Protein 8FTU (pdb70)

InterPro domains:
  IPR013244 Sec39 domain [PF08314] (6-218)
  IPR013244 Sec39 domain [PF08314] (367-641)

Foldseek 3Di:
DPLLLLQLLLVCQLVLVLVLNLVLLLQDDDLVSNLLSLLSNLQRHDLPDQLVSPLSVVDDRDNPVDHSVNSSVVSCVVDVVSCVRRVDDPVSSVVVSVVSSVVSVVLQVVLVQDQDSVCNLVSSLVSSLQNSCVPPLQLCRNVVSLVSDPDPVSVLCCQQQSQQSNVLCVQVVNSQGSSNLVPDDLLVNVLSLPPDPDQAQVSLVVSVVRHVVSNCVSVVHCVSCLVRPLALVQQLVQDPRSVVNLLVQLQDPPDPDPSSLLRNLNNQLVRVVSPVCDPDLLVSVLVSLVSVPFDCVSPVNATSVLVNLLSVQCVQLVHRGPNVSVVLVVDDPVSVLVSLLSSLLSLVPDDDDVVSVVSVVVNHVPLSSVQSNLLSCLVRLVLVVSVVCCVPVVDAHPVVSLVVSLCVLQVVFPALACVTPSLVSSVSSLVSDPDCVVVVLSVLLSVLRNVLRVADAALDVVHRDGSVCLLVCLVPVVVRLLRRVVRPVVCLLVLVVSVVSSVSSCSNSVNDAPDPVNQVVSLVSLLSSLVSCLVVVNLVSSLVSLVVNLPRPCSQVSLVSLLCSLQRFDCPADVSDDQLVSLCSSLVRLVSSCVRYDPVCNVVSVVSNVVSVVSNVVAPPVDGPRD/DVVLVVLVVVLVVQVVPDLLVSLLVSLVVSLVVLVVQCVVLVVVCVVPVPDCSNVVSCVRCVVVNVVSVVSNVVSVVSNVVVVVVVVVVVD/DVLVVVLVVVVVVLVVVLVVLDLQQLPAWDCDVVDIATNSLVVVLCSVVVVCVSCVVPHDVSPPPCCCVSLLVSLVVSLVPSCVSNPLVLSVLRSQVVNCVVPVPSVNSVVCSVVSVVVVLVVLVVVQLVLQVVQLVQCVPCLPDGDNVSCPPPNLCCLQVNSVVSVVSNPDVVVLLVSLCCCQPVGNVVVVLPDPACELSNLVVVLVVVVSVLVRSDDPVCVPPDVSVVSSLVSVLVNVLSNDDLPVLLVCLVVCVCVVPDLVRSLSSLVRYDDDDCSSVVSSCVSVVVVVVD

Nearest PDB structures (foldseek):
  8ftu-assembly1_A  TM=1.002E+00  e=2.961E-74  Kluyveromyces lactis NRRL Y-1140
  3k8p-assembly1_D  TM=6.427E-01  e=2.096E-24  Saccharomyces cerevisiae
  8eki-assembly1_D  TM=5.862E-01  e=1.592E-25  Saccharomyces cerevisiae S288C
  3sf4-assembly3_C  TM=2.540E-01  e=8.717E-01  Homo sapiens
  4a1s-assembly1_B  TM=2.444E-01  e=1.220E+00  Drosophila melanogaster

Organism: Kluyveromyces lactis (strain ATCC 8585 / CBS 2359 / DSM 70799 / NBRC 1267 / NRRL Y-1140 / WM37) (NCBI:txid284590)

Sequence (1012 aa):
MNPQLYLCASVFITRGDVKSVSEIYQGLQSDAERLQYLKLLCVMWPELDAPTNISFVLKDIELNGMDESSVLVSLIQEDSSLTAISEMDVNTISKRVNALASYVEETLIGFNIHIRETHMLEDFIRARTLVVNSLSKDALCSLELLANSTSKSLVSWLDGILKPLDHLNRRLDTKLSIFQFENLSAQDAVSEMWKLPVKEVSVVRSMMKYEVEPYLKFQGSYTPFYEVIFNPDNFPLDSINNFQIYKYLSSQPTPLDTKFNETKWNILYSNGKNLASLPNLVFELESLIKSFGDDSQIFSGISLNEWLVNLKFMNAMDIKDLKSLKKLQNEDSVVQTSYFSIITQNMFQGHIDIKTVQNVVEFITNELQTSILLESLLKLGKFDILEQFVSTSGVKIQDKVIIQHFWRFFNIASNGSLSDPDMKNANRTLNLLSNKETHSNLYDILTIVDRLSHYSLSFKRGMPFKPAHISEFKANPMEIVEKLLDLNPKLRKNIEVTFDILKELYTALQVTPSDKDFTKEYSKLLSEHINNLLANGDFKFAFDQAINLIERPDAAEHWVTIFQVGKYIDPNWLDAEIPTEIIYLQLGIVSKLLHICPEKEYEVITSQWSGLELELSTRNLISDKYSDTLSDQLRKNYYRDLSLFDPFYHYLISTKLATNLNTVRKLAIKDNLDDPSSDAIDRYQKNFSRLEESVSSISFSKASKLQQKYDAYQESQKIYTTLKFESMMQQRVIQIRSIPEEEYHELVSVQPIQVSVFVQSAAKVFTEFEQGCDTIGRSKVESIYLYKFNLLQTAFFAMVSEKVNDWTQLYKDVRYLYTENPKLLQLMELNSRRLDLNLNLIKKTIYKLVNDQLQELKDNERTPDWDITISSLLPYLKKTALPTLYKLEDNTILVALIRYIVHDLVIDNILHWRVISEKSSENLSEFIMLLLSGLEIPRLNLIETYRHSREKLGILSKILTAHLKDILEMFYEGEFFLFETDEIVQWIILLFADTPTRRDCIDEIRRVREEA

Secondary structure (DSSP, 8-state):
--HHHHHHHHHHHHTT-HHHHHHHHHT--SHHHHHHHHHHHHHHS-TTS-GGGGGGGGSPP------HHHHHHHHHHH-GGGHHHHSS-HHHHHHHHHHHHHHHHHHHHHTT----GGGHHHHHHHHHHHHHHHHH--TTTTHHHHHT---HHHHHHIIIIIHHHHHHHHHHT----HHHHHTS-HHHHHHHHH--SS--HHHHHHHIIIIIHHHHHHHT--HHIIIIISSTTT----SHHHHHHHHHHTT------HHHHHHHHHHHHHHGGGGG----HHHHHHHHHHTT-S-GGGGTT--HHHHHHHHTTHHHHT--SHHHHHHHTTS-HHHHHHHHHHHHHHHTSSS--HHHHHHHHHH--HHHHHHHHHHHHHHTT-HHHHHHHHHHH-PPPPHHHHHHHHHHHHHH-SSS-TTSHHHHHHHHHHHT-S-SGGGHHHHHHHHHHHHHHTS--EEETTEEPPGGGGGGGGG-THHHHHHHHHH-GGGTT-HHHHHHHHHHHHHHHTPPPSSTT-HHHHHHHHHHHHHHHHHTT-HHHHHHHHHHHHTSTTGGGGHHHHHHHHT---TTSGGGPPPHHHHHHHHHHHHHHTTTS-GGGHHHHHHHHHHHHHHHHHS-TTS-TT-/-HHHHHHHHHHHHHHH---THHHHHHHHHHHHHHHHHHHHHHHHHHH-TT--HHHHHHHHHHHHHHHHHHHHHHHHHHHHHHHHHHHHHH-/-HHHHHHHHHHHHHHHHHHTS-GGGTTSEEE----EEETHHHHHHHHHHHHHHHHTTTTTTSSTTTHHHHHHHHHHHHHHHHHHHS--HHHHHHHHHHHHHH-TT-HHHHHHHHHHHHHHHHHHHHHHHHHHHHHHHHHHH-TTS--THIIIIIIHHIIIIIIHHHHHHT--HHHHHHHHHIIIIIIIIHHHHHSS---HHHHHHHHHHHHHHHHHS--GGGTTSHHHHHHHHHHHHHHHHHT--HHHHHHHHHTTTTTTS-HHHHHHHHHHHS---HHHHHHHHHHHHHHHH-

Structure (mmCIF, N/CA/C/O backbone):
data_8FTU
#
_entry.id   8FTU
#
_cell.length_a   240.790
_cell.length_b   87.846
_cell.length_c   161.431
_cell.angle_alpha   90.00
_cell.angle_beta   107.61
_cell.angle_gamma   90.00
#
_symmetry.space_group_name_H-M   'C 1 2 1'
#
loop_
_entity.id
_entity.type
_entity.pdbx_description
1 polymer 'Protein transport protein SEC39'
2 polymer 'Vesicle transport protein USE1'
3 polymer 'Protein transport protein DSL1'
#
loop_
_atom_site.group_PDB
_atom_site.id
_atom_site.type_symbol
_atom_site.label_atom_id
_atom_site.label_alt_id
_atom_site.label_comp_id
_atom_site.label_asym_id
_atom_site.label_entity_id
_atom_site.label_seq_id
_atom_site.pdbx_PDB_ins_code
_atom_site.Cartn_x
_atom_site.Cartn_y
_atom_site.Cartn_z
_atom_site.occupancy
_atom_site.B_iso_or_equiv
_atom_site.auth_seq_id
_atom_site.auth_comp_id
_atom_site.auth_asym_id
_atom_site.auth_atom_id
_atom_site.pdbx_PDB_model_num
ATOM 1 N N . MET A 1 28 ? 32.257 86.895 60.660 1.00 303.38 1 MET A N 1
ATOM 2 C CA . MET A 1 28 ? 31.472 86.410 61.786 1.00 301.10 1 MET A CA 1
ATOM 3 C C . MET A 1 28 ? 32.322 86.253 63.048 1.00 297.69 1 MET A C 1
ATOM 4 O O . MET A 1 28 ? 33.525 85.970 62.985 1.00 295.51 1 MET A O 1
ATOM 9 N N . ASN A 1 29 ? 31.682 86.363 64.215 1.00 293.15 2 ASN A N 1
ATOM 10 C CA . ASN A 1 29 ? 32.302 85.943 65.472 1.00 289.19 2 ASN A CA 1
ATOM 11 C C . ASN A 1 29 ? 32.893 84.515 65.336 1.00 284.40 2 ASN A C 1
ATOM 12 O O . ASN A 1 29 ? 32.140 83.592 65.023 1.00 283.11 2 ASN A O 1
ATOM 17 N N . PRO A 1 30 ? 34.195 84.295 65.628 1.00 335.13 3 PRO A N 1
ATOM 18 C CA . PRO A 1 30 ? 34.838 82.982 65.552 1.00 330.73 3 PRO A CA 1
ATOM 19 C C . PRO A 1 30 ? 34.085 81.877 66.289 1.00 327.34 3 PRO A C 1
ATOM 20 O O . PRO A 1 30 ? 33.937 80.776 65.771 1.00 325.28 3 PRO A O 1
ATOM 24 N N . GLN A 1 31 ? 33.569 82.168 67.483 1.00 309.68 4 GLN A N 1
ATOM 25 C CA . GLN A 1 31 ? 32.819 81.197 68.277 1.00 306.75 4 GLN A CA 1
ATOM 26 C C . GLN A 1 31 ? 31.479 80.861 67.612 1.00 308.58 4 GLN A C 1
ATOM 27 O O . GLN A 1 31 ? 31.119 79.687 67.537 1.00 306.02 4 GLN A O 1
ATOM 33 N N . LEU A 1 32 ? 30.789 81.865 67.058 1.00 216.93 5 LEU A N 1
ATOM 34 C CA . LEU A 1 32 ? 29.543 81.671 66.315 1.00 219.19 5 LEU A CA 1
ATOM 35 C C . LEU A 1 32 ? 29.774 80.884 65.022 1.00 218.53 5 LEU A C 1
ATOM 36 O O . LEU A 1 32 ? 28.993 79.987 64.730 1.00 217.59 5 LEU A O 1
ATOM 41 N N . TYR A 1 33 ? 30.858 81.151 64.287 1.00 233.77 6 TYR A N 1
ATOM 42 C CA . TYR A 1 33 ? 31.224 80.410 63.076 1.00 233.03 6 TYR A CA 1
ATOM 43 C C . TYR A 1 33 ? 31.454 78.915 63.364 1.00 228.31 6 TYR A C 1
ATOM 44 O O . TYR A 1 33 ? 30.954 78.049 62.641 1.00 227.70 6 TYR A O 1
ATOM 53 N N . LEU A 1 34 ? 32.145 78.595 64.464 1.00 276.59 7 LEU A N 1
ATOM 54 C CA . LEU A 1 34 ? 32.353 77.208 64.889 1.00 272.14 7 LEU A CA 1
ATOM 55 C C . LEU A 1 34 ? 31.042 76.543 65.323 1.00 271.50 7 LEU A C 1
ATOM 56 O O . LEU A 1 34 ? 30.750 75.440 64.863 1.00 269.81 7 LEU A O 1
ATOM 61 N N . CYS A 1 35 ? 30.222 77.205 66.144 1.00 259.75 8 CYS A N 1
ATOM 62 C CA . CYS A 1 35 ? 28.907 76.686 66.531 1.00 259.76 8 CYS A CA 1
ATOM 63 C C . CYS A 1 35 ? 28.002 76.460 65.309 1.00 262.17 8 CYS A C 1
ATOM 64 O O . CYS A 1 35 ? 27.420 75.386 65.166 1.00 260.57 8 CYS A O 1
ATOM 67 N N . ALA A 1 36 ? 27.947 77.423 64.386 1.00 182.99 9 ALA A N 1
ATOM 68 C CA . ALA A 1 36 ? 27.198 77.323 63.138 1.00 185.50 9 ALA A CA 1
ATOM 69 C C . ALA A 1 36 ? 27.601 76.097 62.315 1.00 182.91 9 ALA A C 1
ATOM 70 O O . ALA A 1 36 ? 26.735 75.368 61.838 1.00 182.97 9 ALA A O 1
ATOM 72 N N . SER A 1 37 ? 28.901 75.817 62.187 1.00 216.61 10 SER A N 1
ATOM 73 C CA . SER A 1 37 ? 29.381 74.651 61.432 1.00 214.15 10 SER A CA 1
ATOM 74 C C . SER A 1 37 ? 28.874 73.315 61.994 1.00 210.87 10 SER A C 1
ATOM 75 O O . SER A 1 37 ? 28.604 72.380 61.236 1.00 210.07 10 SER A O 1
ATOM 78 N N . VAL A 1 38 ? 28.661 73.228 63.311 1.00 207.99 11 VAL A N 1
ATOM 79 C CA . VAL A 1 38 ? 28.091 72.042 63.965 1.00 205.20 11 VAL A CA 1
ATOM 80 C C . VAL A 1 38 ? 26.613 71.889 63.604 1.00 207.47 11 VAL A C 1
ATOM 81 O O . VAL A 1 38 ? 26.196 70.807 63.201 1.00 206.19 11 VAL A O 1
ATOM 85 N N . PHE A 1 39 ? 25.822 72.961 63.675 1.00 214.76 12 PHE A N 1
ATOM 86 C CA . PHE A 1 39 ? 24.409 72.918 63.278 1.00 217.37 12 PHE A CA 1
ATOM 87 C C . PHE A 1 39 ? 24.230 72.627 61.784 1.00 218.82 12 PHE A C 1
ATOM 88 O O . PHE A 1 39 ? 23.385 71.813 61.412 1.00 218.75 12 PHE A O 1
ATOM 96 N N . ILE A 1 40 ? 25.083 73.212 60.936 1.00 201.68 13 ILE A N 1
ATOM 97 C CA . ILE A 1 40 ? 25.108 72.967 59.490 1.00 202.87 13 ILE A CA 1
ATOM 98 C C . ILE A 1 40 ? 25.375 71.489 59.191 1.00 199.44 13 ILE A C 1
ATOM 99 O O . ILE A 1 40 ? 24.616 70.874 58.449 1.00 200.08 13 ILE A O 1
ATOM 104 N N . THR A 1 41 ? 26.405 70.888 59.793 1.00 225.40 14 THR A N 1
ATOM 105 C CA . THR A 1 41 ? 26.731 69.465 59.560 1.00 222.13 14 THR A CA 1
ATOM 106 C C . THR A 1 41 ? 25.694 68.500 60.132 1.00 220.83 14 THR A C 1
ATOM 107 O O . THR A 1 41 ? 25.548 67.386 59.626 1.00 219.36 14 THR A O 1
ATOM 111 N N . ARG A 1 42 ? 24.935 68.919 61.150 1.00 211.59 15 ARG A N 1
ATOM 112 C CA . ARG A 1 42 ? 23.789 68.173 61.701 1.00 211.14 15 ARG A CA 1
ATOM 113 C C . ARG A 1 42 ? 22.507 68.315 60.871 1.00 214.47 15 ARG A C 1
ATOM 114 O O . ARG A 1 42 ? 21.545 67.607 61.155 1.00 214.28 15 ARG A O 1
ATOM 122 N N . GLY A 1 43 ? 22.487 69.190 59.860 1.00 202.01 16 GLY A N 1
ATOM 123 C CA . GLY A 1 43 ? 21.281 69.491 59.084 1.00 205.53 16 GLY A CA 1
ATOM 124 C C . GLY A 1 43 ? 20.182 70.137 59.934 1.00 207.85 16 GLY A C 1
ATOM 125 O O . GLY A 1 43 ? 18.997 69.905 59.701 1.00 209.69 16 GLY A O 1
ATOM 126 N N . ASP A 1 44 ? 20.557 70.899 60.966 1.00 236.51 17 ASP A N 1
ATOM 127 C CA . ASP A 1 44 ? 19.598 71.558 61.852 1.00 238.71 17 ASP A CA 1
ATOM 128 C C . ASP A 1 44 ? 19.027 72.814 61.182 1.00 243.39 17 ASP A C 1
ATOM 129 O O . ASP A 1 44 ? 19.558 73.919 61.303 1.00 244.91 17 ASP A O 1
ATOM 134 N N . VAL A 1 45 ? 17.921 72.631 60.457 1.00 229.27 18 VAL A N 1
ATOM 135 C CA . VAL A 1 45 ? 17.241 73.696 59.706 1.00 233.88 18 VAL A CA 1
ATOM 136 C C . VAL A 1 45 ? 16.864 74.880 60.593 1.00 236.55 18 VAL A C 1
ATOM 137 O O . VAL A 1 45 ? 17.004 76.023 60.158 1.00 239.61 18 VAL A O 1
ATOM 141 N N . LYS A 1 46 ? 16.412 74.635 61.830 1.00 259.42 19 LYS A N 1
ATOM 142 C CA . LYS A 1 46 ? 15.952 75.701 62.729 1.00 262.04 19 LYS A CA 1
ATOM 143 C C . LYS A 1 46 ? 17.133 76.577 63.134 1.00 261.43 19 LYS A C 1
ATOM 144 O O . LYS A 1 46 ? 17.137 77.769 62.836 1.00 264.83 19 LYS A O 1
ATOM 150 N N . SER A 1 47 ? 18.152 75.969 63.735 1.00 269.97 20 SER A N 1
ATOM 151 C CA . SER A 1 47 ? 19.318 76.696 64.242 1.00 268.98 20 SER A CA 1
ATOM 152 C C . SER A 1 47 ? 20.070 77.402 63.110 1.00 270.69 20 SER A C 1
ATOM 153 O O . SER A 1 47 ? 20.472 78.555 63.249 1.00 272.81 20 SER A O 1
ATOM 156 N N . VAL A 1 48 ? 20.213 76.759 61.946 1.00 275.12 21 VAL A N 1
ATOM 157 C CA . VAL A 1 48 ? 20.918 77.355 60.798 1.00 276.75 21 VAL A CA 1
ATOM 158 C C . VAL A 1 48 ? 20.129 78.507 60.172 1.00 281.91 21 VAL A C 1
ATOM 159 O O . VAL A 1 48 ? 20.742 79.506 59.783 1.00 283.99 21 VAL A O 1
ATOM 163 N N . SER A 1 49 ? 18.796 78.414 60.100 1.00 239.58 22 SER A N 1
ATOM 164 C CA . SER A 1 49 ? 17.948 79.515 59.625 1.00 244.66 22 SER A CA 1
ATOM 165 C C . SER A 1 49 ? 17.953 80.693 60.602 1.00 246.81 22 SER A C 1
ATOM 166 O O . SER A 1 49 ? 18.020 81.838 60.159 1.00 250.42 22 SER A O 1
ATOM 169 N N . GLU A 1 50 ? 17.901 80.440 61.912 1.00 275.43 23 GLU A N 1
ATOM 170 C CA . GLU A 1 50 ? 17.946 81.488 62.943 1.00 277.10 23 GLU A CA 1
ATOM 171 C C . GLU A 1 50 ? 19.285 82.236 62.931 1.00 276.67 23 GLU A C 1
ATOM 172 O O . GLU A 1 50 ? 19.295 83.468 62.944 1.00 280.20 23 GLU A O 1
ATOM 178 N N . ILE A 1 51 ? 20.408 81.515 62.810 1.00 298.73 24 ILE A N 1
ATOM 179 C CA . ILE A 1 51 ? 21.730 82.143 62.678 1.00 298.31 24 ILE A CA 1
ATOM 180 C C . ILE A 1 51 ? 21.786 83.005 61.415 1.00 302.26 24 ILE A C 1
ATOM 181 O O . ILE A 1 51 ? 22.235 84.144 61.495 1.00 304.74 24 ILE A O 1
ATOM 186 N N . TYR A 1 52 ? 21.301 82.504 60.271 1.00 262.77 25 TYR A N 1
ATOM 187 C CA . TYR A 1 52 ? 21.329 83.246 59.004 1.00 266.45 25 TYR A CA 1
ATOM 188 C C . TYR A 1 52 ? 20.531 84.558 59.062 1.00 271.65 25 TYR A C 1
ATOM 189 O O . TYR A 1 52 ? 21.025 85.592 58.616 1.00 274.51 25 TYR A O 1
ATOM 198 N N . GLN A 1 53 ? 19.331 84.534 59.657 1.00 275.73 26 GLN A N 1
ATOM 199 C CA . GLN A 1 53 ? 18.486 85.725 59.833 1.00 280.70 26 GLN A CA 1
ATOM 200 C C . GLN A 1 53 ? 19.093 86.742 60.821 1.00 281.55 26 GLN A C 1
ATOM 201 O O . GLN A 1 53 ? 18.810 87.935 60.739 1.00 285.95 26 GLN A O 1
ATOM 207 N N . GLY A 1 54 ? 19.962 86.289 61.733 1.00 304.02 27 GLY A N 1
ATOM 208 C CA . GLY A 1 54 ? 20.694 87.144 62.668 1.00 304.19 27 GLY A CA 1
ATOM 209 C C . GLY A 1 54 ? 21.930 87.851 62.089 1.00 304.96 27 GLY A C 1
ATOM 210 O O . GLY A 1 54 ? 22.465 88.740 62.751 1.00 306.02 27 GLY A O 1
ATOM 211 N N . LEU A 1 55 ? 22.400 87.495 60.884 1.00 307.17 28 LEU A N 1
ATOM 212 C CA . LEU A 1 55 ? 23.610 88.089 60.291 1.00 307.85 28 LEU A CA 1
ATOM 213 C C . LEU A 1 55 ? 23.348 89.508 59.775 1.00 313.55 28 LEU A C 1
ATOM 214 O O . LEU A 1 55 ? 22.453 89.741 58.950 1.00 316.87 28 LEU A O 1
ATOM 219 N N . GLN A 1 56 ? 24.166 90.456 60.239 1.00 324.64 29 GLN A N 1
ATOM 220 C CA . GLN A 1 56 ? 23.927 91.888 60.048 1.00 330.10 29 GLN A CA 1
ATOM 221 C C . GLN A 1 56 ? 24.641 92.457 58.817 1.00 332.64 29 GLN A C 1
ATOM 222 O O . GLN A 1 56 ? 24.165 93.443 58.255 1.00 337.58 29 GLN A O 1
ATOM 228 N N . SER A 1 57 ? 25.753 91.857 58.386 1.00 309.47 30 SER A N 1
ATOM 229 C CA . SER A 1 57 ? 26.527 92.323 57.226 1.00 311.62 30 SER A CA 1
ATOM 230 C C . SER A 1 57 ? 26.572 91.313 56.079 1.00 309.73 30 SER A C 1
ATOM 231 O O . SER A 1 57 ? 26.533 90.099 56.283 1.00 305.40 30 SER A O 1
ATOM 234 N N . ASP A 1 58 ? 26.709 91.816 54.850 1.00 292.29 31 ASP A N 1
ATOM 235 C CA . ASP A 1 58 ? 26.830 90.968 53.658 1.00 290.93 31 ASP A CA 1
ATOM 236 C C . ASP A 1 58 ? 28.131 90.148 53.660 1.00 286.54 31 ASP A C 1
ATOM 237 O O . ASP A 1 58 ? 28.144 89.009 53.202 1.00 283.40 31 ASP A O 1
ATOM 242 N N . ALA A 1 59 ? 29.197 90.659 54.281 1.00 308.78 32 ALA A N 1
ATOM 243 C CA . ALA A 1 59 ? 30.436 89.910 54.488 1.00 304.55 32 ALA A CA 1
ATOM 244 C C . ALA A 1 59 ? 30.242 88.695 55.421 1.00 299.37 32 ALA A C 1
ATOM 245 O O . ALA A 1 59 ? 30.722 87.598 55.116 1.00 295.75 32 ALA A O 1
ATOM 247 N N . GLU A 1 60 ? 29.478 88.849 56.512 1.00 309.85 33 GLU A N 1
ATOM 248 C CA . GLU A 1 60 ? 29.115 87.740 57.404 1.00 305.42 33 GLU A CA 1
ATOM 249 C C . GLU A 1 60 ? 28.247 86.714 56.662 1.00 304.33 33 GLU A C 1
ATOM 250 O O . GLU A 1 60 ? 28.514 85.513 56.732 1.00 300.16 33 GLU A O 1
ATOM 256 N N . ARG A 1 61 ? 27.253 87.178 55.889 1.00 299.63 34 ARG A N 1
ATOM 257 C CA . ARG A 1 61 ? 26.391 86.306 55.068 1.00 299.16 34 ARG A CA 1
ATOM 258 C C . ARG A 1 61 ? 27.181 85.543 54.015 1.00 297.23 34 ARG A C 1
ATOM 259 O O . ARG A 1 61 ? 26.951 84.350 53.848 1.00 294.09 34 ARG A O 1
ATOM 267 N N . LEU A 1 62 ? 28.144 86.184 53.352 1.00 275.49 35 LEU A N 1
ATOM 268 C CA . LEU A 1 62 ? 29.012 85.531 52.373 1.00 273.85 35 LEU A CA 1
ATOM 269 C C . LEU A 1 62 ? 29.832 84.412 53.020 1.00 268.58 35 LEU A C 1
ATOM 270 O O . LEU A 1 62 ? 29.875 83.293 52.505 1.00 265.91 35 LEU A O 1
ATOM 275 N N . GLN A 1 63 ? 30.460 84.699 54.164 1.00 301.73 36 GLN A N 1
ATOM 276 C CA . GLN A 1 63 ? 31.234 83.711 54.913 1.00 296.83 36 GLN A CA 1
ATOM 277 C C . GLN A 1 63 ? 30.352 82.535 55.361 1.00 293.67 36 GLN A C 1
ATOM 278 O O . GLN A 1 63 ? 30.759 81.371 55.255 1.00 290.03 36 GLN A O 1
ATOM 284 N N . TYR A 1 64 ? 29.133 82.827 55.813 1.00 315.63 37 TYR A N 1
ATOM 285 C CA . TYR A 1 64 ? 28.160 81.823 56.222 1.00 313.33 37 TYR A CA 1
ATOM 286 C C . TYR A 1 64 ? 27.658 80.967 55.057 1.00 313.13 37 TYR A C 1
ATOM 287 O O . TYR A 1 64 ? 27.595 79.747 55.180 1.00 309.63 37 TYR A O 1
ATOM 296 N N . LEU A 1 65 ? 27.350 81.566 53.902 1.00 264.29 38 LEU A N 1
ATOM 297 C CA . LEU A 1 65 ? 26.881 80.839 52.719 1.00 264.40 38 LEU A CA 1
ATOM 298 C C . LEU A 1 65 ? 27.965 79.942 52.127 1.00 261.39 38 LEU A C 1
ATOM 299 O O . LEU A 1 65 ? 27.655 78.826 51.716 1.00 259.23 38 LEU A O 1
ATOM 304 N N . LYS A 1 66 ? 29.238 80.358 52.144 1.00 237.65 39 LYS A N 1
ATOM 305 C CA . LYS A 1 66 ? 30.360 79.471 51.791 1.00 234.50 39 LYS A CA 1
ATOM 306 C C . LYS A 1 66 ? 30.405 78.241 52.707 1.00 229.80 39 LYS A C 1
ATOM 307 O O . LYS A 1 66 ? 30.485 77.113 52.217 1.00 227.42 39 LYS A O 1
ATOM 313 N N . LEU A 1 67 ? 30.290 78.448 54.024 1.00 263.66 40 LEU A N 1
ATOM 314 C CA . LEU A 1 67 ? 30.256 77.360 55.006 1.00 259.42 40 LEU A CA 1
ATOM 315 C C . LEU A 1 67 ? 29.047 76.435 54.784 1.00 258.69 40 LEU A C 1
ATOM 316 O O . LEU A 1 67 ? 29.211 75.218 54.734 1.00 255.48 40 LEU A O 1
ATOM 321 N N . LEU A 1 68 ? 27.855 77.005 54.602 1.00 267.98 41 LEU A N 1
ATOM 322 C CA . LEU A 1 68 ? 26.621 76.267 54.337 1.00 267.96 41 LEU A CA 1
ATOM 323 C C . LEU A 1 68 ? 26.722 75.445 53.045 1.00 267.43 41 LEU A C 1
ATOM 324 O O . LEU A 1 68 ? 26.338 74.277 53.024 1.00 265.01 41 LEU A O 1
ATOM 329 N N . CYS A 1 69 ? 27.294 76.026 51.987 1.00 277.70 42 CYS A N 1
ATOM 330 C CA . CYS A 1 69 ? 27.436 75.396 50.679 1.00 277.66 42 CYS A CA 1
ATOM 331 C C . CYS A 1 69 ? 28.222 74.082 50.760 1.00 273.38 42 CYS A C 1
ATOM 332 O O . CYS A 1 69 ? 27.798 73.071 50.192 1.00 272.12 42 CYS A O 1
ATOM 335 N N . VAL A 1 70 ? 29.345 74.094 51.485 1.00 224.04 43 VAL A N 1
ATOM 336 C CA . VAL A 1 70 ? 30.265 72.954 51.589 1.00 220.18 43 VAL A CA 1
ATOM 337 C C . VAL A 1 70 ? 29.883 71.999 52.718 1.00 216.77 43 VAL A C 1
ATOM 338 O O . VAL A 1 70 ? 29.991 70.787 52.542 1.00 214.11 43 VAL A O 1
ATOM 342 N N . MET A 1 71 ? 29.437 72.498 53.874 1.00 244.93 44 MET A N 1
ATOM 343 C CA . MET A 1 71 ? 29.266 71.670 55.075 1.00 241.58 44 MET A CA 1
ATOM 344 C C . MET A 1 71 ? 27.848 71.130 55.277 1.00 241.75 44 MET A C 1
ATOM 345 O O . MET A 1 71 ? 27.695 70.175 56.040 1.00 238.80 44 MET A O 1
ATOM 350 N N . TRP A 1 72 ? 26.823 71.672 54.603 1.00 264.64 45 TRP A N 1
ATOM 351 C CA . TRP A 1 72 ? 25.480 71.088 54.682 1.00 264.94 45 TRP A CA 1
ATOM 352 C C . TRP A 1 72 ? 25.483 69.680 54.056 1.00 262.56 45 TRP A C 1
ATOM 353 O O . TRP A 1 72 ? 26.028 69.519 52.956 1.00 262.87 45 TRP A O 1
ATOM 364 N N . PRO A 1 73 ? 24.893 68.659 54.698 1.00 256.22 46 PRO A N 1
ATOM 365 C CA . PRO A 1 73 ? 24.837 67.294 54.173 1.00 254.06 46 PRO A CA 1
ATOM 366 C C . PRO A 1 73 ? 24.264 67.253 52.750 1.00 256.44 46 PRO A C 1
ATOM 367 O O . PRO A 1 73 ? 23.194 67.794 52.484 1.00 259.36 46 PRO A O 1
ATOM 371 N N . GLU A 1 74 ? 24.998 66.684 51.802 1.00 273.33 47 GLU A N 1
ATOM 372 C CA . GLU A 1 74 ? 24.662 66.665 50.373 1.00 275.43 47 GLU A CA 1
ATOM 373 C C . GLU A 1 74 ? 23.360 65.932 50.064 1.00 275.98 47 GLU A C 1
ATOM 374 O O . GLU A 1 74 ? 22.695 66.272 49.091 1.00 278.68 47 GLU A O 1
ATOM 380 N N . LEU A 1 75 ? 23.014 64.926 50.868 1.00 262.75 48 LEU A N 1
ATOM 381 C CA . LEU A 1 75 ? 21.850 64.071 50.631 1.00 262.97 48 LEU A CA 1
ATOM 382 C C . LEU A 1 75 ? 20.573 64.597 51.283 1.00 265.13 48 LEU A C 1
ATOM 383 O O . LEU A 1 75 ? 19.513 64.010 51.083 1.00 265.82 48 LEU A O 1
ATOM 388 N N . ASP A 1 76 ? 20.665 65.663 52.077 1.00 287.64 49 ASP A N 1
ATOM 389 C CA . ASP A 1 76 ? 19.488 66.288 52.665 1.00 290.10 49 ASP A CA 1
ATOM 390 C C . ASP A 1 76 ? 18.635 67.011 51.607 1.00 294.08 49 ASP A C 1
ATOM 391 O O . ASP A 1 76 ? 19.135 67.427 50.559 1.00 295.27 49 ASP A O 1
ATOM 396 N N . ALA A 1 77 ? 17.336 67.153 51.875 1.00 258.69 50 ALA A N 1
ATOM 397 C CA . ALA A 1 77 ? 16.389 67.702 50.909 1.00 262.44 50 ALA A CA 1
ATOM 398 C C . ALA A 1 77 ? 16.766 69.147 50.517 1.00 265.35 50 ALA A C 1
ATOM 399 O O . ALA A 1 77 ? 16.959 69.981 51.407 1.00 265.97 50 ALA A O 1
ATOM 401 N N . PRO A 1 78 ? 16.813 69.504 49.216 1.00 257.60 51 PRO A N 1
ATOM 402 C CA . PRO A 1 78 ? 17.180 70.857 48.786 1.00 260.54 51 PRO A CA 1
ATOM 403 C C . PRO A 1 78 ? 16.283 71.947 49.394 1.00 263.97 51 PRO A C 1
ATOM 404 O O . PRO A 1 78 ? 16.747 73.040 49.713 1.00 265.50 51 PRO A O 1
ATOM 408 N N . THR A 1 79 ? 15.008 71.639 49.630 1.00 282.07 52 THR A N 1
ATOM 409 C CA . THR A 1 79 ? 14.043 72.525 50.298 1.00 285.28 52 THR A CA 1
ATOM 410 C C . THR A 1 79 ? 14.441 72.934 51.718 1.00 284.12 52 THR A C 1
ATOM 411 O O . THR A 1 79 ? 14.060 74.026 52.145 1.00 287.10 52 THR A O 1
ATOM 415 N N . ASN A 1 80 ? 15.262 72.158 52.429 1.00 323.25 53 ASN A N 1
ATOM 416 C CA . ASN A 1 80 ? 15.686 72.479 53.797 1.00 321.85 53 ASN A CA 1
ATOM 417 C C . ASN A 1 80 ? 16.621 73.691 53.878 1.00 323.00 53 ASN A C 1
ATOM 418 O O . ASN A 1 80 ? 16.638 74.372 54.899 1.00 323.57 53 ASN A O 1
ATOM 423 N N . ILE A 1 81 ? 17.345 74.012 52.802 1.00 268.74 54 ILE A N 1
ATOM 424 C CA . ILE A 1 81 ? 18.170 75.228 52.714 1.00 270.48 54 ILE A CA 1
ATOM 425 C C . ILE A 1 81 ? 17.480 76.360 51.949 1.00 275.41 54 ILE A C 1
ATOM 426 O O . ILE A 1 81 ? 18.062 77.425 51.778 1.00 277.44 54 ILE A O 1
ATOM 431 N N . SER A 1 82 ? 16.223 76.181 51.524 1.00 267.89 55 SER A N 1
ATOM 432 C CA . SER A 1 82 ? 15.476 77.211 50.783 1.00 272.72 55 SER A CA 1
ATOM 433 C C . SER A 1 82 ? 15.236 78.500 51.583 1.00 275.81 55 SER A C 1
ATOM 434 O O . SER A 1 82 ? 14.908 79.526 50.992 1.00 279.88 55 SER A O 1
ATOM 437 N N . PHE A 1 83 ? 15.436 78.488 52.908 1.00 306.62 56 PHE A N 1
ATOM 438 C CA . PHE A 1 83 ? 15.341 79.691 53.742 1.00 309.24 56 PHE A CA 1
ATOM 439 C C . PHE A 1 83 ? 16.341 80.780 53.332 1.00 310.92 56 PHE A C 1
ATOM 440 O O . PHE A 1 83 ? 16.056 81.950 53.561 1.00 314.56 56 PHE A O 1
ATOM 448 N N . VAL A 1 84 ? 17.465 80.431 52.690 1.00 293.19 57 VAL A N 1
ATOM 449 C CA . VAL A 1 84 ? 18.436 81.424 52.193 1.00 294.95 57 VAL A CA 1
ATOM 450 C C . VAL A 1 84 ? 17.884 82.270 51.045 1.00 299.67 57 VAL A C 1
ATOM 451 O O . VAL A 1 84 ? 18.409 83.347 50.784 1.00 302.31 57 VAL A O 1
ATOM 455 N N . LEU A 1 85 ? 16.841 81.779 50.364 1.00 310.29 58 LEU A N 1
ATOM 456 C CA . LEU A 1 85 ? 16.168 82.456 49.251 1.00 314.69 58 LEU A CA 1
ATOM 457 C C . LEU A 1 85 ? 15.062 83.403 49.719 1.00 318.98 58 LEU A C 1
ATOM 458 O O . LEU A 1 85 ? 14.489 84.116 48.900 1.00 323.08 58 LEU A O 1
ATOM 463 N N . LYS A 1 86 ? 14.715 83.370 51.006 1.00 301.70 59 LYS A N 1
ATOM 464 C CA . LYS A 1 86 ? 13.721 84.270 51.583 1.00 305.70 59 LYS A CA 1
ATOM 465 C C . LYS A 1 86 ? 14.387 85.592 51.933 1.00 308.16 59 LYS A C 1
ATOM 466 O O . LYS A 1 86 ? 15.550 85.616 52.335 1.00 305.62 59 LYS A O 1
ATOM 472 N N . ASP A 1 87 ? 13.619 86.666 51.819 1.00 314.62 60 ASP A N 1
ATOM 473 C CA . ASP A 1 87 ? 14.067 87.978 52.266 1.00 317.52 60 ASP A CA 1
ATOM 474 C C . ASP A 1 87 ? 14.454 87.929 53.748 1.00 314.98 60 ASP A C 1
ATOM 475 O O . ASP A 1 87 ? 13.844 87.221 54.557 1.00 312.99 60 ASP A O 1
ATOM 480 N N . ILE A 1 88 ? 15.520 88.651 54.086 1.00 312.58 61 ILE A N 1
ATOM 481 C CA . ILE A 1 88 ? 16.067 88.654 55.438 1.00 310.00 61 ILE A CA 1
ATOM 482 C C . ILE A 1 88 ? 15.297 89.670 56.268 1.00 313.90 61 ILE A C 1
ATOM 483 O O . ILE A 1 88 ? 15.334 90.872 55.996 1.00 318.19 61 ILE A O 1
ATOM 488 N N . GLU A 1 89 ? 14.637 89.184 57.310 1.00 340.16 62 GLU A N 1
ATOM 489 C CA . GLU A 1 89 ? 14.040 90.034 58.325 1.00 343.07 62 GLU A CA 1
ATOM 490 C C . GLU A 1 89 ? 15.120 90.354 59.351 1.00 340.77 62 GLU A C 1
ATOM 491 O O . GLU A 1 89 ? 15.525 89.520 60.161 1.00 336.24 62 GLU A O 1
ATOM 497 N N . LEU A 1 90 ? 15.626 91.581 59.299 1.00 297.36 63 LEU A N 1
ATOM 498 C CA . LEU A 1 90 ? 16.604 92.075 60.257 1.00 295.97 63 LEU A CA 1
ATOM 499 C C . LEU A 1 90 ? 15.949 92.213 61.633 1.00 296.14 63 LEU A C 1
ATOM 500 O O . LEU A 1 90 ? 15.490 93.285 62.021 1.00 300.36 63 LEU A O 1
ATOM 505 N N . ASN A 1 91 ? 15.941 91.122 62.394 1.00 348.32 64 ASN A N 1
ATOM 506 C CA . ASN A 1 91 ? 15.349 91.080 63.730 1.00 347.88 64 ASN A CA 1
ATOM 507 C C . ASN A 1 91 ? 16.197 91.786 64.794 1.00 347.23 64 ASN A C 1
ATOM 508 O O . ASN A 1 91 ? 15.807 91.855 65.957 1.00 346.94 64 ASN A O 1
ATOM 513 N N . GLY A 1 92 ? 17.368 92.302 64.427 1.00 391.71 65 GLY A N 1
ATOM 514 C CA . GLY A 1 92 ? 18.223 93.052 65.342 1.00 391.42 65 GLY A CA 1
ATOM 515 C C . GLY A 1 92 ? 18.800 92.215 66.486 1.00 385.97 65 GLY A C 1
ATOM 516 O O . GLY A 1 92 ? 19.311 92.788 67.447 1.00 385.69 65 GLY A O 1
ATOM 517 N N . MET A 1 93 ? 18.745 90.881 66.406 1.00 359.13 66 MET A N 1
ATOM 518 C CA . MET A 1 93 ? 19.499 90.045 67.334 1.00 353.71 66 MET A CA 1
ATOM 519 C C . MET A 1 93 ? 20.992 90.256 67.092 1.00 351.78 66 MET A C 1
ATOM 520 O O . MET A 1 93 ? 21.476 90.241 65.961 1.00 352.27 66 MET A O 1
ATOM 525 N N . ASP A 1 94 ? 21.716 90.488 68.180 1.00 361.47 67 ASP A N 1
ATOM 526 C CA . ASP A 1 94 ? 23.167 90.571 68.145 1.00 359.09 67 ASP A CA 1
ATOM 527 C C . ASP A 1 94 ? 23.760 89.157 68.125 1.00 353.46 67 ASP A C 1
ATOM 528 O O . ASP A 1 94 ? 23.266 88.263 68.823 1.00 350.59 67 ASP A O 1
ATOM 533 N N . GLU A 1 95 ? 24.860 88.972 67.395 1.00 340.56 68 GLU A N 1
ATOM 534 C CA . GLU A 1 95 ? 25.606 87.711 67.306 1.00 335.44 68 GLU A CA 1
ATOM 535 C C . GLU A 1 95 ? 25.903 87.128 68.693 1.00 331.23 68 GLU A C 1
ATOM 536 O O . GLU A 1 95 ? 25.879 85.913 68.887 1.00 327.31 68 GLU A O 1
ATOM 542 N N . SER A 1 96 ? 26.185 87.994 69.676 1.00 375.12 69 SER A N 1
ATOM 543 C CA . SER A 1 96 ? 26.490 87.564 71.043 1.00 371.36 69 SER A CA 1
ATOM 544 C C . SER A 1 96 ? 25.291 86.918 71.742 1.00 370.52 69 SER A C 1
ATOM 545 O O . SER A 1 96 ? 25.469 85.931 72.453 1.00 366.26 69 SER A O 1
ATOM 548 N N . SER A 1 97 ? 24.079 87.431 71.507 1.00 341.67 70 SER A N 1
ATOM 549 C CA . SER A 1 97 ? 22.840 86.911 72.090 1.00 341.64 70 SER A CA 1
ATOM 550 C C . SER A 1 97 ? 22.465 85.552 71.501 1.00 339.03 70 SER A C 1
ATOM 551 O O . SER A 1 97 ? 22.150 84.634 72.257 1.00 335.97 70 SER A O 1
ATOM 554 N N . VAL A 1 98 ? 22.614 85.400 70.181 1.00 359.02 71 VAL A N 1
ATOM 555 C CA . VAL A 1 98 ? 22.399 84.133 69.466 1.00 356.60 71 VAL A CA 1
ATOM 556 C C . VAL A 1 98 ? 23.430 83.091 69.900 1.00 351.13 71 VAL A C 1
ATOM 557 O O . VAL A 1 98 ? 23.084 81.959 70.216 1.00 348.18 71 VAL A O 1
ATOM 561 N N . LEU A 1 99 ? 24.709 83.462 69.999 1.00 359.90 72 LEU A N 1
ATOM 562 C CA . LEU A 1 99 ? 25.745 82.545 70.486 1.00 354.85 72 LEU A CA 1
ATOM 563 C C . LEU A 1 99 ? 25.439 82.045 71.906 1.00 352.10 72 LEU A C 1
ATOM 564 O O . LEU A 1 99 ? 25.577 80.858 72.203 1.00 348.21 72 LEU A O 1
ATOM 569 N N . VAL A 1 100 ? 25.017 82.962 72.776 1.00 338.99 73 VAL A N 1
ATOM 570 C CA . VAL A 1 100 ? 24.632 82.679 74.157 1.00 337.08 73 VAL A CA 1
ATOM 571 C C . VAL A 1 100 ? 23.489 81.669 74.214 1.00 336.39 73 VAL A C 1
ATOM 572 O O . VAL A 1 100 ? 23.618 80.703 74.963 1.00 332.57 73 VAL A O 1
ATOM 576 N N . SER A 1 101 ? 22.413 81.850 73.442 1.00 269.38 74 SER A N 1
ATOM 577 C CA . SER A 1 101 ? 21.276 80.919 73.455 1.00 269.10 74 SER A CA 1
ATOM 578 C C . SER A 1 101 ? 21.664 79.534 72.936 1.00 265.26 74 SER A C 1
ATOM 579 O O . SER A 1 101 ? 21.339 78.534 73.574 1.00 262.54 74 SER A O 1
ATOM 582 N N . LEU A 1 102 ? 22.449 79.460 71.857 1.00 293.98 75 LEU A N 1
ATOM 583 C CA . LEU A 1 102 ? 22.876 78.185 71.268 1.00 290.58 75 LEU A CA 1
ATOM 584 C C . LEU A 1 102 ? 23.723 77.345 72.237 1.00 285.66 75 LEU A C 1
ATOM 585 O O . LEU A 1 102 ? 23.487 76.149 72.385 1.00 282.96 75 LEU A O 1
ATOM 590 N N . ILE A 1 103 ? 24.681 77.963 72.939 1.00 328.37 76 ILE A N 1
ATOM 591 C CA . ILE A 1 103 ? 25.513 77.265 73.940 1.00 323.82 76 ILE A CA 1
ATOM 592 C C . ILE A 1 103 ? 24.672 76.831 75.157 1.00 322.74 76 ILE A C 1
ATOM 593 O O . ILE A 1 103 ? 24.969 75.823 75.799 1.00 318.93 76 ILE A O 1
ATOM 598 N N . GLN A 1 104 ? 23.618 77.584 75.487 1.00 316.26 77 GLN A N 1
ATOM 599 C CA . GLN A 1 104 ? 22.686 77.255 76.568 1.00 315.95 77 GLN A CA 1
ATOM 600 C C . GLN A 1 104 ? 21.862 76.002 76.266 1.00 315.81 77 GLN A C 1
ATOM 601 O O . GLN A 1 104 ? 21.667 75.178 77.161 1.00 314.87 77 GLN A O 1
ATOM 607 N N . GLU A 1 105 ? 21.385 75.881 75.027 1.00 190.15 78 GLU A N 1
ATOM 608 C CA . GLU A 1 105 ? 20.538 74.781 74.566 1.00 190.41 78 GLU A CA 1
ATOM 609 C C . GLU A 1 105 ? 21.342 73.512 74.264 1.00 186.36 78 GLU A C 1
ATOM 610 O O . GLU A 1 105 ? 20.871 72.407 74.539 1.00 186.06 78 GLU A O 1
ATOM 616 N N . ASP A 1 106 ? 22.574 73.652 73.770 1.00 242.16 79 ASP A N 1
ATOM 617 C CA . ASP A 1 106 ? 23.451 72.526 73.468 1.00 238.30 79 ASP A CA 1
ATOM 618 C C . ASP A 1 106 ? 24.821 72.643 74.148 1.00 235.17 79 ASP A C 1
ATOM 619 O O . ASP A 1 106 ? 25.786 73.213 73.629 1.00 235.35 79 ASP A O 1
ATOM 624 N N . SER A 1 107 ? 24.932 71.989 75.307 1.00 222.60 80 SER A N 1
ATOM 625 C CA . SER A 1 107 ? 26.171 71.928 76.088 1.00 219.44 80 SER A CA 1
ATOM 626 C C . SER A 1 107 ? 27.368 71.325 75.337 1.00 216.05 80 SER A C 1
ATOM 627 O O . SER A 1 107 ? 28.511 71.616 75.705 1.00 213.69 80 SER A O 1
ATOM 630 N N . SER A 1 108 ? 27.148 70.543 74.266 1.00 216.69 81 SER A N 1
ATOM 631 C CA . SER A 1 108 ? 28.236 69.975 73.454 1.00 214.37 81 SER A CA 1
ATOM 632 C C . SER A 1 108 ? 29.043 71.049 72.715 1.00 216.31 81 SER A C 1
ATOM 633 O O . SER A 1 108 ? 30.221 70.845 72.414 1.00 214.46 81 SER A O 1
ATOM 636 N N . LEU A 1 109 ? 28.459 72.233 72.501 1.00 196.37 82 LEU A N 1
ATOM 637 C CA . LEU A 1 109 ? 29.129 73.371 71.870 1.00 198.71 82 LEU A CA 1
ATOM 638 C C . LEU A 1 109 ? 30.169 74.034 72.775 1.00 197.39 82 LEU A C 1
ATOM 639 O O . LEU A 1 109 ? 31.044 74.744 72.278 1.00 198.42 82 LEU A O 1
ATOM 644 N N . THR A 1 110 ? 30.120 73.799 74.088 1.00 275.90 83 THR A N 1
ATOM 645 C CA . THR A 1 110 ? 31.030 74.436 75.052 1.00 274.61 83 THR A CA 1
ATOM 646 C C . THR A 1 110 ? 32.483 74.038 74.785 1.00 271.91 83 THR A C 1
ATOM 647 O O . THR A 1 110 ? 33.349 74.898 74.637 1.00 272.88 83 THR A O 1
ATOM 651 N N . ALA A 1 111 ? 32.752 72.739 74.594 1.00 280.69 84 ALA A N 1
ATOM 652 C CA . ALA A 1 111 ? 34.092 72.232 74.277 1.00 278.18 84 ALA A CA 1
ATOM 653 C C . ALA A 1 111 ? 34.619 72.708 72.906 1.00 280.54 84 ALA A C 1
ATOM 654 O O . ALA A 1 111 ? 35.824 72.673 72.625 1.00 279.38 84 ALA A O 1
ATOM 656 N N . ILE A 1 112 ? 33.713 73.166 72.042 1.00 270.62 85 ILE A N 1
ATOM 657 C CA . ILE A 1 112 ? 34.009 73.655 70.696 1.00 273.32 85 ILE A CA 1
ATOM 658 C C . ILE A 1 112 ? 34.311 75.160 70.708 1.00 276.43 85 ILE A C 1
ATOM 659 O O . ILE A 1 112 ? 35.250 75.596 70.041 1.00 277.32 85 ILE A O 1
ATOM 664 N N . SER A 1 113 ? 33.554 75.937 71.479 1.00 279.43 86 SER A N 1
ATOM 665 C CA . SER A 1 113 ? 33.548 77.402 71.421 1.00 283.11 86 SER A CA 1
ATOM 666 C C . SER A 1 113 ? 34.276 78.093 72.581 1.00 282.15 86 SER A C 1
ATOM 667 O O . SER A 1 113 ? 34.737 79.220 72.411 1.00 284.69 86 SER A O 1
ATOM 670 N N . GLU A 1 114 ? 34.464 77.440 73.732 1.00 283.62 87 GLU A N 1
ATOM 671 C CA . GLU A 1 114 ? 35.068 78.036 74.936 1.00 282.48 87 GLU A CA 1
ATOM 672 C C . GLU A 1 114 ? 36.499 77.561 75.213 1.00 279.03 87 GLU A C 1
ATOM 673 O O . GLU A 1 114 ? 36.893 77.273 76.346 1.00 276.06 87 GLU A O 1
ATOM 679 N N . MET A 1 115 ? 37.297 77.480 74.157 1.00 279.87 88 MET A N 1
ATOM 680 C CA . MET A 1 115 ? 38.726 77.204 74.259 1.00 277.40 88 MET A CA 1
ATOM 681 C C . MET A 1 115 ? 39.544 78.495 74.317 1.00 279.62 88 MET A C 1
ATOM 682 O O . MET A 1 115 ? 39.018 79.605 74.195 1.00 283.22 88 MET A O 1
ATOM 687 N N . ASP A 1 116 ? 40.854 78.350 74.504 1.00 239.71 89 ASP A N 1
ATOM 688 C CA . ASP A 1 116 ? 41.777 79.463 74.339 1.00 241.91 89 ASP A CA 1
ATOM 689 C C . ASP A 1 116 ? 41.718 80.033 72.913 1.00 245.87 89 ASP A C 1
ATOM 690 O O . ASP A 1 116 ? 41.410 79.344 71.936 1.00 246.02 89 ASP A O 1
ATOM 695 N N . VAL A 1 117 ? 42.077 81.310 72.812 1.00 260.31 90 VAL A N 1
ATOM 696 C CA . VAL A 1 117 ? 42.048 82.092 71.573 1.00 264.59 90 VAL A CA 1
ATOM 697 C C . VAL A 1 117 ? 42.821 81.423 70.437 1.00 264.09 90 VAL A C 1
ATOM 698 O O . VAL A 1 117 ? 42.341 81.408 69.306 1.00 266.39 90 VAL A O 1
ATOM 702 N N . ASN A 1 118 ? 43.974 80.812 70.726 1.00 309.08 91 ASN A N 1
ATOM 703 C CA . ASN A 1 118 ? 44.783 80.175 69.691 1.00 308.64 91 ASN A CA 1
ATOM 704 C C . ASN A 1 118 ? 44.101 78.917 69.149 1.00 306.80 91 ASN A C 1
ATOM 705 O O . ASN A 1 118 ? 44.110 78.693 67.941 1.00 308.33 91 ASN A O 1
ATOM 710 N N . THR A 1 119 ? 43.491 78.107 70.015 1.00 269.83 92 THR A N 1
ATOM 711 C CA . THR A 1 119 ? 42.726 76.927 69.592 1.00 268.20 92 THR A CA 1
ATOM 712 C C . THR A 1 119 ? 41.512 77.321 68.752 1.00 271.57 92 THR A C 1
ATOM 713 O O . THR A 1 119 ? 41.284 76.717 67.705 1.00 272.02 92 THR A O 1
ATOM 717 N N . ILE A 1 120 ? 40.768 78.363 69.142 1.00 214.37 93 ILE A N 1
ATOM 718 C CA . ILE A 1 120 ? 39.628 78.862 68.356 1.00 217.97 93 ILE A CA 1
ATOM 719 C C . ILE A 1 120 ? 40.081 79.366 66.983 1.00 221.15 93 ILE A C 1
ATOM 720 O O . ILE A 1 120 ? 39.515 78.952 65.970 1.00 222.23 93 ILE A O 1
ATOM 725 N N . SER A 1 121 ? 41.147 80.170 66.913 1.00 299.63 94 SER A N 1
ATOM 726 C CA . SER A 1 121 ? 41.705 80.629 65.635 1.00 302.60 94 SER A CA 1
ATOM 727 C C . SER A 1 121 ? 42.186 79.471 64.756 1.00 300.66 94 SER A C 1
ATOM 728 O O . SER A 1 121 ? 41.922 79.474 63.555 1.00 302.90 94 SER A O 1
ATOM 731 N N . LYS A 1 122 ? 42.832 78.443 65.327 1.00 312.96 95 LYS A N 1
ATOM 732 C CA . LYS A 1 122 ? 43.242 77.240 64.578 1.00 310.91 95 LYS A CA 1
ATOM 733 C C . LYS A 1 122 ? 42.047 76.498 63.982 1.00 310.86 95 LYS A C 1
ATOM 734 O O . LYS A 1 122 ? 42.087 76.143 62.810 1.00 311.93 95 LYS A O 1
ATOM 740 N N . ARG A 1 123 ? 40.981 76.335 64.771 1.00 292.13 96 ARG A N 1
ATOM 741 C CA . ARG A 1 123 ? 39.753 75.641 64.293 1.00 292.17 96 ARG A CA 1
ATOM 742 C C . ARG A 1 123 ? 39.139 76.424 63.125 1.00 296.49 96 ARG A C 1
ATOM 743 O O . ARG A 1 123 ? 38.841 75.798 62.088 1.00 296.85 96 ARG A O 1
ATOM 751 N N . VAL A 1 124 ? 38.961 77.740 63.294 1.00 212.93 97 VAL A N 1
ATOM 752 C CA . VAL A 1 124 ? 38.376 78.605 62.257 1.00 217.34 97 VAL A CA 1
ATOM 753 C C . VAL A 1 124 ? 39.213 78.563 60.985 1.00 218.62 97 VAL A C 1
ATOM 754 O O . VAL A 1 124 ? 38.653 78.374 59.912 1.00 220.30 97 VAL A O 1
ATOM 758 N N . ASN A 1 125 ? 40.538 78.672 61.093 1.00 291.21 98 ASN A N 1
ATOM 759 C CA . ASN A 1 125 ? 41.424 78.666 59.930 1.00 292.56 98 ASN A CA 1
ATOM 760 C C . ASN A 1 125 ? 41.411 77.318 59.198 1.00 290.30 98 ASN A C 1
ATOM 761 O O . ASN A 1 125 ? 41.348 77.310 57.971 1.00 292.37 98 ASN A O 1
ATOM 766 N N . ALA A 1 126 ? 41.424 76.193 59.921 1.00 290.24 99 ALA A N 1
ATOM 767 C CA . ALA A 1 126 ? 41.342 74.862 59.313 1.00 288.03 99 ALA A CA 1
ATOM 768 C C . ALA A 1 126 ? 40.015 74.673 58.559 1.00 289.65 99 ALA A C 1
ATOM 769 O O . ALA A 1 126 ? 40.007 74.268 57.398 1.00 290.56 99 ALA A O 1
ATOM 771 N N . LEU A 1 127 ? 38.892 75.045 59.184 1.00 248.74 100 LEU A N 1
ATOM 772 C CA . LEU A 1 127 ? 37.572 74.957 58.562 1.00 250.51 100 L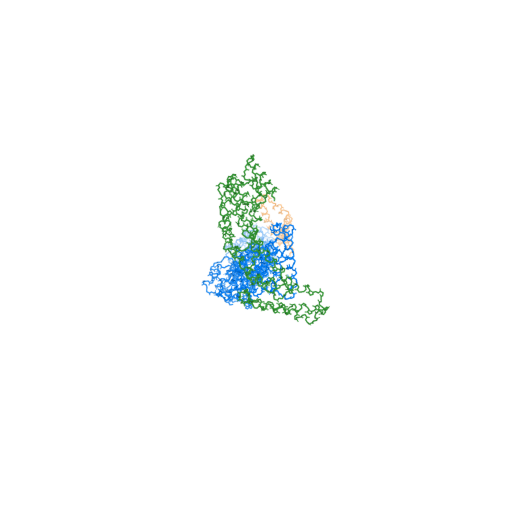EU A CA 1
ATOM 773 C C . LEU A 1 127 ? 37.430 75.901 57.355 1.00 254.84 100 LEU A C 1
ATOM 774 O O . LEU A 1 127 ? 36.934 75.485 56.311 1.00 255.82 100 LEU A O 1
ATOM 779 N N . ALA A 1 128 ? 37.884 77.151 57.472 1.00 232.09 101 ALA A N 1
ATOM 780 C CA . ALA A 1 128 ? 37.823 78.121 56.382 1.00 236.40 101 ALA A CA 1
ATOM 781 C C . ALA A 1 128 ? 38.687 77.695 55.186 1.00 236.60 101 ALA A C 1
ATOM 782 O O . ALA A 1 128 ? 38.249 77.840 54.046 1.00 239.10 101 ALA A O 1
ATOM 784 N N . SER A 1 129 ? 39.868 77.121 55.443 1.00 263.56 102 SER A N 1
ATOM 785 C CA . SER A 1 129 ? 40.745 76.591 54.390 1.00 263.44 102 SER A CA 1
ATOM 786 C C . SER A 1 129 ? 40.073 75.429 53.662 1.00 262.06 102 SER A C 1
ATOM 787 O O . SER A 1 129 ? 39.988 75.454 52.441 1.00 264.15 102 SER A O 1
ATOM 790 N N . TYR A 1 130 ? 39.483 74.477 54.396 1.00 262.52 103 TYR A N 1
ATOM 791 C CA . TYR A 1 130 ? 38.743 73.363 53.798 1.00 261.23 103 TYR A CA 1
ATOM 792 C C . TYR A 1 130 ? 37.571 73.825 52.913 1.00 264.46 103 TYR A C 1
ATOM 793 O O . TYR A 1 130 ? 37.368 73.312 51.809 1.00 265.07 103 TYR A O 1
ATOM 802 N N . VAL A 1 131 ? 36.794 74.807 53.383 1.00 260.75 104 VAL A N 1
ATOM 803 C CA . VAL A 1 131 ? 35.660 75.364 52.631 1.00 264.11 104 VAL A CA 1
ATOM 804 C C . VAL A 1 131 ? 36.140 76.045 51.348 1.00 267.46 104 VAL A C 1
ATOM 805 O O . VAL A 1 131 ? 35.578 75.790 50.282 1.00 268.83 104 VAL A O 1
ATOM 809 N N . GLU A 1 132 ? 37.178 76.880 51.425 1.00 278.64 105 GLU A N 1
ATOM 810 C CA . GLU A 1 132 ? 37.689 77.598 50.255 1.00 282.06 105 GLU A CA 1
ATOM 811 C C . GLU A 1 132 ? 38.359 76.645 49.251 1.00 280.78 105 GLU A C 1
ATOM 812 O O . GLU A 1 132 ? 38.078 76.734 48.060 1.00 283.06 105 GLU A O 1
ATOM 818 N N . GLU A 1 133 ? 39.154 75.675 49.715 1.00 277.42 106 GLU A N 1
ATOM 819 C CA . GLU A 1 133 ? 39.761 74.640 48.864 1.00 275.91 106 GLU A CA 1
ATOM 820 C C . GLU A 1 133 ? 38.703 73.809 48.130 1.00 275.52 106 GLU A C 1
ATOM 821 O O . GLU A 1 133 ? 38.853 73.523 46.940 1.00 276.64 106 GLU A O 1
ATOM 827 N N . THR A 1 134 ? 37.595 73.475 48.802 1.00 279.96 107 THR A N 1
ATOM 828 C CA . THR A 1 134 ? 36.489 72.743 48.172 1.00 279.80 107 THR A CA 1
ATOM 829 C C . THR A 1 134 ? 35.837 73.560 47.054 1.00 283.86 107 THR A C 1
ATOM 830 O O . THR A 1 134 ? 35.594 73.027 45.973 1.00 284.34 107 THR A O 1
ATOM 834 N N . LEU A 1 135 ? 35.569 74.852 47.278 1.00 267.99 108 LEU A N 1
ATOM 835 C CA . LEU A 1 135 ? 34.956 75.732 46.272 1.00 272.14 108 LEU A CA 1
ATOM 836 C C . LEU A 1 135 ? 35.891 75.986 45.078 1.00 274.06 108 LEU A C 1
ATOM 837 O O . LEU A 1 135 ? 35.455 75.906 43.926 1.00 275.86 108 LEU A O 1
ATOM 842 N N . ILE A 1 136 ? 37.184 76.204 45.345 1.00 245.56 109 ILE A N 1
ATOM 843 C CA . ILE A 1 136 ? 38.224 76.338 44.314 1.00 247.07 109 ILE A CA 1
ATOM 844 C C . ILE A 1 136 ? 38.324 75.058 43.477 1.00 245.05 109 ILE A C 1
ATOM 845 O O . ILE A 1 136 ? 38.476 75.141 42.259 1.00 247.14 109 ILE A O 1
ATOM 850 N N . GLY A 1 137 ? 38.168 73.881 44.090 1.00 255.32 110 GLY A N 1
ATOM 851 C CA . GLY A 1 137 ? 38.145 72.597 43.384 1.00 253.29 110 GLY A CA 1
ATOM 852 C C . GLY A 1 137 ? 37.047 72.485 42.316 1.00 255.12 110 GLY A C 1
ATOM 853 O O . GLY A 1 137 ? 37.215 71.748 41.347 1.00 254.76 110 GLY A O 1
ATOM 854 N N . PHE A 1 138 ? 35.958 73.249 42.452 1.00 294.39 111 PHE A N 1
ATOM 855 C CA . PHE A 1 138 ? 34.888 73.360 41.455 1.00 296.69 111 PHE A CA 1
ATOM 856 C C . PHE A 1 138 ? 35.008 74.596 40.553 1.00 301.10 111 PHE A C 1
ATOM 857 O O . PHE A 1 138 ? 34.102 74.863 39.768 1.00 303.42 111 PHE A O 1
ATOM 865 N N . ASN A 1 139 ? 36.100 75.357 40.655 1.00 258.23 112 ASN A N 1
ATOM 866 C CA . ASN A 1 139 ? 36.305 76.617 39.940 1.00 262.57 112 ASN A CA 1
ATOM 867 C C . ASN A 1 139 ? 35.158 77.628 40.148 1.00 265.50 112 ASN A C 1
ATOM 868 O O . ASN A 1 139 ? 34.819 78.400 39.249 1.00 269.16 112 ASN A O 1
ATOM 873 N N . ILE A 1 140 ? 34.537 77.620 41.334 1.00 264.88 113 ILE A N 1
ATOM 874 C CA . ILE A 1 140 ? 33.483 78.572 41.689 1.00 267.57 113 ILE A CA 1
ATOM 875 C C . ILE A 1 140 ? 33.978 79.518 42.772 1.00 268.29 113 ILE A C 1
ATOM 876 O O . ILE A 1 140 ? 34.475 79.109 43.818 1.00 265.25 113 ILE A O 1
ATOM 881 N N . HIS A 1 141 ? 33.742 80.804 42.540 1.00 270.17 114 HIS A N 1
ATOM 882 C CA . HIS A 1 141 ? 33.901 81.847 43.533 1.00 271.60 114 HIS A CA 1
ATOM 883 C C . HIS A 1 141 ? 32.545 82.512 43.791 1.00 274.10 114 HIS A C 1
ATOM 884 O O . HIS A 1 141 ? 31.959 83.083 42.873 1.00 277.62 114 HIS A O 1
ATOM 891 N N . ILE A 1 142 ? 32.048 82.440 45.029 1.00 292.34 115 ILE A N 1
ATOM 892 C CA . ILE A 1 142 ? 30.801 83.109 45.426 1.00 294.77 115 ILE A CA 1
ATOM 893 C C . ILE A 1 142 ? 31.079 84.603 45.579 1.00 298.87 115 ILE A C 1
ATOM 894 O O . ILE A 1 142 ? 31.817 85.003 46.481 1.00 298.15 115 ILE A O 1
ATOM 899 N N . ARG A 1 143 ? 30.510 85.422 44.691 1.00 268.63 116 ARG A N 1
ATOM 900 C CA . ARG A 1 143 ? 30.708 86.878 44.680 1.00 273.12 116 ARG A CA 1
ATOM 901 C C . ARG A 1 143 ? 29.652 87.556 45.538 1.00 274.99 116 ARG A C 1
ATOM 902 O O . ARG A 1 143 ? 28.477 87.218 45.466 1.00 275.12 116 ARG A O 1
ATOM 910 N N . GLU A 1 144 ? 30.049 88.594 46.266 1.00 286.68 117 GLU A N 1
ATOM 911 C CA . GLU A 1 144 ? 29.136 89.382 47.106 1.00 288.94 117 GLU A CA 1
ATOM 912 C C . GLU A 1 144 ? 27.968 89.989 46.301 1.00 293.36 117 GLU A C 1
ATOM 913 O O . GLU A 1 144 ? 26.833 89.997 46.763 1.00 293.94 117 GLU A O 1
ATOM 919 N N . THR A 1 145 ? 28.205 90.392 45.045 1.00 251.86 118 THR A N 1
ATOM 920 C CA . THR A 1 145 ? 27.181 90.983 44.158 1.00 256.22 118 THR A CA 1
ATOM 921 C C . THR A 1 145 ? 26.142 89.994 43.627 1.00 254.66 118 THR A C 1
ATOM 922 O O . THR A 1 145 ? 25.067 90.417 43.216 1.00 257.87 118 THR A O 1
ATOM 926 N N . HIS A 1 146 ? 26.459 88.696 43.594 1.00 265.10 119 HIS A N 1
ATOM 927 C CA . HIS A 1 146 ? 25.603 87.635 43.038 1.00 263.26 119 HIS A CA 1
ATOM 928 C C . HIS A 1 146 ? 25.523 86.442 43.997 1.00 258.15 119 HIS A C 1
ATOM 929 O O . HIS A 1 146 ? 25.480 85.284 43.586 1.00 255.06 119 HIS A O 1
ATOM 936 N N . MET A 1 147 ? 25.503 86.739 45.295 1.00 307.21 120 MET A N 1
ATOM 937 C CA . MET A 1 147 ? 25.763 85.776 46.360 1.00 302.38 120 MET A CA 1
ATOM 938 C C . MET A 1 147 ? 24.833 84.558 46.316 1.00 299.72 120 MET A C 1
ATOM 939 O O . MET A 1 147 ? 25.304 83.426 46.385 1.00 295.59 120 MET A O 1
ATOM 944 N N . LEU A 1 148 ? 23.525 84.775 46.142 1.00 295.48 121 LEU A N 1
ATOM 945 C CA . LEU A 1 148 ? 22.537 83.693 46.086 1.00 293.49 121 LEU A CA 1
ATOM 946 C C . LEU A 1 148 ? 22.638 82.871 44.793 1.00 292.50 121 LEU A C 1
ATOM 947 O O . LEU A 1 148 ? 22.524 81.649 44.840 1.00 288.93 121 LEU A O 1
ATOM 952 N N . GLU A 1 149 ? 22.875 83.513 43.648 1.00 284.53 122 GLU A N 1
ATOM 953 C CA . GLU A 1 149 ? 23.035 82.809 42.370 1.00 283.82 122 GLU A CA 1
ATOM 954 C C . GLU A 1 149 ? 24.279 81.915 42.385 1.00 279.67 122 GLU A C 1
ATOM 955 O O . GLU A 1 149 ? 24.201 80.729 42.057 1.00 276.68 122 GLU A O 1
ATOM 961 N N . ASP A 1 150 ? 25.407 82.474 42.822 1.00 255.57 123 ASP A N 1
ATOM 962 C CA . ASP A 1 150 ? 26.661 81.740 42.913 1.00 251.94 123 ASP A CA 1
ATOM 963 C C . ASP A 1 150 ? 26.577 80.640 43.988 1.00 247.35 123 ASP A C 1
ATOM 964 O O . ASP A 1 150 ? 27.096 79.546 43.773 1.00 243.98 123 ASP A O 1
ATOM 969 N N . PHE A 1 151 ? 25.869 80.874 45.106 1.00 299.31 124 PHE A N 1
ATOM 970 C CA . PHE A 1 151 ? 25.597 79.851 46.126 1.00 295.34 124 PHE A CA 1
ATOM 971 C C . PHE A 1 151 ? 24.801 78.672 45.559 1.00 293.69 124 PHE A C 1
ATOM 972 O O . PHE A 1 151 ? 25.186 77.524 45.776 1.00 289.81 124 PHE A O 1
ATOM 980 N N . ILE A 1 152 ? 23.720 78.925 44.810 1.00 295.70 125 ILE A N 1
ATOM 981 C CA . ILE A 1 152 ? 22.913 77.852 44.211 1.00 294.46 125 ILE A CA 1
ATOM 982 C C . ILE A 1 152 ? 23.758 77.043 43.222 1.00 292.47 125 ILE A C 1
ATOM 983 O O . ILE A 1 152 ? 23.727 75.810 43.265 1.00 289.16 125 ILE A O 1
ATOM 988 N N . ARG A 1 153 ? 24.549 77.703 42.363 1.00 257.11 126 ARG A N 1
ATOM 989 C CA . ARG A 1 153 ? 25.436 77.014 41.410 1.00 255.51 126 ARG A CA 1
ATOM 990 C C . ARG A 1 153 ? 26.492 76.178 42.139 1.00 251.25 126 ARG A C 1
ATOM 991 O O . ARG A 1 153 ? 26.631 74.991 41.844 1.00 248.39 126 ARG A O 1
ATOM 999 N N . ALA A 1 154 ? 27.169 76.757 43.132 1.00 276.71 127 ALA A N 1
ATOM 1000 C CA . ALA A 1 154 ? 28.170 76.073 43.951 1.00 272.84 127 ALA A CA 1
ATOM 1001 C C . ALA A 1 154 ? 27.584 74.847 44.654 1.00 269.28 127 ALA A C 1
ATOM 1002 O O . ALA A 1 154 ? 28.121 73.743 44.549 1.00 266.10 127 ALA A O 1
ATOM 1004 N N . ARG A 1 155 ? 26.437 75.023 45.316 1.00 286.02 128 ARG A N 1
ATOM 1005 C CA . ARG A 1 155 ? 25.763 73.951 46.041 1.00 283.10 128 ARG A CA 1
ATOM 1006 C C . ARG A 1 155 ? 25.344 72.825 45.104 1.00 281.97 128 ARG A C 1
ATOM 1007 O O . ARG A 1 155 ? 25.527 71.660 45.449 1.00 278.52 128 ARG A O 1
ATOM 1015 N N . THR A 1 156 ? 24.850 73.165 43.915 1.00 257.67 129 THR A N 1
ATOM 1016 C CA . THR A 1 156 ? 24.472 72.183 42.891 1.00 256.95 129 THR A CA 1
ATOM 1017 C C . THR A 1 156 ? 25.679 71.347 42.455 1.00 254.19 129 THR A C 1
ATOM 1018 O O . THR A 1 156 ? 25.570 70.125 42.401 1.00 251.50 129 THR A O 1
ATOM 1022 N N . LEU A 1 157 ? 26.845 71.964 42.211 1.00 236.16 130 LEU A N 1
ATOM 1023 C CA . LEU A 1 157 ? 28.063 71.221 41.861 1.00 233.70 130 LEU A CA 1
ATOM 1024 C C . LEU A 1 157 ? 28.559 70.326 43.007 1.00 229.66 130 LEU A C 1
ATOM 1025 O O . LEU A 1 157 ? 28.907 69.166 42.765 1.00 227.03 130 LEU A O 1
ATOM 1030 N N . VAL A 1 158 ? 28.537 70.820 44.251 1.00 308.91 131 VAL A N 1
ATOM 1031 C CA . VAL A 1 158 ? 28.921 70.040 45.442 1.00 305.18 131 VAL A CA 1
ATOM 1032 C C . VAL A 1 158 ? 28.031 68.802 45.584 1.00 303.06 131 VAL A C 1
ATOM 1033 O O . VAL A 1 158 ? 28.548 67.689 45.681 1.00 300.01 131 VAL A O 1
ATOM 1037 N N . VAL A 1 159 ? 26.707 68.968 45.526 1.00 306.12 132 VAL A N 1
ATOM 1038 C CA . VAL A 1 159 ? 25.748 67.853 45.631 1.00 304.57 132 VAL A CA 1
ATOM 1039 C C . VAL A 1 159 ? 25.904 66.883 44.454 1.00 303.77 132 VAL A C 1
ATOM 1040 O O . VAL A 1 159 ? 25.993 65.671 44.664 1.00 300.89 132 VAL A O 1
ATOM 1044 N N . ASN A 1 160 ? 26.018 67.394 43.223 1.00 254.83 133 ASN A N 1
ATOM 1045 C CA . ASN A 1 160 ? 26.172 66.567 42.024 1.00 254.39 133 ASN A CA 1
ATOM 1046 C C . ASN A 1 160 ? 27.475 65.756 42.020 1.00 251.46 133 ASN A C 1
ATOM 1047 O O . ASN A 1 160 ? 27.511 64.647 41.483 1.00 249.84 133 ASN A O 1
ATOM 1052 N N . SER A 1 161 ? 28.538 66.258 42.653 1.00 264.38 134 SER A N 1
ATOM 1053 C CA . SER A 1 161 ? 29.792 65.514 42.780 1.00 261.63 134 SER A CA 1
ATOM 1054 C C . SER A 1 161 ? 29.599 64.160 43.478 1.00 258.17 134 SER A C 1
ATOM 1055 O O . SER A 1 161 ? 30.282 63.196 43.113 1.00 256.23 134 SER A O 1
ATOM 1058 N N . LEU A 1 162 ? 28.630 64.080 44.401 1.00 292.94 135 LEU A N 1
ATOM 1059 C CA . LEU A 1 162 ? 28.254 62.880 45.138 1.00 290.05 135 LEU A CA 1
ATOM 1060 C C . LEU A 1 162 ? 27.141 62.085 44.439 1.00 290.50 135 LEU A C 1
ATOM 1061 O O . LEU A 1 162 ? 27.326 60.897 44.184 1.00 288.48 135 LEU A O 1
ATOM 1066 N N . SER A 1 163 ? 25.999 62.716 44.140 1.00 253.12 136 SER A N 1
ATOM 1067 C CA . SER A 1 163 ? 24.796 62.012 43.665 1.00 253.63 136 SER A CA 1
ATOM 1068 C C . SER A 1 163 ? 24.823 61.649 42.177 1.00 254.67 136 SER A C 1
ATOM 1069 O O . SER A 1 163 ? 24.106 60.744 41.765 1.00 254.26 136 SER A O 1
ATOM 1072 N N . LYS A 1 164 ? 25.623 62.356 41.364 1.00 190.47 137 LYS A N 1
ATOM 1073 C CA . LYS A 1 164 ? 25.650 62.296 39.886 1.00 192.09 137 LYS A CA 1
ATOM 1074 C C . LYS A 1 164 ? 24.330 62.639 39.181 1.00 194.86 137 LYS A C 1
ATOM 1075 O O . LYS A 1 164 ? 24.298 62.664 37.955 1.00 196.36 137 LYS A O 1
ATOM 1081 N N . ASP A 1 165 ? 23.283 62.992 39.923 1.00 239.09 138 ASP A N 1
ATOM 1082 C CA . ASP A 1 165 ? 22.039 63.525 39.375 1.00 242.12 138 ASP A CA 1
ATOM 1083 C C . ASP A 1 165 ? 22.224 65.004 39.003 1.00 245.32 138 ASP A C 1
ATOM 1084 O O . ASP A 1 165 ? 22.533 65.846 39.857 1.00 245.75 138 ASP A O 1
ATOM 1089 N N . ALA A 1 166 ? 22.072 65.328 37.718 1.00 259.10 139 ALA A N 1
ATOM 1090 C CA . ALA A 1 166 ? 22.221 66.690 37.213 1.00 262.41 139 ALA A CA 1
ATOM 1091 C C . ALA A 1 166 ? 21.051 67.610 37.619 1.00 265.27 139 ALA A C 1
ATOM 1092 O O . ALA A 1 166 ? 21.217 68.827 37.642 1.00 267.80 139 ALA A O 1
ATOM 1094 N N . LEU A 1 167 ? 19.898 67.049 38.001 1.00 258.11 140 LEU A N 1
ATOM 1095 C CA . LEU A 1 167 ? 18.718 67.787 38.467 1.00 260.72 140 LEU A CA 1
ATOM 1096 C C . LEU A 1 167 ? 18.565 67.773 39.997 1.00 259.27 140 LEU A C 1
ATOM 1097 O O . LEU A 1 167 ? 17.525 68.183 40.514 1.00 261.08 140 LEU A O 1
ATOM 1102 N N . CYS A 1 168 ? 19.608 67.388 40.739 1.00 293.39 141 CYS A N 1
ATOM 1103 C CA . CYS A 1 168 ? 19.573 67.263 42.202 1.00 291.58 141 CYS A CA 1
ATOM 1104 C C . CYS A 1 168 ? 19.152 68.541 42.952 1.00 294.16 141 CYS A C 1
ATOM 1105 O O . CYS A 1 168 ? 18.670 68.466 44.077 1.00 293.47 141 CYS A O 1
ATOM 1108 N N . SER A 1 169 ? 19.329 69.717 42.342 1.00 271.67 142 SER A N 1
ATOM 1109 C CA . SER A 1 169 ? 18.963 71.018 42.922 1.00 274.59 142 SER A CA 1
ATOM 1110 C C . SER A 1 169 ? 17.796 71.693 42.193 1.00 278.66 142 SER A C 1
ATOM 1111 O O . SER A 1 169 ? 17.608 72.904 42.319 1.00 281.77 142 SER A O 1
ATOM 1114 N N . LEU A 1 170 ? 16.990 70.933 41.438 1.00 258.05 143 LEU A N 1
ATOM 1115 C CA . LEU A 1 170 ? 15.869 71.463 40.651 1.00 261.81 143 LEU A CA 1
ATOM 1116 C C . LEU A 1 170 ? 14.884 72.279 41.500 1.00 264.47 143 LEU A C 1
ATOM 1117 O O . LEU A 1 170 ? 14.436 73.331 41.057 1.00 268.26 143 LEU A O 1
ATOM 1122 N N . GLU A 1 171 ? 14.589 71.838 42.726 1.00 336.39 144 GLU A N 1
ATOM 1123 C CA . GLU A 1 171 ? 13.676 72.540 43.645 1.00 338.73 144 GLU A CA 1
ATOM 1124 C C . GLU A 1 171 ? 14.206 73.918 44.074 1.00 340.87 144 GLU A C 1
ATOM 1125 O O . GLU A 1 171 ? 13.433 74.858 44.241 1.00 344.44 144 GLU A O 1
ATOM 1131 N N . LEU A 1 172 ? 15.526 74.065 44.220 1.00 333.83 145 LEU A N 1
ATOM 1132 C CA . LEU A 1 172 ? 16.156 75.353 44.528 1.00 335.82 145 LEU A CA 1
ATOM 1133 C C . LEU A 1 172 ? 16.195 76.257 43.293 1.00 339.46 145 LEU A C 1
ATOM 1134 O O . LEU A 1 172 ? 15.897 77.446 43.388 1.00 343.05 145 LEU A O 1
ATOM 1139 N N . LEU A 1 173 ? 16.517 75.687 42.130 1.00 294.02 146 LEU A N 1
ATOM 1140 C CA . LEU A 1 173 ? 16.572 76.406 40.858 1.00 297.23 146 LEU A CA 1
ATOM 1141 C C . LEU A 1 173 ? 15.193 76.922 40.429 1.00 301.18 146 LEU A C 1
ATOM 1142 O O . LEU A 1 173 ? 15.095 78.046 39.950 1.00 304.95 146 LEU A O 1
ATOM 1147 N N . ALA A 1 174 ? 14.131 76.140 40.644 1.00 324.35 147 ALA A N 1
ATOM 1148 C CA . ALA A 1 174 ? 12.759 76.521 40.307 1.00 327.97 147 ALA A CA 1
ATOM 1149 C C . ALA A 1 174 ? 12.242 77.717 41.124 1.00 331.35 147 ALA A C 1
ATOM 1150 O O . ALA A 1 174 ? 11.392 78.464 40.646 1.00 335.39 147 ALA A O 1
ATOM 1152 N N . ASN A 1 175 ? 12.771 77.912 42.335 1.00 372.16 148 ASN A N 1
ATOM 1153 C CA . ASN A 1 175 ? 12.435 79.047 43.195 1.00 375.08 148 ASN A CA 1
ATOM 1154 C C . ASN A 1 175 ? 13.284 80.294 42.904 1.00 377.48 148 ASN A C 1
ATOM 1155 O O . ASN A 1 175 ? 13.024 81.356 43.466 1.00 380.48 148 ASN A O 1
ATOM 1160 N N . SER A 1 176 ? 14.293 80.188 42.036 1.00 340.25 149 SER A N 1
ATOM 1161 C CA . SER A 1 176 ? 15.107 81.327 41.629 1.00 342.71 149 SER A CA 1
ATOM 1162 C C . SER A 1 176 ? 14.470 82.070 40.461 1.00 347.21 149 SER A C 1
ATOM 1163 O O . SER A 1 176 ? 14.046 81.484 39.469 1.00 347.18 149 SER A O 1
ATOM 1166 N N . THR A 1 177 ? 14.470 83.395 40.539 1.00 309.03 150 THR A N 1
ATOM 1167 C CA . THR A 1 177 ? 14.051 84.276 39.442 1.00 313.64 150 THR A CA 1
ATOM 1168 C C . THR A 1 177 ? 15.208 84.646 38.504 1.00 314.02 150 THR A C 1
ATOM 1169 O O . THR A 1 177 ? 15.010 85.400 37.546 1.00 317.80 150 THR A O 1
ATOM 1173 N N . SER A 1 178 ? 16.422 84.123 38.734 1.00 308.68 151 SER A N 1
ATOM 1174 C CA . SER A 1 178 ? 17.593 84.438 37.905 1.00 308.96 151 SER A CA 1
ATOM 1175 C C . SER A 1 178 ? 17.500 83.805 36.513 1.00 308.69 151 SER A C 1
ATOM 1176 O O . SER A 1 178 ? 17.517 82.583 36.353 1.00 305.05 151 SER A O 1
ATOM 1179 N N . LYS A 1 179 ? 17.504 84.648 35.470 1.00 268.13 152 LYS A N 1
ATOM 1180 C CA . LYS A 1 179 ? 17.563 84.211 34.060 1.00 268.28 152 LYS A CA 1
ATOM 1181 C C . LYS A 1 179 ? 18.818 83.393 33.741 1.00 264.50 152 LYS A C 1
ATOM 1182 O O . LYS A 1 179 ? 18.773 82.538 32.857 1.00 262.92 152 LYS A O 1
ATOM 1188 N N . SER A 1 180 ? 19.920 83.657 34.443 1.00 292.97 153 SER A N 1
ATOM 1189 C CA . SER A 1 180 ? 21.183 82.931 34.284 1.00 289.46 153 SER A CA 1
ATOM 1190 C C . SER A 1 180 ? 21.046 81.492 34.786 1.00 284.59 153 SER A C 1
ATOM 1191 O O . SER A 1 180 ? 21.396 80.559 34.067 1.00 282.28 153 SER A O 1
ATOM 1194 N N . LEU A 1 181 ? 20.421 81.288 35.952 1.00 332.28 154 LEU A N 1
ATOM 1195 C CA . LEU A 1 181 ? 20.147 79.945 36.474 1.00 328.00 154 LEU A CA 1
ATOM 1196 C C . LEU A 1 181 ? 19.133 79.176 35.623 1.00 327.99 154 LEU A C 1
ATOM 1197 O O . LEU A 1 181 ? 19.326 77.984 35.398 1.00 324.61 154 LEU A O 1
ATOM 1202 N N . VAL A 1 182 ? 18.104 79.844 35.094 1.00 323.98 155 VAL A N 1
ATOM 1203 C CA . VAL A 1 182 ? 17.149 79.212 34.164 1.00 324.41 155 VAL A CA 1
ATOM 1204 C C . VAL A 1 182 ? 17.842 78.783 32.866 1.00 323.74 155 VAL A C 1
ATOM 1205 O O . VAL A 1 182 ? 17.661 77.654 32.420 1.00 321.23 155 VAL A O 1
ATOM 1209 N N . SER A 1 183 ? 18.689 79.642 32.290 1.00 295.30 156 SER A N 1
ATOM 1210 C CA . SER A 1 183 ? 19.443 79.309 31.071 1.00 294.87 156 SER A CA 1
ATOM 1211 C C . SER A 1 183 ? 20.424 78.160 31.310 1.00 290.20 156 SER A C 1
ATOM 1212 O O . SER A 1 183 ? 20.572 77.297 30.452 1.00 288.61 156 SER A O 1
ATOM 1215 N N . TRP A 1 184 ? 21.052 78.110 32.487 1.00 331.20 157 TRP A N 1
ATOM 1216 C CA . TRP A 1 184 ? 21.924 77.010 32.896 1.00 326.71 157 TRP A CA 1
ATOM 1217 C C . TRP A 1 184 ? 21.156 75.694 33.082 1.00 323.67 157 TRP A C 1
ATOM 1218 O O . TRP A 1 184 ? 21.587 74.644 32.606 1.00 320.97 157 TRP A O 1
ATOM 1229 N N . LEU A 1 185 ? 19.972 75.748 33.703 1.00 340.53 158 LEU A N 1
ATOM 1230 C CA . LEU A 1 185 ? 19.079 74.598 33.830 1.00 338.34 158 LEU A CA 1
ATOM 1231 C C . LEU A 1 185 ? 18.674 74.044 32.456 1.00 338.89 158 LEU A C 1
ATOM 1232 O O . LEU A 1 185 ? 18.761 72.836 32.239 1.00 335.89 158 LEU A O 1
ATOM 1237 N N . ASP A 1 186 ? 18.254 74.909 31.533 1.00 318.46 159 ASP A N 1
ATOM 1238 C CA . ASP A 1 186 ? 17.783 74.503 30.204 1.00 319.38 159 ASP A CA 1
ATOM 1239 C C . ASP A 1 186 ? 18.913 74.098 29.253 1.00 318.08 159 ASP A C 1
ATOM 1240 O O . ASP A 1 186 ? 18.726 73.204 28.431 1.00 316.84 159 ASP A O 1
ATOM 1245 N N . GLY A 1 187 ? 20.073 74.742 29.360 1.00 275.85 160 GLY A N 1
ATOM 1246 C CA . GLY A 1 187 ? 21.202 74.579 28.448 1.00 275.36 160 GLY A CA 1
ATOM 1247 C C . GLY A 1 187 ? 22.248 73.549 28.863 1.00 271.19 160 GLY A C 1
ATOM 1248 O O . GLY A 1 187 ? 22.940 73.012 28.003 1.00 270.22 160 GLY A O 1
ATOM 1249 N N . ILE A 1 188 ? 22.374 73.269 30.164 1.00 252.04 161 ILE A N 1
ATOM 1250 C CA . ILE A 1 188 ? 23.396 72.368 30.715 1.00 248.16 161 ILE A CA 1
ATOM 1251 C C . ILE A 1 188 ? 22.749 71.229 31.498 1.00 244.96 161 ILE A C 1
ATOM 1252 O O . ILE A 1 188 ? 22.922 70.067 31.135 1.00 242.40 161 ILE A O 1
ATOM 1257 N N . LEU A 1 189 ? 21.970 71.538 32.541 1.00 323.82 162 LEU A N 1
ATOM 1258 C CA . LEU A 1 189 ? 21.497 70.509 33.474 1.00 320.71 162 LEU A CA 1
ATOM 1259 C C . LEU A 1 189 ? 20.511 69.529 32.829 1.00 320.14 162 LEU A C 1
ATOM 1260 O O . LEU A 1 189 ? 20.677 68.318 32.958 1.00 316.99 162 LEU A O 1
ATOM 1265 N N . LYS A 1 190 ? 19.497 70.035 32.113 1.00 283.48 163 LYS A N 1
ATOM 1266 C CA . LYS A 1 190 ? 18.511 69.196 31.414 1.00 283.35 163 LYS A CA 1
ATOM 1267 C C . LYS A 1 190 ? 19.144 68.369 30.279 1.00 281.93 163 LYS A C 1
ATOM 1268 O O . LYS A 1 190 ? 18.882 67.164 30.256 1.00 279.48 163 LYS A O 1
ATOM 1274 N N . PRO A 1 191 ? 19.990 68.935 29.388 1.00 281.38 164 PRO A N 1
ATOM 1275 C CA . PRO A 1 191 ? 20.737 68.156 28.398 1.00 279.92 164 PRO A CA 1
ATOM 1276 C C . PRO A 1 191 ? 21.593 67.050 29.008 1.00 275.91 164 PRO A C 1
ATOM 1277 O O . PRO A 1 191 ? 21.534 65.913 28.547 1.00 273.96 164 PRO A O 1
ATOM 1281 N N . LEU A 1 192 ? 22.336 67.351 30.078 1.00 286.73 165 LEU A N 1
ATOM 1282 C CA . LEU A 1 192 ? 23.172 66.368 30.765 1.00 283.01 165 LEU A CA 1
ATOM 1283 C C . LEU A 1 192 ? 22.342 65.254 31.411 1.00 280.60 165 LEU A C 1
ATOM 1284 O O . LEU A 1 192 ? 22.689 64.082 31.288 1.00 277.97 165 LEU A O 1
ATOM 1289 N N . ASP A 1 193 ? 21.240 65.599 32.076 1.00 292.08 166 ASP A N 1
ATOM 1290 C CA . ASP A 1 193 ? 20.327 64.620 32.668 1.00 290.30 166 ASP A CA 1
ATOM 1291 C C . ASP A 1 193 ? 19.715 63.696 31.601 1.00 290.18 166 ASP A C 1
ATOM 1292 O O . ASP A 1 193 ? 19.619 62.484 31.799 1.00 287.64 166 ASP A O 1
ATOM 1297 N N . HIS A 1 194 ? 19.323 64.235 30.441 1.00 276.96 167 HIS A N 1
ATOM 1298 C CA . HIS A 1 194 ? 18.826 63.420 29.329 1.00 276.96 167 HIS A CA 1
ATOM 1299 C C . HIS A 1 194 ? 19.927 62.523 28.733 1.00 274.64 167 HIS A C 1
ATOM 1300 O O . HIS A 1 194 ? 19.689 61.330 28.545 1.00 272.73 167 HIS A O 1
ATOM 1307 N N . LEU A 1 195 ? 21.133 63.060 28.507 1.00 258.07 168 LEU A N 1
ATOM 1308 C CA . LEU A 1 195 ? 22.293 62.311 28.013 1.00 256.09 168 LEU A CA 1
ATOM 1309 C C . LEU A 1 195 ? 22.660 61.146 28.946 1.00 252.47 168 LEU A C 1
ATOM 1310 O O . LEU A 1 195 ? 22.752 60.004 28.497 1.00 250.73 168 LEU A O 1
ATOM 1315 N N . ASN A 1 196 ? 22.801 61.423 30.247 1.00 285.08 169 ASN A N 1
ATOM 1316 C CA . ASN A 1 196 ? 23.146 60.428 31.262 1.00 281.77 169 ASN A CA 1
ATOM 1317 C C . ASN A 1 196 ? 22.095 59.322 31.357 1.00 280.59 169 ASN A C 1
ATOM 1318 O O . ASN A 1 196 ? 22.448 58.144 31.343 1.00 278.20 169 ASN A O 1
ATOM 1323 N N . ARG A 1 197 ? 20.814 59.694 31.301 1.00 249.38 170 ARG A N 1
ATOM 1324 C CA . ARG A 1 197 ? 19.709 58.694 31.367 1.00 248.64 170 ARG A CA 1
ATOM 1325 C C . ARG A 1 197 ? 19.662 57.848 30.084 1.00 248.52 170 ARG A C 1
ATOM 1326 O O . ARG A 1 197 ? 19.316 56.654 30.184 1.00 246.75 170 ARG A O 1
ATOM 1334 N N . ARG A 1 198 ? 19.994 58.443 28.932 1.00 293.09 171 ARG A N 1
ATOM 1335 C CA . ARG A 1 198 ? 19.964 57.763 27.628 1.00 293.26 171 ARG A CA 1
ATOM 1336 C C . ARG A 1 198 ? 21.130 56.793 27.435 1.00 290.73 171 ARG A C 1
ATOM 1337 O O . ARG A 1 198 ? 20.939 55.761 26.794 1.00 289.85 171 ARG A O 1
ATOM 1345 N N . LEU A 1 199 ? 22.320 57.141 27.919 1.00 255.01 172 LEU A N 1
ATOM 1346 C CA . LEU A 1 199 ? 23.544 56.352 27.740 1.00 252.91 172 LEU A CA 1
ATOM 1347 C C . LEU A 1 199 ? 23.946 55.522 28.965 1.00 249.92 172 LEU A C 1
ATOM 1348 O O . LEU A 1 199 ? 24.942 54.808 28.890 1.00 248.15 172 LEU A O 1
ATOM 1353 N N . ASP A 1 200 ? 23.202 55.620 30.068 1.00 262.28 173 ASP A N 1
ATOM 1354 C CA . ASP A 1 200 ? 23.576 55.072 31.381 1.00 259.68 173 ASP A CA 1
ATOM 1355 C C . ASP A 1 200 ? 24.974 55.535 31.841 1.00 258.77 173 ASP A C 1
ATOM 1356 O O . ASP A 1 200 ? 25.748 54.826 32.487 1.00 256.35 173 ASP A O 1
ATOM 1361 N N . THR A 1 201 ? 25.329 56.766 31.466 1.00 294.65 174 THR A N 1
ATOM 1362 C CA . THR A 1 201 ? 26.556 57.428 31.908 1.00 294.35 174 THR A CA 1
ATOM 1363 C C . THR A 1 201 ? 26.285 58.230 33.175 1.00 294.41 174 THR A C 1
ATOM 1364 O O . THR A 1 201 ? 25.170 58.670 33.439 1.00 295.73 174 THR A O 1
ATOM 1368 N N . LYS A 1 202 ? 27.326 58.459 33.976 1.00 262.93 175 LYS A N 1
ATOM 1369 C CA . LYS A 1 202 ? 27.254 59.250 35.216 1.00 262.86 175 LYS A CA 1
ATOM 1370 C C . LYS A 1 202 ? 28.175 60.471 35.142 1.00 264.47 175 LYS A C 1
ATOM 1371 O O . LYS A 1 202 ? 28.972 60.710 36.051 1.00 263.23 175 LYS A O 1
ATOM 1377 N N . LEU A 1 203 ? 28.118 61.204 34.027 1.00 276.94 176 LEU A N 1
ATOM 1378 C CA . LEU A 1 203 ? 28.930 62.403 33.817 1.00 278.96 176 LEU A CA 1
ATOM 1379 C C . LEU A 1 203 ? 28.445 63.512 34.761 1.00 280.26 176 LEU A C 1
ATOM 1380 O O . LEU A 1 203 ? 27.265 63.855 34.767 1.00 281.77 176 LEU A O 1
ATOM 1385 N N . SER A 1 204 ? 29.342 64.042 35.594 1.00 257.81 177 SER A N 1
ATOM 1386 C CA . SER A 1 204 ? 29.002 65.163 36.483 1.00 259.18 177 SER A CA 1
ATOM 1387 C C . SER A 1 204 ? 28.826 66.465 35.704 1.00 263.06 177 SER A C 1
ATOM 1388 O O . SER A 1 204 ? 29.407 66.632 34.633 1.00 264.43 177 SER A O 1
ATOM 1391 N N . ILE A 1 205 ? 28.087 67.413 36.282 1.00 305.37 178 ILE A N 1
ATOM 1392 C CA . ILE A 1 205 ? 27.899 68.754 35.717 1.00 309.24 178 ILE A CA 1
ATOM 1393 C C . ILE A 1 205 ? 29.262 69.409 35.486 1.00 310.09 178 ILE A C 1
ATOM 1394 O O . ILE A 1 205 ? 29.555 69.828 34.375 1.00 312.36 178 ILE A O 1
ATOM 1399 N N . PHE A 1 206 ? 30.142 69.373 36.495 1.00 279.60 179 PHE A N 1
ATOM 1400 C CA . PHE A 1 206 ? 31.483 69.945 36.388 1.00 280.26 179 PHE A CA 1
ATOM 1401 C C . PHE A 1 206 ? 32.310 69.309 35.262 1.00 279.91 179 PHE A C 1
ATOM 1402 O O . PHE A 1 206 ? 33.029 70.005 34.557 1.00 282.19 179 PHE A O 1
ATOM 1410 N N . GLN A 1 207 ? 32.219 67.992 35.057 1.00 235.19 180 GLN A N 1
ATOM 1411 C CA . GLN A 1 207 ? 32.919 67.347 33.941 1.00 235.00 180 GLN A CA 1
ATOM 1412 C C . GLN A 1 207 ? 32.338 67.765 32.589 1.00 238.06 180 GLN A C 1
ATOM 1413 O O . GLN A 1 207 ? 33.104 68.066 31.685 1.00 239.70 180 GLN A O 1
ATOM 1419 N N . PHE A 1 208 ? 31.012 67.805 32.464 1.00 273.70 181 PHE A N 1
ATOM 1420 C CA . PHE A 1 208 ? 30.332 68.179 31.226 1.00 276.56 181 PHE A CA 1
ATOM 1421 C C . PHE A 1 208 ? 30.587 69.640 30.836 1.00 280.35 181 PHE A C 1
ATOM 1422 O O . PHE A 1 208 ? 30.830 69.928 29.670 1.00 282.52 181 PHE A O 1
ATOM 1430 N N . GLU A 1 209 ? 30.602 70.556 31.806 1.00 284.28 182 GLU A N 1
ATOM 1431 C CA . GLU A 1 209 ? 30.912 71.973 31.578 1.00 287.91 182 GLU A CA 1
ATOM 1432 C C . GLU A 1 209 ? 32.375 72.220 31.187 1.00 288.42 182 GLU A C 1
ATOM 1433 O O . GLU A 1 209 ? 32.665 73.212 30.525 1.00 291.77 182 GLU A O 1
ATOM 1439 N N . ASN A 1 210 ? 33.288 71.322 31.569 1.00 255.73 183 ASN A N 1
ATOM 1440 C CA . ASN A 1 210 ? 34.701 71.394 31.194 1.00 256.01 183 ASN A CA 1
ATOM 1441 C C . ASN A 1 210 ? 35.031 70.636 29.893 1.00 256.00 183 ASN A C 1
ATOM 1442 O O . ASN A 1 210 ? 36.193 70.623 29.483 1.00 256.36 183 ASN A O 1
ATOM 1447 N N . LEU A 1 211 ? 34.050 70.006 29.236 1.00 263.82 184 LEU A N 1
ATOM 1448 C CA . LEU A 1 211 ? 34.230 69.482 27.878 1.00 264.50 184 LEU A CA 1
ATOM 1449 C C . LEU A 1 211 ? 34.251 70.630 26.868 1.00 268.72 184 LEU A C 1
ATOM 1450 O O . LEU A 1 211 ? 33.557 71.635 27.030 1.00 271.11 184 LEU A O 1
ATOM 1455 N N . SER A 1 212 ? 34.998 70.453 25.774 1.00 262.17 185 SER A N 1
ATOM 1456 C CA . SER A 1 212 ? 34.832 71.338 24.622 1.00 266.07 185 SER A CA 1
ATOM 1457 C C . SER A 1 212 ? 33.426 71.176 24.038 1.00 266.71 185 SER A C 1
ATOM 1458 O O . SER A 1 212 ? 32.802 70.116 24.162 1.00 264.04 185 SER A O 1
ATOM 1461 N N . ALA A 1 213 ? 32.919 72.207 23.360 1.00 306.95 186 ALA A N 1
ATOM 1462 C CA . ALA A 1 213 ? 31.605 72.122 22.731 1.00 307.90 186 ALA A CA 1
ATOM 1463 C C . ALA A 1 213 ? 31.545 71.003 21.674 1.00 306.56 186 ALA A C 1
ATOM 1464 O O . ALA A 1 213 ? 30.519 70.337 21.540 1.00 305.34 186 ALA A O 1
ATOM 1466 N N . GLN A 1 214 ? 32.653 70.756 20.965 1.00 282.02 187 GLN A N 1
ATOM 1467 C CA . GLN A 1 214 ? 32.794 69.637 20.037 1.00 280.56 187 GLN A CA 1
ATOM 1468 C C . GLN A 1 214 ? 32.734 68.282 20.762 1.00 276.30 187 GLN A C 1
ATOM 1469 O O . GLN A 1 214 ? 32.005 67.398 20.316 1.00 274.96 187 GLN A O 1
ATOM 1475 N N . ASP A 1 215 ? 33.428 68.126 21.893 1.00 272.13 188 ASP A N 1
ATOM 1476 C CA . ASP A 1 215 ? 33.420 66.871 22.658 1.00 268.17 188 ASP A CA 1
ATOM 1477 C C . ASP A 1 215 ? 32.047 66.593 23.275 1.00 266.92 188 ASP A C 1
ATOM 1478 O O . ASP A 1 215 ? 31.551 65.471 23.196 1.00 264.66 188 ASP A O 1
ATOM 1483 N N . ALA A 1 216 ? 31.381 67.615 23.821 1.00 312.26 189 ALA A N 1
ATOM 1484 C CA . ALA A 1 216 ? 30.027 67.488 24.358 1.00 311.66 189 ALA A CA 1
ATOM 1485 C C . ALA A 1 216 ? 29.026 67.032 23.281 1.00 312.41 189 ALA A C 1
ATOM 1486 O O . ALA A 1 216 ? 28.253 66.099 23.506 1.00 310.33 189 ALA A O 1
ATOM 1488 N N . VAL A 1 217 ? 29.076 67.632 22.084 1.00 336.97 190 VAL A N 1
ATOM 1489 C CA . VAL A 1 217 ? 28.238 67.217 20.944 1.00 337.79 190 VAL A CA 1
ATOM 1490 C C . VAL A 1 217 ? 28.621 65.821 20.445 1.00 335.13 190 VAL A C 1
ATOM 1491 O O . VAL A 1 217 ? 27.744 65.046 20.064 1.00 334.21 190 VAL A O 1
ATOM 1495 N N . SER A 1 218 ? 29.906 65.460 20.494 1.00 273.74 191 SER A N 1
ATOM 1496 C CA . SER A 1 218 ? 30.376 64.118 20.143 1.00 271.18 191 SER A CA 1
ATOM 1497 C C . SER A 1 218 ? 29.844 63.056 21.112 1.00 267.82 191 SER A C 1
ATOM 1498 O O . SER A 1 218 ? 29.430 61.986 20.665 1.00 266.33 191 SER A O 1
ATOM 1501 N N . GLU A 1 219 ? 29.789 63.340 22.418 1.00 299.76 192 GLU A N 1
ATOM 1502 C CA . GLU A 1 219 ? 29.148 62.460 23.407 1.00 296.91 192 GLU A CA 1
ATOM 1503 C C . GLU A 1 219 ? 27.642 62.314 23.142 1.00 297.55 192 GLU A C 1
ATOM 1504 O O . GLU A 1 219 ? 27.126 61.196 23.140 1.00 295.57 192 GLU A O 1
ATOM 1510 N N . MET A 1 220 ? 26.938 63.408 22.823 1.00 321.70 193 MET A N 1
ATOM 1511 C CA . MET A 1 220 ? 25.512 63.360 22.465 1.00 322.76 193 MET A CA 1
ATOM 1512 C C . MET A 1 220 ? 25.260 62.533 21.194 1.00 322.70 193 MET A C 1
ATOM 1513 O O . MET A 1 220 ? 24.295 61.765 21.138 1.00 321.73 193 MET A O 1
ATOM 1518 N N . TRP A 1 221 ? 26.143 62.620 20.194 1.00 314.84 194 TRP A N 1
ATOM 1519 C CA . TRP A 1 221 ? 26.025 61.877 18.933 1.00 314.89 194 TRP A CA 1
ATOM 1520 C C . TRP A 1 221 ? 26.281 60.367 19.061 1.00 311.64 194 TRP A C 1
ATOM 1521 O O . TRP A 1 221 ? 25.978 59.605 18.134 1.00 311.40 194 TRP A O 1
ATOM 1532 N N . LYS A 1 222 ? 26.774 59.889 20.212 1.00 286.65 195 LYS A N 1
ATOM 1533 C CA . LYS A 1 222 ? 26.814 58.453 20.515 1.00 283.60 195 LYS A CA 1
ATOM 1534 C C . LYS A 1 222 ? 25.384 57.950 20.665 1.00 283.16 195 LYS A C 1
ATOM 1535 O O . LYS A 1 222 ? 24.740 58.134 21.694 1.00 282.65 195 LYS A O 1
ATOM 1541 N N . LEU A 1 223 ? 24.865 57.329 19.611 1.00 332.46 196 LEU A N 1
ATOM 1542 C CA . LEU A 1 223 ? 23.528 56.749 19.572 1.00 332.19 196 LEU A CA 1
ATOM 1543 C C . LEU A 1 223 ? 23.637 55.223 19.456 1.00 329.68 196 LEU A C 1
ATOM 1544 O O . LEU A 1 223 ? 24.287 54.755 18.518 1.00 329.60 196 LEU A O 1
ATOM 1549 N N . PRO A 1 224 ? 22.979 54.440 20.335 1.00 346.10 197 PRO A N 1
ATOM 1550 C CA . PRO A 1 224 ? 22.940 52.979 20.215 1.00 343.97 197 PRO A CA 1
ATOM 1551 C C . PRO A 1 224 ? 22.336 52.510 18.885 1.00 345.02 197 PRO A C 1
ATOM 1552 O O . PRO A 1 224 ? 22.792 51.534 18.299 1.00 343.92 197 PRO A O 1
ATOM 1556 N N . VAL A 1 225 ? 21.322 53.234 18.397 1.00 331.43 198 VAL A N 1
ATOM 1557 C CA . VAL A 1 225 ? 20.670 53.006 17.105 1.00 332.80 198 VAL A CA 1
ATOM 1558 C C . VAL A 1 225 ? 20.443 54.355 16.427 1.00 335.77 198 VAL A C 1
ATOM 1559 O O . VAL A 1 225 ? 19.881 55.278 17.020 1.00 337.08 198 VAL A O 1
ATOM 1563 N N . LYS A 1 226 ? 20.875 54.477 15.169 1.00 275.10 199 LYS A N 1
ATOM 1564 C CA . LYS A 1 226 ? 20.676 55.679 14.348 1.00 278.08 199 LYS A CA 1
ATOM 1565 C C . LYS A 1 226 ? 19.369 55.567 13.563 1.00 279.48 199 LYS A C 1
ATOM 1566 O O . LYS A 1 226 ? 19.356 55.200 12.391 1.00 280.01 199 LYS A O 1
ATOM 1572 N N . GLU A 1 227 ? 18.276 55.910 14.234 1.00 240.10 200 GLU A N 1
ATOM 1573 C CA . GLU A 1 227 ? 16.938 56.061 13.649 1.00 241.91 200 GLU A CA 1
ATOM 1574 C C . GLU A 1 227 ? 16.427 57.495 13.817 1.00 244.73 200 GLU A C 1
ATOM 1575 O O . GLU A 1 227 ? 16.822 58.217 14.735 1.00 244.88 200 GLU A O 1
ATOM 1581 N N . VAL A 1 228 ? 15.505 57.913 12.944 1.00 266.18 201 VAL A N 1
ATOM 1582 C CA . VAL A 1 228 ? 14.964 59.284 12.925 1.00 269.27 201 VAL A CA 1
ATOM 1583 C C . VAL A 1 228 ? 14.325 59.677 14.265 1.00 269.40 201 VAL A C 1
ATOM 1584 O O . VAL A 1 228 ? 14.466 60.817 14.698 1.00 271.14 201 VAL A O 1
ATOM 1588 N N . SER A 1 229 ? 13.634 58.751 14.935 1.00 264.44 202 SER A N 1
ATOM 1589 C CA . SER A 1 229 ? 12.989 58.978 16.240 1.00 264.39 202 SER A CA 1
ATOM 1590 C C . SER A 1 229 ? 14.005 59.290 17.343 1.00 262.97 202 SER A C 1
ATOM 1591 O O . SER A 1 229 ? 13.826 60.251 18.093 1.00 264.36 202 SER A O 1
ATOM 1594 N N . VAL A 1 230 ? 15.091 58.516 17.397 1.00 214.41 203 VAL A N 1
ATOM 1595 C CA . VAL A 1 230 ? 16.177 58.661 18.374 1.00 212.75 203 VAL A CA 1
ATOM 1596 C C . VAL A 1 230 ? 16.935 59.965 18.136 1.00 214.77 203 VAL A C 1
ATOM 1597 O O . VAL A 1 230 ? 17.120 60.742 19.074 1.00 215.22 203 VAL A O 1
ATOM 1601 N N . VAL A 1 231 ? 17.294 60.255 16.879 1.00 257.45 204 VAL A N 1
ATOM 1602 C CA . VAL A 1 231 ? 17.975 61.509 16.519 1.00 259.77 204 VAL A CA 1
ATOM 1603 C C . VAL A 1 231 ? 17.102 62.715 16.853 1.00 262.65 204 VAL A C 1
ATOM 1604 O O . VAL A 1 231 ? 17.598 63.674 17.432 1.00 263.70 204 VAL A O 1
ATOM 1608 N N . ARG A 1 232 ? 15.794 62.665 16.572 1.00 255.61 205 ARG A N 1
ATOM 1609 C CA . ARG A 1 232 ? 14.856 63.740 16.928 1.00 258.45 205 ARG A CA 1
ATOM 1610 C C . ARG A 1 232 ? 14.824 64.015 18.433 1.00 257.66 205 ARG A C 1
ATOM 1611 O O . ARG A 1 232 ? 14.797 65.176 18.828 1.00 259.88 205 ARG A O 1
ATOM 1619 N N . SER A 1 233 ? 14.815 62.975 19.270 1.00 301.43 206 SER A N 1
ATOM 1620 C CA . SER A 1 233 ? 14.806 63.138 20.732 1.00 300.42 206 SER A CA 1
ATOM 1621 C C . SER A 1 233 ? 16.109 63.756 21.238 1.00 299.89 206 SER A C 1
ATOM 1622 O O . SER A 1 233 ? 16.074 64.692 22.031 1.00 301.17 206 SER A O 1
ATOM 1625 N N . MET A 1 234 ? 17.249 63.274 20.738 1.00 264.39 207 MET A N 1
ATOM 1626 C CA . MET A 1 234 ? 18.570 63.800 21.086 1.00 263.95 207 MET A CA 1
ATOM 1627 C C . MET A 1 234 ? 18.738 65.259 20.627 1.00 267.45 207 MET A C 1
ATOM 1628 O O . MET A 1 234 ? 19.159 66.098 21.419 1.00 268.14 207 MET A O 1
ATOM 1633 N N . MET A 1 235 ? 18.308 65.607 19.407 1.00 272.17 208 MET A N 1
ATOM 1634 C CA . MET A 1 235 ? 18.345 66.996 18.932 1.00 275.81 208 MET A CA 1
ATOM 1635 C C . MET A 1 235 ? 17.502 67.915 19.818 1.00 277.79 208 MET A C 1
ATOM 1636 O O . MET A 1 235 ? 18.002 68.927 20.298 1.00 279.27 208 MET A O 1
ATOM 1641 N N . LYS A 1 236 ? 16.255 67.525 20.103 1.00 292.77 209 LYS A N 1
ATOM 1642 C CA . LYS A 1 236 ? 15.300 68.349 20.855 1.00 294.96 209 LYS A CA 1
ATOM 1643 C C . LYS A 1 236 ? 15.682 68.559 22.326 1.00 293.60 209 LYS A C 1
ATOM 1644 O O . LYS A 1 236 ? 15.411 69.627 22.870 1.00 295.94 209 LYS A O 1
ATOM 1650 N N . TYR A 1 237 ? 16.225 67.538 22.994 1.00 310.44 210 TYR A N 1
ATOM 1651 C CA . TYR A 1 237 ? 16.455 67.568 24.446 1.00 308.81 210 TYR A CA 1
ATOM 1652 C C . TYR A 1 237 ? 17.924 67.729 24.854 1.00 307.22 210 TYR A C 1
ATOM 1653 O O . TYR A 1 237 ? 18.174 68.029 26.017 1.00 306.45 210 TYR A O 1
ATOM 1662 N N . GLU A 1 238 ? 18.879 67.569 23.931 1.00 300.56 211 GLU A N 1
ATOM 1663 C CA . GLU A 1 238 ? 20.314 67.671 24.229 1.00 299.18 211 GLU A CA 1
ATOM 1664 C C . GLU A 1 238 ? 21.004 68.728 23.364 1.00 302.05 211 GLU A C 1
ATOM 1665 O O . GLU A 1 238 ? 21.414 69.767 23.879 1.00 303.65 211 GLU A O 1
ATOM 1671 N N . VAL A 1 239 ? 21.092 68.498 22.048 1.00 250.26 212 VAL A N 1
ATOM 1672 C CA . VAL A 1 239 ? 21.933 69.312 21.155 1.00 252.62 212 VAL A CA 1
ATOM 1673 C C . VAL A 1 239 ? 21.369 70.716 20.952 1.00 256.74 212 VAL A C 1
ATOM 1674 O O . VAL A 1 239 ? 22.107 71.684 21.107 1.00 258.48 212 VAL A O 1
ATOM 1678 N N . GLU A 1 240 ? 20.079 70.872 20.638 1.00 285.64 213 GLU A N 1
ATOM 1679 C CA . GLU A 1 240 ? 19.496 72.205 20.425 1.00 289.78 213 GLU A CA 1
ATOM 1680 C C . GLU A 1 240 ? 19.570 73.091 21.682 1.00 290.64 213 GLU A C 1
ATOM 1681 O O . GLU A 1 240 ? 20.045 74.224 21.556 1.00 293.42 213 GLU A O 1
ATOM 1687 N N . PRO A 1 241 ? 19.174 72.631 22.893 1.00 326.54 214 PRO A N 1
ATOM 1688 C CA . PRO A 1 241 ? 19.312 73.446 24.099 1.00 327.21 214 PRO A CA 1
ATOM 1689 C C . PRO A 1 241 ? 20.773 73.768 24.440 1.00 326.37 214 PRO A C 1
ATOM 1690 O O . PRO A 1 241 ? 21.069 74.909 24.800 1.00 328.77 214 PRO A O 1
ATOM 1694 N N . TYR A 1 242 ? 21.689 72.807 24.269 1.00 318.55 215 TYR A N 1
ATOM 1695 C CA . TYR A 1 242 ? 23.114 73.006 24.538 1.00 317.65 215 TYR A CA 1
ATOM 1696 C C . TYR A 1 242 ? 23.739 74.037 23.594 1.00 321.08 215 TYR A C 1
ATOM 1697 O O . TYR A 1 242 ? 24.360 74.994 24.052 1.00 322.68 215 TYR A O 1
ATOM 1706 N N . LEU A 1 243 ? 23.530 73.915 22.280 1.00 279.72 216 LEU A N 1
ATOM 1707 C CA . LEU A 1 243 ? 24.085 74.859 21.301 1.00 283.13 216 LEU A CA 1
ATOM 1708 C C . LEU A 1 243 ? 23.485 76.256 21.444 1.00 287.22 216 LEU A C 1
ATOM 1709 O O . LEU A 1 243 ? 24.191 77.253 21.293 1.00 289.80 216 LEU A O 1
ATOM 1714 N N . LYS A 1 244 ? 22.199 76.341 21.800 1.00 284.48 217 LYS A N 1
ATOM 1715 C CA . LYS A 1 244 ? 21.557 77.617 22.118 1.00 288.23 217 LYS A CA 1
ATOM 1716 C C . LYS A 1 244 ? 22.184 78.277 23.349 1.00 288.17 217 LYS A C 1
ATOM 1717 O O . LYS A 1 244 ? 22.330 79.495 23.356 1.00 291.65 217 LYS A O 1
ATOM 1723 N N . PHE A 1 245 ? 22.568 77.498 24.360 1.00 301.59 218 PHE A N 1
ATOM 1724 C CA . PHE A 1 245 ? 23.271 77.996 25.545 1.00 301.01 218 PHE A CA 1
ATOM 1725 C C . PHE A 1 245 ? 24.723 78.399 25.249 1.00 301.50 218 PHE A C 1
ATOM 1726 O O . PHE A 1 245 ? 25.163 79.442 25.719 1.00 303.66 218 PHE A O 1
ATOM 1734 N N . GLN A 1 246 ? 25.436 77.629 24.421 1.00 274.59 219 GLN A N 1
ATOM 1735 C CA . GLN A 1 246 ? 26.798 77.955 23.970 1.00 275.33 219 GLN A CA 1
ATOM 1736 C C . GLN A 1 246 ? 26.844 79.151 23.002 1.00 280.10 219 GLN A C 1
ATOM 1737 O O . GLN A 1 246 ? 27.893 79.764 22.815 1.00 281.67 219 GLN A O 1
ATOM 1743 N N . GLY A 1 247 ? 25.720 79.488 22.361 1.00 309.93 220 GLY A N 1
ATOM 1744 C CA . GLY A 1 247 ? 25.618 80.612 21.428 1.00 314.62 220 GLY A CA 1
ATOM 1745 C C . GLY A 1 247 ? 26.258 80.360 20.059 1.00 315.35 220 GLY A C 1
ATOM 1746 O O . GLY A 1 247 ? 26.420 81.300 19.284 1.00 319.21 220 GLY A O 1
ATOM 1747 N N . SER A 1 248 ? 26.612 79.113 19.737 1.00 324.18 221 SER A N 1
ATOM 1748 C CA . SER A 1 248 ? 27.181 78.735 18.442 1.00 324.55 221 SER A CA 1
ATOM 1749 C C . SER A 1 248 ? 26.679 77.369 17.993 1.00 321.34 221 SER A C 1
ATOM 1750 O O . SER A 1 248 ? 26.693 76.409 18.758 1.00 317.56 221 SER A O 1
ATOM 1753 N N . TYR A 1 249 ? 26.290 77.278 16.720 1.00 358.17 222 TYR A N 1
ATOM 1754 C CA . TYR A 1 249 ? 25.925 76.021 16.064 1.00 355.56 222 TYR A CA 1
ATOM 1755 C C . TYR A 1 249 ? 27.093 75.382 15.309 1.00 354.33 222 TYR A C 1
ATOM 1756 O O . TYR A 1 249 ? 26.941 74.303 14.744 1.00 352.12 222 TYR A O 1
ATOM 1765 N N . THR A 1 250 ? 28.280 75.993 15.319 1.00 346.56 223 THR A N 1
ATOM 1766 C CA . THR A 1 250 ? 29.466 75.441 14.656 1.00 345.66 223 THR A CA 1
ATOM 1767 C C . THR A 1 250 ? 29.767 73.981 15.046 1.00 341.04 223 THR A C 1
ATOM 1768 O O . THR A 1 250 ? 29.977 73.184 14.128 1.00 340.11 223 THR A O 1
ATOM 1772 N N . PRO A 1 251 ? 29.680 73.574 16.334 1.00 362.44 224 PRO A N 1
ATOM 1773 C CA . PRO A 1 251 ? 29.900 72.179 16.726 1.00 358.16 224 PRO A CA 1
ATOM 1774 C C . PRO A 1 251 ? 28.929 71.187 16.069 1.00 356.68 224 PRO A C 1
ATOM 1775 O O . PRO A 1 251 ? 29.302 70.044 15.819 1.00 354.04 224 PRO A O 1
ATOM 1779 N N . PHE A 1 252 ? 27.703 71.607 15.730 1.00 374.11 225 PHE A N 1
ATOM 1780 C CA . PHE A 1 252 ? 26.732 70.743 15.053 1.00 373.05 225 PHE A CA 1
ATOM 1781 C C . PHE A 1 252 ? 27.207 70.328 13.661 1.00 373.65 225 PHE A C 1
ATOM 1782 O O . PHE A 1 252 ? 27.172 69.142 13.345 1.00 371.09 225 PHE A O 1
ATOM 1790 N N . TYR A 1 253 ? 27.668 71.292 12.858 1.00 338.06 226 TYR A N 1
ATOM 1791 C CA . TYR A 1 253 ? 28.116 71.008 11.466 1.00 339.07 226 TYR A CA 1
ATOM 1792 C C . TYR A 1 253 ? 29.461 70.267 11.452 1.00 337.03 226 TYR A C 1
ATOM 1793 O O . TYR A 1 253 ? 29.670 69.432 10.549 1.00 336.12 226 TYR A O 1
ATOM 1802 N N . GLU A 1 254 ? 30.336 70.562 12.417 1.00 336.49 227 GLU A N 1
ATOM 1803 C CA . GLU A 1 254 ? 31.665 69.956 12.487 1.00 334.83 227 GLU A CA 1
ATOM 1804 C C . GLU A 1 254 ? 31.595 68.505 12.965 1.00 330.58 227 GLU A C 1
ATOM 1805 O O . GLU A 1 254 ? 32.239 67.641 12.377 1.00 329.33 227 GLU A O 1
ATOM 1811 N N . VAL A 1 255 ? 30.772 68.219 13.976 1.00 337.13 228 VAL A N 1
ATOM 1812 C CA . VAL A 1 255 ? 30.754 66.905 14.632 1.00 333.14 228 VAL A CA 1
ATOM 1813 C C . VAL A 1 255 ? 29.652 65.990 14.103 1.00 331.85 228 VAL A C 1
ATOM 1814 O O . VAL A 1 255 ? 29.895 64.796 13.945 1.00 329.34 228 VAL A O 1
ATOM 1818 N N . ILE A 1 256 ? 28.453 66.518 13.830 1.00 344.68 229 ILE A N 1
ATOM 1819 C CA . ILE A 1 256 ? 27.276 65.717 13.446 1.00 343.57 229 ILE A CA 1
ATOM 1820 C C . ILE A 1 256 ? 26.994 65.848 11.954 1.00 345.80 229 ILE A C 1
ATOM 1821 O O . ILE A 1 256 ? 27.038 64.865 11.222 1.00 344.47 229 ILE A O 1
ATOM 1826 N N . PHE A 1 257 ? 26.661 67.049 11.493 1.00 358.98 230 PHE A N 1
ATOM 1827 C CA . PHE A 1 257 ? 26.108 67.272 10.166 1.00 361.29 230 PHE A CA 1
ATOM 1828 C C . PHE A 1 257 ? 27.213 67.508 9.141 1.00 362.94 230 PHE A C 1
ATOM 1829 O O . PHE A 1 257 ? 27.381 68.623 8.676 1.00 366.23 230 PHE A O 1
ATOM 1837 N N . ASN A 1 258 ? 27.957 66.451 8.802 1.00 323.93 231 ASN A N 1
ATOM 1838 C CA . ASN A 1 258 ? 29.063 66.456 7.840 1.00 325.13 231 ASN A CA 1
ATOM 1839 C C . ASN A 1 258 ? 28.994 65.237 6.881 1.00 323.54 231 ASN A C 1
ATOM 1840 O O . ASN A 1 258 ? 28.242 64.291 7.145 1.00 321.06 231 ASN A O 1
ATOM 1845 N N . PRO A 1 259 ? 29.756 65.226 5.764 1.00 297.47 232 PRO A N 1
ATOM 1846 C CA . PRO A 1 259 ? 29.766 64.104 4.816 1.00 296.16 232 PRO A CA 1
ATOM 1847 C C . PRO A 1 259 ? 30.181 62.750 5.414 1.00 292.45 232 PRO A C 1
ATOM 1848 O O . PRO A 1 259 ? 29.738 61.722 4.903 1.00 290.86 232 PRO A O 1
ATOM 1852 N N . ASP A 1 260 ? 30.969 62.731 6.494 1.00 308.80 233 ASP A N 1
ATOM 1853 C CA . ASP A 1 260 ? 31.445 61.492 7.127 1.00 305.41 233 ASP A CA 1
ATOM 1854 C C . ASP A 1 260 ? 30.317 60.763 7.878 1.00 302.80 233 ASP A C 1
ATOM 1855 O O . ASP A 1 260 ? 30.214 59.538 7.837 1.00 300.40 233 ASP A O 1
ATOM 1860 N N . ASN A 1 261 ? 29.417 61.510 8.525 1.00 308.43 234 ASN A N 1
ATOM 1861 C CA . ASN A 1 261 ? 28.245 60.956 9.211 1.00 306.46 234 ASN A CA 1
ATOM 1862 C C . ASN A 1 261 ? 27.057 60.674 8.285 1.00 307.13 234 ASN A C 1
ATOM 1863 O O . ASN A 1 261 ? 26.147 59.926 8.663 1.00 305.30 234 ASN A O 1
ATOM 1868 N N . PHE A 1 262 ? 27.042 61.271 7.091 1.00 320.25 235 PHE A N 1
ATOM 1869 C CA . PHE A 1 262 ? 25.953 61.152 6.121 1.00 321.29 235 PHE A CA 1
ATOM 1870 C C . PHE A 1 262 ? 26.429 60.605 4.770 1.00 321.73 235 PHE A C 1
ATOM 1871 O O . PHE A 1 262 ? 26.380 61.322 3.767 1.00 324.42 235 PHE A O 1
ATOM 1879 N N . PRO A 1 263 ? 26.855 59.327 4.704 1.00 274.59 236 PRO A N 1
ATOM 1880 C CA . PRO A 1 263 ? 27.193 58.661 3.446 1.00 274.79 236 PRO A CA 1
ATOM 1881 C C . PRO A 1 263 ? 25.991 58.454 2.511 1.00 275.50 236 PRO A C 1
ATOM 1882 O O . PRO A 1 263 ? 26.202 58.133 1.347 1.00 276.24 236 PRO A O 1
ATOM 1886 N N . LEU A 1 264 ? 24.745 58.643 2.966 1.00 302.94 237 LEU A N 1
ATOM 1887 C CA . LEU A 1 264 ? 23.514 58.484 2.170 1.00 303.68 237 LEU A CA 1
ATOM 1888 C C . LEU A 1 264 ? 23.360 57.095 1.510 1.00 301.75 237 LEU A C 1
ATOM 1889 O O . LEU A 1 264 ? 22.715 56.952 0.474 1.00 302.71 237 LEU A O 1
ATOM 1894 N N . ASP A 1 265 ? 23.952 56.070 2.120 1.00 272.46 238 ASP A N 1
ATOM 1895 C CA . ASP A 1 265 ? 24.030 54.682 1.641 1.00 270.50 238 ASP A CA 1
ATOM 1896 C C . ASP A 1 265 ? 22.939 53.763 2.218 1.00 268.44 238 ASP A C 1
ATOM 1897 O O . ASP A 1 265 ? 22.862 52.578 1.893 1.00 266.82 238 ASP A O 1
ATOM 1902 N N . SER A 1 266 ? 22.073 54.309 3.071 1.00 254.46 239 SER A N 1
ATOM 1903 C CA . SER A 1 266 ? 20.945 53.607 3.675 1.00 252.95 239 SER A CA 1
ATOM 1904 C C . SER A 1 266 ? 19.734 54.527 3.815 1.00 254.80 239 SER A C 1
ATOM 1905 O O . SER A 1 266 ? 19.865 55.744 3.974 1.00 256.74 239 SER A O 1
ATOM 1908 N N . ILE A 1 267 ? 18.536 53.936 3.806 1.00 276.44 240 ILE A N 1
ATOM 1909 C CA . ILE A 1 267 ? 17.275 54.675 3.983 1.00 278.15 240 ILE A CA 1
ATOM 1910 C C . ILE A 1 267 ? 17.289 55.442 5.312 1.00 278.25 240 ILE A C 1
ATOM 1911 O O . ILE A 1 267 ? 16.924 56.613 5.335 1.00 280.56 240 ILE A O 1
ATOM 1916 N N . ASN A 1 268 ? 17.763 54.823 6.399 1.00 220.24 241 ASN A N 1
ATOM 1917 C CA . ASN A 1 268 ? 17.824 55.469 7.712 1.00 220.09 241 ASN A CA 1
ATOM 1918 C C . ASN A 1 268 ? 18.770 56.674 7.702 1.00 221.74 241 ASN A C 1
ATOM 1919 O O . ASN A 1 268 ? 18.388 57.748 8.165 1.00 223.49 241 ASN A O 1
ATOM 1924 N N . ASN A 1 269 ? 19.971 56.534 7.129 1.00 244.94 242 ASN A N 1
ATOM 1925 C CA . ASN A 1 269 ? 20.910 57.649 7.028 1.00 246.71 242 ASN A CA 1
ATOM 1926 C C . ASN A 1 269 ? 20.332 58.796 6.182 1.00 250.03 242 ASN A C 1
ATOM 1927 O O . ASN A 1 269 ? 20.379 59.952 6.605 1.00 251.87 242 ASN A O 1
ATOM 1932 N N . PHE A 1 270 ? 19.694 58.470 5.054 1.00 271.45 243 PHE A N 1
ATOM 1933 C CA . PHE A 1 270 ? 19.033 59.454 4.197 1.00 274.55 243 PHE A CA 1
ATOM 1934 C C . PHE A 1 270 ? 17.858 60.158 4.889 1.00 275.85 243 PHE A C 1
ATOM 1935 O O . PHE A 1 270 ? 17.712 61.373 4.784 1.00 278.57 243 PHE A O 1
ATOM 1943 N N . GLN A 1 271 ? 17.033 59.431 5.642 1.00 239.69 244 GLN A N 1
ATOM 1944 C CA . GLN A 1 271 ? 15.916 60.021 6.381 1.00 240.87 244 GLN A CA 1
ATOM 1945 C C . GLN A 1 271 ? 16.390 60.919 7.530 1.00 241.31 244 GLN A C 1
ATOM 1946 O O . GLN A 1 271 ? 15.792 61.972 7.758 1.00 243.72 244 GLN A O 1
ATOM 1952 N N . ILE A 1 272 ? 17.470 60.548 8.227 1.00 234.35 245 ILE A N 1
ATOM 1953 C CA . ILE A 1 272 ? 18.090 61.410 9.244 1.00 234.74 245 ILE A CA 1
ATOM 1954 C C . ILE A 1 272 ? 18.653 62.670 8.580 1.00 237.76 245 ILE A C 1
ATOM 1955 O O . ILE A 1 272 ? 18.395 63.768 9.068 1.00 239.82 245 ILE A O 1
ATOM 1960 N N . TYR A 1 273 ? 19.340 62.533 7.440 1.00 283.69 246 TYR A N 1
ATOM 1961 C CA . TYR A 1 273 ? 19.807 63.675 6.653 1.00 286.80 246 TYR A CA 1
ATOM 1962 C C . TYR A 1 273 ? 18.647 64.601 6.257 1.00 289.87 246 TYR A C 1
ATOM 1963 O O . TYR A 1 273 ? 18.735 65.803 6.498 1.00 292.37 246 TYR A O 1
ATOM 1972 N N . LYS A 1 274 ? 17.537 64.064 5.723 1.00 291.18 247 LYS A N 1
ATOM 1973 C CA . LYS A 1 274 ? 16.328 64.838 5.386 1.00 294.01 247 LYS A CA 1
ATOM 1974 C C . LYS A 1 274 ? 15.754 65.568 6.603 1.00 294.89 247 LYS A C 1
ATOM 1975 O O . LYS A 1 274 ? 15.405 66.740 6.498 1.00 298.02 247 LYS A O 1
ATOM 1981 N N . TYR A 1 275 ? 15.676 64.896 7.752 1.00 294.82 248 TYR A N 1
ATOM 1982 C CA . TYR A 1 275 ? 15.171 65.484 8.993 1.00 295.35 248 TYR A CA 1
ATOM 1983 C C . TYR A 1 275 ? 16.059 66.635 9.487 1.00 296.90 248 TYR A C 1
ATOM 1984 O O . TYR A 1 275 ? 15.543 67.723 9.752 1.00 299.66 248 TYR A O 1
ATOM 1993 N N . LEU A 1 276 ? 17.376 66.429 9.560 1.00 304.14 249 LEU A N 1
ATOM 1994 C CA . LEU A 1 276 ? 18.320 67.468 9.983 1.00 305.58 249 LEU A CA 1
ATOM 1995 C C . LEU A 1 276 ? 18.357 68.633 8.989 1.00 309.47 249 LEU A C 1
ATOM 1996 O O . LEU A 1 276 ? 18.301 69.777 9.412 1.00 311.94 249 LEU A O 1
ATOM 2001 N N . SER A 1 277 ? 18.314 68.349 7.684 1.00 314.16 250 SER A N 1
ATOM 2002 C CA . SER A 1 277 ? 18.244 69.338 6.595 1.00 317.85 250 SER A CA 1
ATOM 2003 C C . SER A 1 277 ? 17.000 70.229 6.618 1.00 320.86 250 SER A C 1
ATOM 2004 O O . SER A 1 277 ? 16.965 71.238 5.909 1.00 324.29 250 SER A O 1
ATOM 2007 N N . SER A 1 278 ? 15.971 69.814 7.360 1.00 312.28 251 SER A N 1
ATOM 2008 C CA . SER A 1 278 ? 14.711 70.541 7.536 1.00 314.93 251 SER A CA 1
ATOM 2009 C C . SER A 1 278 ? 14.627 71.303 8.862 1.00 315.69 251 SER A C 1
ATOM 2010 O O . SER A 1 278 ? 13.623 71.974 9.097 1.00 318.10 251 SER A O 1
ATOM 2013 N N . GLN A 1 279 ? 15.636 71.194 9.741 1.00 322.66 252 GLN A N 1
ATOM 2014 C CA . GLN A 1 279 ? 15.618 71.935 11.000 1.00 323.36 252 GLN A CA 1
ATOM 2015 C C . GLN A 1 279 ? 15.758 73.445 10.733 1.00 327.62 252 GLN A C 1
ATOM 2016 O O . GLN A 1 279 ? 16.605 73.849 9.939 1.00 328.92 252 GLN A O 1
ATOM 2022 N N . PRO A 1 280 ? 14.906 74.281 11.351 1.00 331.87 253 PRO A N 1
ATOM 2023 C CA . PRO A 1 280 ? 14.810 75.705 11.023 1.00 336.34 253 PRO A CA 1
ATOM 2024 C C . PRO A 1 280 ? 15.904 76.549 11.678 1.00 337.19 253 PRO A C 1
ATOM 2025 O O . PRO A 1 280 ? 16.325 77.579 11.161 1.00 340.44 253 PRO A O 1
ATOM 2029 N N . THR A 1 281 ? 16.363 76.127 12.842 1.00 375.66 254 THR A N 1
ATOM 2030 C CA . THR A 1 281 ? 17.676 76.517 13.326 1.00 375.21 254 THR A CA 1
ATOM 2031 C C . THR A 1 281 ? 18.667 75.631 12.619 1.00 372.72 254 THR A C 1
ATOM 2032 O O . THR A 1 281 ? 18.371 74.451 12.436 1.00 369.79 254 THR A O 1
ATOM 2036 N N . PRO A 1 282 ? 19.916 76.022 12.496 1.00 359.70 255 PRO A N 1
ATOM 2037 C CA . PRO A 1 282 ? 20.515 77.355 12.440 1.00 363.29 255 PRO A CA 1
ATOM 2038 C C . PRO A 1 282 ? 20.391 78.049 11.071 1.00 367.04 255 PRO A C 1
ATOM 2039 O O . PRO A 1 282 ? 20.490 77.420 10.025 1.00 366.34 255 PRO A O 1
ATOM 2043 N N . LEU A 1 283 ? 20.268 79.376 11.082 1.00 323.88 256 LEU A N 1
ATOM 2044 C CA . LEU A 1 283 ? 20.159 80.244 9.895 1.00 328.05 256 LEU A CA 1
ATOM 2045 C C . LEU A 1 283 ? 21.525 80.673 9.325 1.00 329.38 256 LEU A C 1
ATOM 2046 O O . LEU A 1 283 ? 21.687 81.783 8.829 1.00 333.47 256 LEU A O 1
ATOM 2051 N N . ASP A 1 284 ? 22.524 79.806 9.441 1.00 360.23 257 ASP A N 1
ATOM 2052 C CA . ASP A 1 284 ? 23.893 80.108 9.027 1.00 361.17 257 ASP A CA 1
ATOM 2053 C C . ASP A 1 284 ? 24.150 79.599 7.600 1.00 361.33 257 ASP A C 1
ATOM 2054 O O . ASP A 1 284 ? 23.777 78.473 7.263 1.00 358.40 257 ASP A O 1
ATOM 2059 N N . THR A 1 285 ? 24.835 80.386 6.768 1.00 357.16 258 THR A N 1
ATOM 2060 C CA . THR A 1 285 ? 25.286 79.991 5.422 1.00 357.59 258 THR A CA 1
ATOM 2061 C C . THR A 1 285 ? 26.080 78.682 5.462 1.00 353.34 258 THR A C 1
ATOM 2062 O O . THR A 1 285 ? 25.888 77.820 4.602 1.00 351.87 258 THR A O 1
ATOM 2066 N N . LYS A 1 286 ? 26.871 78.461 6.527 1.00 368.16 259 LYS A N 1
ATOM 2067 C CA . LYS A 1 286 ? 27.634 77.216 6.726 1.00 364.07 259 LYS A CA 1
ATOM 2068 C C . LYS A 1 286 ? 26.727 75.980 6.809 1.00 360.43 259 LYS A C 1
ATOM 2069 O O . LYS A 1 286 ? 27.137 74.896 6.390 1.00 357.81 259 LYS A O 1
ATOM 2075 N N . PHE A 1 287 ? 25.487 76.115 7.294 1.00 361.18 260 PHE A N 1
ATOM 2076 C CA . PHE A 1 287 ? 24.524 75.008 7.296 1.00 358.21 260 PHE A CA 1
ATOM 2077 C C . PHE A 1 287 ? 24.164 74.579 5.879 1.00 358.85 260 PHE A C 1
ATOM 2078 O O . PHE A 1 287 ? 24.244 73.395 5.553 1.00 355.91 260 PHE A O 1
ATOM 2086 N N . ASN A 1 288 ? 23.800 75.545 5.037 1.00 346.44 261 ASN A N 1
ATOM 2087 C CA . ASN A 1 288 ? 23.394 75.290 3.663 1.00 347.50 261 ASN A CA 1
ATOM 2088 C C . ASN A 1 288 ? 24.563 74.777 2.816 1.00 346.86 261 ASN A C 1
ATOM 2089 O O . ASN A 1 288 ? 24.393 73.825 2.057 1.00 345.12 261 ASN A O 1
ATOM 2094 N N . GLU A 1 289 ? 25.768 75.317 3.003 1.00 339.03 262 GLU A N 1
ATOM 2095 C CA . GLU A 1 289 ? 26.980 74.781 2.374 1.00 338.25 262 GLU A CA 1
ATOM 2096 C C . GLU A 1 289 ? 27.224 73.326 2.779 1.00 333.60 262 GLU A C 1
ATOM 2097 O O . GLU A 1 289 ? 27.468 72.470 1.932 1.00 332.35 262 GLU A O 1
ATOM 2103 N N . THR A 1 290 ? 27.109 73.012 4.072 1.00 370.86 263 THR A N 1
ATOM 2104 C CA . THR A 1 290 ? 27.363 71.650 4.553 1.00 366.52 263 THR A CA 1
ATOM 2105 C C . THR A 1 290 ? 26.280 70.675 4.088 1.00 364.59 263 THR A C 1
ATOM 2106 O O . THR A 1 290 ? 26.593 69.567 3.652 1.00 362.24 263 THR A O 1
ATOM 2110 N N . LYS A 1 291 ? 25.014 71.111 4.072 1.00 302.03 264 LYS A N 1
ATOM 2111 C CA . LYS A 1 291 ? 23.876 70.373 3.505 1.00 300.97 264 LYS A CA 1
ATOM 2112 C C . LYS A 1 291 ? 24.126 70.036 2.032 1.00 301.83 264 LYS A C 1
ATOM 2113 O O . LYS A 1 291 ? 23.967 68.886 1.623 1.00 299.37 264 LYS A O 1
ATOM 2119 N N . TRP A 1 292 ? 24.581 71.010 1.242 1.00 310.99 265 TRP A N 1
ATOM 2120 C CA . TRP A 1 292 ? 24.921 70.798 -0.164 1.00 312.13 265 TRP A CA 1
ATOM 2121 C C . TRP A 1 292 ? 26.121 69.875 -0.329 1.00 309.89 265 TRP A C 1
ATOM 2122 O O . TRP A 1 292 ? 26.061 68.942 -1.122 1.00 308.46 265 TRP A O 1
ATOM 2133 N N . ASN A 1 293 ? 27.182 70.068 0.454 1.00 343.91 266 ASN A N 1
ATOM 2134 C CA . ASN A 1 293 ? 28.388 69.247 0.379 1.00 342.00 266 ASN A CA 1
ATOM 2135 C C . ASN A 1 293 ? 28.106 67.772 0.684 1.00 337.84 266 ASN A C 1
ATOM 2136 O O . ASN A 1 293 ? 28.664 66.906 0.006 1.00 336.66 266 ASN A O 1
ATOM 2141 N N . ILE A 1 294 ? 27.216 67.477 1.642 1.00 334.01 267 ILE A N 1
ATOM 2142 C CA . ILE A 1 294 ? 26.733 66.116 1.907 1.00 330.36 267 ILE A CA 1
ATOM 2143 C C . ILE A 1 294 ? 26.032 65.558 0.659 1.00 330.57 267 ILE A C 1
ATOM 2144 O O . ILE A 1 294 ? 26.433 64.513 0.143 1.00 328.77 267 ILE A O 1
ATOM 2149 N N . LEU A 1 295 ? 25.029 66.269 0.126 1.00 282.60 268 LEU A N 1
ATOM 2150 C CA . LEU A 1 295 ? 24.254 65.808 -1.032 1.00 282.91 268 LEU A CA 1
ATOM 2151 C C . LEU A 1 295 ? 25.107 65.655 -2.300 1.00 284.05 268 LEU A C 1
ATOM 2152 O O . LEU A 1 295 ? 24.979 64.671 -3.020 1.00 282.58 268 LEU A O 1
ATOM 2157 N N . TYR A 1 296 ? 25.996 66.603 -2.575 1.00 309.25 269 TYR A N 1
ATOM 2158 C CA . TYR A 1 296 ? 26.831 66.621 -3.772 1.00 310.88 269 TYR A CA 1
ATOM 2159 C C . TYR A 1 296 ? 27.953 65.574 -3.719 1.00 308.48 269 TYR A C 1
ATOM 2160 O O . TYR A 1 296 ? 28.304 64.984 -4.743 1.00 308.46 269 TYR A O 1
ATOM 2169 N N . SER A 1 297 ? 28.511 65.303 -2.534 1.00 351.77 270 SER A N 1
ATOM 2170 C CA . SER A 1 297 ? 29.585 64.309 -2.370 1.00 349.49 270 SER A CA 1
ATOM 2171 C C . SER A 1 297 ? 29.053 62.880 -2.323 1.00 346.05 270 SER A C 1
ATOM 2172 O O . SER A 1 297 ? 29.636 61.987 -2.946 1.00 345.04 270 SER A O 1
ATOM 2175 N N . ASN A 1 298 ? 27.934 62.676 -1.622 1.00 324.73 271 ASN A N 1
ATOM 2176 C CA . ASN A 1 298 ? 27.425 61.350 -1.281 1.00 321.35 271 ASN A CA 1
ATOM 2177 C C . ASN A 1 298 ? 26.108 60.992 -1.988 1.00 321.29 271 ASN A C 1
ATOM 2178 O O . ASN A 1 298 ? 25.680 59.843 -1.934 1.00 318.79 271 ASN A O 1
ATOM 2183 N N . GLY A 1 299 ? 25.493 61.920 -2.729 1.00 296.74 272 GLY A N 1
ATOM 2184 C CA . GLY A 1 299 ? 24.226 61.701 -3.437 1.00 297.03 272 GLY A CA 1
ATOM 2185 C C . GLY A 1 299 ? 24.248 60.551 -4.446 1.00 295.72 272 GLY A C 1
ATOM 2186 O O . GLY A 1 299 ? 23.210 59.952 -4.696 1.00 294.71 272 GLY A O 1
ATOM 2187 N N . LYS A 1 300 ? 25.425 60.158 -4.954 1.00 263.96 273 LYS A N 1
ATOM 2188 C CA . LYS A 1 300 ? 25.584 58.956 -5.794 1.00 262.47 273 LYS A CA 1
ATOM 2189 C C . LYS A 1 300 ? 25.132 57.662 -5.113 1.00 259.03 273 LYS A C 1
ATOM 2190 O O . LYS A 1 300 ? 24.685 56.746 -5.793 1.00 257.98 273 LYS A O 1
ATOM 2196 N N . ASN A 1 301 ? 25.211 57.603 -3.785 1.00 254.44 274 ASN A N 1
ATOM 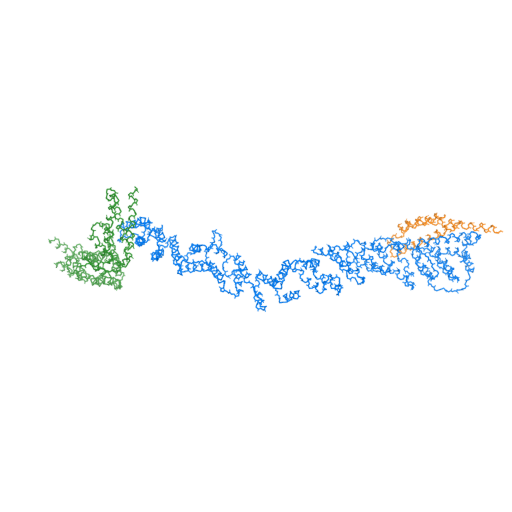2197 C CA . ASN A 1 301 ? 24.823 56.426 -3.013 1.00 251.28 274 ASN A CA 1
ATOM 2198 C C . ASN A 1 301 ? 23.292 56.296 -2.911 1.00 250.91 274 ASN A C 1
ATOM 2199 O O . ASN A 1 301 ? 22.783 55.196 -2.696 1.00 248.67 274 ASN A O 1
ATOM 2204 N N . LEU A 1 302 ? 22.543 57.379 -3.178 1.00 283.37 275 LEU A N 1
ATOM 2205 C CA . LEU A 1 302 ? 21.078 57.352 -3.223 1.00 283.53 275 LEU A CA 1
ATOM 2206 C C . LEU A 1 302 ? 20.547 56.422 -4.322 1.00 282.95 275 LEU A C 1
ATOM 2207 O O . LEU A 1 302 ? 19.464 55.860 -4.184 1.00 281.95 275 LEU A O 1
ATOM 2212 N N . ALA A 1 303 ? 21.324 56.218 -5.389 1.00 242.82 276 ALA A N 1
ATOM 2213 C CA . ALA A 1 303 ? 21.002 55.288 -6.468 1.00 242.22 276 ALA A CA 1
ATOM 2214 C C . ALA A 1 303 ? 21.028 53.811 -6.036 1.00 239.11 276 ALA A C 1
ATOM 2215 O O . ALA A 1 303 ? 20.506 52.956 -6.752 1.00 238.38 276 ALA A O 1
ATOM 2217 N N . SER A 1 304 ? 21.664 53.505 -4.901 1.00 177.69 277 SER A N 1
ATOM 2218 C CA . SER A 1 304 ? 21.834 52.146 -4.375 1.00 174.83 277 SER A CA 1
ATOM 2219 C C . SER A 1 304 ? 20.835 51.790 -3.272 1.00 173.23 277 SER A C 1
ATOM 2220 O O . SER A 1 304 ? 20.750 50.623 -2.893 1.00 171.01 277 SER A O 1
ATOM 2223 N N . LEU A 1 307 ? 13.640 54.330 -1.309 1.00 246.35 280 LEU A N 1
ATOM 2224 C CA . LEU A 1 307 ? 12.748 55.487 -1.368 1.00 249.04 280 LEU A CA 1
ATOM 2225 C C . LEU A 1 307 ? 11.586 55.206 -2.333 1.00 250.06 280 LEU A C 1
ATOM 2226 O O . LEU A 1 307 ? 11.836 54.782 -3.460 1.00 250.03 280 LEU A O 1
ATOM 2231 N N . PRO A 1 308 ? 10.322 55.486 -1.954 1.00 267.44 281 PRO A N 1
ATOM 2232 C CA . PRO A 1 308 ? 9.170 55.259 -2.830 1.00 268.57 281 PRO A CA 1
ATOM 2233 C C . PRO A 1 308 ? 9.234 56.040 -4.149 1.00 270.97 281 PRO A C 1
ATOM 2234 O O . PRO A 1 308 ? 8.831 55.537 -5.193 1.00 271.10 281 PRO A O 1
ATOM 2238 N N . ASN A 1 309 ? 9.723 57.281 -4.100 1.00 246.71 282 ASN A N 1
ATOM 2239 C CA . ASN A 1 309 ? 9.896 58.138 -5.265 1.00 249.21 282 ASN A CA 1
ATOM 2240 C C . ASN A 1 309 ? 11.076 59.088 -5.021 1.00 250.18 282 ASN A C 1
ATOM 2241 O O . ASN A 1 309 ? 10.943 60.093 -4.322 1.00 251.80 282 ASN A O 1
ATOM 2246 N N . LEU A 1 310 ? 12.234 58.757 -5.597 1.00 267.55 283 LEU A N 1
ATOM 2247 C CA . LEU A 1 310 ? 13.461 59.547 -5.468 1.00 268.43 283 LEU A CA 1
ATOM 2248 C C . LEU A 1 310 ? 13.284 60.987 -5.971 1.00 272.04 283 LEU A C 1
ATOM 2249 O O . LEU A 1 310 ? 13.731 61.924 -5.317 1.00 273.31 283 LEU A O 1
ATOM 2254 N N . VAL A 1 311 ? 12.612 61.162 -7.113 1.00 327.38 284 VAL A N 1
ATOM 2255 C CA . VAL A 1 311 ? 12.410 62.481 -7.734 1.00 330.99 284 VAL A CA 1
ATOM 2256 C C . VAL A 1 311 ? 11.601 63.383 -6.805 1.00 332.70 284 VAL A C 1
ATOM 2257 O O . VAL A 1 311 ? 11.998 64.519 -6.575 1.00 334.96 284 VAL A O 1
ATOM 2261 N N . PHE A 1 312 ? 10.529 62.864 -6.201 1.00 283.92 285 PHE A N 1
ATOM 2262 C CA . PHE A 1 312 ? 9.710 63.615 -5.247 1.00 285.43 285 PHE A CA 1
ATOM 2263 C C . PHE A 1 312 ? 10.483 64.006 -3.976 1.00 284.74 285 PHE A C 1
ATOM 2264 O O . PHE A 1 312 ? 10.345 65.120 -3.473 1.00 287.07 285 PHE A O 1
ATOM 2272 N N . GLU A 1 313 ? 11.324 63.107 -3.460 1.00 258.31 286 GLU A N 1
ATOM 2273 C CA . GLU A 1 313 ? 12.171 63.380 -2.292 1.00 257.36 286 GLU A CA 1
ATOM 2274 C C . GLU A 1 313 ? 13.208 64.477 -2.579 1.00 259.52 286 GLU A C 1
ATOM 2275 O O . GLU A 1 313 ? 13.370 65.405 -1.779 1.00 260.89 286 GLU A O 1
ATOM 2281 N N . LEU A 1 314 ? 13.861 64.418 -3.745 1.00 316.00 287 LEU A N 1
ATOM 2282 C CA . LEU A 1 314 ? 14.769 65.467 -4.210 1.00 318.49 287 LEU A CA 1
ATOM 2283 C C . LEU A 1 314 ? 14.029 66.790 -4.432 1.00 322.33 287 LEU A C 1
ATOM 2284 O O . LEU A 1 314 ? 14.517 67.832 -4.002 1.00 324.30 287 LEU A O 1
ATOM 2289 N N . GLU A 1 315 ? 12.843 66.759 -5.042 1.00 368.13 288 GLU A N 1
ATOM 2290 C CA . GLU A 1 315 ? 12.011 67.941 -5.288 1.00 371.85 288 GLU A CA 1
ATOM 2291 C C . GLU A 1 315 ? 11.628 68.634 -3.974 1.00 372.70 288 GLU A C 1
ATOM 2292 O O . GLU A 1 315 ? 11.766 69.852 -3.839 1.00 375.69 288 GLU A O 1
ATOM 2298 N N . SER A 1 316 ? 11.203 67.859 -2.972 1.00 323.04 289 SER A N 1
ATOM 2299 C CA . SER A 1 316 ? 10.857 68.365 -1.641 1.00 323.41 289 SER A CA 1
ATOM 2300 C C . SER A 1 316 ? 12.063 68.981 -0.928 1.00 323.48 289 SER A C 1
ATOM 2301 O O . SER A 1 316 ? 11.946 70.057 -0.336 1.00 325.85 289 SER A O 1
ATOM 2304 N N . LEU A 1 317 ? 13.227 68.334 -1.009 1.00 303.27 290 LEU A N 1
ATOM 2305 C CA . LEU A 1 317 ? 14.466 68.843 -0.430 1.00 303.26 290 LEU A CA 1
ATOM 2306 C C . LEU A 1 317 ? 14.923 70.133 -1.099 1.00 307.04 290 LEU A C 1
ATOM 2307 O O . LEU A 1 317 ? 15.219 71.097 -0.398 1.00 308.76 290 LEU A O 1
ATOM 2312 N N . ILE A 1 318 ? 14.947 70.172 -2.427 1.00 380.55 291 ILE A N 1
ATOM 2313 C CA . ILE A 1 318 ? 15.399 71.331 -3.198 1.00 384.24 291 ILE A CA 1
ATOM 2314 C C . ILE A 1 318 ? 14.474 72.533 -2.954 1.00 387.80 291 ILE A C 1
ATOM 2315 O O . ILE A 1 318 ? 14.959 73.619 -2.644 1.00 390.32 291 ILE A O 1
ATOM 2320 N N . LYS A 1 319 ? 13.150 72.329 -2.913 1.00 375.37 292 LYS A N 1
ATOM 2321 C CA . LYS A 1 319 ? 12.180 73.375 -2.527 1.00 378.59 292 LYS A CA 1
ATOM 2322 C C . LYS A 1 319 ? 12.429 73.967 -1.136 1.00 378.79 292 LYS A C 1
ATOM 2323 O O . LYS A 1 319 ? 12.078 75.117 -0.893 1.00 382.16 292 LYS A O 1
ATOM 2329 N N . SER A 1 320 ? 13.037 73.211 -0.217 1.00 342.14 293 SER A N 1
ATOM 2330 C CA . SER A 1 320 ? 13.298 73.667 1.157 1.00 341.91 293 SER A CA 1
ATOM 2331 C C . SER A 1 320 ? 14.506 74.597 1.310 1.00 343.61 293 SER A C 1
ATOM 2332 O O . SER A 1 320 ? 14.728 75.113 2.402 1.00 343.86 293 SER A O 1
ATOM 2335 N N . PHE A 1 321 ? 15.317 74.788 0.269 1.00 370.66 294 PHE A N 1
ATOM 2336 C CA . PHE A 1 321 ? 16.420 75.756 0.299 1.00 372.87 294 PHE A CA 1
ATOM 2337 C C . PHE A 1 321 ? 15.941 77.200 0.136 1.00 377.64 294 PHE A C 1
ATOM 2338 O O . PHE A 1 321 ? 16.673 78.129 0.465 1.00 379.74 294 PHE A O 1
ATOM 2346 N N . GLY A 1 322 ? 14.714 77.392 -0.350 1.00 317.36 295 GLY A N 1
ATOM 2347 C CA . GLY A 1 322 ? 14.297 78.685 -0.860 1.00 322.15 295 GLY A CA 1
ATOM 2348 C C . GLY A 1 322 ? 14.980 79.008 -2.186 1.00 324.17 295 GLY A C 1
ATOM 2349 O O . GLY A 1 322 ? 15.753 78.219 -2.738 1.00 321.87 295 GLY A O 1
ATOM 2350 N N . ASP A 1 323 ? 14.639 80.169 -2.722 1.00 291.04 296 ASP A N 1
ATOM 2351 C CA . ASP A 1 323 ? 15.063 80.595 -4.051 1.00 293.62 296 ASP A CA 1
ATOM 2352 C C . ASP A 1 323 ? 16.361 81.406 -3.963 1.00 295.59 296 ASP A C 1
ATOM 2353 O O . ASP A 1 323 ? 16.392 82.611 -4.195 1.00 299.86 296 ASP A O 1
ATOM 2358 N N . ASP A 1 324 ? 17.438 80.748 -3.538 1.00 412.15 297 ASP A N 1
ATOM 2359 C CA . ASP A 1 324 ? 18.764 81.358 -3.474 1.00 413.61 297 ASP A CA 1
ATOM 2360 C C . ASP A 1 324 ? 19.709 80.675 -4.467 1.00 412.27 297 ASP A C 1
ATOM 2361 O O . ASP A 1 324 ? 20.351 79.656 -4.205 1.00 408.51 297 ASP A O 1
ATOM 2366 N N . SER A 1 325 ? 19.748 81.258 -5.663 1.00 428.52 298 SER A N 1
ATOM 2367 C CA . SER A 1 325 ? 20.510 80.767 -6.816 1.00 428.15 298 SER A CA 1
ATOM 2368 C C . SER A 1 325 ? 22.008 80.561 -6.558 1.00 427.00 298 SER A C 1
ATOM 2369 O O . SER A 1 325 ? 22.635 79.752 -7.244 1.00 425.19 298 SER A O 1
ATOM 2372 N N . GLN A 1 326 ? 22.599 81.255 -5.580 1.00 395.73 299 GLN A N 1
ATOM 2373 C CA . GLN A 1 326 ? 24.045 81.197 -5.349 1.00 395.21 299 GLN A CA 1
ATOM 2374 C C . GLN A 1 326 ? 24.515 79.817 -4.892 1.00 390.13 299 GLN A C 1
ATOM 2375 O O . GLN A 1 326 ? 25.610 79.379 -5.239 1.00 389.25 299 GLN A O 1
ATOM 2381 N N . ILE A 1 327 ? 23.654 79.092 -4.188 1.00 356.14 300 ILE A N 1
ATOM 2382 C CA . ILE A 1 327 ? 23.959 77.768 -3.649 1.00 351.30 300 ILE A CA 1
ATOM 2383 C C . ILE A 1 327 ? 24.123 76.736 -4.779 1.00 349.56 300 ILE A C 1
ATOM 2384 O O . ILE A 1 327 ? 24.877 75.772 -4.675 1.00 346.55 300 ILE A O 1
ATOM 2389 N N . PHE A 1 328 ? 23.453 76.953 -5.909 1.00 317.38 301 PHE A N 1
ATOM 2390 C CA . PHE A 1 328 ? 23.179 75.918 -6.898 1.00 315.47 301 PHE A CA 1
ATOM 2391 C C . PHE A 1 328 ? 24.123 75.908 -8.100 1.00 316.99 301 PHE A C 1
ATOM 2392 O O . PHE A 1 328 ? 23.783 75.375 -9.158 1.00 316.67 301 PHE A O 1
ATOM 2400 N N . SER A 1 329 ? 25.321 76.481 -7.963 1.00 322.50 302 SER A N 1
ATOM 2401 C CA . SER A 1 329 ? 26.332 76.486 -9.035 1.00 324.10 302 SER A CA 1
ATOM 2402 C C . SER A 1 329 ? 25.796 77.039 -10.370 1.00 327.42 302 SER A C 1
ATOM 2403 O O . SER A 1 329 ? 26.085 76.505 -11.446 1.00 327.25 302 SER A O 1
ATOM 2406 N N . GLY A 1 330 ? 24.979 78.093 -10.289 1.00 380.91 303 GLY A N 1
ATOM 2407 C CA . GLY A 1 330 ? 24.452 78.816 -11.446 1.00 384.61 303 GLY A CA 1
ATOM 2408 C C . GLY A 1 330 ? 23.178 78.247 -12.071 1.00 383.39 303 GLY A C 1
ATOM 2409 O O . GLY A 1 330 ? 22.746 78.770 -13.088 1.00 386.27 303 GLY A O 1
ATOM 2410 N N . ILE A 1 331 ? 22.570 77.210 -11.493 1.00 364.98 304 ILE A N 1
ATOM 2411 C CA . ILE A 1 331 ? 21.265 76.694 -11.933 1.00 363.83 304 ILE A CA 1
ATOM 2412 C C . ILE A 1 331 ? 20.192 77.204 -10.971 1.00 364.30 304 ILE A C 1
ATOM 2413 O O . ILE A 1 331 ? 20.353 77.105 -9.758 1.00 362.55 304 ILE A O 1
ATOM 2418 N N . SER A 1 332 ? 19.098 77.757 -11.491 1.00 369.83 305 SER A N 1
ATOM 2419 C CA . SER A 1 332 ? 18.013 78.248 -10.630 1.00 370.55 305 SER A CA 1
ATOM 2420 C C . SER A 1 332 ? 17.262 77.102 -9.944 1.00 366.34 305 SER A C 1
ATOM 2421 O O . SER A 1 332 ? 17.255 75.966 -10.427 1.00 363.37 305 SER A O 1
ATOM 2424 N N . LEU A 1 333 ? 16.564 77.397 -8.840 1.00 318.98 306 LEU A N 1
ATOM 2425 C CA . LEU A 1 333 ? 15.681 76.429 -8.189 1.00 315.57 306 LEU A CA 1
ATOM 2426 C C . LEU A 1 333 ? 14.675 75.850 -9.194 1.00 315.23 306 LEU A C 1
ATOM 2427 O O . LEU A 1 333 ? 14.512 74.635 -9.279 1.00 311.72 306 LEU A O 1
ATOM 2432 N N . ASN A 1 334 ? 14.041 76.713 -9.991 1.00 356.50 307 ASN A N 1
ATOM 2433 C CA . ASN A 1 334 ? 13.053 76.306 -10.986 1.00 356.66 307 ASN A CA 1
ATOM 2434 C C . ASN A 1 334 ? 13.653 75.396 -12.067 1.00 354.71 307 ASN A C 1
ATOM 2435 O O . ASN A 1 334 ? 13.061 74.381 -12.418 1.00 352.23 307 ASN A O 1
ATOM 2440 N N . GLU A 1 335 ? 14.851 75.718 -12.550 1.00 397.40 308 GLU A N 1
ATOM 2441 C CA . GLU A 1 335 ? 15.541 74.890 -13.538 1.00 395.72 308 GLU A CA 1
ATOM 2442 C C . GLU A 1 335 ? 15.898 73.513 -12.962 1.00 390.94 308 GLU A C 1
ATOM 2443 O O . GLU A 1 335 ? 15.672 72.497 -13.618 1.00 388.71 308 GLU A O 1
ATOM 2449 N N . TRP A 1 336 ? 16.358 73.439 -11.707 1.00 374.00 309 TRP A N 1
ATOM 2450 C CA . TRP A 1 336 ? 16.535 72.156 -11.025 1.00 369.54 309 TRP A CA 1
ATOM 2451 C C . TRP A 1 336 ? 15.229 71.368 -10.951 1.00 367.60 309 TRP A C 1
ATOM 2452 O O . TRP A 1 336 ? 15.225 70.183 -11.273 1.00 364.64 309 TRP A O 1
ATOM 2463 N N . LEU A 1 337 ? 14.117 72.010 -10.582 1.00 347.65 310 LEU A N 1
ATOM 2464 C CA . LEU A 1 337 ? 12.807 71.358 -10.511 1.00 346.28 310 LEU A CA 1
ATOM 2465 C C . LEU A 1 337 ? 12.337 70.845 -11.880 1.00 346.34 310 LEU A C 1
ATOM 2466 O O . LEU A 1 337 ? 11.778 69.752 -11.957 1.00 343.65 310 LEU A O 1
ATOM 2471 N N . VAL A 1 338 ? 12.591 71.590 -12.959 1.00 394.43 311 VAL A N 1
ATOM 2472 C CA . VAL A 1 338 ? 12.313 71.153 -14.335 1.00 394.60 311 VAL A CA 1
ATOM 2473 C C . VAL A 1 338 ? 13.184 69.951 -14.697 1.00 391.29 311 VAL A C 1
ATOM 2474 O O . VAL A 1 338 ? 12.661 68.933 -15.139 1.00 389.10 311 VAL A O 1
ATOM 2478 N N . ASN A 1 339 ? 14.485 70.012 -14.420 1.00 408.05 312 ASN A N 1
ATOM 2479 C CA . ASN A 1 339 ? 15.434 68.942 -14.719 1.00 405.21 312 ASN A CA 1
ATOM 2480 C C . ASN A 1 339 ? 15.137 67.641 -13.954 1.00 401.07 312 ASN A C 1
ATOM 2481 O O . ASN A 1 339 ? 15.242 66.548 -14.519 1.00 398.77 312 ASN A O 1
ATOM 2486 N N . LEU A 1 340 ? 14.706 67.748 -12.690 1.00 381.59 313 LEU A N 1
ATOM 2487 C CA . LEU A 1 340 ? 14.298 66.612 -11.861 1.00 377.98 313 LEU A CA 1
ATOM 2488 C C . LEU A 1 340 ? 13.184 65.782 -12.521 1.00 376.89 313 LEU A C 1
ATOM 2489 O O . LEU A 1 340 ? 13.227 64.553 -12.457 1.00 373.78 313 LEU A O 1
ATOM 2494 N N . LYS A 1 341 ? 12.225 66.424 -13.208 1.00 366.35 314 LYS A N 1
ATOM 2495 C CA . LYS A 1 341 ? 11.107 65.729 -13.883 1.00 365.66 314 LYS A CA 1
ATOM 2496 C C . LYS A 1 341 ? 11.583 64.739 -14.956 1.00 363.93 314 LYS A C 1
ATOM 2497 O O . LYS A 1 341 ? 10.874 63.779 -15.249 1.00 362.13 314 LYS A O 1
ATOM 2503 N N . PHE A 1 342 ? 12.783 64.936 -15.506 1.00 382.15 315 PHE A N 1
ATOM 2504 C CA . PHE A 1 342 ? 13.336 64.130 -16.598 1.00 381.00 315 PHE A CA 1
ATOM 2505 C C . PHE A 1 342 ? 14.424 63.151 -16.154 1.00 377.98 315 PHE A C 1
ATOM 2506 O O . PHE A 1 342 ? 14.891 62.360 -16.970 1.00 376.79 315 PHE A O 1
ATOM 2514 N N . MET A 1 343 ? 14.799 63.143 -14.870 1.00 383.84 316 MET A N 1
ATOM 2515 C CA . MET A 1 343 ? 15.822 62.234 -14.337 1.00 381.01 316 MET A CA 1
ATOM 2516 C C . MET A 1 343 ? 15.533 60.766 -14.666 1.00 378.04 316 MET A C 1
ATOM 2517 O O . MET A 1 343 ? 16.407 60.067 -15.176 1.00 376.84 316 MET A O 1
ATOM 2522 N N . ASN A 1 344 ? 14.283 60.326 -14.477 1.00 291.82 317 ASN A N 1
ATOM 2523 C CA . ASN A 1 344 ? 13.870 58.960 -14.808 1.00 289.26 317 ASN A CA 1
ATOM 2524 C C . ASN A 1 344 ? 13.972 58.668 -16.314 1.00 289.95 317 ASN A C 1
ATOM 2525 O O . ASN A 1 344 ? 14.364 57.569 -16.693 1.00 287.90 317 ASN A O 1
ATOM 2530 N N . ALA A 1 345 ? 13.652 59.638 -17.177 1.00 408.62 318 ALA A N 1
ATOM 2531 C CA . ALA A 1 345 ? 13.728 59.475 -18.630 1.00 409.53 318 ALA A CA 1
ATOM 2532 C C . ALA A 1 345 ? 15.182 59.434 -19.140 1.00 409.72 318 ALA A C 1
ATOM 2533 O O . ALA A 1 345 ? 15.456 58.765 -20.134 1.00 409.16 318 ALA A O 1
ATOM 2535 N N . MET A 1 346 ? 16.097 60.115 -18.447 1.00 438.81 319 MET A N 1
ATOM 2536 C CA . MET A 1 346 ? 17.541 60.109 -18.715 1.00 439.04 319 MET A CA 1
ATOM 2537 C C . MET A 1 346 ? 18.285 58.908 -18.119 1.00 435.86 319 MET A C 1
ATOM 2538 O O . MET A 1 346 ? 19.471 58.752 -18.398 1.00 435.92 319 MET A O 1
ATOM 2543 N N . ASP A 1 347 ? 17.631 58.108 -17.271 1.00 335.75 320 ASP A N 1
ATOM 2544 C CA . ASP A 1 347 ? 18.283 57.140 -16.372 1.00 332.89 320 ASP A CA 1
ATOM 2545 C C . ASP A 1 347 ? 19.412 57.773 -15.528 1.00 333.39 320 ASP A C 1
ATOM 2546 O O . ASP A 1 347 ? 20.459 57.181 -15.265 1.00 332.00 320 ASP A O 1
ATOM 2551 N N . ILE A 1 348 ? 19.201 59.018 -15.089 1.00 360.78 321 ILE A N 1
ATOM 2552 C CA . ILE A 1 348 ? 20.106 59.742 -14.191 1.00 361.45 321 ILE A CA 1
ATOM 2553 C C . ILE A 1 348 ? 19.488 59.764 -12.798 1.00 360.04 321 ILE A C 1
ATOM 2554 O O . ILE A 1 348 ? 18.338 60.154 -12.627 1.00 360.76 321 ILE A O 1
ATOM 2559 N N . LYS A 1 349 ? 20.264 59.373 -11.781 1.00 302.82 322 LYS A N 1
ATOM 2560 C CA . LYS A 1 349 ? 19.771 59.208 -10.402 1.00 301.05 322 LYS A CA 1
ATOM 2561 C C . LYS A 1 349 ? 20.400 60.164 -9.388 1.00 302.00 322 LYS A C 1
ATOM 2562 O O . LYS A 1 349 ? 20.128 60.050 -8.198 1.00 300.53 322 LYS A O 1
ATOM 2568 N N . ASP A 1 350 ? 21.218 61.113 -9.840 1.00 303.76 323 ASP A N 1
ATOM 2569 C CA . ASP A 1 350 ? 21.856 62.084 -8.957 1.00 304.97 323 ASP A CA 1
ATOM 2570 C C . ASP A 1 350 ? 22.079 63.453 -9.614 1.00 308.84 323 ASP A C 1
ATOM 2571 O O . ASP A 1 350 ? 22.277 63.565 -10.826 1.00 310.47 323 ASP A O 1
ATOM 2576 N N . LEU A 1 351 ? 22.058 64.504 -8.788 1.00 358.02 324 LEU A N 1
ATOM 2577 C CA . LEU A 1 351 ? 22.172 65.899 -9.229 1.00 361.91 324 LEU A CA 1
ATOM 2578 C C . LEU A 1 351 ? 23.520 66.193 -9.893 1.00 363.51 324 LEU A C 1
ATOM 2579 O O . LEU A 1 351 ? 23.603 67.000 -10.817 1.00 366.63 324 LEU A O 1
ATOM 2584 N N . LYS A 1 352 ? 24.587 65.529 -9.442 1.00 342.50 325 LYS A N 1
ATOM 2585 C CA . LYS A 1 352 ? 25.938 65.751 -9.955 1.00 343.95 325 LYS A CA 1
ATOM 2586 C C . LYS A 1 352 ? 26.083 65.198 -11.369 1.00 344.37 325 LYS A C 1
ATOM 2587 O O . LYS A 1 352 ? 26.676 65.860 -12.212 1.00 347.23 325 LYS A O 1
ATOM 2593 N N . SER A 1 353 ? 25.516 64.028 -11.651 1.00 311.02 326 SER A N 1
ATOM 2594 C CA . SER A 1 353 ? 25.440 63.456 -12.998 1.00 311.27 326 SER A CA 1
ATOM 2595 C C . SER A 1 353 ? 24.541 64.280 -13.919 1.00 314.06 326 SER A C 1
ATOM 2596 O O . SER A 1 353 ? 24.888 64.485 -15.078 1.00 316.03 326 SER A O 1
ATOM 2599 N N . LEU A 1 354 ? 23.455 64.847 -13.388 1.00 348.31 327 LEU A N 1
ATOM 2600 C CA . LEU A 1 354 ? 22.605 65.769 -14.141 1.00 351.28 327 LEU A CA 1
ATOM 2601 C C . LEU A 1 354 ? 23.379 67.030 -14.556 1.00 355.11 327 LEU A C 1
ATOM 2602 O O . LEU A 1 354 ? 23.400 67.378 -15.730 1.00 357.39 327 LEU A O 1
ATOM 2607 N N . LYS A 1 355 ? 24.118 67.657 -13.627 1.00 358.79 328 LYS A N 1
ATOM 2608 C CA . LYS A 1 355 ? 24.991 68.803 -13.946 1.00 362.42 328 LYS A CA 1
ATOM 2609 C C . LYS A 1 355 ? 26.112 68.430 -14.916 1.00 363.01 328 LYS A C 1
ATOM 2610 O O . LYS A 1 355 ? 26.497 69.251 -15.742 1.00 366.39 328 LYS A O 1
ATOM 2616 N N . LYS A 1 356 ? 26.651 67.208 -14.832 1.00 339.86 329 LYS A N 1
ATOM 2617 C CA . LYS A 1 356 ? 27.687 66.735 -15.762 1.00 340.29 329 LYS A CA 1
ATOM 2618 C C . LYS A 1 356 ? 27.195 66.663 -17.206 1.00 341.70 329 LYS A C 1
ATOM 2619 O O . LYS A 1 356 ? 28.002 66.946 -18.082 1.00 343.96 329 LYS A O 1
ATOM 2625 N N . LEU A 1 357 ? 25.913 66.379 -17.449 1.00 301.24 330 LEU A N 1
ATOM 2626 C CA . LEU A 1 357 ? 25.337 66.340 -18.801 1.00 302.54 330 LEU A CA 1
ATOM 2627 C C . LEU A 1 357 ? 25.497 67.672 -19.554 1.00 306.99 330 LEU A C 1
ATOM 2628 O O . LEU A 1 357 ? 25.741 67.686 -20.759 1.00 308.63 330 LEU A O 1
ATOM 2633 N N . GLN A 1 358 ? 25.465 68.790 -18.828 1.00 354.86 331 GLN A N 1
ATOM 2634 C CA . GLN A 1 358 ? 25.740 70.113 -19.392 1.00 359.30 331 GLN A CA 1
ATOM 2635 C C . GLN A 1 358 ? 27.171 70.238 -19.937 1.00 361.06 331 GLN A C 1
ATOM 2636 O O . GLN A 1 358 ? 27.421 70.977 -20.879 1.00 364.50 331 GLN A O 1
ATOM 2642 N N . ASN A 1 359 ? 28.126 69.478 -19.405 1.00 356.67 332 ASN A N 1
ATOM 2643 C CA . ASN A 1 359 ? 29.517 69.509 -19.857 1.00 358.23 332 ASN A CA 1
ATOM 2644 C C . ASN A 1 359 ? 29.823 68.476 -20.954 1.00 357.12 332 ASN A C 1
ATOM 2645 O O . ASN A 1 359 ? 30.910 68.524 -21.525 1.00 358.85 332 ASN A O 1
ATOM 2650 N N . GLU A 1 360 ? 28.890 67.572 -21.263 1.00 333.30 333 GLU A N 1
ATOM 2651 C CA . GLU A 1 360 ? 29.038 66.583 -22.336 1.00 332.23 333 GLU A CA 1
ATOM 2652 C C . GLU A 1 360 ? 29.014 67.240 -23.719 1.00 335.74 333 GLU A C 1
ATOM 2653 O O . GLU A 1 360 ? 28.455 68.325 -23.890 1.00 338.44 333 GLU A O 1
ATOM 2659 N N . ASP A 1 361 ? 29.609 66.604 -24.726 1.00 328.26 334 ASP A N 1
ATOM 2660 C CA . ASP A 1 361 ? 29.607 67.135 -26.090 1.00 331.46 334 ASP A CA 1
ATOM 2661 C C . ASP A 1 361 ? 28.215 67.091 -26.754 1.00 331.09 334 ASP A C 1
ATOM 2662 O O . ASP A 1 361 ? 27.263 66.481 -26.260 1.00 328.14 334 ASP A O 1
ATOM 2667 N N . SER A 1 362 ? 28.082 67.759 -27.904 1.00 332.75 335 SER A N 1
ATOM 2668 C CA . SER A 1 362 ? 26.809 67.857 -28.633 1.00 332.96 335 SER A CA 1
ATOM 2669 C C . SER A 1 362 ? 26.265 66.494 -29.093 1.00 329.49 335 SER A C 1
ATOM 2670 O O . SER A 1 362 ? 25.048 66.309 -29.141 1.00 328.21 335 SER A O 1
ATOM 2673 N N . VAL A 1 363 ? 27.125 65.514 -29.392 1.00 319.60 336 VAL A N 1
ATOM 2674 C CA . VAL A 1 363 ? 26.706 64.177 -29.848 1.00 316.44 336 VAL A CA 1
ATOM 2675 C C . VAL A 1 363 ? 26.105 63.395 -28.684 1.00 312.62 336 VAL A C 1
ATOM 2676 O O . VAL A 1 363 ? 25.027 62.812 -28.818 1.00 310.61 336 VAL A O 1
ATOM 2680 N N . VAL A 1 364 ? 26.764 63.437 -27.526 1.00 341.72 337 VAL A N 1
ATOM 2681 C CA . VAL A 1 364 ? 26.280 62.815 -26.290 1.00 338.36 337 VAL A CA 1
ATOM 2682 C C . VAL A 1 364 ? 24.987 63.485 -25.834 1.00 338.62 337 VAL A C 1
ATOM 2683 O O . VAL A 1 364 ? 24.000 62.792 -25.585 1.00 336.09 337 VAL A O 1
ATOM 2687 N N . GLN A 1 365 ? 24.940 64.820 -25.817 1.00 358.50 338 GLN A N 1
ATOM 2688 C CA . GLN A 1 365 ? 23.721 65.576 -25.521 1.00 359.40 338 GLN A CA 1
ATOM 2689 C C . GLN A 1 365 ? 22.572 65.203 -26.469 1.00 358.98 338 GLN A C 1
ATOM 2690 O O . GLN A 1 365 ? 21.465 64.929 -26.006 1.00 357.28 338 GLN A O 1
ATOM 2696 N N . THR A 1 366 ? 22.830 65.106 -27.778 1.00 343.21 339 THR A N 1
ATOM 2697 C CA . THR A 1 366 ? 21.829 64.676 -28.775 1.00 342.74 339 THR A CA 1
ATOM 2698 C C . THR A 1 366 ? 21.312 63.271 -28.475 1.00 338.65 339 THR A C 1
ATOM 2699 O O . THR A 1 366 ? 20.103 63.030 -28.514 1.00 337.58 339 THR A O 1
ATOM 2703 N N . SER A 1 367 ? 22.210 62.341 -28.136 1.00 308.73 340 SER A N 1
ATOM 2704 C CA . SER A 1 367 ? 21.844 60.967 -27.781 1.00 304.91 340 SER A CA 1
ATOM 2705 C C . SER A 1 367 ? 20.969 60.922 -26.525 1.00 303.07 340 SER A C 1
ATOM 2706 O O . SER A 1 367 ? 19.922 60.275 -26.541 1.00 301.20 340 SER A O 1
ATOM 2709 N N . TYR A 1 368 ? 21.350 61.630 -25.457 1.00 383.46 341 TYR A N 1
ATOM 2710 C CA . TYR A 1 368 ? 20.562 61.691 -24.223 1.00 382.00 341 TYR A CA 1
ATOM 2711 C C . TYR A 1 368 ? 19.197 62.327 -24.451 1.00 383.35 341 TYR A C 1
ATOM 2712 O O . TYR A 1 368 ? 18.191 61.766 -24.024 1.00 381.36 341 TYR A O 1
ATOM 2721 N N . PHE A 1 369 ? 19.134 63.444 -25.174 1.00 390.05 342 PHE A N 1
ATOM 2722 C CA . PHE A 1 369 ? 17.864 64.096 -25.477 1.00 391.68 342 PHE A CA 1
ATOM 2723 C C . PHE A 1 369 ? 16.943 63.186 -26.306 1.00 390.10 342 PHE A C 1
ATOM 2724 O O . PHE A 1 369 ? 15.756 63.067 -26.011 1.00 389.35 342 PHE A O 1
ATOM 2732 N N . SER A 1 370 ? 17.495 62.456 -27.282 1.00 372.55 343 SER A N 1
ATOM 2733 C CA . SER A 1 370 ? 16.745 61.458 -28.061 1.00 370.77 343 SER A CA 1
ATOM 2734 C C . SER A 1 370 ? 16.228 60.293 -27.206 1.00 367.13 343 SER A C 1
ATOM 2735 O O . SER A 1 370 ? 15.141 59.770 -27.458 1.00 366.03 343 SER A O 1
ATOM 2738 N N . ILE A 1 371 ? 16.983 59.877 -26.187 1.00 310.95 344 ILE A N 1
ATOM 2739 C CA . ILE A 1 371 ? 16.545 58.854 -25.228 1.00 307.67 344 ILE A CA 1
ATOM 2740 C C . ILE A 1 371 ? 15.415 59.395 -24.348 1.00 307.94 344 ILE A C 1
ATOM 2741 O O . ILE A 1 371 ? 14.415 58.700 -24.169 1.00 306.21 344 ILE A O 1
ATOM 2746 N N . ILE A 1 372 ? 15.523 60.638 -23.863 1.00 390.59 345 ILE A N 1
ATOM 2747 C CA . ILE A 1 372 ? 14.469 61.294 -23.078 1.00 391.37 345 ILE A CA 1
ATOM 2748 C C . ILE A 1 372 ? 13.150 61.266 -23.838 1.00 392.07 345 ILE A C 1
ATOM 2749 O O . ILE A 1 372 ? 12.145 60.794 -23.308 1.00 390.63 345 ILE A O 1
ATOM 2754 N N . THR A 1 373 ? 13.143 61.752 -25.080 1.00 418.81 346 THR A N 1
ATOM 2755 C CA . THR A 1 373 ? 11.921 61.836 -25.884 1.00 419.81 346 THR A CA 1
ATOM 2756 C C . THR A 1 373 ? 11.361 60.450 -26.188 1.00 416.88 346 THR A C 1
ATOM 2757 O O . THR A 1 373 ? 10.161 60.227 -26.046 1.00 416.44 346 THR A O 1
ATOM 2761 N N . GLN A 1 374 ? 12.212 59.477 -26.539 1.00 359.18 347 GLN A N 1
ATOM 2762 C CA . GLN A 1 374 ? 11.776 58.100 -26.781 1.00 356.37 347 GLN A CA 1
ATOM 2763 C C . GLN A 1 374 ? 11.173 57.450 -25.531 1.00 354.00 347 GLN A C 1
ATOM 2764 O O . GLN A 1 374 ? 10.168 56.757 -25.651 1.00 352.80 347 GLN A O 1
ATOM 2770 N N . ASN A 1 375 ? 11.739 57.685 -24.347 1.00 303.20 348 ASN A N 1
ATOM 2771 C CA . ASN A 1 375 ? 11.230 57.142 -23.088 1.00 301.11 348 ASN A CA 1
ATOM 2772 C C . ASN A 1 375 ? 9.929 57.828 -22.655 1.00 302.52 348 ASN A C 1
ATOM 2773 O O . ASN A 1 375 ? 8.977 57.150 -22.279 1.00 301.09 348 ASN A O 1
ATOM 2778 N N . MET A 1 376 ? 9.850 59.155 -22.773 1.00 393.41 349 MET A N 1
ATOM 2779 C CA . MET A 1 376 ? 8.651 59.931 -22.438 1.00 395.26 349 MET A CA 1
ATOM 2780 C C . MET A 1 376 ? 7.460 59.601 -23.343 1.00 395.65 349 MET A C 1
ATOM 2781 O O . MET A 1 376 ? 6.321 59.715 -22.906 1.00 396.08 349 MET A O 1
ATOM 2786 N N . PHE A 1 377 ? 7.705 59.207 -24.597 1.00 394.62 350 PHE A N 1
ATOM 2787 C CA . PHE A 1 377 ? 6.657 58.941 -25.591 1.00 395.14 350 PHE A CA 1
ATOM 2788 C C . PHE A 1 377 ? 6.293 57.455 -25.745 1.00 392.14 350 PHE A C 1
ATOM 2789 O O . PHE A 1 377 ? 5.448 57.104 -26.580 1.00 392.30 350 PHE A O 1
ATOM 2797 N N . GLN A 1 378 ? 6.900 56.574 -24.946 1.00 315.96 351 GLN A N 1
ATOM 2798 C CA . GLN A 1 378 ? 6.497 55.173 -24.856 1.00 313.18 351 GLN A CA 1
ATOM 2799 C C . GLN A 1 378 ? 5.095 55.038 -24.242 1.00 313.13 351 GLN A C 1
ATOM 2800 O O . GLN A 1 378 ? 4.688 55.796 -23.370 1.00 314.31 351 GLN A O 1
ATOM 2806 N N . GLY A 1 379 ? 4.344 54.026 -24.685 1.00 316.95 352 GLY A N 1
ATOM 2807 C CA . GLY A 1 379 ? 2.987 53.783 -24.188 1.00 316.94 352 GLY A CA 1
ATOM 2808 C C . GLY A 1 379 ? 1.959 54.773 -24.733 1.00 319.85 352 GLY A C 1
ATOM 2809 O O . GLY A 1 379 ? 2.131 55.338 -25.812 1.00 321.50 352 GLY A O 1
ATOM 2810 N N . HIS A 1 380 ? 0.831 54.918 -24.046 1.00 274.49 353 HIS A N 1
ATOM 2811 C CA . HIS A 1 380 ? -0.165 55.923 -24.399 1.00 277.47 353 HIS A CA 1
ATOM 2812 C C . HIS A 1 380 ? 0.232 57.249 -23.759 1.00 279.61 353 HIS A C 1
ATOM 2813 O O . HIS A 1 380 ? 0.449 57.308 -22.552 1.00 278.90 353 HIS A O 1
ATOM 2820 N N . ILE A 1 381 ? 0.324 58.290 -24.574 1.00 276.94 354 ILE A N 1
ATOM 2821 C CA . ILE A 1 381 ? 0.677 59.634 -24.131 1.00 279.43 354 ILE A CA 1
ATOM 2822 C C . ILE A 1 381 ? -0.410 60.604 -24.557 1.00 282.74 354 ILE A C 1
ATOM 2823 O O . ILE A 1 381 ? -1.133 60.358 -25.521 1.00 283.27 354 ILE A O 1
ATOM 2828 N N . ASP A 1 382 ? -0.527 61.700 -23.822 1.00 301.48 355 ASP A N 1
ATOM 2829 C CA . ASP A 1 382 ? -1.391 62.820 -24.158 1.00 305.10 355 ASP A CA 1
ATOM 2830 C C . ASP A 1 382 ? -0.554 64.021 -24.630 1.00 307.66 355 ASP A C 1
ATOM 2831 O O . ASP A 1 382 ? 0.677 64.042 -24.539 1.00 306.71 355 ASP A O 1
ATOM 2836 N N . ILE A 1 383 ? -1.229 65.056 -25.126 1.00 277.64 356 ILE A N 1
ATOM 2837 C CA . ILE A 1 383 ? -0.563 66.284 -25.570 1.00 280.58 356 ILE A CA 1
ATOM 2838 C C . ILE A 1 383 ? 0.209 66.980 -24.436 1.00 281.15 356 ILE A C 1
ATOM 2839 O O . ILE A 1 383 ? 1.223 67.623 -24.700 1.00 282.31 356 ILE A O 1
ATOM 2844 N N . LYS A 1 384 ? -0.212 66.816 -23.172 1.00 331.66 357 LYS A N 1
ATOM 2845 C CA . LYS A 1 384 ? 0.474 67.404 -22.008 1.00 331.95 357 LYS A CA 1
ATOM 2846 C C . LYS A 1 384 ? 1.871 66.831 -21.836 1.00 329.21 357 LYS A C 1
ATOM 2847 O O . LYS A 1 384 ? 2.792 67.555 -21.481 1.00 330.24 357 LYS A O 1
ATOM 2853 N N . THR A 1 385 ? 2.045 65.547 -22.135 1.00 314.75 358 THR A N 1
ATOM 2854 C CA . THR A 1 385 ? 3.360 64.905 -22.110 1.00 312.17 358 THR A CA 1
ATOM 2855 C C . THR A 1 385 ? 4.321 65.599 -23.077 1.00 314.03 358 THR A C 1
ATOM 2856 O O . THR A 1 385 ? 5.454 65.886 -22.702 1.00 313.87 358 THR A O 1
ATOM 2860 N N . VAL A 1 386 ? 3.860 65.944 -24.285 1.00 328.33 359 VAL A N 1
ATOM 2861 C CA . VAL A 1 386 ? 4.655 66.708 -25.261 1.00 330.61 359 VAL A CA 1
ATOM 2862 C C . VAL A 1 386 ? 4.906 68.135 -24.779 1.00 333.99 359 VAL A C 1
ATOM 2863 O O . VAL A 1 386 ? 6.037 68.603 -24.845 1.00 334.77 359 VAL A O 1
ATOM 2867 N N . GLN A 1 387 ? 3.886 68.805 -24.234 1.00 325.27 360 GLN A N 1
ATOM 2868 C CA . GLN A 1 387 ? 4.018 70.158 -23.676 1.00 328.59 360 GLN A CA 1
ATOM 2869 C C . GLN A 1 387 ? 5.050 70.225 -22.543 1.00 327.34 360 GLN A C 1
ATOM 2870 O O . GLN A 1 387 ? 5.820 71.173 -22.500 1.00 329.60 360 GLN A O 1
ATOM 2876 N N . ASN A 1 388 ? 5.134 69.199 -21.691 1.00 291.30 361 ASN A N 1
ATOM 2877 C CA . ASN A 1 388 ? 6.155 69.127 -20.645 1.00 289.72 361 ASN A CA 1
ATOM 2878 C C . ASN A 1 388 ? 7.573 69.065 -21.233 1.00 289.29 361 ASN A C 1
ATOM 2879 O O . ASN A 1 388 ? 8.489 69.670 -20.685 1.00 290.11 361 ASN A O 1
ATOM 2884 N N . VAL A 1 389 ? 7.772 68.334 -22.340 1.00 361.85 362 VAL A N 1
ATOM 2885 C CA . VAL A 1 389 ? 9.074 68.312 -23.031 1.00 361.87 362 VAL A CA 1
ATOM 2886 C C . VAL A 1 389 ? 9.366 69.678 -23.650 1.00 366.09 362 VAL A C 1
ATOM 2887 O O . VAL A 1 389 ? 10.497 70.136 -23.574 1.00 367.00 362 VAL A O 1
ATOM 2891 N N . VAL A 1 390 ? 8.368 70.358 -24.216 1.00 358.42 363 VAL A N 1
ATOM 2892 C CA . VAL A 1 390 ? 8.546 71.715 -24.758 1.00 362.75 363 VAL A CA 1
ATOM 2893 C C . VAL A 1 390 ? 8.916 72.713 -23.659 1.00 364.64 363 VAL A C 1
ATOM 2894 O O . VAL A 1 390 ? 9.891 73.436 -23.816 1.00 366.64 363 VAL A O 1
ATOM 2898 N N . GLU A 1 391 ? 8.233 72.685 -22.509 1.00 328.60 364 GLU A N 1
ATOM 2899 C CA . GLU A 1 391 ? 8.578 73.507 -21.337 1.00 329.91 364 GLU A CA 1
ATOM 2900 C C . GLU A 1 391 ? 10.020 73.241 -20.872 1.00 328.15 364 GLU A C 1
ATOM 2901 O O . GLU A 1 391 ? 10.745 74.163 -20.497 1.00 330.35 364 GLU A O 1
ATOM 2907 N N . PHE A 1 392 ? 10.463 71.981 -20.935 1.00 336.04 365 PHE A N 1
ATOM 2908 C CA . PHE A 1 392 ? 11.840 71.598 -20.637 1.00 334.25 365 PHE A CA 1
ATOM 2909 C C . PHE A 1 392 ? 12.846 72.169 -21.641 1.00 336.65 365 PHE A C 1
ATOM 2910 O O . PHE A 1 392 ? 13.852 72.723 -21.204 1.00 337.69 365 PHE A O 1
ATOM 2918 N N . ILE A 1 393 ? 12.568 72.088 -22.948 1.00 389.49 366 ILE A N 1
ATOM 2919 C CA . ILE A 1 393 ? 13.411 72.686 -24.002 1.00 392.17 366 ILE A CA 1
ATOM 2920 C C . ILE A 1 393 ? 13.546 74.199 -23.779 1.00 396.50 366 ILE A C 1
ATOM 2921 O O . ILE A 1 393 ? 14.622 74.760 -23.960 1.00 398.34 366 ILE A O 1
ATOM 2926 N N . THR A 1 403 ? 19.980 70.119 -31.030 1.00 384.01 376 THR A N 1
ATOM 2927 C CA . THR A 1 403 ? 19.018 71.039 -31.656 1.00 386.97 376 THR A CA 1
ATOM 2928 C C . THR A 1 403 ? 17.584 70.536 -31.480 1.00 384.81 376 THR A C 1
ATOM 2929 O O . THR A 1 403 ? 17.364 69.318 -31.502 1.00 381.27 376 THR A O 1
ATOM 2933 N N . ASN A 1 404 ? 16.610 71.443 -31.410 1.00 360.09 377 ASN A N 1
ATOM 2934 C CA . ASN A 1 404 ? 15.195 71.084 -31.290 1.00 358.60 377 ASN A CA 1
ATOM 2935 C C . ASN A 1 404 ? 14.734 70.173 -32.443 1.00 357.01 377 ASN A C 1
ATOM 2936 O O . ASN A 1 404 ? 13.935 69.261 -32.227 1.00 354.05 377 ASN A O 1
ATOM 2941 N N . GLU A 1 405 ? 15.284 70.343 -33.647 1.00 412.91 378 GLU A N 1
ATOM 2942 C CA . GLU A 1 405 ? 15.017 69.491 -34.810 1.00 411.54 378 GLU A CA 1
ATOM 2943 C C . GLU A 1 405 ? 15.525 68.060 -34.603 1.00 407.42 378 GLU A C 1
ATOM 2944 O O . GLU A 1 405 ? 14.822 67.098 -34.911 1.00 404.88 378 GLU A O 1
ATOM 2950 N N . LEU A 1 406 ? 16.731 67.904 -34.045 1.00 406.48 379 LEU A N 1
ATOM 2951 C CA . LEU A 1 406 ? 17.303 66.596 -33.712 1.00 402.76 379 LEU A CA 1
ATOM 2952 C C . LEU A 1 406 ? 16.505 65.910 -32.601 1.00 399.53 379 LEU A C 1
ATOM 2953 O O . LEU A 1 406 ? 16.166 64.735 -32.738 1.00 396.49 379 LEU A O 1
ATOM 2958 N N . GLN A 1 407 ? 16.153 66.640 -31.541 1.00 370.33 380 GLN A N 1
ATOM 2959 C CA . GLN A 1 407 ? 15.300 66.116 -30.472 1.00 367.70 380 GLN A CA 1
ATOM 2960 C C . GLN A 1 407 ? 13.941 65.665 -31.034 1.00 366.84 380 GLN A C 1
ATOM 2961 O O . GLN A 1 407 ? 13.497 64.542 -30.799 1.00 363.65 380 GLN A O 1
ATOM 2967 N N . THR A 1 408 ? 13.321 66.481 -31.888 1.00 302.96 381 THR A N 1
ATOM 2968 C CA . THR A 1 408 ? 12.063 66.129 -32.563 1.00 302.53 381 THR A CA 1
ATOM 2969 C C . THR A 1 408 ? 12.226 64.911 -33.478 1.00 300.14 381 THR A C 1
ATOM 2970 O O . THR A 1 408 ? 11.357 64.041 -33.509 1.00 297.86 381 THR A O 1
ATOM 2974 N N . SER A 1 409 ? 13.357 64.777 -34.180 1.00 344.12 382 SER A N 1
ATOM 2975 C CA . SER A 1 409 ? 13.660 63.594 -34.994 1.00 341.88 382 SER A CA 1
ATOM 2976 C C . SER A 1 409 ? 13.741 62.322 -34.146 1.00 337.93 382 SER A C 1
ATOM 2977 O O . SER A 1 409 ? 13.166 61.306 -34.529 1.00 335.69 382 SER A O 1
ATOM 2980 N N . ILE A 1 410 ? 14.395 62.370 -32.979 1.00 374.63 383 ILE A N 1
ATOM 2981 C CA . ILE A 1 410 ? 14.503 61.226 -32.057 1.00 371.03 383 ILE A CA 1
ATOM 2982 C C . ILE A 1 410 ? 13.130 60.853 -31.478 1.00 369.42 383 ILE A C 1
ATOM 2983 O O . ILE A 1 410 ? 12.808 59.666 -31.333 1.00 366.50 383 ILE A O 1
ATOM 2988 N N . LEU A 1 411 ? 12.296 61.851 -31.176 1.00 336.80 384 LEU A N 1
ATOM 2989 C CA . LEU A 1 411 ? 10.910 61.659 -30.751 1.00 335.98 384 LEU A CA 1
ATOM 2990 C C . LEU A 1 411 ? 10.112 60.899 -31.820 1.00 335.07 384 LEU A C 1
ATOM 2991 O O . LEU A 1 411 ? 9.490 59.878 -31.514 1.00 332.47 384 LEU A O 1
ATOM 2996 N N . LEU A 1 412 ? 10.166 61.352 -33.075 1.00 337.31 385 LEU A N 1
ATOM 2997 C CA . LEU A 1 412 ? 9.458 60.731 -34.200 1.00 336.75 385 LEU A CA 1
ATOM 2998 C C . LEU A 1 412 ? 9.979 59.317 -34.485 1.00 333.65 385 LEU A C 1
ATOM 2999 O O . LEU A 1 412 ? 9.187 58.394 -34.686 1.00 331.71 385 LEU A O 1
ATOM 3004 N N . GLU A 1 413 ? 11.298 59.124 -34.432 1.00 356.64 386 GLU A N 1
ATOM 3005 C CA . GLU A 1 413 ? 11.931 57.812 -34.574 1.00 353.86 386 GLU A CA 1
ATOM 3006 C C . GLU A 1 413 ? 11.480 56.850 -33.468 1.00 350.80 386 GLU A C 1
ATOM 3007 O O . GLU A 1 413 ? 11.225 55.679 -33.730 1.00 348.50 386 GLU A O 1
ATOM 3013 N N . SER A 1 414 ? 11.289 57.338 -32.238 1.00 360.63 387 SER A N 1
ATOM 3014 C CA . SER A 1 414 ? 10.798 56.521 -31.120 1.00 357.97 387 SER A CA 1
ATOM 3015 C C . SER A 1 414 ? 9.341 56.091 -31.311 1.00 357.30 387 SER A C 1
ATOM 3016 O O . SER A 1 414 ? 9.009 54.928 -31.069 1.00 354.74 387 SER A O 1
ATOM 3019 N N . LEU A 1 415 ? 8.476 56.986 -31.805 1.00 301.88 388 LEU A N 1
ATOM 3020 C CA . LEU A 1 415 ? 7.087 56.657 -32.152 1.00 301.65 388 LEU A CA 1
ATOM 3021 C C . LEU A 1 415 ? 7.019 55.622 -33.285 1.00 300.26 388 LEU A C 1
ATOM 3022 O O . LEU A 1 415 ? 6.286 54.636 -33.168 1.00 298.28 388 LEU A O 1
ATOM 3027 N N . LEU A 1 416 ? 7.829 55.795 -34.337 1.00 329.57 389 LEU A N 1
ATOM 3028 C CA . LEU A 1 416 ? 7.995 54.807 -35.410 1.00 328.26 389 LEU A CA 1
ATOM 3029 C C . LEU A 1 416 ? 8.512 53.476 -34.859 1.00 325.13 389 LEU A C 1
ATOM 3030 O O . LEU A 1 416 ? 7.968 52.415 -35.169 1.00 323.31 389 LEU A O 1
ATOM 3035 N N . LYS A 1 417 ? 9.542 53.514 -34.009 1.00 342.41 390 LYS A N 1
ATOM 3036 C CA . LYS A 1 417 ? 10.183 52.335 -33.422 1.00 339.68 390 LYS A CA 1
ATOM 3037 C C . LYS A 1 417 ? 9.183 51.472 -32.655 1.00 337.52 390 LYS A C 1
ATOM 3038 O O . LYS A 1 417 ? 9.254 50.249 -32.786 1.00 335.38 390 LYS A O 1
ATOM 3044 N N . LEU A 1 418 ? 8.274 52.109 -31.913 1.00 329.59 391 LEU A N 1
ATOM 3045 C CA . LEU A 1 418 ? 7.244 51.497 -31.067 1.00 328.03 391 LEU A CA 1
ATOM 3046 C C . LEU A 1 418 ? 5.911 51.225 -31.790 1.00 328.31 391 LEU A C 1
ATOM 3047 O O . LEU A 1 418 ? 4.949 50.799 -31.149 1.00 327.41 391 LEU A O 1
ATOM 3052 N N . GLY A 1 419 ? 5.831 51.476 -33.103 1.00 328.08 392 GLY A N 1
ATOM 3053 C CA . GLY A 1 419 ? 4.627 51.233 -33.903 1.00 328.43 392 GLY A CA 1
ATOM 3054 C C . GLY A 1 419 ? 3.439 52.125 -33.525 1.00 330.26 392 GLY A C 1
ATOM 3055 O O . GLY A 1 419 ? 2.287 51.741 -33.725 1.00 330.08 392 GLY A O 1
ATOM 3056 N N . LYS A 1 420 ? 3.688 53.312 -32.959 1.00 302.72 393 LYS A N 1
ATOM 3057 C CA . LYS A 1 420 ? 2.654 54.265 -32.515 1.00 304.76 393 LYS A CA 1
ATOM 3058 C C . LYS A 1 420 ? 2.100 55.092 -33.678 1.00 307.37 393 LYS A C 1
ATOM 3059 O O . LYS A 1 420 ? 2.064 56.316 -33.608 1.00 309.94 393 LYS A O 1
ATOM 3065 N N . PHE A 1 421 ? 1.675 54.424 -34.749 1.00 372.12 394 PHE A N 1
ATOM 3066 C CA . PHE A 1 421 ? 1.298 55.078 -36.005 1.00 374.35 394 PHE A CA 1
ATOM 3067 C C . PHE A 1 421 ? 0.097 56.019 -35.872 1.00 376.81 394 PHE A C 1
ATOM 3068 O O . PHE A 1 421 ? 0.133 57.094 -36.448 1.00 379.46 394 PHE A O 1
ATOM 3076 N N . ASP A 1 422 ? -0.910 55.685 -35.061 1.00 324.65 395 ASP A N 1
ATOM 3077 C CA . ASP A 1 422 ? -2.087 56.555 -34.884 1.00 327.14 395 ASP A CA 1
ATOM 3078 C C . ASP A 1 422 ? -1.697 57.920 -34.291 1.00 329.63 395 ASP A C 1
ATOM 3079 O O . ASP A 1 422 ? -2.128 58.976 -34.751 1.00 332.55 395 ASP A O 1
ATOM 3084 N N . ILE A 1 423 ? -0.811 57.899 -33.294 1.00 359.17 396 ILE A N 1
ATOM 3085 C CA . ILE A 1 423 ? -0.323 59.103 -32.612 1.00 361.25 396 ILE A CA 1
ATOM 3086 C C . ILE A 1 423 ? 0.664 59.851 -33.499 1.00 362.95 396 ILE A C 1
ATOM 3087 O O . ILE A 1 423 ? 0.660 61.077 -33.525 1.00 365.89 396 ILE A O 1
ATOM 3092 N N . LEU A 1 424 ? 1.491 59.120 -34.243 1.00 370.59 397 LEU A N 1
ATOM 3093 C CA . LEU A 1 424 ? 2.417 59.697 -35.205 1.00 372.13 397 LEU A CA 1
ATOM 3094 C C . LEU A 1 424 ? 1.671 60.456 -36.310 1.00 374.90 397 LEU A C 1
ATOM 3095 O O . LEU A 1 424 ? 1.999 61.606 -36.577 1.00 377.75 397 LEU A O 1
ATOM 3100 N N . GLU A 1 425 ? 0.639 59.849 -36.904 1.00 367.74 398 GLU A N 1
ATOM 3101 C CA . GLU A 1 425 ? -0.218 60.469 -37.922 1.00 370.19 398 GLU A CA 1
ATOM 3102 C C . GLU A 1 425 ? -0.933 61.715 -37.362 1.00 373.29 398 GLU A C 1
ATOM 3103 O O . GLU A 1 425 ? -0.962 62.769 -38.006 1.00 376.32 398 GLU A O 1
ATOM 3109 N N . GLN A 1 426 ? -1.436 61.646 -36.124 1.00 374.69 399 GLN A N 1
ATOM 3110 C CA . GLN A 1 426 ? -2.049 62.790 -35.443 1.00 377.56 399 GLN A CA 1
ATOM 3111 C C . GLN A 1 426 ? -1.043 63.922 -35.162 1.00 379.71 399 GLN A C 1
ATOM 3112 O O . GLN A 1 426 ? -1.348 65.101 -35.359 1.00 383.10 399 GLN A O 1
ATOM 3118 N N . PHE A 1 427 ? 0.163 63.586 -34.712 1.00 407.50 400 PHE A N 1
ATOM 3119 C CA . PHE A 1 427 ? 1.190 64.571 -34.388 1.00 409.34 400 PHE A CA 1
ATOM 3120 C C . PHE A 1 427 ? 1.740 65.256 -35.642 1.00 411.71 400 PHE A C 1
ATOM 3121 O O . PHE A 1 427 ? 1.849 66.481 -35.668 1.00 414.99 400 PHE A O 1
ATOM 3129 N N . VAL A 1 428 ? 2.029 64.497 -36.701 1.00 424.90 401 VAL A N 1
ATOM 3130 C CA . VAL A 1 428 ? 2.520 65.028 -37.984 1.00 426.98 401 VAL A CA 1
ATOM 3131 C C . VAL A 1 428 ? 1.477 65.937 -38.638 1.00 430.22 401 VAL A C 1
ATOM 3132 O O . VAL A 1 428 ? 1.821 67.016 -39.117 1.00 433.39 401 VAL A O 1
ATOM 3136 N N . SER A 1 429 ? 0.196 65.556 -38.601 1.00 427.17 402 SER A N 1
ATOM 3137 C CA . SER A 1 429 ? -0.885 66.388 -39.153 1.00 430.27 402 SER A CA 1
ATOM 3138 C C . SER A 1 429 ? -1.113 67.691 -38.378 1.00 433.58 402 SER A C 1
ATOM 3139 O O . SER A 1 429 ? -1.512 68.684 -38.981 1.00 436.99 402 SER A O 1
ATOM 3142 N N . THR A 1 430 ? -0.826 67.716 -37.072 1.00 409.76 403 THR A N 1
ATOM 3143 C CA . THR A 1 430 ? -1.046 68.901 -36.222 1.00 412.75 403 THR A CA 1
ATOM 3144 C C . THR A 1 430 ? 0.169 69.830 -36.158 1.00 414.77 403 THR A C 1
ATOM 3145 O O . THR A 1 430 ? 0.017 71.046 -36.179 1.00 418.47 403 THR A O 1
ATOM 3149 N N . SER A 1 431 ? 1.381 69.274 -36.068 1.00 399.41 404 SER A N 1
ATOM 3150 C CA . SER A 1 431 ? 2.624 70.047 -35.899 1.00 401.05 404 SER A CA 1
ATOM 3151 C C . SER A 1 431 ? 3.210 70.560 -37.216 1.00 403.30 404 SER A C 1
ATOM 3152 O O . SER A 1 431 ? 4.009 71.492 -37.213 1.00 405.86 404 SER A O 1
ATOM 3155 N N . GLY A 1 432 ? 2.860 69.937 -38.346 1.00 406.29 405 GLY A N 1
ATOM 3156 C CA . GLY A 1 432 ? 3.468 70.227 -39.646 1.00 407.91 405 GLY A CA 1
ATOM 3157 C C . GLY A 1 432 ? 4.910 69.723 -39.792 1.00 406.23 405 GLY A C 1
ATOM 3158 O O . GLY A 1 432 ? 5.527 69.941 -40.839 1.00 407.59 405 GLY A O 1
ATOM 3159 N N . VAL A 1 433 ? 5.452 69.035 -38.784 1.00 370.23 406 VAL A N 1
ATOM 3160 C CA . VAL A 1 433 ? 6.799 68.460 -38.837 1.00 368.45 406 VAL A CA 1
ATOM 3161 C C . VAL A 1 433 ? 6.810 67.276 -39.801 1.00 365.85 406 VAL A C 1
ATOM 3162 O O . VAL A 1 433 ? 5.975 66.378 -39.716 1.00 363.36 406 VAL A O 1
ATOM 3166 N N . LYS A 1 434 ? 7.788 67.249 -40.711 1.00 310.68 407 LYS A N 1
ATOM 3167 C CA . LYS A 1 434 ? 7.997 66.135 -41.643 1.00 308.35 407 LYS A CA 1
ATOM 3168 C C . LYS A 1 434 ? 9.122 65.232 -41.163 1.00 305.59 407 LYS A C 1
ATOM 3169 O O . LYS A 1 434 ? 10.188 65.702 -40.772 1.00 306.67 407 LYS A O 1
ATOM 3175 N N . ILE A 1 435 ? 8.895 63.931 -41.261 1.00 280.14 408 ILE A N 1
ATOM 3176 C CA . ILE A 1 435 ? 9.931 62.919 -41.052 1.00 277.48 408 ILE A CA 1
ATOM 3177 C C . ILE A 1 435 ? 10.771 62.842 -42.331 1.00 278.51 408 ILE A C 1
ATOM 3178 O O . ILE A 1 435 ? 10.230 62.907 -43.434 1.00 279.48 408 ILE A O 1
ATOM 3183 N N . GLN A 1 436 ? 12.090 62.709 -42.202 1.00 264.45 409 GLN A N 1
ATOM 3184 C CA . GLN A 1 436 ? 12.964 62.537 -43.361 1.00 265.32 409 GLN A CA 1
ATOM 3185 C C . GLN A 1 436 ? 12.661 61.209 -44.070 1.00 262.50 409 GLN A C 1
ATOM 3186 O O . GLN A 1 436 ? 12.655 60.161 -43.422 1.00 259.37 409 GLN A O 1
ATOM 3192 N N . ASP A 1 437 ? 12.505 61.226 -45.400 1.00 295.53 410 ASP A N 1
ATOM 3193 C CA . ASP A 1 437 ? 12.217 60.023 -46.204 1.00 293.15 410 ASP A CA 1
ATOM 3194 C C . ASP A 1 437 ? 13.228 58.891 -45.940 1.00 290.64 410 ASP A C 1
ATOM 3195 O O . ASP A 1 437 ? 12.862 57.723 -45.876 1.00 287.70 410 ASP A O 1
ATOM 3200 N N . LYS A 1 438 ? 14.497 59.233 -45.669 1.00 277.17 411 LYS A N 1
ATOM 3201 C CA . LYS A 1 438 ? 15.535 58.264 -45.284 1.00 275.11 411 LYS A CA 1
ATOM 3202 C C . LYS A 1 438 ? 15.170 57.474 -44.021 1.00 271.94 411 LYS A C 1
ATOM 3203 O O . LYS A 1 438 ? 15.355 56.260 -44.003 1.00 269.32 411 LYS A O 1
ATOM 3209 N N . VAL A 1 439 ? 14.655 58.144 -42.990 1.00 285.91 412 VAL A N 1
ATOM 3210 C CA . VAL A 1 439 ? 14.221 57.508 -41.734 1.00 283.15 412 VAL A CA 1
ATOM 3211 C C . VAL A 1 439 ? 12.993 56.635 -41.996 1.00 280.97 412 VAL A C 1
ATOM 3212 O O . VAL A 1 439 ? 12.936 55.493 -41.542 1.00 278.08 412 VAL A O 1
ATOM 3216 N N . ILE A 1 440 ? 12.047 57.118 -42.810 1.00 304.78 413 ILE A N 1
ATOM 3217 C CA . ILE A 1 440 ? 10.854 56.352 -43.207 1.00 303.05 413 ILE A CA 1
ATOM 3218 C C . ILE A 1 440 ? 11.259 55.049 -43.917 1.00 300.91 413 ILE A C 1
ATOM 3219 O O . ILE A 1 440 ? 10.831 53.968 -43.519 1.00 298.19 413 ILE A O 1
ATOM 3224 N N . ILE A 1 441 ? 12.145 55.123 -44.914 1.00 336.95 414 ILE A N 1
ATOM 3225 C CA . ILE A 1 441 ? 12.627 53.957 -45.674 1.00 335.31 414 ILE A CA 1
ATOM 3226 C C . ILE A 1 441 ? 13.396 52.981 -44.773 1.00 332.89 414 ILE A C 1
ATOM 3227 O O . ILE A 1 441 ? 13.231 51.767 -44.892 1.00 330.51 414 ILE A O 1
ATOM 3232 N N . GLN A 1 442 ? 14.215 53.481 -43.843 1.00 319.36 415 GLN A N 1
ATOM 3233 C CA . GLN A 1 442 ? 14.922 52.632 -42.876 1.00 317.15 415 GLN A CA 1
ATOM 3234 C C . GLN A 1 442 ? 13.948 51.837 -41.999 1.00 314.41 415 GLN A C 1
ATOM 3235 O O . GLN A 1 442 ? 14.119 50.626 -41.825 1.00 312.03 415 GLN A O 1
ATOM 3241 N N . HIS A 1 443 ? 12.896 52.481 -41.486 1.00 319.33 416 HIS A N 1
ATOM 3242 C CA . HIS A 1 443 ? 11.880 51.801 -40.684 1.00 317.04 416 HIS A CA 1
ATOM 3243 C C . HIS A 1 443 ? 11.002 50.857 -41.511 1.00 315.66 416 HIS A C 1
ATOM 3244 O O . HIS A 1 443 ? 10.654 49.790 -41.004 1.00 313.22 416 HIS A O 1
ATOM 3251 N N . PHE A 1 444 ? 10.712 51.186 -42.774 1.00 360.34 417 PHE A N 1
ATOM 3252 C CA . PHE A 1 444 ? 10.031 50.279 -43.698 1.00 359.14 417 PHE A CA 1
ATOM 3253 C C . PHE A 1 444 ? 10.782 48.952 -43.799 1.00 356.99 417 PHE A C 1
ATOM 3254 O O . PHE A 1 444 ? 10.208 47.904 -43.507 1.00 354.77 417 PHE A O 1
ATOM 3262 N N . TRP A 1 445 ? 12.079 48.997 -44.120 1.00 363.89 418 TRP A N 1
ATOM 3263 C CA . TRP A 1 445 ? 12.897 47.787 -44.239 1.00 362.18 418 TRP A CA 1
ATOM 3264 C C . TRP A 1 445 ? 13.002 47.033 -42.921 1.00 359.91 418 TRP A C 1
ATOM 3265 O O . TRP A 1 445 ? 13.005 45.806 -42.915 1.00 357.89 418 TRP A O 1
ATOM 3276 N N . ARG A 1 446 ? 13.046 47.742 -41.791 1.00 333.53 419 ARG A N 1
ATOM 3277 C CA . ARG A 1 446 ? 13.062 47.108 -40.472 1.00 331.44 419 ARG A CA 1
ATOM 3278 C C . ARG A 1 446 ? 11.805 46.271 -40.230 1.00 329.50 419 ARG A C 1
ATOM 3279 O O . ARG A 1 446 ? 11.936 45.122 -39.833 1.00 327.42 419 ARG A O 1
ATOM 3287 N N . PHE A 1 447 ? 10.615 46.823 -40.479 1.00 320.60 420 PHE A N 1
ATOM 3288 C CA . PHE A 1 447 ? 9.362 46.077 -40.328 1.00 319.06 420 PHE A CA 1
ATOM 3289 C C . PHE A 1 447 ? 9.235 44.964 -41.380 1.00 318.00 420 PHE A C 1
ATOM 3290 O O . PHE A 1 447 ? 8.978 43.816 -41.030 1.00 315.98 420 PHE A O 1
ATOM 3298 N N . PHE A 1 448 ? 9.529 45.265 -42.647 1.00 340.77 421 PHE A N 1
ATOM 3299 C CA . PHE A 1 448 ? 9.470 44.305 -43.752 1.00 340.02 421 PHE A CA 1
ATOM 3300 C C . PHE A 1 448 ? 10.378 43.080 -43.532 1.00 338.27 421 PHE A C 1
ATOM 3301 O O . PHE A 1 448 ? 9.980 41.951 -43.802 1.00 336.73 421 PHE A O 1
ATOM 3309 N N . ASN A 1 449 ? 11.584 43.282 -42.994 1.00 313.23 422 ASN A N 1
ATOM 3310 C CA . ASN A 1 449 ? 12.537 42.194 -42.759 1.00 311.84 422 ASN A CA 1
ATOM 3311 C C . ASN A 1 449 ? 12.185 41.315 -41.546 1.00 309.63 422 ASN A C 1
ATOM 3312 O O . ASN A 1 449 ? 12.681 40.192 -41.450 1.00 308.26 422 ASN A O 1
ATOM 3317 N N . ILE A 1 450 ? 11.366 41.819 -40.615 1.00 295.72 423 ILE A N 1
ATOM 3318 C CA . ILE A 1 450 ? 10.941 41.092 -39.408 1.00 293.81 423 ILE A CA 1
ATOM 3319 C C . ILE A 1 450 ? 9.662 40.286 -39.657 1.00 292.69 423 ILE A C 1
ATOM 3320 O O . ILE A 1 450 ? 9.481 39.240 -39.028 1.00 290.95 423 ILE A O 1
ATOM 3325 N N . ALA A 1 451 ? 8.825 40.731 -40.598 1.00 335.67 424 ALA A N 1
ATOM 3326 C CA . ALA A 1 451 ? 7.556 40.100 -40.930 1.00 334.92 424 ALA A CA 1
ATOM 3327 C C . ALA A 1 451 ? 7.667 38.581 -41.129 1.00 333.17 424 ALA A C 1
ATOM 3328 O O . ALA A 1 451 ? 8.563 38.059 -41.804 1.00 333.07 424 ALA A O 1
ATOM 3330 N N . SER A 1 452 ? 6.728 37.857 -40.514 1.00 320.69 425 SER A N 1
ATOM 3331 C CA . SER A 1 452 ? 6.750 36.393 -40.479 1.00 319.04 425 SER A CA 1
ATOM 3332 C C . SER A 1 452 ? 6.296 35.769 -41.797 1.00 319.08 425 SER A C 1
ATOM 3333 O O . SER A 1 452 ? 6.764 34.696 -42.181 1.00 318.23 425 SER A O 1
ATOM 3336 N N . ASN A 1 453 ? 5.393 36.458 -42.490 1.00 312.27 426 ASN A N 1
ATOM 3337 C CA . ASN A 1 453 ? 4.822 36.082 -43.770 1.00 312.51 426 ASN A CA 1
ATOM 3338 C C . ASN A 1 453 ? 4.433 37.349 -44.545 1.00 314.32 426 ASN A C 1
ATOM 3339 O O . ASN A 1 453 ? 4.499 38.458 -44.017 1.00 315.37 426 ASN A O 1
ATOM 3344 N N . GLY A 1 454 ? 4.058 37.176 -45.809 1.00 303.94 427 GLY A N 1
ATOM 3345 C CA . GLY A 1 454 ? 3.761 38.294 -46.697 1.00 305.71 427 GLY A CA 1
ATOM 3346 C C . GLY A 1 454 ? 2.375 38.903 -46.591 1.00 306.45 427 GLY A C 1
ATOM 3347 O O . GLY A 1 454 ? 2.141 39.933 -47.211 1.00 308.09 427 GLY A O 1
ATOM 3348 N N . SER A 1 455 ? 1.469 38.302 -45.824 1.00 299.81 428 SER A N 1
ATOM 3349 C CA . SER A 1 455 ? 0.094 38.771 -45.766 1.00 300.59 428 SER A CA 1
ATOM 3350 C C . SER A 1 455 ? 0.028 40.173 -45.179 1.00 302.18 428 SER A C 1
ATOM 3351 O O . SER A 1 455 ? 0.572 40.437 -44.110 1.00 301.96 428 SER A O 1
ATOM 3354 N N . LEU A 1 456 ? -0.767 41.051 -45.786 1.00 292.93 429 LEU A N 1
ATOM 3355 C CA . LEU A 1 456 ? -1.108 42.362 -45.226 1.00 294.66 429 LEU A CA 1
ATOM 3356 C C . LEU A 1 456 ? -1.888 42.268 -43.906 1.00 294.25 429 LEU A C 1
ATOM 3357 O O . LEU A 1 456 ? -2.159 43.281 -43.262 1.00 295.60 429 LEU A O 1
ATOM 3362 N N . SER A 1 457 ? -2.272 41.061 -43.486 1.00 279.34 430 SER A N 1
ATOM 3363 C CA . SER A 1 457 ? -2.812 40.809 -42.155 1.00 278.75 430 SER A CA 1
ATOM 3364 C C . SER A 1 457 ? -1.730 40.722 -41.065 1.00 277.76 430 SER A C 1
ATOM 3365 O O . SER A 1 457 ? -2.056 41.028 -39.909 1.00 277.87 430 SER A O 1
ATOM 3368 N N . ASP A 1 458 ? -0.478 40.389 -41.425 1.00 312.31 431 ASP A N 1
ATOM 3369 C CA . ASP A 1 458 ? 0.674 40.298 -40.519 1.00 311.44 431 ASP A CA 1
ATOM 3370 C C . ASP A 1 458 ? 0.970 41.678 -39.886 1.00 312.92 431 ASP A C 1
ATOM 3371 O O . ASP A 1 458 ? 0.962 42.696 -40.590 1.00 314.67 431 ASP A O 1
ATOM 3376 N N . PRO A 1 459 ? 1.180 41.762 -38.557 1.00 280.74 432 PRO A N 1
ATOM 3377 C CA . PRO A 1 459 ? 1.389 43.035 -37.868 1.00 282.14 432 PRO A CA 1
ATOM 3378 C C . PRO A 1 459 ? 2.567 43.848 -38.411 1.00 283.24 432 PRO A C 1
ATOM 3379 O O . PRO A 1 459 ? 2.464 45.071 -38.523 1.00 285.18 432 PRO A O 1
ATOM 3383 N N . ASP A 1 460 ? 3.666 43.193 -38.773 1.00 324.90 433 ASP A N 1
ATOM 3384 C CA . ASP A 1 460 ? 4.855 43.872 -39.274 1.00 325.99 433 ASP A CA 1
ATOM 3385 C C . ASP A 1 460 ? 4.667 44.306 -40.729 1.00 327.47 433 ASP A C 1
ATOM 3386 O O . ASP A 1 460 ? 5.083 45.407 -41.089 1.00 329.36 433 ASP A O 1
ATOM 3391 N N . MET A 1 461 ? 3.935 43.535 -41.543 1.00 340.24 434 MET A N 1
ATOM 3392 C CA . MET A 1 461 ? 3.524 43.978 -42.884 1.00 341.66 434 MET A CA 1
ATOM 3393 C C . MET A 1 461 ? 2.578 45.180 -42.829 1.00 343.63 434 MET A C 1
ATOM 3394 O O . MET A 1 461 ? 2.733 46.128 -43.603 1.00 345.55 434 MET A O 1
ATOM 3399 N N . LYS A 1 462 ? 1.641 45.205 -41.869 1.00 297.00 435 LYS A N 1
ATOM 3400 C CA . LYS A 1 462 ? 0.812 46.394 -41.603 1.00 299.02 435 LYS A CA 1
ATOM 3401 C C . LYS A 1 462 ? 1.670 47.592 -41.217 1.00 300.62 435 LYS A C 1
ATOM 3402 O O . LYS A 1 462 ? 1.470 48.670 -41.771 1.00 302.84 435 LYS A O 1
ATOM 3408 N N . ASN A 1 463 ? 2.630 47.414 -40.310 1.00 336.49 436 ASN A N 1
ATOM 3409 C CA . ASN A 1 463 ? 3.539 48.481 -39.886 1.00 337.91 436 ASN A CA 1
ATOM 3410 C C . ASN A 1 463 ? 4.415 48.982 -41.043 1.00 339.33 436 ASN A C 1
ATOM 3411 O O . ASN A 1 463 ? 4.584 50.192 -41.199 1.00 341.62 436 ASN A O 1
ATOM 3416 N N . ALA A 1 464 ? 4.925 48.091 -41.898 1.00 372.97 437 ALA A N 1
ATOM 3417 C CA . ALA A 1 464 ? 5.667 48.454 -43.103 1.00 374.31 437 ALA A CA 1
ATOM 3418 C C . ALA A 1 464 ? 4.795 49.279 -44.068 1.00 376.39 437 ALA A C 1
ATOM 3419 O O . ALA A 1 464 ? 5.211 50.354 -44.501 1.00 378.65 437 ALA A O 1
ATOM 3421 N N . ASN A 1 465 ? 3.554 48.848 -44.323 1.00 328.19 438 ASN A N 1
ATOM 3422 C CA . ASN A 1 465 ? 2.600 49.580 -45.161 1.00 330.09 438 ASN A CA 1
ATOM 3423 C C . ASN A 1 465 ? 2.252 50.967 -44.582 1.00 332.45 438 ASN A C 1
ATOM 3424 O O . ASN A 1 465 ? 2.306 51.973 -45.290 1.00 334.81 438 ASN A O 1
ATOM 3429 N N . ARG A 1 466 ? 2.019 51.015 -43.267 1.00 336.66 439 ARG A N 1
ATOM 3430 C CA . ARG A 1 466 ? 1.736 52.305 -42.581 1.00 338.87 439 ARG A CA 1
ATOM 3431 C C . ARG A 1 466 ? 2.952 53.227 -42.752 1.00 340.59 439 ARG A C 1
ATOM 3432 O O . ARG A 1 466 ? 2.750 54.417 -43.071 1.00 343.29 439 ARG A O 1
ATOM 3440 N N . THR A 1 467 ? 4.161 52.689 -42.548 1.00 324.37 440 THR A N 1
ATOM 3441 C CA . THR A 1 467 ? 5.413 53.445 -42.692 1.00 325.92 440 THR A CA 1
ATOM 3442 C C . THR A 1 467 ? 5.516 54.077 -44.082 1.00 328.13 440 THR A C 1
ATOM 3443 O O . THR A 1 467 ? 5.785 55.271 -44.173 1.00 330.73 440 THR A O 1
ATOM 3447 N N . LEU A 1 468 ? 5.219 53.342 -45.164 1.00 364.08 441 LEU A N 1
ATOM 3448 C CA . LEU A 1 468 ? 5.224 53.921 -46.516 1.00 366.15 441 LEU A CA 1
ATOM 3449 C C . LEU A 1 468 ? 4.168 55.013 -46.707 1.00 368.58 441 LEU A C 1
ATOM 3450 O O . LEU A 1 468 ? 4.378 55.935 -47.488 1.00 371.11 441 LEU A O 1
ATOM 3455 N N . ASN A 1 469 ? 3.031 54.952 -46.013 1.00 300.85 442 ASN A N 1
ATOM 3456 C CA . ASN A 1 469 ? 2.004 55.991 -46.120 1.00 303.31 442 ASN A CA 1
ATOM 3457 C C . ASN A 1 469 ? 2.434 57.357 -45.560 1.00 306.01 442 ASN A C 1
ATOM 3458 O O . ASN A 1 469 ? 1.775 58.348 -45.865 1.00 308.59 442 ASN A O 1
ATOM 3463 N N . LEU A 1 470 ? 3.541 57.421 -44.809 1.00 293.47 443 LEU A N 1
ATOM 3464 C CA . LEU A 1 470 ? 4.137 58.668 -44.324 1.00 296.01 443 LEU A CA 1
ATOM 3465 C C . LEU A 1 470 ? 5.018 59.368 -45.373 1.00 298.34 443 LEU A C 1
ATOM 3466 O O . LEU A 1 470 ? 5.393 60.521 -45.166 1.00 301.01 443 LEU A O 1
ATOM 3471 N N . LEU A 1 471 ? 5.369 58.695 -46.476 1.00 323.17 444 LEU A N 1
ATOM 3472 C CA . LEU A 1 471 ? 6.195 59.284 -47.530 1.00 325.38 444 LEU A CA 1
ATOM 3473 C C . LEU A 1 471 ? 5.463 60.443 -48.203 1.00 328.61 444 LEU A C 1
ATOM 3474 O O . LEU A 1 471 ? 4.318 60.318 -48.642 1.00 328.53 444 LEU A O 1
ATOM 3479 N N . SER A 1 472 ? 6.161 61.570 -48.335 1.00 297.46 445 SER A N 1
ATOM 3480 C CA . SER A 1 472 ? 5.602 62.768 -48.967 1.00 300.94 445 SER A CA 1
ATOM 3481 C C . SER A 1 472 ? 5.424 62.612 -50.480 1.00 301.60 445 SER A C 1
ATOM 3482 O O . SER A 1 472 ? 4.488 63.175 -51.050 1.00 303.37 445 SER A O 1
ATOM 3485 N N . ASN A 1 473 ? 6.282 61.815 -51.125 1.00 302.27 446 ASN A N 1
ATOM 3486 C CA . ASN A 1 473 ? 6.218 61.517 -52.548 1.00 302.52 446 ASN A CA 1
ATOM 3487 C C . ASN A 1 473 ? 6.206 59.999 -52.784 1.00 298.84 446 ASN A C 1
ATOM 3488 O O . ASN A 1 473 ? 7.251 59.349 -52.832 1.00 297.55 446 ASN A O 1
ATOM 3493 N N . LYS A 1 474 ? 5.003 59.436 -52.941 1.00 284.25 447 LYS A N 1
ATOM 3494 C CA . LYS A 1 474 ? 4.806 57.993 -53.151 1.00 280.86 447 LYS A CA 1
ATOM 3495 C C . LYS A 1 474 ? 5.389 57.499 -54.477 1.00 280.70 447 LYS A C 1
ATOM 3496 O O . LYS A 1 474 ? 5.860 56.369 -54.542 1.00 278.23 447 LYS A O 1
ATOM 3502 N N . GLU A 1 475 ? 5.404 58.339 -55.513 1.00 333.40 448 GLU A N 1
ATOM 3503 C CA . GLU A 1 475 ? 5.866 57.960 -56.856 1.00 333.55 448 GLU A CA 1
ATOM 3504 C C . GLU A 1 475 ? 7.370 57.668 -56.886 1.00 333.42 448 GLU A C 1
ATOM 3505 O O . GLU A 1 475 ? 7.814 56.754 -57.572 1.00 331.95 448 GLU A O 1
ATOM 3511 N N . THR A 1 476 ? 8.157 58.391 -56.083 1.00 302.11 449 THR A N 1
ATOM 3512 C CA . THR A 1 476 ? 9.624 58.217 -56.037 1.00 302.34 449 THR A CA 1
ATOM 3513 C C . THR A 1 476 ? 10.034 56.852 -55.476 1.00 298.88 449 THR A C 1
ATOM 3514 O O . THR A 1 476 ? 11.129 56.361 -55.743 1.00 298.56 449 THR A O 1
ATOM 3518 N N . HIS A 1 477 ? 9.144 56.222 -54.709 1.00 283.79 450 HIS A N 1
ATOM 3519 C CA . HIS A 1 477 ? 9.371 54.941 -54.048 1.00 280.52 450 HIS A CA 1
ATOM 3520 C C . HIS A 1 477 ? 8.287 53.917 -54.409 1.00 278.08 450 HIS A C 1
ATOM 3521 O O . HIS A 1 477 ? 7.958 53.056 -53.590 1.00 275.54 450 HIS A O 1
ATOM 3528 N N . SER A 1 478 ? 7.732 54.002 -55.627 1.00 333.23 451 SER A N 1
ATOM 3529 C CA . SER A 1 478 ? 6.652 53.118 -56.099 1.00 331.24 451 SER A CA 1
ATOM 3530 C C . SER A 1 478 ? 6.998 51.635 -55.931 1.00 328.16 451 SER A C 1
ATOM 3531 O O . SER A 1 478 ? 6.177 50.855 -55.458 1.00 325.99 451 SER A O 1
ATOM 3534 N N . ASN A 1 479 ? 8.262 51.279 -56.182 1.00 295.94 452 ASN A N 1
ATOM 3535 C CA . ASN A 1 479 ? 8.777 49.918 -56.066 1.00 293.40 452 ASN A CA 1
ATOM 3536 C C . ASN A 1 479 ? 8.569 49.299 -54.672 1.00 291.15 452 ASN A C 1
ATOM 3537 O O . ASN A 1 479 ? 8.416 48.087 -54.562 1.00 288.75 452 ASN A O 1
ATOM 3542 N N . LEU A 1 480 ? 8.556 50.099 -53.599 1.00 290.86 453 LEU A N 1
ATOM 3543 C CA . LEU A 1 480 ? 8.313 49.582 -52.251 1.00 288.85 453 LEU A CA 1
ATOM 3544 C C . LEU A 1 480 ? 6.852 49.137 -52.074 1.00 287.41 453 LEU A C 1
ATOM 3545 O O . LEU A 1 480 ? 6.596 48.138 -51.399 1.00 285.07 453 LEU A O 1
ATOM 3550 N N . TYR A 1 481 ? 5.903 49.828 -52.713 1.00 276.04 454 TYR A N 1
ATOM 3551 C CA . TYR A 1 481 ? 4.497 49.419 -52.743 1.00 274.98 454 TYR A CA 1
ATOM 3552 C C . TYR A 1 481 ? 4.290 48.187 -53.633 1.00 273.17 454 TYR A C 1
ATOM 3553 O O . TYR A 1 481 ? 3.533 47.288 -53.263 1.00 271.20 454 TYR A O 1
ATOM 3562 N N . ASP A 1 482 ? 5.011 48.106 -54.754 1.00 309.65 455 ASP A N 1
ATOM 3563 C CA . ASP A 1 482 ? 4.998 46.928 -55.628 1.00 308.04 455 ASP A CA 1
ATOM 3564 C C . ASP A 1 482 ? 5.517 45.691 -54.876 1.00 305.58 455 ASP A C 1
ATOM 3565 O O . ASP A 1 482 ? 4.893 44.631 -54.925 1.00 303.67 455 ASP A O 1
ATOM 3570 N N . ILE A 1 483 ? 6.595 45.846 -54.090 1.00 288.82 456 ILE A N 1
ATOM 3571 C CA . ILE A 1 483 ? 7.136 44.795 -53.209 1.00 286.70 456 ILE A CA 1
ATOM 3572 C C . ILE A 1 483 ? 6.102 44.340 -52.172 1.00 285.02 456 ILE A C 1
ATOM 3573 O O . ILE A 1 483 ? 5.930 43.135 -51.991 1.00 282.98 456 ILE A O 1
ATOM 3578 N N . LEU A 1 484 ? 5.403 45.264 -51.495 1.00 261.25 457 LEU A N 1
ATOM 3579 C CA . LEU A 1 484 ? 4.346 44.890 -50.545 1.00 259.92 457 LEU A CA 1
ATOM 3580 C C . LEU A 1 484 ? 3.227 44.093 -51.229 1.00 258.89 457 LEU A C 1
ATOM 3581 O O . LEU A 1 484 ? 2.756 43.101 -50.675 1.00 257.03 457 LEU A O 1
ATOM 3586 N N . THR A 1 485 ? 2.837 44.502 -52.436 1.00 257.97 458 THR A N 1
ATOM 3587 C CA . THR A 1 485 ? 1.741 43.890 -53.197 1.00 257.29 458 THR A CA 1
ATOM 3588 C C . THR A 1 485 ? 2.082 42.469 -53.646 1.00 255.31 458 THR A C 1
ATOM 3589 O O . THR A 1 485 ? 1.306 41.542 -53.406 1.00 253.77 458 THR A O 1
ATOM 3593 N N . ILE A 1 486 ? 3.260 42.256 -54.245 1.00 280.21 459 ILE A N 1
ATOM 3594 C CA . ILE A 1 486 ? 3.657 40.923 -54.723 1.00 278.56 459 ILE A CA 1
ATOM 3595 C C . ILE A 1 486 ? 3.892 39.951 -53.564 1.00 276.64 459 ILE A C 1
ATOM 3596 O O . ILE A 1 486 ? 3.530 38.783 -53.653 1.00 275.06 459 ILE A O 1
ATOM 3601 N N . VAL A 1 487 ? 4.448 40.418 -52.444 1.00 247.49 460 VAL A N 1
ATOM 3602 C CA . VAL A 1 487 ? 4.678 39.580 -51.262 1.00 245.77 460 VAL A CA 1
ATOM 3603 C C . VAL A 1 487 ? 3.356 39.131 -50.624 1.00 244.68 460 VAL A C 1
ATOM 3604 O O . VAL A 1 487 ? 3.245 37.969 -50.223 1.00 243.00 460 VAL A O 1
ATOM 3608 N N . ASP A 1 488 ? 2.340 40.000 -50.593 1.00 256.76 461 ASP A N 1
ATOM 3609 C CA . ASP A 1 488 ? 0.984 39.623 -50.181 1.00 256.09 461 ASP A CA 1
ATOM 3610 C C . ASP A 1 488 ? 0.385 38.590 -51.136 1.00 255.17 461 ASP A C 1
ATOM 3611 O O . ASP A 1 488 ? -0.065 37.531 -50.693 1.00 253.70 461 ASP A O 1
ATOM 3616 N N . ARG A 1 489 ? 0.483 38.805 -52.455 1.00 269.58 462 ARG A N 1
ATOM 3617 C CA . ARG A 1 489 ? 0.014 37.839 -53.461 1.00 268.77 462 ARG A CA 1
ATOM 3618 C C . ARG A 1 489 ? 0.693 36.477 -53.310 1.00 267.04 462 ARG A C 1
ATOM 3619 O O . ARG A 1 489 ? 0.008 35.459 -53.279 1.00 265.85 462 ARG A O 1
ATOM 3627 N N . LEU A 1 490 ? 2.016 36.445 -53.145 1.00 280.13 463 LEU A N 1
ATOM 3628 C CA . LEU A 1 490 ? 2.781 35.212 -52.929 1.00 278.70 463 LEU A CA 1
ATOM 3629 C C . LEU A 1 490 ? 2.366 34.480 -51.646 1.00 277.31 463 LEU A C 1
ATOM 3630 O O . LEU A 1 490 ? 2.401 33.252 -51.618 1.00 276.04 463 LEU A O 1
ATOM 3635 N N . SER A 1 491 ? 1.924 35.201 -50.608 1.00 265.27 464 SER A N 1
ATOM 3636 C CA . SER A 1 491 ? 1.473 34.596 -49.345 1.00 264.10 464 SER A CA 1
ATOM 3637 C C . SER A 1 491 ? 0.185 33.769 -49.472 1.00 263.39 464 SER A C 1
ATOM 3638 O O . SER A 1 491 ? -0.082 32.920 -48.624 1.00 262.27 464 SER A O 1
ATOM 3641 N N . HIS A 1 492 ? -0.586 33.968 -50.548 1.00 269.52 465 HIS A N 1
ATOM 3642 C CA . HIS A 1 492 ? -1.798 33.197 -50.841 1.00 269.02 465 HIS A CA 1
ATOM 3643 C C . HIS A 1 492 ? -1.510 31.832 -51.486 1.00 267.89 465 HIS A C 1
ATOM 3644 O O . HIS A 1 492 ? -2.423 31.024 -51.660 1.00 267.36 465 HIS A O 1
ATOM 3651 N N . TYR A 1 493 ? -0.249 31.565 -51.832 1.00 277.87 466 TYR A N 1
ATOM 3652 C CA . TYR A 1 493 ? 0.192 30.314 -52.434 1.00 276.98 466 TYR A CA 1
ATOM 3653 C C . TYR A 1 493 ? 1.109 29.542 -51.487 1.00 276.02 466 TYR A C 1
ATOM 3654 O O . TYR A 1 493 ? 1.784 30.102 -50.622 1.00 276.14 466 TYR A O 1
ATOM 3663 N N . SER A 1 494 ? 1.172 28.225 -51.671 1.00 273.32 467 SER A N 1
ATOM 3664 C CA . SER A 1 494 ? 2.164 27.400 -50.986 1.00 272.54 467 SER A CA 1
ATOM 3665 C C . SER A 1 494 ? 3.542 27.724 -51.558 1.00 273.12 467 SER A C 1
ATOM 3666 O O . SER A 1 494 ? 3.826 27.388 -52.705 1.00 273.42 467 SER A O 1
ATOM 3669 N N . LEU A 1 495 ? 4.389 28.388 -50.770 1.00 286.32 468 LEU A N 1
ATOM 3670 C CA . LEU A 1 495 ? 5.746 28.756 -51.159 1.00 287.04 468 LEU A CA 1
ATOM 3671 C C . LEU A 1 495 ? 6.721 28.481 -50.008 1.00 286.55 468 LEU A C 1
ATOM 3672 O O . LEU A 1 495 ? 6.473 28.827 -48.851 1.00 286.16 468 LEU A O 1
ATOM 3677 N N . SER A 1 496 ? 7.855 27.863 -50.332 1.00 289.73 469 SER A N 1
ATOM 3678 C CA . SER A 1 496 ? 8.955 27.648 -49.389 1.00 289.49 469 SER A CA 1
ATOM 3679 C C . SER A 1 496 ? 10.237 28.218 -49.971 1.00 290.73 469 SER A C 1
ATOM 3680 O O . SER A 1 496 ? 10.489 28.099 -51.166 1.00 291.46 469 SER A O 1
ATOM 3683 N N . PHE A 1 497 ? 11.045 28.861 -49.134 1.00 286.50 470 PHE A N 1
ATOM 3684 C CA . PHE A 1 497 ? 12.308 29.444 -49.578 1.00 287.85 470 PHE A CA 1
ATOM 3685 C C . PHE A 1 497 ? 13.326 28.339 -49.884 1.00 287.88 470 PHE A C 1
ATOM 3686 O O . PHE A 1 497 ? 13.831 28.200 -51.000 1.00 288.85 470 PHE A O 1
ATOM 3694 N N . LYS A 1 498 ? 13.542 27.484 -48.889 1.00 273.71 471 LYS A N 1
ATOM 3695 C CA . LYS A 1 498 ? 14.304 26.237 -48.975 1.00 273.53 471 LYS A CA 1
ATOM 3696 C C . LYS A 1 498 ? 13.453 25.120 -48.389 1.00 272.05 471 LYS A C 1
ATOM 3697 O O . LYS A 1 498 ? 12.474 25.382 -47.696 1.00 271.19 471 LYS A O 1
ATOM 3703 N N . ARG A 1 499 ? 13.818 23.865 -48.649 1.00 287.26 472 ARG A N 1
ATOM 3704 C CA . ARG A 1 499 ? 13.068 22.705 -48.151 1.00 286.06 472 ARG A CA 1
ATOM 3705 C C . ARG A 1 499 ? 12.907 22.788 -46.628 1.00 285.08 472 ARG A C 1
ATOM 3706 O O . ARG A 1 499 ? 13.892 22.772 -45.899 1.00 285.18 472 ARG A O 1
ATOM 3714 N N . GLY A 1 500 ? 11.663 22.896 -46.169 1.00 242.13 473 GLY A N 1
ATOM 3715 C CA . GLY A 1 500 ? 11.330 23.040 -44.748 1.00 241.22 473 GLY A CA 1
ATOM 3716 C C . GLY A 1 500 ? 11.460 24.459 -44.171 1.00 241.48 473 GLY A C 1
ATOM 3717 O O . GLY A 1 500 ? 11.201 24.638 -42.987 1.00 240.78 473 GLY A O 1
ATOM 3718 N N . MET A 1 501 ? 11.815 25.468 -44.970 1.00 274.43 474 MET A N 1
ATOM 3719 C CA . MET A 1 501 ? 11.898 26.865 -44.539 1.00 274.92 474 MET A CA 1
ATOM 3720 C C . MET A 1 501 ? 10.791 27.702 -45.206 1.00 275.36 474 MET A C 1
ATOM 3721 O O . MET A 1 501 ? 10.803 27.839 -46.434 1.00 276.17 474 MET A O 1
ATOM 3726 N N . PRO A 1 502 ? 9.850 28.282 -44.432 1.00 249.94 475 PRO A N 1
ATOM 3727 C CA . PRO A 1 502 ? 8.800 29.146 -44.966 1.00 250.51 475 PRO A CA 1
ATOM 3728 C C . PRO A 1 502 ? 9.370 30.338 -45.737 1.00 251.97 475 PRO A C 1
ATOM 3729 O O . PRO A 1 502 ? 10.439 30.862 -45.407 1.00 252.54 475 PRO A O 1
ATOM 3733 N N . PHE A 1 503 ? 8.648 30.781 -46.761 1.00 267.36 476 PHE A N 1
ATOM 3734 C CA . PHE A 1 503 ? 8.998 32.003 -47.465 1.00 268.89 476 PHE A CA 1
ATOM 3735 C C . PHE A 1 503 ? 8.643 33.226 -46.610 1.00 269.39 476 PHE A C 1
ATOM 3736 O O . PHE A 1 503 ? 7.486 33.426 -46.250 1.00 269.09 476 PHE A O 1
ATOM 3744 N N . LYS A 1 504 ? 9.648 34.042 -46.278 1.00 259.60 477 LYS A N 1
ATOM 3745 C CA . LYS A 1 504 ? 9.476 35.341 -45.625 1.00 260.46 477 LYS A CA 1
ATOM 3746 C C . LYS A 1 504 ? 9.559 36.454 -46.667 1.00 262.33 477 LYS A C 1
ATOM 3747 O O . LYS A 1 504 ? 10.312 36.293 -47.629 1.00 263.02 477 LYS A O 1
ATOM 3753 N N . PRO A 1 505 ? 8.906 37.606 -46.438 1.00 306.49 478 PRO A N 1
ATOM 3754 C CA . PRO A 1 505 ? 9.035 38.798 -47.281 1.00 308.50 478 PRO A CA 1
ATOM 3755 C C . PRO A 1 505 ? 10.483 39.148 -47.633 1.00 309.67 478 PRO A C 1
ATOM 3756 O O . PRO A 1 505 ? 10.804 39.356 -48.799 1.00 310.85 478 PRO A O 1
ATOM 3760 N N . ALA A 1 506 ? 11.382 39.103 -46.642 1.00 269.13 479 ALA A N 1
ATOM 3761 C CA . ALA A 1 506 ? 12.805 39.404 -46.805 1.00 270.28 479 ALA A CA 1
ATOM 3762 C C . ALA A 1 506 ? 13.504 38.569 -47.899 1.00 270.40 479 ALA A C 1
ATOM 3763 O O . ALA A 1 506 ? 14.406 39.068 -48.574 1.00 272.06 479 ALA A O 1
ATOM 3765 N N . HIS A 1 507 ? 13.065 37.322 -48.117 1.00 277.11 480 HIS A N 1
ATOM 3766 C CA . HIS A 1 507 ? 13.686 36.414 -49.083 1.00 277.13 480 HIS A CA 1
ATOM 3767 C C . HIS A 1 507 ? 13.432 36.824 -50.536 1.00 278.48 480 HIS A C 1
ATOM 3768 O O . HIS A 1 507 ? 14.165 36.378 -51.413 1.00 279.09 480 HIS A O 1
ATOM 3775 N N . ILE A 1 508 ? 12.436 37.676 -50.825 1.00 297.03 481 ILE A N 1
ATOM 3776 C CA . ILE A 1 508 ? 12.122 38.078 -52.207 1.00 298.30 481 ILE A CA 1
ATOM 3777 C C . ILE A 1 508 ? 13.328 38.720 -52.908 1.00 300.38 481 ILE A C 1
ATOM 3778 O O . ILE A 1 508 ? 13.543 38.516 -54.100 1.00 301.13 481 ILE A O 1
ATOM 3783 N N . SER A 1 509 ? 14.155 39.436 -52.141 1.00 272.71 482 SER A N 1
ATOM 3784 C CA . SER A 1 509 ? 15.367 40.092 -52.633 1.00 274.85 482 SER A CA 1
ATOM 3785 C C . SER A 1 509 ? 16.429 39.107 -53.135 1.00 274.81 482 SER A C 1
ATOM 3786 O O . SER A 1 509 ? 17.189 39.448 -54.043 1.00 276.66 482 SER A O 1
ATOM 3789 N N . GLU A 1 510 ? 16.447 37.870 -52.627 1.00 307.63 483 GLU A N 1
ATOM 3790 C CA . GLU A 1 510 ? 17.384 36.822 -53.052 1.00 307.54 483 GLU A CA 1
ATOM 3791 C C . GLU A 1 510 ? 17.065 36.285 -54.454 1.00 307.76 483 GLU A C 1
ATOM 3792 O O . GLU A 1 510 ? 17.956 35.820 -55.160 1.00 308.65 483 GLU A O 1
ATOM 3798 N N . PHE A 1 511 ? 15.814 36.425 -54.901 1.00 293.17 484 PHE A N 1
ATOM 3799 C CA . PHE A 1 511 ? 15.363 35.984 -56.223 1.00 293.29 484 PHE A CA 1
ATOM 3800 C C . PHE A 1 511 ? 15.514 37.060 -57.302 1.00 295.51 484 PHE A C 1
ATOM 3801 O O . PHE A 1 511 ? 15.151 36.828 -58.451 1.00 295.78 484 PHE A O 1
ATOM 3809 N N . LYS A 1 512 ? 16.097 38.224 -56.983 1.00 292.47 485 LYS A N 1
ATOM 3810 C CA . LYS A 1 512 ? 16.295 39.315 -57.952 1.00 294.85 485 LYS A CA 1
ATOM 3811 C C . LYS A 1 512 ? 17.088 38.894 -59.195 1.00 296.09 485 LYS A C 1
ATOM 3812 O O . LYS A 1 512 ? 16.803 39.386 -60.279 1.00 297.34 485 LYS A O 1
ATOM 3818 N N . ALA A 1 513 ? 18.058 37.990 -59.057 1.00 283.34 486 ALA A N 1
ATOM 3819 C CA . ALA A 1 513 ? 18.853 37.503 -60.188 1.00 284.56 486 ALA A CA 1
ATOM 3820 C C . ALA A 1 513 ? 18.105 36.490 -61.077 1.00 283.22 486 ALA A C 1
ATOM 3821 O O . ALA A 1 513 ? 18.421 36.371 -62.258 1.00 284.42 486 ALA A O 1
ATOM 3823 N N . ASN A 1 514 ? 17.126 35.764 -60.528 1.00 278.61 487 ASN A N 1
ATOM 3824 C CA . ASN A 1 514 ? 16.306 34.807 -61.270 1.00 277.24 487 ASN A CA 1
ATOM 3825 C C . ASN A 1 514 ? 14.876 34.755 -60.698 1.00 275.32 487 ASN A C 1
ATOM 3826 O O . ASN A 1 514 ? 14.534 33.810 -59.980 1.00 273.46 487 ASN A O 1
ATOM 3831 N N . PRO A 1 515 ? 14.010 35.732 -61.027 1.00 269.97 488 PRO A N 1
ATOM 3832 C CA . PRO A 1 515 ? 12.635 35.742 -60.531 1.00 268.43 488 PRO A CA 1
ATOM 3833 C C . PRO A 1 515 ? 11.819 34.515 -60.970 1.00 266.67 488 PRO A C 1
ATOM 3834 O O . PRO A 1 515 ? 10.859 34.148 -60.294 1.00 265.10 488 PRO A O 1
ATOM 3838 N N . MET A 1 516 ? 12.220 33.853 -62.066 1.00 313.72 489 MET A N 1
ATOM 3839 C CA . MET A 1 516 ? 11.570 32.637 -62.572 1.00 312.24 489 MET A CA 1
ATOM 3840 C C . MET A 1 516 ? 11.595 31.492 -61.552 1.00 310.49 489 MET A C 1
ATOM 3841 O O . MET A 1 516 ? 10.645 30.723 -61.494 1.00 309.01 489 MET A O 1
ATOM 3846 N N . GLU A 1 517 ? 12.607 31.429 -60.677 1.00 285.37 490 GLU A N 1
ATOM 3847 C CA . GLU A 1 517 ? 12.695 30.382 -59.649 1.00 283.84 490 GLU A CA 1
ATOM 3848 C C . GLU A 1 517 ? 11.512 30.432 -58.660 1.00 282.33 490 GLU A C 1
ATOM 3849 O O . GLU A 1 517 ? 11.063 29.400 -58.159 1.00 280.84 490 GLU A O 1
ATOM 3855 N N . ILE A 1 518 ? 10.952 31.621 -58.386 1.00 282.35 491 ILE A N 1
ATOM 3856 C CA . ILE A 1 518 ? 9.725 31.730 -57.578 1.00 281.16 491 ILE A CA 1
ATOM 3857 C C . ILE A 1 518 ? 8.564 31.055 -58.312 1.00 280.28 491 ILE A C 1
ATOM 3858 O O . ILE A 1 518 ? 7.800 30.320 -57.692 1.00 278.89 491 ILE A O 1
ATOM 3863 N N . VAL A 1 519 ? 8.443 31.277 -59.621 1.00 330.12 492 VAL A N 1
ATOM 3864 C CA . VAL A 1 519 ? 7.369 30.693 -60.434 1.00 329.42 492 VAL A CA 1
ATOM 3865 C C . VAL A 1 519 ? 7.524 29.177 -60.561 1.00 328.28 492 VAL A C 1
ATOM 3866 O O . VAL A 1 519 ? 6.543 28.464 -60.379 1.00 327.09 492 VAL A O 1
ATOM 3870 N N . GLU A 1 520 ? 8.747 28.678 -60.754 1.00 290.45 493 GLU A N 1
ATOM 3871 C CA . GLU A 1 520 ? 9.072 27.244 -60.731 1.00 289.59 493 GLU A CA 1
ATOM 3872 C C . GLU A 1 520 ? 8.601 26.597 -59.410 1.00 288.15 493 GLU A C 1
ATOM 3873 O O . GLU A 1 520 ? 7.828 25.635 -59.418 1.00 287.10 493 GLU A O 1
ATOM 3879 N N . LYS A 1 521 ? 8.939 27.190 -58.252 1.00 273.79 494 LYS A N 1
ATOM 3880 C CA . LYS A 1 521 ? 8.476 26.702 -56.935 1.00 272.50 494 LYS A CA 1
ATOM 3881 C C . LYS A 1 521 ? 6.956 26.774 -56.772 1.00 271.71 494 LYS A C 1
ATOM 3882 O O . LYS A 1 521 ? 6.364 25.896 -56.140 1.00 270.61 494 LYS A O 1
ATOM 3888 N N . LEU A 1 522 ? 6.314 27.822 -57.295 1.00 313.87 495 LEU A N 1
ATOM 3889 C CA . LEU A 1 522 ? 4.856 27.954 -57.260 1.00 313.38 495 LEU A CA 1
ATOM 3890 C C . LEU A 1 522 ? 4.182 26.828 -58.056 1.00 312.72 495 LEU A C 1
ATOM 3891 O O . LEU A 1 522 ? 3.212 26.260 -57.552 1.00 311.84 495 LEU A O 1
ATOM 3896 N N . LEU A 1 523 ? 4.701 26.482 -59.241 1.00 308.28 496 LEU A N 1
ATOM 3897 C CA . LEU A 1 523 ? 4.184 25.399 -60.089 1.00 307.76 496 LEU A CA 1
ATOM 3898 C C . LEU A 1 523 ? 4.291 24.024 -59.414 1.00 306.75 496 LEU A C 1
ATOM 3899 O O . LEU A 1 523 ? 3.353 23.221 -59.482 1.00 306.04 496 LEU A O 1
ATOM 3904 N N . ASP A 1 524 ? 5.390 23.774 -58.706 1.00 267.75 497 ASP A N 1
ATOM 3905 C CA . ASP A 1 524 ? 5.608 22.527 -57.969 1.00 266.96 497 ASP A CA 1
ATOM 3906 C C . ASP A 1 524 ? 4.652 22.369 -56.782 1.00 266.04 497 ASP A C 1
ATOM 3907 O O . ASP A 1 524 ? 4.078 21.297 -56.569 1.00 265.36 497 ASP A O 1
ATOM 3912 N N . LEU A 1 525 ? 4.458 23.440 -56.006 1.00 287.57 498 LEU A N 1
ATOM 3913 C CA . LEU A 1 525 ? 3.727 23.406 -54.735 1.00 286.85 498 LEU A CA 1
ATOM 3914 C C . LEU A 1 525 ? 2.224 23.695 -54.869 1.00 286.73 498 LEU A C 1
ATOM 3915 O O . LEU A 1 525 ? 1.469 23.418 -53.936 1.00 286.19 498 LEU A O 1
ATOM 3920 N N . ASN A 1 526 ? 1.763 24.238 -56.001 1.00 296.35 499 ASN A N 1
ATOM 3921 C CA . ASN A 1 526 ? 0.366 24.631 -56.209 1.00 296.44 499 ASN A CA 1
ATOM 3922 C C . ASN A 1 526 ? -0.188 24.007 -57.504 1.00 296.46 499 ASN A C 1
ATOM 3923 O O . ASN A 1 526 ? -0.223 24.663 -58.544 1.00 297.12 499 ASN A O 1
ATOM 3928 N N . PRO A 1 527 ? -0.726 22.773 -57.454 1.00 273.64 500 PRO A N 1
ATOM 3929 C CA . PRO A 1 527 ? -1.222 22.062 -58.639 1.00 273.61 500 PRO A CA 1
ATOM 3930 C C . PRO A 1 527 ? -2.253 22.830 -59.480 1.00 274.10 500 PRO A C 1
ATOM 3931 O O . PRO A 1 527 ? -2.322 22.654 -60.694 1.00 274.30 500 PRO A O 1
ATOM 3935 N N . LYS A 1 528 ? -3.035 23.718 -58.850 1.00 252.35 501 LYS A N 1
ATOM 3936 C CA . LYS A 1 528 ? -4.031 24.566 -59.528 1.00 253.00 501 LYS A CA 1
ATOM 3937 C C . LYS A 1 528 ? -3.412 25.613 -60.460 1.00 253.81 501 LYS A C 1
ATOM 3938 O O . LYS A 1 528 ? -4.098 26.071 -61.368 1.00 254.33 501 LYS A O 1
ATOM 3944 N N . LEU A 1 529 ? -2.153 25.999 -60.240 1.00 247.73 502 LEU A N 1
ATOM 3945 C CA . LEU A 1 529 ? -1.456 26.972 -61.085 1.00 248.68 502 LEU A CA 1
ATOM 3946 C C . LEU A 1 529 ? -0.933 26.358 -62.388 1.00 248.70 502 LEU A C 1
ATOM 3947 O O . LEU A 1 529 ? -0.766 27.087 -63.354 1.00 249.54 502 LEU A O 1
ATOM 3952 N N . ARG A 1 530 ? -0.751 25.032 -62.464 1.00 246.70 503 ARG A N 1
ATOM 3953 C CA . ARG A 1 530 ? -0.121 24.355 -63.619 1.00 246.77 503 ARG A CA 1
ATOM 3954 C C . ARG A 1 530 ? -0.828 24.571 -64.956 1.00 247.12 503 ARG A C 1
ATOM 3955 O O . ARG A 1 530 ? -0.196 24.464 -65.998 1.00 247.53 503 ARG A O 1
ATOM 3963 N N . LYS A 1 531 ? -2.135 24.849 -64.935 1.00 241.92 504 LYS A N 1
ATOM 3964 C CA . LYS A 1 531 ? -2.933 25.157 -66.134 1.00 242.28 504 LYS A CA 1
ATOM 3965 C C . LYS A 1 531 ? -3.251 26.643 -66.291 1.00 243.30 504 LYS A C 1
ATOM 3966 O O . LYS A 1 531 ? -3.954 27.017 -67.223 1.00 243.71 504 LYS A O 1
ATOM 3972 N N . ASN A 1 532 ? -2.785 27.487 -65.372 1.00 232.43 505 ASN A N 1
ATOM 3973 C CA . ASN A 1 532 ? -3.143 28.895 -65.308 1.00 233.51 505 ASN A CA 1
ATOM 3974 C C . ASN A 1 532 ? -1.935 29.780 -65.646 1.00 234.57 505 ASN A C 1
ATOM 3975 O O . ASN A 1 532 ? -1.380 30.464 -64.784 1.00 235.03 505 ASN A O 1
ATOM 3980 N N . ILE A 1 533 ? -1.536 29.721 -66.918 1.00 226.97 506 ILE A N 1
ATOM 3981 C CA . ILE A 1 533 ? -0.373 30.439 -67.461 1.00 228.13 506 ILE A CA 1
ATOM 3982 C C . ILE A 1 533 ? -0.548 31.956 -67.342 1.00 229.55 506 ILE A C 1
ATOM 3983 O O . ILE A 1 533 ? 0.414 32.666 -67.074 1.00 230.50 506 ILE A O 1
ATOM 3988 N N . GLU A 1 534 ? -1.775 32.463 -67.491 1.00 254.98 507 GLU A N 1
ATOM 3989 C CA . GLU A 1 534 ? -2.065 33.895 -67.347 1.00 256.46 507 GLU A CA 1
ATOM 3990 C C . GLU A 1 534 ? -1.703 34.391 -65.941 1.00 256.64 507 GLU A C 1
ATOM 3991 O O . GLU A 1 534 ? -0.973 35.368 -65.787 1.00 257.90 507 GLU A O 1
ATOM 3997 N N . VAL A 1 535 ? -2.122 33.658 -64.903 1.00 233.33 508 VAL A N 1
ATOM 3998 C CA . VAL A 1 535 ? -1.845 34.033 -63.511 1.00 233.33 508 VAL A CA 1
ATOM 3999 C C . VAL A 1 535 ? -0.356 33.976 -63.185 1.00 233.40 508 VAL A C 1
ATOM 4000 O O . VAL A 1 535 ? 0.151 34.870 -62.508 1.00 234.27 508 VAL A O 1
ATOM 4004 N N . THR A 1 536 ? 0.356 32.943 -63.632 1.00 239.01 509 THR A N 1
ATOM 4005 C CA . THR A 1 536 ? 1.802 32.828 -63.387 1.00 239.21 509 THR A CA 1
ATOM 4006 C C . THR A 1 536 ? 2.598 33.860 -64.184 1.00 240.94 509 THR A C 1
ATOM 4007 O O . THR A 1 536 ? 3.588 34.382 -63.666 1.00 241.69 509 THR A O 1
ATOM 4011 N N . PHE A 1 537 ? 2.143 34.232 -65.384 1.00 305.14 510 PHE A N 1
ATOM 4012 C CA . PHE A 1 537 ? 2.737 35.315 -66.165 1.00 307.00 510 PHE A CA 1
ATOM 4013 C C . PHE A 1 537 ? 2.517 36.679 -65.512 1.00 308.31 510 PHE A C 1
ATOM 4014 O O . PHE A 1 537 ? 3.438 37.492 -65.457 1.00 309.73 510 PHE A O 1
ATOM 4022 N N . ASP A 1 538 ? 1.332 36.920 -64.952 1.00 256.63 511 ASP A N 1
ATOM 4023 C CA . ASP A 1 538 ? 1.060 38.127 -64.173 1.00 257.81 511 ASP A CA 1
ATOM 4024 C C . ASP A 1 538 ? 1.949 38.213 -62.925 1.00 257.64 511 ASP A C 1
ATOM 4025 O O . ASP A 1 538 ? 2.555 39.258 -62.688 1.00 259.17 511 ASP A O 1
ATOM 4030 N N . ILE A 1 539 ? 2.115 37.108 -62.185 1.00 250.66 512 ILE A N 1
ATOM 4031 C CA . ILE A 1 539 ? 3.044 37.037 -61.041 1.00 250.33 512 ILE A CA 1
ATOM 4032 C C . ILE A 1 539 ? 4.480 37.346 -61.487 1.00 251.47 512 ILE A C 1
ATOM 4033 O O . ILE A 1 539 ? 5.190 38.089 -60.811 1.00 252.38 512 ILE A O 1
ATOM 4038 N N . LEU A 1 540 ? 4.920 36.811 -62.630 1.00 275.77 513 LEU A N 1
ATOM 4039 C CA . LEU A 1 540 ? 6.262 37.055 -63.155 1.00 277.03 513 LEU A CA 1
ATOM 4040 C C . LEU A 1 540 ? 6.475 38.534 -63.520 1.00 279.30 513 LEU A C 1
ATOM 4041 O O . LEU A 1 540 ? 7.497 39.110 -63.141 1.00 280.47 513 LEU A O 1
ATOM 4046 N N . LYS A 1 541 ? 5.510 39.172 -64.194 1.00 295.69 514 LYS A N 1
ATOM 4047 C CA . LYS A 1 541 ? 5.565 40.611 -64.519 1.00 297.98 514 LYS A CA 1
ATOM 4048 C C . LYS A 1 541 ? 5.604 41.481 -63.257 1.00 298.60 514 LYS A C 1
ATOM 4049 O O . LYS A 1 541 ? 6.383 42.437 -63.190 1.00 300.45 514 LYS A O 1
ATOM 4055 N N . GLU A 1 542 ? 4.813 41.140 -62.239 1.00 280.52 515 GLU A N 1
ATOM 4056 C CA . GLU A 1 542 ? 4.820 41.832 -60.943 1.00 280.87 515 GLU A CA 1
ATOM 4057 C C . GLU A 1 542 ? 6.164 41.672 -60.214 1.00 280.79 515 GLU A C 1
ATOM 4058 O O . GLU A 1 542 ? 6.693 42.653 -59.690 1.00 282.24 515 GLU A O 1
ATOM 4064 N N . LEU A 1 543 ? 6.771 40.478 -60.244 1.00 253.77 516 LEU A N 1
ATOM 4065 C CA . LEU A 1 543 ? 8.105 40.234 -59.684 1.00 253.78 516 LEU A CA 1
ATOM 4066 C C . LEU A 1 543 ? 9.184 41.086 -60.361 1.00 256.08 516 LEU A C 1
ATOM 4067 O O . LEU A 1 543 ? 10.005 41.686 -59.667 1.00 257.04 516 LEU A O 1
ATOM 4072 N N . TYR A 1 544 ? 9.187 41.165 -61.696 1.00 285.06 517 TYR A N 1
ATOM 4073 C CA . TYR A 1 544 ? 10.143 41.998 -62.437 1.00 287.48 517 TYR A CA 1
ATOM 4074 C C . TYR A 1 544 ? 9.994 43.478 -62.070 1.00 289.46 517 TYR A C 1
ATOM 4075 O O . TYR A 1 544 ? 10.995 44.157 -61.830 1.00 291.13 517 TYR A O 1
ATOM 4084 N N . THR A 1 545 ? 8.752 43.953 -61.954 1.00 311.78 518 THR A N 1
ATOM 4085 C CA . THR A 1 545 ? 8.443 45.336 -61.565 1.00 313.66 518 THR A CA 1
ATOM 4086 C C . THR A 1 545 ? 8.935 45.634 -60.146 1.00 313.53 518 THR A C 1
ATOM 4087 O O . THR A 1 545 ? 9.741 46.543 -59.945 1.00 315.48 518 THR A O 1
ATOM 4091 N N . ALA A 1 546 ? 8.540 44.814 -59.168 1.00 260.93 519 ALA A N 1
ATOM 4092 C CA . ALA A 1 546 ? 8.897 44.989 -57.760 1.00 260.49 519 ALA A CA 1
ATOM 4093 C C . ALA A 1 546 ? 10.414 44.895 -57.502 1.00 261.03 519 ALA A C 1
ATOM 4094 O O . ALA A 1 546 ? 10.969 45.660 -56.710 1.00 262.10 519 ALA A O 1
ATOM 4096 N N . LEU A 1 547 ? 11.110 43.977 -58.186 1.00 257.53 520 LEU A N 1
ATOM 4097 C CA . LEU A 1 547 ? 12.555 43.761 -58.027 1.00 258.08 520 LEU A CA 1
ATOM 4098 C C . LEU A 1 547 ? 13.409 44.686 -58.907 1.00 260.92 520 LEU A C 1
ATOM 4099 O O . LEU A 1 547 ? 14.643 44.657 -58.799 1.00 261.83 520 LEU A O 1
ATOM 4104 N N . GLN A 1 548 ? 12.774 45.537 -59.722 1.00 271.84 521 GLN A N 1
ATOM 4105 C CA . GLN A 1 548 ? 13.422 46.426 -60.690 1.00 274.67 521 GLN A CA 1
ATOM 4106 C C . GLN A 1 548 ? 14.353 45.646 -61.628 1.00 274.88 521 GLN A C 1
ATOM 4107 O O . GLN A 1 548 ? 15.522 45.998 -61.813 1.00 276.76 521 GLN A O 1
ATOM 4113 N N . VAL A 1 549 ? 13.843 44.537 -62.162 1.00 248.58 522 VAL A N 1
ATOM 4114 C CA . VAL A 1 549 ? 14.525 43.706 -63.154 1.00 248.63 522 VAL A CA 1
ATOM 4115 C C . VAL A 1 549 ? 14.043 44.128 -64.535 1.00 249.95 522 VAL A C 1
ATOM 4116 O O . VAL A 1 549 ? 12.846 44.265 -64.775 1.00 249.22 522 VAL A O 1
ATOM 4120 N N . THR A 1 550 ? 14.980 44.361 -65.449 1.00 268.36 523 THR A N 1
ATOM 4121 C CA . THR A 1 550 ? 14.661 44.740 -66.828 1.00 269.78 523 THR A CA 1
ATOM 4122 C C . THR A 1 550 ? 14.300 43.487 -67.636 1.00 267.93 523 THR A C 1
ATOM 4123 O O . THR A 1 550 ? 15.143 42.593 -67.716 1.00 267.46 523 THR A O 1
ATOM 4127 N N . PRO A 1 551 ? 13.087 43.391 -68.215 1.00 287.09 524 PRO A N 1
ATOM 4128 C CA . PRO A 1 551 ? 12.717 42.285 -69.100 1.00 285.58 524 PRO A CA 1
ATOM 4129 C C . PRO A 1 551 ? 13.429 42.367 -70.455 1.00 287.48 524 PRO A C 1
ATOM 4130 O O . PRO A 1 551 ? 13.967 43.415 -70.821 1.00 290.08 524 PRO A O 1
ATOM 4134 N N . SER A 1 552 ? 13.419 41.262 -71.206 1.00 283.51 525 SER A N 1
ATOM 4135 C CA . SER A 1 552 ? 14.066 41.132 -72.519 1.00 285.04 525 SER A CA 1
ATOM 4136 C C . SER A 1 552 ? 13.553 42.140 -73.550 1.00 286.83 525 SER A C 1
ATOM 4137 O O . SER A 1 552 ? 14.336 42.747 -74.284 1.00 289.33 525 SER A O 1
ATOM 4140 N N . ASP A 1 553 ? 12.244 42.352 -73.567 1.00 293.80 526 ASP A N 1
ATOM 4141 C CA . ASP A 1 553 ? 11.553 43.382 -74.326 1.00 295.32 526 ASP A CA 1
ATOM 4142 C C . ASP A 1 553 ? 10.288 43.825 -73.572 1.00 294.23 526 ASP A C 1
ATOM 4143 O O . ASP A 1 553 ? 10.003 43.372 -72.463 1.00 292.41 526 ASP A O 1
ATOM 4148 N N . LYS A 1 554 ? 9.534 44.761 -74.155 1.00 286.04 527 LYS A N 1
ATOM 4149 C CA . LYS A 1 554 ? 8.327 45.318 -73.525 1.00 285.50 527 LYS A CA 1
ATOM 4150 C C . LYS A 1 554 ? 7.225 44.277 -73.308 1.00 282.56 527 LYS A C 1
ATOM 4151 O O . LYS A 1 554 ? 6.413 44.465 -72.408 1.00 281.69 527 LYS A O 1
ATOM 4157 N N . ASP A 1 555 ? 7.218 43.216 -74.110 1.00 314.63 528 ASP A N 1
ATOM 4158 C CA . ASP A 1 555 ? 6.193 42.175 -74.103 1.00 312.05 528 ASP A CA 1
ATOM 4159 C C . ASP A 1 555 ? 6.630 40.935 -73.311 1.00 309.94 528 ASP A C 1
ATOM 4160 O O . ASP A 1 555 ? 5.882 39.963 -73.224 1.00 307.81 528 ASP A O 1
ATOM 4165 N N . PHE A 1 556 ? 7.814 40.986 -72.682 1.00 266.39 529 PHE A N 1
ATOM 4166 C CA . PHE A 1 556 ? 8.403 39.880 -71.931 1.00 264.74 529 PHE A CA 1
ATOM 4167 C C . PHE A 1 556 ? 8.544 38.627 -72.810 1.00 263.58 529 PHE A C 1
ATOM 4168 O O . PHE A 1 556 ? 8.270 37.515 -72.357 1.00 261.51 529 PHE A O 1
ATOM 4176 N N . THR A 1 557 ? 8.919 38.788 -74.085 1.00 317.78 530 THR A N 1
ATOM 4177 C CA . THR A 1 557 ? 8.858 37.694 -75.064 1.00 316.78 530 THR A CA 1
ATOM 4178 C C . THR A 1 557 ? 9.685 36.494 -74.620 1.00 315.69 530 THR A C 1
ATOM 4179 O O . THR A 1 557 ? 9.142 35.391 -74.553 1.00 313.69 530 THR A O 1
ATOM 4183 N N . LYS A 1 558 ? 10.956 36.691 -74.245 1.00 252.59 531 LYS A N 1
ATOM 4184 C CA . LYS A 1 558 ? 11.814 35.576 -73.802 1.00 251.78 531 LYS A CA 1
ATOM 4185 C C . LYS A 1 558 ? 11.362 34.996 -72.465 1.00 249.69 531 LYS A C 1
ATOM 4186 O O . LYS A 1 558 ? 11.398 33.784 -72.256 1.00 248.16 531 LYS A O 1
ATOM 4192 N N . GLU A 1 559 ? 10.923 35.848 -71.543 1.00 251.75 532 GLU A N 1
ATOM 4193 C CA . GLU A 1 559 ? 10.435 35.428 -70.233 1.00 249.91 532 GLU A CA 1
ATOM 4194 C C . GLU A 1 559 ? 9.158 34.591 -70.353 1.00 247.81 532 GLU A C 1
ATOM 4195 O O . GLU A 1 559 ? 9.033 33.578 -69.667 1.00 246.13 532 GLU A O 1
ATOM 4201 N N . TYR A 1 560 ? 8.237 34.965 -71.244 1.00 284.33 533 TYR A N 1
ATOM 4202 C CA . TYR A 1 560 ? 7.017 34.210 -71.515 1.00 282.58 533 TYR A CA 1
ATOM 4203 C C . TYR A 1 560 ? 7.327 32.858 -72.163 1.00 281.65 533 TYR A C 1
ATOM 4204 O O . TYR A 1 560 ? 6.734 31.851 -71.780 1.00 279.88 533 TYR A O 1
ATOM 4213 N N . SER A 1 561 ? 8.282 32.793 -73.100 1.00 287.21 534 SER A N 1
ATOM 4214 C CA . SER A 1 561 ? 8.725 31.524 -73.700 1.00 286.60 534 SER A CA 1
ATOM 4215 C C . SER A 1 561 ? 9.312 30.582 -72.656 1.00 285.62 534 SER A C 1
ATOM 4216 O O . SER A 1 561 ? 8.923 29.414 -72.585 1.00 284.11 534 SER A O 1
ATOM 4219 N N . LYS A 1 562 ? 10.172 31.108 -71.773 1.00 223.98 535 LYS A N 1
ATOM 4220 C CA . LYS A 1 562 ? 10.710 30.347 -70.643 1.00 223.09 535 LYS A CA 1
ATOM 4221 C C . LYS A 1 562 ? 9.603 29.903 -69.687 1.00 221.07 535 LYS A C 1
ATOM 4222 O O . LYS A 1 562 ? 9.573 28.737 -69.311 1.00 219.80 535 LYS A O 1
ATOM 4228 N N . LEU A 1 563 ? 8.658 30.780 -69.346 1.00 227.20 536 LEU A N 1
ATOM 4229 C CA . LEU A 1 563 ? 7.518 30.445 -68.491 1.00 225.50 536 LEU A CA 1
ATOM 4230 C C . LEU A 1 563 ? 6.664 29.313 -69.079 1.00 224.14 536 LEU A C 1
ATOM 4231 O O . LEU A 1 563 ? 6.259 28.401 -68.354 1.00 222.72 536 LEU A O 1
ATOM 4236 N N . LEU A 1 564 ? 6.391 29.372 -70.385 1.00 240.33 537 LEU A N 1
ATOM 4237 C CA . LEU A 1 564 ? 5.634 28.352 -71.103 1.00 239.23 537 LEU A CA 1
ATOM 4238 C C . LEU A 1 564 ? 6.384 27.013 -71.095 1.00 238.71 537 LEU A C 1
ATOM 4239 O O . LEU A 1 564 ? 5.787 25.973 -70.824 1.00 237.36 537 LEU A O 1
ATOM 4244 N N . SER A 1 565 ? 7.705 27.055 -71.301 1.00 239.99 538 SER A N 1
ATOM 4245 C CA . SER A 1 565 ? 8.597 25.900 -71.178 1.00 239.85 538 SER A CA 1
ATOM 4246 C C . SER A 1 565 ? 8.518 25.257 -69.784 1.00 238.62 538 SER A C 1
ATOM 4247 O O . SER A 1 565 ? 8.388 24.037 -69.691 1.00 237.71 538 SER A O 1
ATOM 4250 N N . GLU A 1 566 ? 8.524 26.054 -68.705 1.00 225.94 539 GLU A N 1
ATOM 4251 C CA . GLU A 1 566 ? 8.392 25.542 -67.331 1.00 224.77 539 GLU A CA 1
ATOM 4252 C C . GLU A 1 566 ? 7.015 24.920 -67.059 1.00 223.21 539 GLU A C 1
ATOM 4253 O O . GLU A 1 566 ? 6.923 23.876 -66.408 1.00 222.23 539 GLU A O 1
ATOM 4259 N N . HIS A 1 567 ? 5.936 25.494 -67.609 1.00 257.63 540 HIS A N 1
ATOM 4260 C CA . HIS A 1 567 ? 4.609 24.872 -67.525 1.00 256.37 540 HIS A CA 1
ATOM 4261 C C . HIS A 1 567 ? 4.595 23.516 -68.225 1.00 255.85 540 HIS A C 1
ATOM 4262 O O . HIS A 1 567 ? 4.154 22.543 -67.622 1.00 254.83 540 HIS A O 1
ATOM 4269 N N . ILE A 1 568 ? 5.102 23.428 -69.462 1.00 243.60 541 ILE A N 1
ATOM 4270 C CA . ILE A 1 568 ? 5.150 22.171 -70.225 1.00 243.29 541 ILE A CA 1
ATOM 4271 C C . ILE A 1 568 ? 5.935 21.108 -69.451 1.00 243.04 541 ILE A C 1
ATOM 4272 O O . ILE A 1 568 ? 5.428 20.005 -69.254 1.00 242.16 541 ILE A O 1
ATOM 4277 N N . ASN A 1 569 ? 7.122 21.446 -68.937 1.00 235.75 542 ASN A N 1
ATOM 4278 C CA . ASN A 1 569 ? 7.934 20.527 -68.136 1.00 235.64 542 ASN A CA 1
ATOM 4279 C C . ASN A 1 569 ? 7.169 20.028 -66.891 1.00 234.32 542 ASN A C 1
ATOM 4280 O O . ASN A 1 569 ? 7.155 18.827 -66.611 1.00 233.81 542 ASN A O 1
ATOM 4285 N N . ASN A 1 570 ? 6.493 20.926 -66.167 1.00 262.52 543 ASN A N 1
ATOM 4286 C CA . ASN A 1 570 ? 5.727 20.565 -64.973 1.00 261.39 543 ASN A CA 1
ATOM 4287 C C . ASN A 1 570 ? 4.489 19.711 -65.307 1.00 260.52 543 ASN A C 1
ATOM 4288 O O . ASN A 1 570 ? 4.180 18.766 -64.581 1.00 259.82 543 ASN A O 1
ATOM 4293 N N . LEU A 1 571 ? 3.794 19.997 -66.410 1.00 254.57 544 LEU A N 1
ATOM 4294 C CA . LEU A 1 571 ? 2.639 19.226 -66.877 1.00 253.89 544 LEU A CA 1
ATOM 4295 C C . LEU A 1 571 ? 3.033 17.798 -67.268 1.00 253.83 544 LEU A C 1
ATOM 4296 O O . LEU A 1 571 ? 2.384 16.854 -66.815 1.00 253.18 544 LEU A O 1
ATOM 4301 N N . LEU A 1 572 ? 4.129 17.634 -68.022 1.00 213.69 545 LEU A N 1
ATOM 4302 C CA . LEU A 1 572 ? 4.681 16.319 -68.369 1.00 213.91 545 LEU A CA 1
ATOM 4303 C C . LEU A 1 572 ? 5.077 15.533 -67.112 1.00 213.61 545 LEU A C 1
ATOM 4304 O O . LEU A 1 572 ? 4.724 14.365 -66.979 1.00 213.27 545 LEU A O 1
ATOM 4309 N N . ALA A 1 573 ? 5.736 16.180 -66.146 1.00 270.24 546 ALA A N 1
ATOM 4310 C CA . ALA A 1 573 ? 6.103 15.546 -64.875 1.00 269.92 546 ALA A CA 1
ATOM 4311 C C . ALA A 1 573 ? 4.890 15.096 -64.036 1.00 268.87 546 ALA A C 1
ATOM 4312 O O . ALA A 1 573 ? 5.038 14.269 -63.136 1.00 268.62 546 ALA A O 1
ATOM 4314 N N . ASN A 1 574 ? 3.698 15.634 -64.313 1.00 271.92 547 ASN A N 1
ATOM 4315 C CA . ASN A 1 574 ? 2.459 15.341 -63.593 1.00 271.12 547 ASN A CA 1
ATOM 4316 C C . ASN A 1 574 ? 1.415 14.581 -64.430 1.00 270.92 547 ASN A C 1
ATOM 4317 O O . ASN A 1 574 ? 0.254 14.521 -64.026 1.00 270.43 547 ASN A O 1
ATOM 4322 N N . GLY A 1 575 ? 1.802 13.994 -65.565 1.00 233.80 548 GLY A N 1
ATOM 4323 C CA . GLY A 1 575 ? 0.916 13.126 -66.344 1.00 233.66 548 GLY A CA 1
ATOM 4324 C C . GLY A 1 575 ? -0.099 13.837 -67.242 1.00 233.48 548 GLY A C 1
ATOM 4325 O O . GLY A 1 575 ? -0.954 13.188 -67.836 1.00 233.31 548 GLY A O 1
ATOM 4326 N N . ASP A 1 576 ? -0.046 15.165 -67.366 1.00 252.97 549 ASP A N 1
ATOM 4327 C CA . ASP A 1 576 ? -1.022 15.928 -68.152 1.00 252.90 549 ASP A CA 1
ATOM 4328 C C . ASP A 1 576 ? -0.531 16.181 -69.579 1.00 253.43 549 ASP A C 1
ATOM 4329 O O . ASP A 1 576 ? -0.230 17.310 -69.980 1.00 253.87 549 ASP A O 1
ATOM 4334 N N . PHE A 1 577 ? -0.422 15.098 -70.353 1.00 246.29 550 PHE A N 1
ATOM 4335 C CA . PHE A 1 577 ? 0.077 15.165 -71.725 1.00 246.83 550 PHE A CA 1
ATOM 4336 C C . PHE A 1 577 ? -0.774 16.074 -72.619 1.00 246.79 550 PHE A C 1
ATOM 4337 O O . PHE A 1 577 ? -0.211 16.827 -73.407 1.00 247.39 550 PHE A O 1
ATOM 4345 N N . LYS A 1 578 ? -2.112 16.043 -72.484 1.00 207.69 551 LYS A N 1
ATOM 4346 C CA . LYS A 1 578 ? -3.012 16.877 -73.297 1.00 207.70 551 LYS A CA 1
ATOM 4347 C C . LYS A 1 578 ? -2.616 18.343 -73.193 1.00 208.22 551 LYS A C 1
ATOM 4348 O O . LYS A 1 578 ? -2.339 18.989 -74.198 1.00 208.75 551 LYS A O 1
ATOM 4354 N N . PHE A 1 579 ? -2.595 18.866 -71.968 1.00 223.39 552 PHE A N 1
ATOM 4355 C CA . PHE A 1 579 ? -2.361 20.286 -71.786 1.00 223.96 552 PHE A CA 1
ATOM 4356 C C . PHE A 1 579 ? -0.899 20.643 -72.086 1.00 224.73 552 PHE A C 1
ATOM 4357 O O . PHE A 1 579 ? -0.638 21.698 -72.652 1.00 225.48 552 PHE A O 1
ATOM 4365 N N . ALA A 1 580 ? 0.055 19.749 -71.790 1.00 222.45 553 ALA A N 1
ATOM 4366 C CA . ALA A 1 580 ? 1.446 19.925 -72.209 1.00 223.34 553 ALA A CA 1
ATOM 4367 C C . ALA A 1 580 ? 1.580 20.040 -73.737 1.00 223.93 553 ALA A C 1
ATOM 4368 O O . ALA A 1 580 ? 2.306 20.904 -74.222 1.00 224.91 553 ALA A O 1
ATOM 4370 N N . PHE A 1 581 ? 0.856 19.208 -74.489 1.00 210.36 554 PHE A N 1
ATOM 4371 C CA . PHE A 1 581 ? 0.843 19.228 -75.948 1.00 210.78 554 PHE A CA 1
ATOM 4372 C C . PHE A 1 581 ? 0.245 20.529 -76.494 1.00 211.13 554 PHE A C 1
ATOM 4373 O O . PHE A 1 581 ? 0.890 21.190 -77.307 1.00 212.07 554 PHE A O 1
ATOM 4381 N N . ASP A 1 582 ? -0.927 20.938 -75.997 1.00 226.33 555 ASP A N 1
ATOM 4382 C CA . ASP A 1 582 ? -1.584 22.184 -76.411 1.00 226.76 555 ASP A CA 1
ATOM 4383 C C . ASP A 1 582 ? -0.646 23.392 -76.220 1.00 227.89 555 ASP A C 1
ATOM 4384 O O . ASP A 1 582 ? -0.512 24.246 -77.097 1.00 228.76 555 ASP A O 1
ATOM 4389 N N . GLN A 1 583 ? 0.081 23.438 -75.098 1.00 212.25 556 GLN A N 1
ATOM 4390 C CA . GLN A 1 583 ? 1.042 24.511 -74.829 1.00 213.39 556 GLN A CA 1
ATOM 4391 C C . GLN A 1 583 ? 2.339 24.391 -75.624 1.00 214.39 556 GLN A C 1
ATOM 4392 O O . GLN A 1 583 ? 2.937 25.406 -75.975 1.00 215.63 556 GLN A O 1
ATOM 4398 N N . ALA A 1 584 ? 2.773 23.181 -75.959 1.00 222.10 557 ALA A N 1
ATOM 4399 C CA . ALA A 1 584 ? 3.940 22.986 -76.804 1.00 223.17 557 ALA A CA 1
ATOM 4400 C C . ALA A 1 584 ? 3.674 23.391 -78.264 1.00 223.77 557 ALA A C 1
ATOM 4401 O O . ALA A 1 584 ? 4.583 23.899 -78.917 1.00 225.11 557 ALA A O 1
ATOM 4403 N N . ILE A 1 585 ? 2.429 23.274 -78.746 1.00 227.08 558 ILE A N 1
ATOM 4404 C CA . ILE A 1 585 ? 2.000 23.882 -80.017 1.00 227.60 558 ILE A CA 1
ATOM 4405 C C . ILE A 1 585 ? 2.061 25.414 -79.947 1.00 228.71 558 ILE A C 1
ATOM 4406 O O . ILE A 1 585 ? 2.515 26.046 -80.895 1.00 229.90 558 ILE A O 1
ATOM 4411 N N . ASN A 1 586 ? 1.698 26.025 -78.819 1.00 218.72 559 ASN A N 1
ATOM 4412 C CA . ASN A 1 586 ? 1.875 27.469 -78.660 1.00 219.97 559 ASN A CA 1
ATOM 4413 C C . ASN A 1 586 ? 3.362 27.860 -78.595 1.00 221.39 559 ASN A C 1
ATOM 4414 O O . ASN A 1 586 ? 3.743 28.884 -79.152 1.00 222.86 559 ASN A O 1
ATOM 4419 N N . LEU A 1 587 ? 4.208 27.058 -77.931 1.00 205.56 560 LEU A N 1
ATOM 4420 C CA . LEU A 1 587 ? 5.645 27.320 -77.787 1.00 206.93 560 LEU A CA 1
ATOM 4421 C C . LEU A 1 587 ? 6.383 27.207 -79.123 1.00 208.15 560 LEU A C 1
ATOM 4422 O O . LEU A 1 587 ? 7.241 28.035 -79.400 1.00 209.84 560 LEU A O 1
ATOM 4427 N N . ILE A 1 588 ? 6.046 26.214 -79.951 1.00 238.66 561 ILE A N 1
ATOM 4428 C CA . ILE A 1 588 ? 6.748 25.943 -81.215 1.00 239.74 561 ILE A CA 1
ATOM 4429 C C . ILE A 1 588 ? 6.539 27.031 -82.272 1.00 240.92 561 ILE A C 1
ATOM 4430 O O . ILE A 1 588 ? 7.353 27.175 -83.179 1.00 242.37 561 ILE A O 1
ATOM 4435 N N . GLU A 1 589 ? 5.459 27.803 -82.151 1.00 253.66 562 GLU A N 1
ATOM 4436 C CA . GLU A 1 589 ? 5.131 28.916 -83.046 1.00 254.78 562 GLU A CA 1
ATOM 4437 C C . GLU A 1 589 ? 5.801 30.231 -82.622 1.00 256.57 562 GLU A C 1
ATOM 4438 O O . GLU A 1 589 ? 5.684 31.246 -83.313 1.00 257.87 562 GLU A O 1
ATOM 4444 N N . ARG A 1 590 ? 6.528 30.234 -81.495 1.00 253.24 563 ARG A N 1
ATOM 4445 C CA . ARG A 1 590 ? 7.207 31.431 -80.992 1.00 254.95 563 ARG A CA 1
ATOM 4446 C C . ARG A 1 590 ? 8.532 31.683 -81.718 1.00 257.05 563 ARG A C 1
ATOM 4447 O O . ARG A 1 590 ? 9.233 30.735 -82.068 1.00 257.04 563 ARG A O 1
ATOM 4455 N N . PRO A 1 591 ? 8.936 32.957 -81.891 1.00 267.10 564 PRO A N 1
ATOM 4456 C CA . PRO A 1 591 ? 10.178 33.310 -82.586 1.00 269.42 564 PRO A CA 1
ATOM 4457 C C . PRO A 1 591 ? 11.449 32.694 -81.974 1.00 269.91 564 PRO A C 1
ATOM 4458 O O . PRO A 1 591 ? 12.418 32.437 -82.684 1.00 271.35 564 PRO A O 1
ATOM 4462 N N . ASP A 1 592 ? 11.452 32.470 -80.664 1.00 246.72 565 ASP A N 1
ATOM 4463 C CA . ASP A 1 592 ? 12.556 31.938 -79.859 1.00 247.01 565 ASP A CA 1
ATOM 4464 C C . ASP A 1 592 ? 12.367 30.461 -79.473 1.00 244.96 565 ASP A C 1
ATOM 4465 O O . ASP A 1 592 ? 13.105 29.932 -78.641 1.00 244.84 565 ASP A O 1
ATOM 4470 N N . ALA A 1 593 ? 11.423 29.755 -80.108 1.00 262.19 566 ALA A N 1
ATOM 4471 C CA . ALA A 1 593 ? 11.129 28.345 -79.841 1.00 260.34 566 ALA A CA 1
ATOM 4472 C C . ALA A 1 593 ? 12.362 27.427 -79.928 1.00 261.15 566 ALA A C 1
ATOM 4473 O O . ALA A 1 593 ? 12.465 26.446 -79.191 1.00 260.03 566 ALA A O 1
ATOM 4475 N N . ALA A 1 594 ? 13.323 27.766 -80.796 1.00 252.81 567 ALA A N 1
ATOM 4476 C CA . ALA A 1 594 ? 14.575 27.033 -80.954 1.00 254.05 567 ALA A CA 1
ATOM 4477 C C . ALA A 1 594 ? 15.405 26.970 -79.656 1.00 254.31 567 ALA A C 1
ATOM 4478 O O . ALA A 1 594 ? 16.082 25.970 -79.417 1.00 254.36 567 ALA A O 1
ATOM 4480 N N . GLU A 1 595 ? 15.333 27.987 -78.785 1.00 229.37 568 GLU A N 1
ATOM 4481 C CA . GLU A 1 595 ? 16.010 27.989 -77.477 1.00 229.41 568 GLU A CA 1
ATOM 4482 C C . GLU A 1 595 ? 15.393 26.946 -76.517 1.00 227.02 568 GLU A C 1
ATOM 4483 O O . GLU A 1 595 ? 16.078 26.424 -75.636 1.00 226.95 568 GLU A O 1
ATOM 4489 N N . HIS A 1 596 ? 14.127 26.570 -76.735 1.00 199.95 569 HIS A N 1
ATOM 4490 C CA . HIS A 1 596 ? 13.343 25.658 -75.893 1.00 197.72 569 HIS A CA 1
ATOM 4491 C C . HIS A 1 596 ? 13.097 24.279 -76.529 1.00 196.88 569 HIS A C 1
ATOM 4492 O O . HIS A 1 596 ? 12.233 23.518 -76.081 1.00 195.07 569 HIS A O 1
ATOM 4499 N N . TRP A 1 597 ? 13.881 23.916 -77.551 1.00 232.75 570 TRP A N 1
ATOM 4500 C CA . TRP A 1 597 ? 13.717 22.672 -78.312 1.00 232.28 570 TRP A CA 1
ATOM 4501 C C . TRP A 1 597 ? 13.694 21.414 -77.426 1.00 231.04 570 TRP A C 1
ATOM 4502 O O . TRP A 1 597 ? 12.971 20.470 -77.730 1.00 229.85 570 TRP A O 1
ATOM 4513 N N . VAL A 1 598 ? 14.439 21.401 -76.310 1.00 210.32 571 VAL A N 1
ATOM 4514 C CA . VAL A 1 598 ? 14.503 20.263 -75.376 1.00 209.32 571 VAL A CA 1
ATOM 4515 C C . VAL A 1 598 ? 13.139 19.979 -74.754 1.00 207.09 571 VAL A C 1
ATOM 4516 O O . VAL A 1 598 ? 12.737 18.820 -74.676 1.00 206.15 571 VAL A O 1
ATOM 4520 N N . THR A 1 599 ? 12.415 21.017 -74.335 1.00 233.97 572 THR A N 1
ATOM 4521 C CA . THR A 1 599 ? 11.077 20.873 -73.749 1.00 232.06 572 THR A CA 1
ATOM 4522 C C . THR A 1 599 ? 10.079 20.381 -74.793 1.00 231.32 572 THR A C 1
ATOM 4523 O O . THR A 1 599 ? 9.299 19.472 -74.522 1.00 230.02 572 THR A O 1
ATOM 4527 N N . ILE A 1 600 ? 10.159 20.889 -76.023 1.00 223.30 573 ILE A N 1
ATOM 4528 C CA . ILE A 1 600 ? 9.315 20.419 -77.131 1.00 222.74 573 ILE A CA 1
ATOM 4529 C C . ILE A 1 600 ? 9.626 18.949 -77.463 1.00 222.66 573 ILE A C 1
ATOM 4530 O O . ILE A 1 600 ? 8.721 18.132 -77.626 1.00 221.48 573 ILE A O 1
ATOM 4535 N N . PHE A 1 601 ? 10.908 18.579 -77.489 1.00 217.14 574 PHE A N 1
ATOM 4536 C CA . PHE A 1 601 ? 11.340 17.202 -77.710 1.00 217.37 574 PHE A CA 1
ATOM 4537 C C . PHE A 1 601 ? 10.854 16.263 -76.601 1.00 216.01 574 PHE A C 1
ATOM 4538 O O . PHE A 1 601 ? 10.471 15.128 -76.881 1.00 215.52 574 PHE A O 1
ATOM 4546 N N . GLN A 1 602 ? 10.821 16.729 -75.348 1.00 214.28 575 GLN A N 1
ATOM 4547 C CA . GLN A 1 602 ? 10.280 15.968 -74.219 1.00 212.98 575 GLN A CA 1
ATOM 4548 C C . GLN A 1 602 ? 8.802 15.610 -74.400 1.00 211.48 575 GLN A C 1
ATOM 4549 O O . GLN A 1 602 ? 8.430 14.491 -74.060 1.00 210.83 575 GLN A O 1
ATOM 4555 N N . VAL A 1 603 ? 7.992 16.491 -74.997 1.00 220.40 576 VAL A N 1
ATOM 4556 C CA . VAL A 1 603 ? 6.600 16.171 -75.364 1.00 219.19 576 VAL A CA 1
ATOM 4557 C C . VAL A 1 603 ? 6.571 15.057 -76.417 1.00 219.40 576 VAL A C 1
ATOM 4558 O O . VAL A 1 603 ? 5.853 14.071 -76.265 1.00 218.58 576 VAL A O 1
ATOM 4562 N N . GLY A 1 604 ? 7.413 15.162 -77.447 1.00 197.23 577 GLY A N 1
ATOM 4563 C CA . GLY A 1 604 ? 7.511 14.174 -78.527 1.00 197.66 577 GLY A CA 1
ATOM 4564 C C . GLY A 1 604 ? 7.977 12.774 -78.105 1.00 197.89 577 GLY A C 1
ATOM 4565 O O . GLY A 1 604 ? 7.715 11.805 -78.812 1.00 197.91 577 GLY A O 1
ATOM 4566 N N . LYS A 1 605 ? 8.652 12.651 -76.958 1.00 184.82 578 LYS A N 1
ATOM 4567 C CA . LYS A 1 605 ? 9.127 11.373 -76.400 1.00 185.14 578 LYS A CA 1
ATOM 4568 C C . LYS A 1 605 ? 8.422 10.954 -75.109 1.00 183.90 578 LYS A C 1
ATOM 4569 O O . LYS A 1 605 ? 8.895 10.045 -74.429 1.00 184.23 578 LYS A O 1
ATOM 4575 N N . TYR A 1 606 ? 7.372 11.667 -74.710 1.00 244.17 579 TYR A N 1
ATOM 4576 C CA . TYR A 1 606 ? 6.691 11.424 -73.442 1.00 243.09 579 TYR A CA 1
ATOM 4577 C C . TYR A 1 606 ? 6.099 10.008 -73.394 1.00 242.75 579 TYR A C 1
ATOM 4578 O O . TYR A 1 606 ? 5.473 9.554 -74.350 1.00 242.63 579 TYR A O 1
ATOM 4587 N N . ILE A 1 607 ? 6.275 9.324 -72.267 1.00 240.15 580 ILE A N 1
ATOM 4588 C CA . ILE A 1 607 ? 5.682 8.012 -72.001 1.00 239.91 580 ILE A CA 1
ATOM 4589 C C . ILE A 1 607 ? 5.009 8.090 -70.636 1.00 238.95 580 ILE A C 1
ATOM 4590 O O . ILE A 1 607 ? 5.675 8.397 -69.646 1.00 239.04 580 ILE A O 1
ATOM 4595 N N . ASP A 1 608 ? 3.708 7.806 -70.575 1.00 287.07 581 ASP A N 1
ATOM 4596 C CA . ASP A 1 608 ? 3.003 7.676 -69.301 1.00 286.34 581 ASP A CA 1
ATOM 4597 C C . ASP A 1 608 ? 3.067 6.221 -68.811 1.00 286.79 581 ASP A C 1
ATOM 4598 O O . ASP A 1 608 ? 2.576 5.323 -69.500 1.00 287.06 581 ASP A O 1
ATOM 4603 N N . PRO A 1 609 ? 3.619 5.948 -67.617 1.00 282.25 582 PRO A N 1
ATOM 4604 C CA . PRO A 1 609 ? 3.642 4.597 -67.066 1.00 282.77 582 PRO A CA 1
ATOM 4605 C C . PRO A 1 609 ? 2.245 4.027 -66.760 1.00 282.25 582 PRO A C 1
ATOM 4606 O O . PRO A 1 609 ? 2.129 2.830 -66.508 1.00 282.84 582 PRO A O 1
ATOM 4610 N N . ASN A 1 610 ? 1.190 4.850 -66.765 1.00 288.14 583 ASN A N 1
ATOM 4611 C CA . ASN A 1 610 ? -0.190 4.411 -66.546 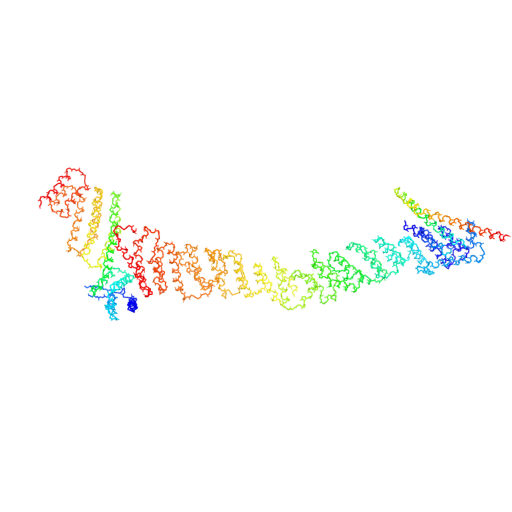1.00 287.78 583 ASN A CA 1
ATOM 4612 C C . ASN A 1 610 ? -0.946 4.088 -67.846 1.00 287.87 583 ASN A C 1
ATOM 4613 O O . ASN A 1 610 ? -2.126 3.731 -67.781 1.00 287.68 583 ASN A O 1
ATOM 4618 N N . TRP A 1 611 ? -0.322 4.227 -69.021 1.00 268.77 584 TRP A N 1
ATOM 4619 C CA . TRP A 1 611 ? -0.943 3.792 -70.273 1.00 268.91 584 TRP A CA 1
ATOM 4620 C C . TRP A 1 611 ? -1.116 2.266 -70.320 1.00 269.72 584 TRP A C 1
ATOM 4621 O O . TRP A 1 611 ? -0.363 1.510 -69.703 1.00 270.44 584 TRP A O 1
ATOM 4632 N N . LEU A 1 612 ? -2.156 1.807 -71.031 1.00 236.27 585 LEU A N 1
ATOM 4633 C CA . LEU A 1 612 ? -2.500 0.386 -71.128 1.00 237.10 585 LEU A CA 1
ATOM 4634 C C . LEU A 1 612 ? -1.326 -0.407 -71.723 1.00 238.19 585 LEU A C 1
ATOM 4635 O O . LEU A 1 612 ? -0.829 -0.061 -72.785 1.00 238.27 585 LEU A O 1
ATOM 4640 N N . ASP A 1 613 ? -0.906 -1.478 -71.043 1.00 252.11 586 ASP A N 1
ATOM 4641 C CA . ASP A 1 613 ? 0.275 -2.292 -71.386 1.00 253.40 586 ASP A CA 1
ATOM 4642 C C . ASP A 1 613 ? 1.596 -1.503 -71.489 1.00 253.47 586 ASP A C 1
ATOM 4643 O O . ASP A 1 613 ? 2.561 -2.006 -72.055 1.00 254.58 586 ASP A O 1
ATOM 4648 N N . ALA A 1 614 ? 1.650 -0.292 -70.917 1.00 257.95 587 ALA A N 1
ATOM 4649 C CA . ALA A 1 614 ? 2.737 0.669 -71.111 1.00 257.94 587 ALA A CA 1
ATOM 4650 C C . ALA A 1 614 ? 2.980 1.042 -72.589 1.00 258.14 587 ALA A C 1
ATOM 4651 O O . ALA A 1 614 ? 4.055 1.529 -72.937 1.00 258.66 587 ALA A O 1
ATOM 4653 N N . GLU A 1 615 ? 1.974 0.843 -73.440 1.00 264.10 588 GLU A N 1
ATOM 4654 C CA . GLU A 1 615 ? 2.011 1.206 -74.851 1.00 264.14 588 GLU A CA 1
ATOM 4655 C C . GLU A 1 615 ? 1.448 2.605 -75.065 1.00 262.95 588 GLU A C 1
ATOM 4656 O O . GLU A 1 615 ? 0.438 3.000 -74.477 1.00 262.01 588 GLU A O 1
ATOM 4662 N N . ILE A 1 616 ? 2.095 3.366 -75.943 1.00 257.09 589 ILE A N 1
ATOM 4663 C CA . ILE A 1 616 ? 1.664 4.724 -76.291 1.00 256.21 589 ILE A CA 1
ATOM 4664 C C . ILE A 1 616 ? 0.300 4.629 -76.975 1.00 255.47 589 ILE A C 1
ATOM 4665 O O . ILE A 1 616 ? 0.210 3.900 -77.948 1.00 255.90 589 ILE A O 1
ATOM 4670 N N . PRO A 1 617 ? -0.770 5.325 -76.565 1.00 264.19 590 PRO A N 1
ATOM 4671 C CA . PRO A 1 617 ? -2.034 5.289 -77.301 1.00 263.62 590 PRO A CA 1
ATOM 4672 C C . PRO A 1 617 ? -1.873 5.781 -78.749 1.00 263.70 590 PRO A C 1
ATOM 4673 O O . PRO A 1 617 ? -1.082 6.688 -79.010 1.00 263.90 590 PRO A O 1
ATOM 4677 N N . THR A 1 618 ? -2.590 5.199 -79.710 1.00 237.65 591 THR A N 1
ATOM 4678 C CA . THR A 1 618 ? -2.332 5.426 -81.155 1.00 237.86 591 THR A CA 1
ATOM 4679 C C . THR A 1 618 ? -2.514 6.882 -81.555 1.00 237.35 591 THR A C 1
ATOM 4680 O O . THR A 1 618 ? -1.731 7.467 -82.299 1.00 237.78 591 THR A O 1
ATOM 4684 N N . GLU A 1 619 ? -3.529 7.496 -80.980 1.00 261.42 592 GLU A N 1
ATOM 4685 C CA . GLU A 1 619 ? -3.819 8.915 -81.024 1.00 261.00 592 GLU A CA 1
ATOM 4686 C C . GLU A 1 619 ? -2.634 9.776 -80.574 1.00 261.45 592 GLU A C 1
ATOM 4687 O O . GLU A 1 619 ? -2.308 10.779 -81.205 1.00 261.65 592 GLU A O 1
ATOM 4693 N N . ILE A 1 620 ? -1.976 9.368 -79.486 1.00 276.87 593 ILE A N 1
ATOM 4694 C CA . ILE A 1 620 ? -0.822 10.073 -78.933 1.00 277.36 593 ILE A CA 1
ATOM 4695 C C . ILE A 1 620 ? 0.380 9.918 -79.853 1.00 278.34 593 ILE A C 1
ATOM 4696 O O . ILE A 1 620 ? 1.103 10.892 -80.038 1.00 278.81 593 ILE A O 1
ATOM 4701 N N . ILE A 1 621 ? 0.553 8.769 -80.509 1.00 277.53 594 ILE A N 1
ATOM 4702 C CA . ILE A 1 621 ? 1.606 8.596 -81.514 1.00 278.58 594 ILE A CA 1
ATOM 4703 C C . ILE A 1 621 ? 1.454 9.624 -82.641 1.00 278.57 594 ILE A C 1
ATOM 4704 O O . ILE A 1 621 ? 2.425 10.299 -82.983 1.00 279.41 594 ILE A O 1
ATOM 4709 N N . TYR A 1 622 ? 0.243 9.825 -83.168 1.00 282.21 595 TYR A N 1
ATOM 4710 C CA . TYR A 1 622 ? -0.004 10.856 -84.183 1.00 282.16 595 TYR A CA 1
ATOM 4711 C C . TYR A 1 622 ? 0.321 12.268 -83.684 1.00 282.32 595 TYR A C 1
ATOM 4712 O O . TYR A 1 622 ? 0.888 13.063 -84.434 1.00 283.00 595 TYR A O 1
ATOM 4721 N N . LEU A 1 623 ? -0.012 12.587 -82.429 1.00 234.15 596 LEU A N 1
ATOM 4722 C CA . LEU A 1 623 ? 0.343 13.871 -81.818 1.00 234.38 596 LEU A CA 1
ATOM 4723 C C . LEU A 1 623 ? 1.858 14.020 -81.634 1.00 235.52 596 LEU A C 1
ATOM 4724 O O . LEU A 1 623 ? 2.417 15.072 -81.929 1.00 236.23 596 LEU A O 1
ATOM 4729 N N . GLN A 1 624 ? 2.544 12.978 -81.172 1.00 302.25 597 GLN A N 1
ATOM 4730 C CA . GLN A 1 624 ? 3.986 12.997 -80.952 1.00 303.44 597 GLN A CA 1
ATOM 4731 C C . GLN A 1 624 ? 4.753 13.110 -82.263 1.00 304.60 597 GLN A C 1
ATOM 4732 O O . GLN A 1 624 ? 5.629 13.966 -82.371 1.00 305.60 597 GLN A O 1
ATOM 4738 N N . LEU A 1 625 ? 4.366 12.349 -83.288 1.00 308.90 598 LEU A N 1
ATOM 4739 C CA . LEU A 1 625 ? 4.834 12.573 -84.652 1.00 309.84 598 LEU A CA 1
ATOM 4740 C C . LEU A 1 625 ? 4.564 14.043 -85.029 1.00 309.83 598 LEU A C 1
ATOM 4741 O O . LEU A 1 625 ? 5.514 14.742 -85.382 1.00 311.08 598 LEU A O 1
ATOM 4746 N N . GLY A 1 626 ? 3.320 14.508 -84.788 1.00 257.46 599 GLY A N 1
ATOM 4747 C CA . GLY A 1 626 ? 2.761 15.881 -84.856 1.00 257.25 599 GLY A CA 1
ATOM 4748 C C . GLY A 1 626 ? 3.702 17.010 -84.427 1.00 258.32 599 GLY A C 1
ATOM 4749 O O . GLY A 1 626 ? 3.888 18.013 -85.124 1.00 259.08 599 GLY A O 1
ATOM 4750 N N . ILE A 1 627 ? 4.324 16.836 -83.275 1.00 260.20 600 ILE A N 1
ATOM 4751 C CA . ILE A 1 627 ? 5.181 17.862 -82.707 1.00 261.16 600 ILE A CA 1
ATOM 4752 C C . ILE A 1 627 ? 6.650 17.667 -83.067 1.00 262.77 600 ILE A C 1
ATOM 4753 O O . ILE A 1 627 ? 7.352 18.649 -83.301 1.00 264.00 600 ILE A O 1
ATOM 4758 N N . VAL A 1 628 ? 7.107 16.416 -83.183 1.00 282.80 601 VAL A N 1
ATOM 4759 C CA . VAL A 1 628 ? 8.504 16.091 -83.485 1.00 284.47 601 VAL A CA 1
ATOM 4760 C C . VAL A 1 628 ? 8.905 16.592 -84.868 1.00 285.72 601 VAL A C 1
ATOM 4761 O O . VAL A 1 628 ? 9.998 17.132 -85.011 1.00 287.35 601 VAL A O 1
ATOM 4765 N N . SER A 1 629 ? 8.045 16.520 -85.885 1.00 247.44 602 SER A N 1
ATOM 4766 C CA . SER A 1 629 ? 8.451 17.023 -87.208 1.00 248.69 602 SER A CA 1
ATOM 4767 C C . SER A 1 629 ? 8.179 18.504 -87.435 1.00 248.99 602 SER A C 1
ATOM 4768 O O . SER A 1 629 ? 8.874 19.102 -88.248 1.00 250.53 602 SER A O 1
ATOM 4771 N N . LYS A 1 630 ? 7.314 19.158 -86.644 1.00 211.01 603 LYS A N 1
ATOM 4772 C CA . LYS A 1 630 ? 7.398 20.625 -86.514 1.00 211.75 603 LYS A CA 1
ATOM 4773 C C . LYS A 1 630 ? 8.734 21.030 -85.869 1.00 213.31 603 LYS A C 1
ATOM 4774 O O . LYS A 1 630 ? 9.349 22.000 -86.305 1.00 214.86 603 LYS A O 1
ATOM 4780 N N . LEU A 1 631 ? 9.207 20.275 -84.874 1.00 270.86 604 LEU A N 1
ATOM 4781 C CA . LEU A 1 631 ? 10.471 20.537 -84.178 1.00 272.26 604 LEU A CA 1
ATOM 4782 C C . LEU A 1 631 ? 11.685 20.380 -85.109 1.00 274.34 604 LEU A C 1
ATOM 4783 O O . LEU A 1 631 ? 12.624 21.172 -85.009 1.00 276.02 604 LEU A O 1
ATOM 4788 N N . LEU A 1 632 ? 11.642 19.439 -86.061 1.00 244.45 605 LEU A N 1
ATOM 4789 C CA . LEU A 1 632 ? 12.673 19.282 -87.101 1.00 246.48 605 LEU A CA 1
ATOM 4790 C C . LEU A 1 632 ? 12.894 20.550 -87.944 1.00 247.91 605 LEU A C 1
ATOM 4791 O O . LEU A 1 632 ? 13.983 20.727 -88.475 1.00 250.03 605 LEU A O 1
ATOM 4796 N N . HIS A 1 633 ? 11.916 21.457 -88.041 1.00 244.17 606 HIS A N 1
ATOM 4797 C CA . HIS A 1 633 ? 12.072 22.711 -88.786 1.00 245.59 606 HIS A CA 1
ATOM 4798 C C . HIS A 1 633 ? 12.769 23.839 -88.000 1.00 246.93 606 HIS A C 1
ATOM 4799 O O . HIS A 1 633 ? 13.136 24.841 -88.610 1.00 248.60 606 HIS A O 1
ATOM 4806 N N . ILE A 1 634 ? 12.930 23.712 -86.674 1.00 211.55 607 ILE A N 1
ATOM 4807 C CA . ILE A 1 634 ? 13.429 24.806 -85.810 1.00 212.54 607 ILE A CA 1
ATOM 4808 C C . ILE A 1 634 ? 14.575 24.414 -84.872 1.00 213.40 607 ILE A C 1
ATOM 4809 O O . ILE A 1 634 ? 15.230 25.286 -84.302 1.00 214.67 607 ILE A O 1
ATOM 4814 N N . CYS A 1 635 ? 14.784 23.121 -84.632 1.00 274.09 608 CYS A N 1
ATOM 4815 C CA . CYS A 1 635 ? 15.796 22.661 -83.690 1.00 274.77 608 CYS A CA 1
ATOM 4816 C C . CYS A 1 635 ? 17.221 22.948 -84.199 1.00 277.62 608 CYS A C 1
ATOM 4817 O O . CYS A 1 635 ? 17.437 23.120 -85.401 1.00 278.94 608 CYS A O 1
ATOM 4820 N N . PRO A 1 636 ? 18.226 22.999 -83.308 1.00 227.15 609 PRO A N 1
ATOM 4821 C CA . PRO A 1 636 ? 19.613 23.125 -83.738 1.00 229.97 609 PRO A CA 1
ATOM 4822 C C . PRO A 1 636 ? 20.007 21.946 -84.639 1.00 230.69 609 PRO A C 1
ATOM 4823 O O . PRO A 1 636 ? 19.782 20.800 -84.260 1.00 229.39 609 PRO A O 1
ATOM 4827 N N . GLU A 1 637 ? 20.663 22.210 -85.773 1.00 245.11 610 GLU A N 1
ATOM 4828 C CA . GLU A 1 637 ? 21.035 21.187 -86.776 1.00 246.05 610 GLU A CA 1
ATOM 4829 C C . GLU A 1 637 ? 21.753 19.965 -86.175 1.00 246.38 610 GLU A C 1
ATOM 4830 O O . GLU A 1 637 ? 21.537 18.829 -86.587 1.00 245.81 610 GLU A O 1
ATOM 4836 N N . LYS A 1 638 ? 22.565 20.187 -85.138 1.00 262.02 611 LYS A N 1
ATOM 4837 C CA . LYS A 1 638 ? 23.276 19.134 -84.395 1.00 262.39 611 LYS A CA 1
ATOM 4838 C C . LYS A 1 638 ? 22.367 18.104 -83.701 1.00 259.67 611 LYS A C 1
ATOM 4839 O O . LYS A 1 638 ? 22.852 17.038 -83.349 1.00 260.02 611 LYS A O 1
ATOM 4845 N N . GLU A 1 639 ? 21.088 18.413 -83.484 1.00 245.41 612 GLU A N 1
ATOM 4846 C CA . GLU A 1 639 ? 20.116 17.540 -82.806 1.00 242.84 612 GLU A CA 1
ATOM 4847 C C . GLU A 1 639 ? 19.189 16.803 -83.790 1.00 241.69 612 GLU A C 1
ATOM 4848 O O . GLU A 1 639 ? 18.347 16.006 -83.366 1.00 239.73 612 GLU A O 1
ATOM 4854 N N . TYR A 1 640 ? 19.340 17.035 -85.104 1.00 208.44 613 TYR A N 1
ATOM 4855 C CA . TYR A 1 640 ? 18.474 16.458 -86.143 1.00 207.45 613 TYR A CA 1
ATOM 4856 C C . TYR A 1 640 ? 18.413 14.931 -86.071 1.00 206.96 613 TYR A C 1
ATOM 4857 O O . TYR A 1 640 ? 17.333 14.358 -86.204 1.00 205.05 613 TYR A O 1
ATOM 4859 N N . GLU A 1 641 ? 19.542 14.266 -85.823 1.00 263.94 614 GLU A N 1
ATOM 4860 C CA . GLU A 1 641 ? 19.616 12.801 -85.773 1.00 263.92 614 GLU A CA 1
ATOM 4861 C C . GLU A 1 641 ? 18.749 12.221 -84.642 1.00 261.55 614 GLU A C 1
ATOM 4862 O O . GLU A 1 641 ? 17.946 11.318 -84.872 1.00 260.30 614 GLU A O 1
ATOM 4868 N N . VAL A 1 642 ? 18.837 12.790 -83.434 1.00 304.19 615 VAL A N 1
ATOM 4869 C CA . VAL A 1 642 ? 18.077 12.329 -82.259 1.00 302.10 615 VAL A CA 1
ATOM 4870 C C . VAL A 1 642 ? 16.578 12.571 -82.439 1.00 299.73 615 VAL A C 1
ATOM 4871 O O . VAL A 1 642 ? 15.762 11.704 -82.121 1.00 298.25 615 VAL A O 1
ATOM 4875 N N . ILE A 1 643 ? 16.210 13.735 -82.976 1.00 261.27 616 ILE A N 1
ATOM 4876 C CA . ILE A 1 643 ? 14.809 14.108 -83.203 1.00 259.23 616 ILE A CA 1
ATOM 4877 C C . ILE A 1 643 ? 14.200 13.239 -84.316 1.00 258.86 616 ILE A C 1
ATOM 4878 O O . ILE A 1 643 ? 13.091 12.731 -84.157 1.00 257.07 616 ILE A O 1
ATOM 4883 N N . THR A 1 644 ? 14.948 12.976 -85.394 1.00 241.71 617 THR A N 1
ATOM 4884 C CA . THR A 1 644 ? 14.516 12.084 -86.484 1.00 241.61 617 THR A CA 1
ATOM 4885 C C . THR A 1 644 ? 14.397 10.637 -86.010 1.00 241.18 617 THR A C 1
ATOM 4886 O O . THR A 1 644 ? 13.431 9.966 -86.355 1.00 239.90 617 THR A O 1
ATOM 4890 N N . SER A 1 645 ? 15.308 10.161 -85.153 1.00 278.32 618 SER A N 1
ATOM 4891 C CA . SER A 1 645 ? 15.227 8.807 -84.589 1.00 278.06 618 SER A CA 1
ATOM 4892 C C . SER A 1 645 ? 13.964 8.596 -83.748 1.00 275.67 618 SER A C 1
ATOM 4893 O O . SER A 1 645 ? 13.372 7.519 -83.828 1.00 275.05 618 SER A O 1
ATOM 4896 N N . GLN A 1 646 ? 13.536 9.591 -82.960 1.00 280.10 619 GLN A N 1
ATOM 4897 C CA . GLN A 1 646 ? 12.269 9.514 -82.219 1.00 277.93 619 GLN A CA 1
ATOM 4898 C C . GLN A 1 646 ? 11.076 9.479 -83.176 1.00 276.75 619 GLN A C 1
ATOM 4899 O O . GLN A 1 646 ? 10.147 8.696 -82.977 1.00 275.56 619 GLN A O 1
ATOM 4905 N N . TRP A 1 647 ? 11.113 10.303 -84.226 1.00 246.66 620 TRP A N 1
ATOM 4906 C CA . TRP A 1 647 ? 10.073 10.315 -85.245 1.00 245.71 620 TRP A CA 1
ATOM 4907 C C . TRP A 1 647 ? 9.937 8.949 -85.937 1.00 245.98 620 TRP A C 1
ATOM 4908 O O . TRP A 1 647 ? 8.843 8.395 -85.986 1.00 244.64 620 TRP A O 1
ATOM 4919 N N . SER A 1 648 ? 11.047 8.364 -86.396 1.00 281.58 621 SER A N 1
ATOM 4920 C CA . SER A 1 648 ? 11.055 7.049 -87.044 1.00 282.16 621 SER A CA 1
ATOM 4921 C C . SER A 1 648 ? 10.611 5.919 -86.111 1.00 281.44 621 SER A C 1
ATOM 4922 O O . SER A 1 648 ? 9.948 4.994 -86.561 1.00 281.02 621 SER A O 1
ATOM 4925 N N . GLY A 1 649 ? 10.942 5.980 -84.815 1.00 325.10 622 GLY A N 1
ATOM 4926 C CA . GLY A 1 649 ? 10.472 4.989 -83.837 1.00 324.40 622 GLY A CA 1
ATOM 4927 C C . GLY A 1 649 ? 8.951 5.012 -83.659 1.00 322.34 622 GLY A C 1
ATOM 4928 O O . GLY A 1 649 ? 8.316 3.961 -83.644 1.00 321.98 622 GLY A O 1
ATOM 4929 N N . LEU A 1 650 ? 8.368 6.211 -83.585 1.00 299.70 623 LEU A N 1
ATOM 4930 C CA . LEU A 1 650 ? 6.920 6.407 -83.517 1.00 297.90 623 LEU A CA 1
ATOM 4931 C C . LEU A 1 650 ? 6.211 5.975 -84.810 1.00 297.66 623 LEU A C 1
ATOM 4932 O O . LEU A 1 650 ? 5.135 5.388 -84.747 1.00 296.64 623 LEU A O 1
ATOM 4937 N N . GLU A 1 651 ? 6.803 6.249 -85.974 1.00 246.07 624 GLU A N 1
ATOM 4938 C CA . GLU A 1 651 ? 6.248 5.855 -87.276 1.00 245.95 624 GLU A CA 1
ATOM 4939 C C . GLU A 1 651 ? 6.268 4.335 -87.455 1.00 246.56 624 GLU A C 1
ATOM 4940 O O . GLU A 1 651 ? 5.258 3.743 -87.845 1.00 245.71 624 GLU A O 1
ATOM 4946 N N . LEU A 1 652 ? 7.368 3.688 -87.055 1.00 311.54 625 LEU A N 1
ATOM 4947 C CA . LEU A 1 652 ? 7.479 2.237 -87.059 1.00 312.37 625 LEU A CA 1
ATOM 4948 C C . LEU A 1 652 ? 6.441 1.607 -86.125 1.00 311.14 625 LEU A C 1
ATOM 4949 O O . LEU A 1 652 ? 5.730 0.701 -86.553 1.00 310.94 625 LEU A O 1
ATOM 4954 N N . GLU A 1 653 ? 6.303 2.103 -84.891 1.00 334.08 626 GLU A N 1
ATOM 4955 C CA . GLU A 1 653 ? 5.293 1.625 -83.937 1.00 332.95 626 GLU A CA 1
ATOM 4956 C C . GLU A 1 653 ? 3.878 1.766 -84.514 1.00 331.54 626 GLU A C 1
ATOM 4957 O O . GLU A 1 653 ? 3.113 0.799 -84.523 1.00 331.33 626 GLU A O 1
ATOM 4963 N N . LEU A 1 654 ? 3.559 2.927 -85.097 1.00 253.15 627 LEU A N 1
ATOM 4964 C CA . LEU A 1 654 ? 2.274 3.173 -85.752 1.00 251.92 627 LEU A CA 1
ATOM 4965 C C . LEU A 1 654 ? 1.997 2.164 -86.876 1.00 252.36 627 LEU A C 1
ATOM 4966 O O . LEU A 1 654 ? 0.869 1.686 -87.003 1.00 251.57 627 LEU A O 1
ATOM 4971 N N . SER A 1 655 ? 3.021 1.805 -87.661 1.00 259.28 628 SER A N 1
ATOM 4972 C CA . SER A 1 655 ? 2.912 0.838 -88.760 1.00 259.92 628 SER A CA 1
ATOM 4973 C C . SER A 1 655 ? 2.594 -0.591 -88.299 1.00 260.36 628 SER A C 1
ATOM 4974 O O . SER A 1 655 ? 2.065 -1.388 -89.078 1.00 260.48 628 SER A O 1
ATOM 4977 N N . THR A 1 656 ? 2.867 -0.926 -87.031 1.00 295.33 629 THR A N 1
ATOM 4978 C CA . THR A 1 656 ? 2.550 -2.248 -86.470 1.00 295.86 629 THR A CA 1
ATOM 4979 C C . THR A 1 656 ? 1.095 -2.380 -86.015 1.00 294.50 629 THR A C 1
ATOM 4980 O O . THR A 1 656 ? 0.613 -3.496 -85.796 1.00 294.93 629 THR A O 1
ATOM 4984 N N . ARG A 1 657 ? 0.364 -1.264 -85.890 1.00 264.29 630 ARG A N 1
ATOM 4985 C CA . ARG A 1 657 ? -0.988 -1.260 -85.327 1.00 263.11 630 ARG A CA 1
ATOM 4986 C C . ARG A 1 657 ? -2.042 -1.615 -86.351 1.00 262.64 630 ARG A C 1
ATOM 4987 O O . ARG A 1 657 ? -2.105 -1.073 -87.452 1.00 262.29 630 ARG A O 1
ATOM 4995 N N . ASN A 1 658 ? -2.959 -2.482 -85.942 1.00 312.47 631 ASN A N 1
ATOM 4996 C CA . ASN A 1 658 ? -4.174 -2.704 -86.706 1.00 311.84 631 ASN A CA 1
ATOM 4997 C C . ASN A 1 658 ? -5.176 -1.592 -86.395 1.00 310.41 631 ASN A C 1
ATOM 4998 O O . ASN A 1 658 ? -6.013 -1.740 -85.509 1.00 310.08 631 ASN A O 1
ATOM 5003 N N . LEU A 1 659 ? -5.114 -0.510 -87.166 1.00 257.18 632 LEU A N 1
ATOM 5004 C CA . LEU A 1 659 ? -5.999 0.650 -87.029 1.00 255.97 632 LEU A CA 1
ATOM 5005 C C . LEU A 1 659 ? -7.501 0.308 -87.153 1.00 255.40 632 LEU A C 1
ATOM 5006 O O . LEU A 1 659 ? -8.340 1.116 -86.776 1.00 254.60 632 LEU A O 1
ATOM 5011 N N . ILE A 1 660 ? -7.865 -0.876 -87.664 1.00 240.26 633 ILE A N 1
ATOM 5012 C CA . ILE A 1 660 ? -9.264 -1.334 -87.751 1.00 239.95 633 ILE A CA 1
ATOM 5013 C C . ILE A 1 660 ? -9.747 -1.896 -86.408 1.00 240.31 633 ILE A C 1
ATOM 5014 O O . ILE A 1 660 ? -10.903 -1.721 -86.031 1.00 239.89 633 ILE A O 1
ATOM 5019 N N . SER A 1 661 ? -8.876 -2.604 -85.694 1.00 285.86 634 SER A N 1
ATOM 5020 C CA . SER A 1 661 ? -9.177 -3.215 -84.398 1.00 286.38 634 SER A CA 1
ATOM 5021 C C . SER A 1 661 ? -8.111 -2.802 -83.391 1.00 286.52 634 SER A C 1
ATOM 5022 O O . SER A 1 661 ? -7.338 -3.629 -82.895 1.00 287.52 634 SER A O 1
ATOM 5025 N N . ASP A 1 662 ? -8.024 -1.501 -83.152 1.00 241.46 635 ASP A N 1
ATOM 5026 C CA . ASP A 1 662 ? -6.915 -0.936 -82.408 1.00 241.52 635 ASP A CA 1
ATOM 5027 C C . ASP A 1 662 ? -7.111 -1.099 -80.904 1.00 241.64 635 ASP A C 1
ATOM 50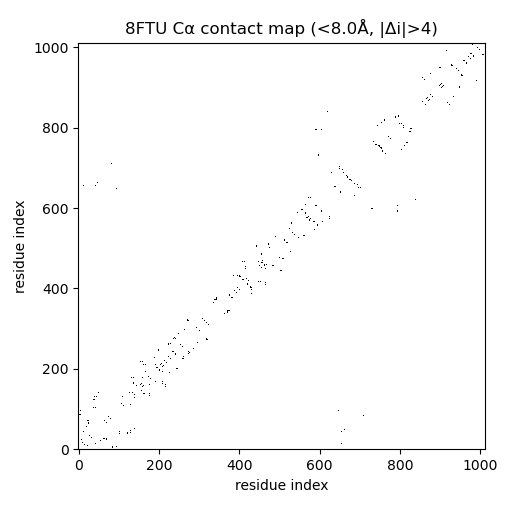28 O O . ASP A 1 662 ? -7.925 -0.429 -80.264 1.00 240.96 635 ASP A O 1
ATOM 5033 N N . LYS A 1 663 ? -6.329 -2.006 -80.332 1.00 248.19 636 LYS A N 1
ATOM 5034 C CA . LYS A 1 663 ? -6.325 -2.278 -78.897 1.00 248.46 636 LYS A CA 1
ATOM 5035 C C . LYS A 1 663 ? -5.893 -1.055 -78.075 1.00 247.70 636 LYS A C 1
ATOM 5036 O O . LYS A 1 663 ? -6.331 -0.926 -76.934 1.00 247.50 636 LYS A O 1
ATOM 5042 N N . TYR A 1 664 ? -5.060 -0.189 -78.647 1.00 272.26 637 TYR A N 1
ATOM 5043 C CA . TYR A 1 664 ? -4.434 0.945 -77.965 1.00 271.76 637 TYR A CA 1
ATOM 5044 C C . TYR A 1 664 ? -5.058 2.286 -78.339 1.00 270.74 637 TYR A C 1
ATOM 5045 O O . TYR A 1 664 ? -4.580 3.328 -77.893 1.00 270.37 637 TYR A O 1
ATOM 5054 N N . SER A 1 665 ? -6.140 2.271 -79.117 1.00 244.09 638 SER A N 1
ATOM 5055 C CA . SER A 1 665 ? -6.928 3.469 -79.348 1.00 243.23 638 SER A CA 1
ATOM 5056 C C . SER A 1 665 ? -7.555 3.943 -78.037 1.00 242.87 638 SER A C 1
ATOM 5057 O O . SER A 1 665 ? -8.174 3.173 -77.286 1.00 243.12 638 SER A O 1
ATOM 5060 N N . ASP B 2 9 ? 25.255 49.831 45.947 1.00 282.24 9 ASP B N 1
ATOM 5061 C CA . ASP B 2 9 ? 26.624 49.347 46.016 1.00 281.25 9 ASP B CA 1
ATOM 5062 C C . ASP B 2 9 ? 27.591 50.448 45.547 1.00 280.36 9 ASP B C 1
ATOM 5063 O O . ASP B 2 9 ? 28.479 50.847 46.305 1.00 279.33 9 ASP B O 1
ATOM 5068 N N . THR B 2 10 ? 27.362 51.042 44.363 1.00 227.93 10 THR B N 1
ATOM 5069 C CA . THR B 2 10 ? 28.146 52.197 43.882 1.00 227.22 10 THR B CA 1
ATOM 5070 C C . THR B 2 10 ? 28.080 53.369 44.871 1.00 226.43 10 THR B C 1
ATOM 5071 O O . THR B 2 10 ? 29.107 53.988 45.159 1.00 225.46 10 THR B O 1
ATOM 5075 N N . LEU B 2 11 ? 26.894 53.686 45.411 1.00 248.24 11 LEU B N 1
ATOM 5076 C CA . LEU B 2 11 ? 26.736 54.784 46.374 1.00 248.04 11 LEU B CA 1
ATOM 5077 C C . LEU B 2 11 ? 27.473 54.496 47.694 1.00 246.67 11 LEU B C 1
ATOM 5078 O O . LEU B 2 11 ? 28.157 55.380 48.211 1.00 245.62 11 LEU B O 1
ATOM 5083 N N . SER B 2 12 ? 27.368 53.275 48.225 1.00 256.13 12 SER B N 1
ATOM 5084 C CA . SER B 2 12 ? 28.078 52.837 49.435 1.00 255.26 12 SER B CA 1
ATOM 5085 C C . SER B 2 12 ? 29.585 52.912 49.254 1.00 254.21 12 SER B C 1
ATOM 5086 O O . SER B 2 12 ? 30.285 53.461 50.110 1.00 253.18 12 SER B O 1
ATOM 5089 N N . ASP B 2 13 ? 30.098 52.453 48.114 1.00 266.00 13 ASP B N 1
ATOM 5090 C CA . ASP B 2 13 ? 31.522 52.516 47.815 1.00 265.40 13 ASP B CA 1
ATOM 5091 C C . ASP B 2 13 ? 32.012 53.957 47.647 1.00 264.74 13 ASP B C 1
ATOM 5092 O O . ASP B 2 13 ? 33.097 54.288 48.132 1.00 263.96 13 ASP B O 1
ATOM 5097 N N . GLN B 2 14 ? 31.225 54.838 47.023 1.00 251.81 14 GLN B N 1
ATOM 5098 C CA . GLN B 2 14 ? 31.591 56.248 46.889 1.00 252.48 14 GLN B CA 1
ATOM 5099 C C . GLN B 2 14 ? 31.562 56.974 48.242 1.00 251.85 14 GLN B C 1
ATOM 5100 O O . GLN B 2 14 ? 32.507 57.701 48.553 1.00 251.81 14 GLN B O 1
ATOM 5106 N N . LEU B 2 15 ? 30.543 56.733 49.076 1.00 242.06 15 LEU B N 1
ATOM 5107 C CA . LEU B 2 15 ? 30.480 57.256 50.445 1.00 241.18 15 LEU B CA 1
ATOM 5108 C C . LEU B 2 15 ? 31.671 56.768 51.276 1.00 239.49 15 LEU B C 1
ATOM 5109 O O . LEU B 2 15 ? 32.327 57.574 51.933 1.00 238.47 15 LEU B O 1
ATOM 5114 N N . ARG B 2 16 ? 31.994 55.470 51.214 1.00 259.28 16 ARG B N 1
ATOM 5115 C CA . ARG B 2 16 ? 33.126 54.871 51.934 1.00 258.58 16 ARG B CA 1
ATOM 5116 C C . ARG B 2 16 ? 34.461 55.476 51.487 1.00 258.09 16 ARG B C 1
ATOM 5117 O O . ARG B 2 16 ? 35.275 55.834 52.336 1.00 257.20 16 ARG B O 1
ATOM 5125 N N . LYS B 2 17 ? 34.680 55.620 50.174 1.00 238.13 17 LYS B N 1
ATOM 5126 C CA . LYS B 2 17 ? 35.897 56.227 49.602 1.00 238.06 17 LYS B CA 1
ATOM 5127 C C . LYS B 2 17 ? 36.056 57.682 50.022 1.00 237.22 17 LYS B C 1
ATOM 5128 O O . LYS B 2 17 ? 37.121 58.047 50.510 1.00 236.72 17 LYS B O 1
ATOM 5134 N N . ASN B 2 18 ? 35.004 58.486 49.862 1.00 235.84 18 ASN B N 1
ATOM 5135 C CA . ASN B 2 18 ? 35.025 59.894 50.254 1.00 237.56 18 ASN B CA 1
ATOM 5136 C C . ASN B 2 18 ? 35.294 60.024 51.758 1.00 235.48 18 ASN B C 1
ATOM 5137 O O . ASN B 2 18 ? 36.186 60.761 52.153 1.00 235.54 18 ASN B O 1
ATOM 5142 N N . TYR B 2 19 ? 34.616 59.228 52.586 1.00 227.67 19 TYR B N 1
ATOM 5143 C CA . TYR B 2 19 ? 34.777 59.275 54.036 1.00 225.62 19 TYR B CA 1
ATOM 5144 C C . TYR B 2 19 ? 36.199 58.965 54.501 1.00 224.67 19 TYR B C 1
ATOM 5145 O O . TYR B 2 19 ? 36.781 59.752 55.242 1.00 223.73 19 TYR B O 1
ATOM 5154 N N . TYR B 2 20 ? 36.792 57.852 54.061 1.00 216.11 20 TYR B N 1
ATOM 5155 C CA . TYR B 2 20 ? 38.157 57.511 54.473 1.00 215.80 20 TYR B CA 1
ATOM 5156 C C . TYR B 2 20 ? 39.200 58.474 53.899 1.00 215.91 20 TYR B C 1
ATOM 5157 O O . TYR B 2 20 ? 40.183 58.757 54.584 1.00 215.40 20 TYR B O 1
ATOM 5159 N N . ARG B 2 21 ? 38.977 59.023 52.695 1.00 221.26 21 ARG B N 1
ATOM 5160 C CA . ARG B 2 21 ? 39.801 60.114 52.153 1.00 221.94 21 ARG B CA 1
ATOM 5161 C C . ARG B 2 21 ? 39.745 61.324 53.080 1.00 222.60 21 ARG B C 1
ATOM 5162 O O . ARG B 2 21 ? 40.791 61.785 53.523 1.00 222.20 21 ARG 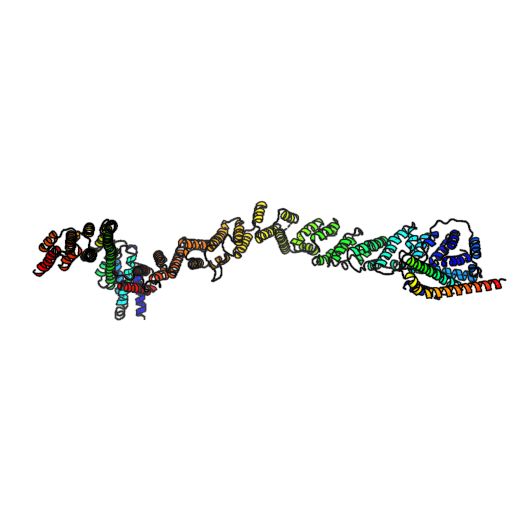B O 1
ATOM 5170 N N . ASP B 2 22 ? 38.550 61.789 53.421 1.00 210.26 22 ASP B N 1
ATOM 5171 C CA . ASP B 2 22 ? 38.370 63.003 54.217 1.00 211.32 22 ASP B CA 1
ATOM 5172 C C . ASP B 2 22 ? 38.899 62.810 55.650 1.00 208.50 22 ASP B C 1
ATOM 5173 O O . ASP B 2 22 ? 39.548 63.703 56.191 1.00 208.89 22 ASP B O 1
ATOM 5178 N N . LEU B 2 23 ? 38.733 61.624 56.252 1.00 209.70 23 LEU B N 1
ATOM 5179 C CA . LEU B 2 23 ? 39.342 61.291 57.548 1.00 207.45 23 LEU B CA 1
ATOM 5180 C C . LEU B 2 23 ? 40.878 61.319 57.515 1.00 207.65 23 LEU B C 1
ATOM 5181 O O . LEU B 2 23 ? 41.490 61.629 58.535 1.00 206.80 23 LEU B O 1
ATOM 5186 N N . SER B 2 24 ? 41.486 60.990 56.372 1.00 191.92 24 SER B N 1
ATOM 5187 C CA . SER B 2 24 ? 42.943 60.936 56.211 1.00 192.61 24 SER B CA 1
ATOM 5188 C C . SER B 2 24 ? 43.607 62.295 55.957 1.00 192.95 24 SER B C 1
ATOM 5189 O O . SER B 2 24 ? 44.832 62.376 56.021 1.00 193.64 24 SER B O 1
ATOM 5192 N N . LEU B 2 25 ? 42.826 63.356 55.702 1.00 187.90 25 LEU B N 1
ATOM 5193 C CA . LEU B 2 25 ? 43.355 64.702 55.438 1.00 190.59 25 LEU B CA 1
ATOM 5194 C C . LEU B 2 25 ? 44.020 65.334 56.668 1.00 189.52 25 LEU B C 1
ATOM 5195 O O . LEU B 2 25 ? 45.025 66.026 56.530 1.00 190.72 25 LEU B O 1
ATOM 5200 N N . PHE B 2 26 ? 43.496 65.063 57.868 1.00 165.65 26 PHE B N 1
ATOM 5201 C CA . PHE B 2 26 ? 44.052 65.553 59.131 1.00 164.26 26 PHE B CA 1
ATOM 5202 C C . PHE B 2 26 ? 44.420 64.387 60.042 1.00 160.81 26 PHE B C 1
ATOM 5203 O O . PHE B 2 26 ? 43.679 63.407 60.157 1.00 160.45 26 PHE B O 1
ATOM 5211 N N . ASP B 2 31 ? 42.994 68.257 66.921 1.00 259.02 31 ASP B N 1
ATOM 5212 C CA . ASP B 2 31 ? 41.740 68.480 67.592 1.00 259.28 31 ASP B CA 1
ATOM 5213 C C . ASP B 2 31 ? 40.637 67.563 67.029 1.00 259.23 31 ASP B C 1
ATOM 5214 O O . ASP B 2 31 ? 40.433 67.528 65.816 1.00 261.24 31 ASP B O 1
ATOM 5219 N N . PRO B 2 32 ? 39.882 66.838 67.884 1.00 257.76 32 PRO B N 1
ATOM 5220 C CA . PRO B 2 32 ? 38.877 65.884 67.420 1.00 257.57 32 PRO B CA 1
ATOM 5221 C C . PRO B 2 32 ? 37.701 66.534 66.676 1.00 261.02 32 PRO B C 1
ATOM 5222 O O . PRO B 2 32 ? 36.870 65.810 66.132 1.00 261.27 32 PRO B O 1
ATOM 5226 N N . PHE B 2 33 ? 37.602 67.868 66.663 1.00 205.89 33 PHE B N 1
ATOM 5227 C CA . PHE B 2 33 ? 36.494 68.597 66.057 1.00 209.36 33 PHE B CA 1
ATOM 5228 C C . PHE B 2 33 ? 36.320 68.323 64.559 1.00 211.21 33 PHE B C 1
ATOM 5229 O O . PHE B 2 33 ? 35.195 68.106 64.117 1.00 212.55 33 PHE B O 1
ATOM 5237 N N . TYR B 2 34 ? 37.407 68.280 63.787 1.00 228.28 34 TYR B N 1
ATOM 5238 C CA . TYR B 2 34 ? 37.320 68.004 62.351 1.00 229.97 34 TYR B CA 1
ATOM 5239 C C . TYR B 2 34 ? 36.700 66.622 62.087 1.00 228.17 34 TYR B C 1
ATOM 5240 O O . TYR B 2 34 ? 35.668 66.513 61.424 1.00 229.88 34 TYR B O 1
ATOM 5249 N N . HIS B 2 35 ? 37.257 65.562 62.687 1.00 205.87 35 HIS B N 1
ATOM 5250 C CA . HIS B 2 35 ? 36.726 64.204 62.527 1.00 204.07 35 HIS B CA 1
ATOM 5251 C C . HIS B 2 35 ? 35.305 64.058 63.100 1.00 204.32 35 HIS B C 1
ATOM 5252 O O . HIS B 2 35 ? 34.513 63.266 62.587 1.00 204.44 35 HIS B O 1
ATOM 5259 N N . TYR B 2 36 ? 34.947 64.836 64.129 1.00 193.86 36 TYR B N 1
ATOM 5260 C CA . TYR B 2 36 ? 33.569 64.917 64.623 1.00 194.80 36 TYR B CA 1
ATOM 5261 C C . TYR B 2 36 ? 32.609 65.473 63.557 1.00 198.41 36 TYR B C 1
ATOM 5262 O O . TYR B 2 36 ? 31.545 64.894 63.339 1.00 198.87 36 TYR B O 1
ATOM 5271 N N . LEU B 2 37 ? 32.983 66.540 62.845 1.00 158.75 37 LEU B N 1
ATOM 5272 C CA . LEU B 2 37 ? 32.153 67.100 61.772 1.00 162.27 37 LEU B CA 1
ATOM 5273 C C . LEU B 2 37 ? 32.011 66.144 60.585 1.00 162.18 37 LEU B C 1
ATOM 5274 O O . LEU B 2 37 ? 30.897 65.933 60.107 1.00 163.68 37 LEU B O 1
ATOM 5279 N N . ILE B 2 38 ? 33.110 65.528 60.137 1.00 193.66 38 ILE B N 1
ATOM 5280 C CA . ILE B 2 38 ? 33.091 64.584 59.007 1.00 193.46 38 ILE B CA 1
ATOM 5281 C C . ILE B 2 38 ? 32.212 63.366 59.321 1.00 191.71 38 ILE B C 1
ATOM 5282 O O . ILE B 2 38 ? 31.377 62.970 58.505 1.00 193.00 38 ILE B O 1
ATOM 5287 N N . SER B 2 39 ? 32.332 62.805 60.528 1.00 209.60 39 SER B N 1
ATOM 5288 C CA . SER B 2 39 ? 31.474 61.694 60.966 1.00 208.06 39 SER B CA 1
ATOM 5289 C C . SER B 2 39 ? 30.009 62.108 61.133 1.00 210.28 39 SER B C 1
ATOM 5290 O O . SER B 2 39 ? 29.123 61.360 60.722 1.00 210.87 39 SER B O 1
ATOM 5293 N N . THR B 2 40 ? 29.728 63.308 61.650 1.00 205.90 40 THR B N 1
ATOM 5294 C CA . THR B 2 40 ? 28.357 63.836 61.775 1.00 208.46 40 THR B CA 1
ATOM 5295 C C . THR B 2 40 ? 27.704 64.022 60.405 1.00 211.40 40 THR B C 1
ATOM 5296 O O . THR B 2 40 ? 26.582 63.564 60.196 1.00 212.34 40 THR B O 1
ATOM 5300 N N . LYS B 2 41 ? 28.423 64.608 59.440 1.00 184.46 41 LYS B N 1
ATOM 5301 C CA . LYS B 2 41 ? 27.938 64.777 58.063 1.00 187.14 41 LYS B CA 1
ATOM 5302 C C . LYS B 2 41 ? 27.595 63.432 57.421 1.00 185.87 41 LYS B C 1
ATOM 5303 O O . LYS B 2 41 ? 26.520 63.282 56.838 1.00 187.70 41 LYS B O 1
ATOM 5309 N N . LEU B 2 42 ? 28.476 62.436 57.560 1.00 222.95 42 LEU B N 1
ATOM 5310 C CA . LEU B 2 42 ? 28.208 61.103 57.027 1.00 221.63 42 LEU B CA 1
ATOM 5311 C C . LEU B 2 42 ? 27.032 60.424 57.738 1.00 221.11 42 LEU B C 1
ATOM 5312 O O . LEU B 2 42 ? 26.204 59.808 57.071 1.00 221.98 42 LEU B O 1
ATOM 5317 N N . ALA B 2 43 ? 26.905 60.563 59.059 1.00 240.88 43 ALA B N 1
ATOM 5318 C CA . ALA B 2 43 ? 25.760 60.032 59.795 1.00 242.46 43 ALA B CA 1
ATOM 5319 C C . ALA B 2 43 ? 24.433 60.603 59.266 1.00 244.61 43 ALA B C 1
ATOM 5320 O O . ALA B 2 43 ? 23.469 59.854 59.083 1.00 246.26 43 ALA B O 1
ATOM 5322 N N . THR B 2 44 ? 24.393 61.903 58.954 1.00 243.68 44 THR B N 1
ATOM 5323 C CA . THR B 2 44 ? 23.212 62.548 58.363 1.00 247.26 44 THR B CA 1
ATOM 5324 C C . THR B 2 44 ? 22.925 62.032 56.955 1.00 248.36 44 THR B C 1
ATOM 5325 O O . THR B 2 44 ? 21.786 61.670 56.667 1.00 249.79 44 THR B O 1
ATOM 5329 N N . ASN B 2 45 ? 23.948 61.894 56.103 1.00 268.06 45 ASN B N 1
ATOM 5330 C CA . ASN B 2 45 ? 23.792 61.281 54.778 1.00 268.72 45 ASN B CA 1
ATOM 5331 C C . ASN B 2 45 ? 23.237 59.848 54.866 1.00 266.99 45 ASN B C 1
ATOM 5332 O O . ASN B 2 45 ? 22.270 59.516 54.182 1.00 268.59 45 ASN B O 1
ATOM 5337 N N . LEU B 2 46 ? 23.800 59.005 55.740 1.00 245.89 46 LEU B N 1
ATOM 5338 C CA . LEU B 2 46 ? 23.332 57.630 55.947 1.00 246.73 46 LEU B CA 1
ATOM 5339 C C . LEU B 2 46 ? 21.888 57.590 56.453 1.00 248.90 46 LEU B C 1
ATOM 5340 O O . LEU B 2 46 ? 21.123 56.726 56.029 1.00 250.28 46 LEU B O 1
ATOM 5345 N N . ASN B 2 47 ? 21.493 58.538 57.306 1.00 289.05 47 ASN B N 1
ATOM 5346 C CA . ASN B 2 47 ? 20.113 58.677 57.758 1.00 291.43 47 ASN B CA 1
ATOM 5347 C C . ASN B 2 47 ? 19.157 59.017 56.607 1.00 293.31 47 ASN B C 1
ATOM 5348 O O . ASN B 2 47 ? 18.050 58.480 56.566 1.00 295.37 47 ASN B O 1
ATOM 5353 N N . THR B 2 48 ? 19.568 59.859 55.656 1.00 313.41 48 THR B N 1
ATOM 5354 C CA . THR B 2 48 ? 18.756 60.151 54.469 1.00 316.44 48 THR B CA 1
ATOM 5355 C C . THR B 2 48 ? 18.568 58.910 53.603 1.00 315.57 48 THR B C 1
ATOM 5356 O O . THR B 2 48 ? 17.436 58.591 53.245 1.00 317.30 48 THR B O 1
ATOM 5360 N N . VAL B 2 49 ? 19.633 58.138 53.362 1.00 269.44 49 VAL B N 1
ATOM 5361 C CA . VAL B 2 49 ? 19.526 56.861 52.633 1.00 269.63 49 VAL B CA 1
ATOM 5362 C C . VAL B 2 49 ? 18.616 55.876 53.381 1.00 271.14 49 VAL B C 1
ATOM 5363 O O . VAL B 2 49 ? 17.761 55.245 52.763 1.00 272.69 49 VAL B O 1
ATOM 5367 N N . ARG B 2 50 ? 18.728 55.841 54.713 1.00 276.69 50 ARG B N 1
ATOM 5368 C CA . ARG B 2 50 ? 17.858 54.953 55.532 1.00 278.19 50 ARG B CA 1
ATOM 5369 C C . ARG B 2 50 ? 16.387 55.338 55.304 1.00 280.90 50 ARG B C 1
ATOM 5370 O O . ARG B 2 50 ? 15.580 54.434 55.006 1.00 282.42 50 ARG B O 1
ATOM 5378 N N . LYS B 2 51 ? 16.065 56.630 55.441 1.00 270.53 51 LYS B N 1
ATOM 5379 C CA . LYS B 2 51 ? 14.703 57.151 55.253 1.00 273.33 51 LYS B CA 1
ATOM 5380 C C . LYS B 2 51 ? 14.164 56.834 53.859 1.00 274.35 51 LYS B C 1
ATOM 5381 O O . LYS B 2 51 ? 12.994 56.482 53.748 1.00 276.71 51 LYS B O 1
ATOM 5387 N N . LEU B 2 52 ? 14.999 56.933 52.823 1.00 272.38 52 LEU B N 1
ATOM 5388 C CA . LEU B 2 52 ? 14.617 56.575 51.456 1.00 273.08 52 LEU B CA 1
ATOM 5389 C C . LEU B 2 52 ? 14.287 55.083 51.335 1.00 273.59 52 LEU B C 1
ATOM 5390 O O . LEU B 2 52 ? 13.233 54.755 50.805 1.00 275.60 52 LEU B O 1
ATOM 5395 N N . ALA B 2 53 ? 15.117 54.199 51.895 1.00 303.07 53 ALA B N 1
ATOM 5396 C CA . ALA B 2 53 ? 14.856 52.759 51.898 1.00 303.56 53 ALA B CA 1
ATOM 5397 C C . ALA B 2 53 ? 13.564 52.394 52.649 1.00 305.98 53 ALA B C 1
ATOM 5398 O O . ALA B 2 53 ? 12.787 51.567 52.187 1.00 307.46 53 ALA B O 1
ATOM 5400 N N . ILE B 2 54 ? 13.298 53.048 53.786 1.00 313.36 54 ILE B N 1
ATOM 5401 C CA . ILE B 2 54 ? 12.042 52.862 54.527 1.00 315.92 54 ILE B CA 1
ATOM 5402 C C . ILE B 2 54 ? 10.845 53.324 53.693 1.00 318.42 54 ILE B C 1
ATOM 5403 O O . ILE B 2 54 ? 9.832 52.635 53.662 1.00 320.52 54 ILE B O 1
ATOM 5408 N N . LYS B 2 55 ? 10.947 54.480 53.025 1.00 322.47 55 LYS B N 1
ATOM 5409 C CA . LYS B 2 55 ? 9.864 54.998 52.184 1.00 324.83 55 LYS B CA 1
ATOM 5410 C C . LYS B 2 55 ? 9.568 54.063 51.011 1.00 325.18 55 LYS B C 1
ATOM 5411 O O . LYS B 2 55 ? 8.404 53.783 50.768 1.00 327.66 55 LYS B O 1
ATOM 5417 N N . ASP B 2 56 ? 10.598 53.554 50.342 1.00 308.54 56 ASP B N 1
ATOM 5418 C CA . ASP B 2 56 ? 10.437 52.622 49.222 1.00 308.69 56 ASP B CA 1
ATOM 5419 C C . ASP B 2 56 ? 9.719 51.333 49.653 1.00 310.10 56 ASP B C 1
ATOM 5420 O O . ASP B 2 56 ? 8.748 50.931 49.024 1.00 312.02 56 ASP B O 1
ATOM 5425 N N . ASN B 2 57 ? 10.089 50.761 50.805 1.00 310.09 57 ASN B N 1
ATOM 5426 C CA . ASN B 2 57 ? 9.387 49.610 51.388 1.00 311.54 57 ASN B CA 1
ATOM 5427 C C . ASN B 2 57 ? 7.953 49.919 51.864 1.00 314.66 57 ASN B C 1
ATOM 5428 O O . ASN B 2 57 ? 7.162 48.997 52.048 1.00 316.34 57 ASN B O 1
ATOM 5433 N N . LEU B 2 58 ? 7.611 51.183 52.130 1.00 284.53 58 LEU B N 1
ATOM 5434 C CA . LEU B 2 58 ? 6.234 51.583 52.446 1.00 287.78 58 LEU B CA 1
ATOM 5435 C C . LEU B 2 58 ? 5.392 51.757 51.174 1.00 289.56 58 LEU B C 1
ATOM 5436 O O . LEU B 2 58 ? 4.214 51.401 51.189 1.00 292.29 58 LEU B O 1
ATOM 5441 N N . ASP B 2 59 ? 5.990 52.298 50.107 1.00 326.73 59 ASP B N 1
ATOM 5442 C CA . ASP B 2 59 ? 5.342 52.499 48.807 1.00 328.03 59 ASP B CA 1
ATOM 5443 C C . ASP B 2 59 ? 5.147 51.154 48.070 1.00 328.08 59 ASP B C 1
ATOM 5444 O O . ASP B 2 59 ? 4.086 50.916 47.488 1.00 330.36 59 ASP B O 1
ATOM 5449 N N . ASP B 2 60 ? 6.125 50.248 48.158 1.00 280.19 60 ASP B N 1
ATOM 5450 C CA . ASP B 2 60 ? 6.044 48.855 47.716 1.00 280.16 60 ASP B CA 1
ATOM 5451 C C . ASP B 2 60 ? 6.543 47.907 48.826 1.00 279.20 60 ASP B C 1
ATOM 5452 O O . ASP B 2 60 ? 7.750 47.699 48.984 1.00 276.67 60 ASP B O 1
ATOM 5457 N N . PRO B 2 61 ? 5.628 47.268 49.580 1.00 284.60 61 PRO B N 1
ATOM 5458 C CA . PRO B 2 61 ? 5.973 46.295 50.617 1.00 283.98 61 PRO B CA 1
ATOM 5459 C C . PRO B 2 61 ? 6.787 45.089 50.133 1.00 282.17 61 PRO B C 1
ATOM 5460 O O . PRO B 2 61 ? 7.318 44.354 50.965 1.00 281.19 61 PRO B O 1
ATOM 5464 N N . SER B 2 62 ? 6.859 44.850 48.818 1.00 289.34 62 SER B N 1
ATOM 5465 C CA . SER B 2 62 ? 7.687 43.793 48.232 1.00 287.65 62 SER B CA 1
ATOM 5466 C C . SER B 2 62 ? 9.127 44.226 47.926 1.00 284.79 62 SER B C 1
ATOM 5467 O O . SER B 2 62 ? 9.947 43.372 47.588 1.00 283.32 62 SER B O 1
ATOM 5470 N N . SER B 2 63 ? 9.451 45.517 48.085 1.00 302.21 63 SER B N 1
ATOM 5471 C CA . SER B 2 63 ? 10.807 46.041 47.914 1.00 299.63 63 SER B CA 1
ATOM 5472 C C . SER B 2 63 ? 11.775 45.459 48.950 1.00 297.96 63 SER B C 1
ATOM 5473 O O . SER B 2 63 ? 11.478 45.319 50.140 1.00 298.54 63 SER B O 1
ATOM 5476 N N . ASP B 2 64 ? 12.982 45.152 48.489 1.00 318.83 64 ASP B N 1
ATOM 5477 C CA . ASP B 2 64 ? 14.114 44.719 49.302 1.00 316.99 64 ASP B CA 1
ATOM 5478 C C . ASP B 2 64 ? 15.013 45.901 49.700 1.00 315.32 64 ASP B C 1
ATOM 5479 O O . ASP B 2 64 ? 16.154 45.697 50.125 1.00 313.52 64 ASP B O 1
ATOM 5484 N N . ALA B 2 65 ? 14.539 47.146 49.574 1.00 304.64 65 ALA B N 1
ATOM 5485 C CA . ALA B 2 65 ? 15.364 48.329 49.798 1.00 303.11 65 ALA B CA 1
ATOM 5486 C C . ALA B 2 65 ? 15.933 48.395 51.221 1.00 302.08 65 ALA B C 1
ATOM 5487 O O . ALA B 2 65 ? 17.104 48.749 51.385 1.00 300.14 65 ALA B O 1
ATOM 5489 N N . ILE B 2 66 ? 15.168 48.011 52.250 1.00 327.28 66 ILE B N 1
ATOM 5490 C CA . ILE B 2 66 ? 15.674 47.941 53.634 1.00 326.35 66 ILE B CA 1
ATOM 5491 C C . ILE B 2 66 ? 16.783 46.888 53.775 1.00 324.65 66 ILE B C 1
ATOM 5492 O O . ILE B 2 66 ? 17.812 47.162 54.396 1.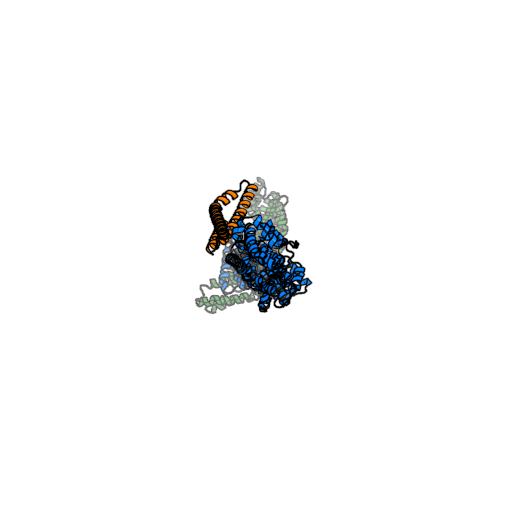00 322.90 66 ILE B O 1
ATOM 5497 N N . ASP B 2 67 ? 16.626 45.713 53.170 1.00 314.20 67 ASP B N 1
ATOM 5498 C CA . ASP B 2 67 ? 17.633 44.648 53.235 1.00 312.84 67 ASP B CA 1
ATOM 5499 C C . ASP B 2 67 ? 18.897 45.040 52.463 1.00 311.01 67 ASP B C 1
ATOM 5500 O O . ASP B 2 67 ? 20.018 44.863 52.950 1.00 309.41 67 ASP B O 1
ATOM 5505 N N . ARG B 2 68 ? 18.694 45.696 51.316 1.00 262.27 68 ARG B N 1
ATOM 5506 C CA . ARG B 2 68 ? 19.830 46.216 50.508 1.00 260.73 68 ARG B CA 1
ATOM 5507 C C . ARG B 2 68 ? 20.563 47.268 51.351 1.00 259.36 68 ARG B C 1
ATOM 5508 O O . ARG B 2 68 ? 21.808 47.238 51.383 1.00 257.77 68 ARG B O 1
ATOM 5516 N N . TYR B 2 69 ? 19.806 48.159 52.007 1.00 298.57 69 TYR B N 1
ATOM 5517 C CA . TYR B 2 69 ? 20.373 49.181 52.869 1.00 297.42 69 TYR B CA 1
ATOM 5518 C C . TYR B 2 69 ? 21.234 48.554 53.968 1.00 296.16 69 TYR B C 1
ATOM 5519 O O . TYR B 2 69 ? 22.416 48.869 54.093 1.00 294.49 69 TYR B O 1
ATOM 5528 N N . GLN B 2 70 ? 20.677 47.606 54.722 1.00 287.48 70 GLN B N 1
ATOM 5529 C CA . GLN B 2 70 ? 21.406 46.931 55.796 1.00 286.42 70 GLN B CA 1
ATOM 5530 C C . GLN B 2 70 ? 22.654 46.219 55.271 1.00 285.06 70 GLN B C 1
ATOM 5531 O O . GLN B 2 70 ? 23.735 46.343 55.850 1.00 283.55 70 GLN B O 1
ATOM 5537 N N . LYS B 2 71 ? 22.546 45.526 54.137 1.00 227.88 71 LYS B N 1
ATOM 5538 C CA . LYS B 2 71 ? 23.673 44.827 53.517 1.00 226.90 71 LYS B CA 1
ATOM 5539 C C . LYS B 2 71 ? 24.805 45.780 53.125 1.00 225.50 71 LYS B C 1
ATOM 5540 O O . LYS B 2 71 ? 25.972 45.462 53.350 1.00 224.33 71 LYS B O 1
ATOM 5546 N N . ASN B 2 72 ? 24.470 46.937 52.559 1.00 244.40 72 ASN B N 1
ATOM 5547 C CA . ASN B 2 72 ? 25.453 47.844 51.970 1.00 243.30 72 ASN B CA 1
ATOM 5548 C C . ASN B 2 72 ? 26.010 48.886 52.938 1.00 242.11 72 ASN B C 1
ATOM 5549 O O . ASN B 2 72 ? 27.160 49.306 52.776 1.00 240.93 72 ASN B O 1
ATOM 5554 N N . PHE B 2 73 ? 25.234 49.303 53.939 1.00 222.25 73 PHE B N 1
ATOM 5555 C CA . PHE B 2 73 ? 25.578 50.445 54.787 1.00 221.28 73 PHE B CA 1
ATOM 5556 C C . PHE B 2 73 ? 25.831 50.086 56.253 1.00 220.65 73 PHE B C 1
ATOM 5557 O O . PHE B 2 73 ? 26.518 50.860 56.908 1.00 219.45 73 PHE B O 1
ATOM 5565 N N . SER B 2 74 ? 25.417 48.914 56.752 1.00 229.88 74 SER B N 1
ATOM 5566 C CA . SER B 2 74 ? 25.550 48.552 58.182 1.00 229.39 74 SER B CA 1
ATOM 5567 C C . SER B 2 74 ? 26.961 48.728 58.752 1.00 227.55 74 SER B C 1
ATOM 5568 O O . SER B 2 74 ? 27.146 49.365 59.784 1.00 226.80 74 SER B O 1
ATOM 5571 N N . ARG B 2 75 ? 27.987 48.225 58.055 1.00 211.41 75 ARG B N 1
ATOM 5572 C CA . ARG B 2 75 ? 29.391 48.378 58.489 1.00 209.85 75 ARG B CA 1
ATOM 5573 C C . ARG B 2 75 ? 29.850 49.833 58.494 1.00 208.96 75 ARG B C 1
ATOM 5574 O O . ARG B 2 75 ? 30.653 50.231 59.334 1.00 207.75 75 ARG B O 1
ATOM 5582 N N . LEU B 2 76 ? 29.369 50.620 57.531 1.00 218.56 76 LEU B N 1
ATOM 5583 C CA . LEU B 2 76 ? 29.705 52.037 57.443 1.00 217.82 76 LEU B CA 1
ATOM 5584 C C . LEU B 2 76 ? 28.997 52.819 58.556 1.00 217.79 76 LEU B C 1
ATOM 5585 O O . LEU B 2 76 ? 29.637 53.630 59.214 1.00 216.63 76 LEU B O 1
ATOM 5590 N N . GLU B 2 77 ? 27.723 52.521 58.825 1.00 214.39 77 GLU B N 1
ATOM 5591 C CA . GLU B 2 77 ? 26.969 53.066 59.959 1.00 214.73 77 GLU B CA 1
ATOM 5592 C C . GLU B 2 77 ? 27.648 52.758 61.297 1.00 213.56 77 GLU B C 1
ATOM 5593 O O . GLU B 2 77 ? 27.823 53.664 62.111 1.00 212.83 77 GLU B O 1
ATOM 5599 N N . GLU B 2 78 ? 28.077 51.511 61.519 1.00 208.16 78 GLU B N 1
ATOM 5600 C CA . GLU B 2 78 ? 28.785 51.107 62.739 1.00 207.04 78 GLU B CA 1
ATOM 5601 C C . GLU B 2 78 ? 30.103 51.880 62.900 1.00 205.33 78 GLU B C 1
ATOM 5602 O O . GLU B 2 78 ? 30.373 52.452 63.961 1.00 204.43 78 GLU B O 1
ATOM 5608 N N . SER B 2 79 ? 30.898 51.966 61.829 1.00 182.30 79 SER B N 1
ATOM 5609 C CA . SER B 2 79 ? 32.160 52.711 61.833 1.00 180.91 79 SER B CA 1
ATOM 5610 C C . SER B 2 79 ? 31.951 54.197 62.139 1.00 180.43 79 SER B C 1
ATOM 5611 O O . SER B 2 79 ? 32.682 54.770 62.949 1.00 179.20 79 SER B O 1
ATOM 5614 N N . VAL B 2 80 ? 30.941 54.819 61.531 1.00 165.28 80 VAL B N 1
ATOM 5615 C CA . VAL B 2 80 ? 30.603 56.232 61.744 1.00 165.06 80 VAL B CA 1
ATOM 5616 C C . VAL B 2 80 ? 30.105 56.476 63.157 1.00 164.96 80 VAL B C 1
ATOM 5617 O O . VAL B 2 80 ? 30.537 57.435 63.793 1.00 163.94 80 VAL B O 1
ATOM 5621 N N . SER B 2 81 ? 29.244 55.594 63.667 1.00 185.36 81 SER B N 1
ATOM 5622 C CA . SER B 2 81 ? 28.733 55.665 65.035 1.00 185.49 81 SER B CA 1
ATOM 5623 C C . SER B 2 81 ? 29.876 55.593 66.056 1.00 183.73 81 SER B C 1
ATOM 5624 O O . SER B 2 81 ? 29.973 56.442 66.943 1.00 183.04 81 SER B O 1
ATOM 5627 N N . SER B 2 82 ? 30.813 54.657 65.870 1.00 210.00 82 SER B N 1
ATOM 5628 C CA . SER B 2 82 ? 31.994 54.499 66.729 1.00 208.41 82 SER B CA 1
ATOM 5629 C C . SER B 2 82 ? 32.906 55.733 66.718 1.00 207.08 82 SER B C 1
ATOM 5630 O O . SER B 2 82 ? 33.289 56.244 67.776 1.00 206.03 82 SER B O 1
ATOM 5633 N N . ILE B 2 83 ? 33.212 56.275 65.532 1.00 201.36 83 ILE B N 1
ATOM 5634 C CA . ILE B 2 83 ? 34.054 57.474 65.395 1.00 200.23 83 ILE B CA 1
ATOM 5635 C C . ILE B 2 83 ? 33.348 58.700 65.980 1.00 200.16 83 ILE B C 1
ATOM 5636 O O . ILE B 2 83 ? 33.961 59.436 66.756 1.00 198.94 83 ILE B O 1
ATOM 5641 N N . SER B 2 84 ? 32.067 58.900 65.666 1.00 178.68 84 SER B N 1
ATOM 5642 C CA . SER B 2 84 ? 31.267 60.014 66.184 1.00 179.08 84 SER B CA 1
ATOM 5643 C C . SER B 2 84 ? 31.247 60.006 67.716 1.00 178.54 84 SER B C 1
ATOM 5644 O O . SER B 2 84 ? 31.574 61.021 68.337 1.00 177.63 84 SER B O 1
ATOM 5647 N N . PHE B 2 85 ? 30.999 58.844 68.336 1.00 193.50 85 PHE B N 1
ATOM 5648 C CA . PHE B 2 85 ? 31.032 58.687 69.792 1.00 192.96 85 PHE B CA 1
ATOM 5649 C C . PHE B 2 85 ? 32.422 58.971 70.379 1.00 190.88 85 PHE B C 1
ATOM 5650 O O . PHE B 2 85 ? 32.550 59.732 71.339 1.00 190.12 85 PHE B O 1
ATOM 5658 N N . SER B 2 86 ? 33.478 58.406 69.784 1.00 214.42 86 SER B N 1
ATOM 5659 C CA . SER B 2 86 ? 34.858 58.609 70.239 1.00 212.69 86 SER B CA 1
ATOM 5660 C C . SER B 2 86 ? 35.265 60.084 70.200 1.00 211.78 86 SER B C 1
ATOM 5661 O O . SER B 2 86 ? 35.796 60.621 71.177 1.00 210.56 86 SER B O 1
ATOM 5664 N N . LYS B 2 87 ? 34.981 60.777 69.094 1.00 206.25 87 LYS B N 1
ATOM 5665 C CA . LYS B 2 87 ? 35.352 62.184 68.912 1.00 205.47 87 LYS B CA 1
ATOM 5666 C C . LYS B 2 87 ? 34.508 63.111 69.780 1.00 205.66 87 LYS B C 1
ATOM 5667 O O . LYS B 2 87 ? 35.076 64.012 70.394 1.00 204.45 87 LYS B O 1
ATOM 5673 N N . ALA B 2 88 ? 33.207 62.847 69.922 1.00 167.08 88 ALA B N 1
ATOM 5674 C CA . ALA B 2 88 ? 32.352 63.560 70.868 1.00 167.76 88 ALA B CA 1
ATOM 5675 C C . ALA B 2 88 ? 32.852 63.400 72.317 1.00 166.55 88 ALA B C 1
ATOM 5676 O O . ALA B 2 88 ? 32.951 64.382 73.052 1.00 166.00 88 ALA B O 1
ATOM 5678 N N . SER B 2 89 ? 33.261 62.188 72.710 1.00 209.66 89 SER B N 1
ATOM 5679 C CA . SER B 2 89 ? 33.835 61.929 74.036 1.00 208.42 89 SER B CA 1
ATOM 5680 C C . SER B 2 89 ? 35.162 62.668 74.247 1.00 206.42 89 SER B C 1
ATOM 5681 O O . SER B 2 89 ? 35.336 63.336 75.267 1.00 205.57 89 SER B O 1
ATOM 5684 N N . LYS B 2 90 ? 36.077 62.641 73.265 1.00 238.23 90 LYS B N 1
ATOM 5685 C CA . LYS B 2 90 ? 37.344 63.394 73.319 1.00 236.61 90 LYS B CA 1
ATOM 5686 C C . LYS B 2 90 ? 37.117 64.914 73.388 1.00 236.26 90 LYS B C 1
ATOM 5687 O O . LYS B 2 90 ? 37.835 65.593 74.119 1.00 234.88 90 LYS B O 1
ATOM 5693 N N . LEU B 2 91 ? 36.134 65.452 72.655 1.00 217.77 91 LEU B N 1
ATOM 5694 C CA . LEU B 2 91 ? 35.747 66.868 72.732 1.00 217.91 91 LEU B CA 1
ATOM 5695 C C . LEU B 2 91 ? 35.310 67.237 74.154 1.00 217.95 91 LEU B C 1
ATOM 5696 O O . LEU B 2 91 ? 35.823 68.209 74.712 1.00 216.90 91 LEU B O 1
ATOM 5701 N N . GLN B 2 92 ? 34.434 66.429 74.758 1.00 218.18 92 GLN B N 1
ATOM 5702 C CA . GLN B 2 92 ? 33.964 66.653 76.123 1.00 218.48 92 GLN B CA 1
ATOM 5703 C C . GLN B 2 92 ? 35.106 66.560 77.146 1.00 216.27 92 GLN B C 1
ATOM 5704 O O . GLN B 2 92 ? 35.235 67.436 77.995 1.00 215.75 92 GLN B O 1
ATOM 5710 N N . GLN B 2 93 ? 35.995 65.568 77.028 1.00 244.61 93 GLN B N 1
ATOM 5711 C CA . GLN B 2 93 ? 37.152 65.421 77.921 1.00 242.67 93 GLN B CA 1
ATOM 5712 C C . GLN B 2 93 ? 38.109 66.617 77.848 1.00 241.16 93 GLN B C 1
ATOM 5713 O O . GLN B 2 93 ? 38.565 67.107 78.883 1.00 239.96 93 GLN B O 1
ATOM 5719 N N . LYS B 2 94 ? 38.408 67.116 76.638 1.00 230.43 94 LYS B N 1
ATOM 5720 C CA . LYS B 2 94 ? 39.232 68.325 76.469 1.00 229.17 94 LYS B CA 1
ATOM 5721 C C . LYS B 2 94 ? 38.572 69.542 77.115 1.00 230.22 94 LYS B C 1
ATOM 5722 O O . LYS B 2 94 ? 39.262 70.339 77.747 1.00 230.05 94 LYS B O 1
ATOM 5728 N N . TYR B 2 95 ? 37.255 69.666 76.980 1.00 246.27 95 TYR B N 1
ATOM 5729 C CA . TYR B 2 95 ? 36.493 70.749 77.589 1.00 248.52 95 TYR B CA 1
ATOM 5730 C C . TYR B 2 95 ? 36.479 70.671 79.122 1.00 246.52 95 TYR B C 1
ATOM 5731 O O . TYR B 2 95 ? 36.750 71.669 79.789 1.00 246.77 95 TYR B O 1
ATOM 5740 N N . ASP B 2 96 ? 36.265 69.486 79.692 1.00 236.02 96 ASP B N 1
ATOM 5741 C CA . ASP B 2 96 ? 36.279 69.284 81.145 1.00 235.48 96 ASP B CA 1
ATOM 5742 C C . ASP B 2 96 ? 37.669 69.575 81.737 1.00 232.85 96 ASP B C 1
ATOM 5743 O O . ASP B 2 96 ? 37.793 70.266 82.753 1.00 232.43 96 ASP B O 1
ATOM 5748 N N . ALA B 2 97 ? 38.733 69.130 81.061 1.00 189.73 97 ALA B N 1
ATOM 5749 C CA . ALA B 2 97 ? 40.109 69.438 81.449 1.00 187.47 97 ALA B CA 1
ATOM 5750 C C . ALA B 2 97 ? 40.405 70.949 81.386 1.00 186.96 97 ALA B C 1
ATOM 5751 O O . ALA B 2 97 ? 41.038 71.503 82.291 1.00 185.61 97 ALA B O 1
ATOM 5753 N N . TYR B 2 98 ? 39.912 71.632 80.347 1.00 225.49 98 TYR B N 1
ATOM 5754 C CA . TYR B 2 98 ? 40.025 73.082 80.225 1.00 228.64 98 TYR B CA 1
ATOM 5755 C C . TYR B 2 98 ? 39.297 73.797 81.371 1.00 229.25 98 TYR B C 1
ATOM 5756 O O . TYR B 2 98 ? 39.896 74.646 82.036 1.00 229.33 98 TYR B O 1
ATOM 5765 N N . GLN B 2 99 ? 38.060 73.405 81.683 1.00 248.45 99 GLN B N 1
ATOM 5766 C CA . GLN B 2 99 ? 37.272 73.979 82.777 1.00 249.15 99 GLN B CA 1
ATOM 5767 C C . GLN B 2 99 ? 37.948 73.808 84.145 1.00 247.12 99 GLN B C 1
ATOM 5768 O O . GLN B 2 99 ? 38.039 74.769 84.914 1.00 247.95 99 GLN B O 1
ATOM 5774 N N . GLU B 2 100 ? 38.488 72.627 84.452 1.00 212.65 100 GLU B N 1
ATOM 5775 C CA . GLU B 2 100 ? 39.226 72.403 85.703 1.00 210.60 100 GLU B CA 1
ATOM 5776 C C . GLU B 2 100 ? 40.511 73.242 85.786 1.00 208.65 100 GLU B C 1
ATOM 5777 O O . GLU B 2 100 ? 40.846 73.770 86.852 1.00 208.13 100 GLU B O 1
ATOM 5783 N N . SER B 2 101 ? 41.204 73.452 84.662 1.00 199.69 101 SER B N 1
ATOM 5784 C CA . SER B 2 101 ? 42.374 74.339 84.616 1.00 200.20 101 SER B CA 1
ATOM 5785 C C . SER B 2 101 ? 42.013 75.807 84.897 1.00 203.44 101 SER B C 1
ATOM 5786 O O . SER B 2 101 ? 42.732 76.492 85.631 1.00 202.94 101 SER B O 1
ATOM 5789 N N . GLN B 2 102 ? 40.866 76.277 84.385 1.00 272.11 102 GLN B N 1
ATOM 5790 C CA . GLN B 2 102 ? 40.365 77.635 84.615 1.00 275.56 102 GLN B CA 1
ATOM 5791 C C . GLN B 2 102 ? 39.947 77.838 86.069 1.00 274.58 102 GLN B C 1
ATOM 5792 O O . GLN B 2 102 ? 40.276 78.864 86.664 1.00 276.21 102 GLN B O 1
ATOM 5798 N N . LYS B 2 103 ? 39.281 76.844 86.674 1.00 274.41 103 LYS B N 1
ATOM 5799 C CA . LYS B 2 103 ? 38.920 76.889 88.097 1.00 274.71 103 LYS B CA 1
ATOM 5800 C C . LYS B 2 103 ? 40.151 77.014 88.981 1.00 272.11 103 LYS B C 1
ATOM 5801 O O . LYS B 2 103 ? 40.204 77.922 89.800 1.00 273.60 103 LYS B O 1
ATOM 5803 N N . ILE C 3 6 ? 36.784 8.532 -89.968 1.00 250.57 424 ILE C N 1
ATOM 5804 C CA . ILE C 3 6 ? 36.180 9.470 -89.032 1.00 247.67 424 ILE C CA 1
ATOM 5805 C C . ILE C 3 6 ? 36.370 10.863 -89.608 1.00 248.67 424 ILE C C 1
ATOM 5806 O O . ILE C 3 6 ? 35.870 11.859 -89.067 1.00 246.63 424 ILE C O 1
ATOM 5811 N N . TYR C 3 7 ? 37.177 10.929 -90.672 1.00 283.30 425 TYR C N 1
ATOM 5812 C CA . TYR C 3 7 ? 37.244 12.155 -91.451 1.00 283.99 425 TYR C CA 1
ATOM 5813 C C . TYR C 3 7 ? 35.996 12.280 -92.305 1.00 280.03 425 TYR C C 1
ATOM 5814 O O . TYR C 3 7 ? 35.360 13.339 -92.355 1.00 277.58 425 TYR C O 1
ATOM 5823 N N . THR C 3 8 ? 35.675 11.186 -93.031 1.00 354.55 426 THR C N 1
ATOM 5824 C CA . THR C 3 8 ? 34.498 11.097 -93.904 1.00 350.35 426 THR C CA 1
ATOM 5825 C C . THR C 3 8 ? 33.172 11.299 -93.145 1.00 345.38 426 THR C C 1
ATOM 5826 O O . THR C 3 8 ? 32.266 11.975 -93.645 1.00 342.95 426 THR C O 1
ATOM 5830 N N . THR C 3 9 ? 32.990 10.630 -91.995 1.00 335.23 427 THR C N 1
ATOM 5831 C CA . THR C 3 9 ? 31.870 10.937 -91.086 1.00 331.52 427 THR C CA 1
ATOM 5832 C C . THR C 3 9 ? 31.822 12.444 -90.739 1.00 331.65 427 THR C C 1
ATOM 5833 O O . THR C 3 9 ? 30.737 13.033 -90.638 1.00 329.00 427 THR C O 1
ATOM 5837 N N . LEU C 3 10 ? 33.007 13.032 -90.542 1.00 260.18 428 LEU C N 1
ATOM 5838 C CA . LEU C 3 10 ? 33.148 14.468 -90.175 1.00 261.06 428 LEU C CA 1
ATOM 5839 C C . LEU C 3 10 ? 32.321 15.336 -91.130 1.00 260.42 428 LEU C C 1
ATOM 5840 O O . LEU C 3 10 ? 31.438 16.070 -90.643 1.00 257.89 428 LEU C O 1
ATOM 5845 N N . LYS C 3 11 ? 32.603 15.252 -92.434 1.00 283.29 429 LYS C N 1
ATOM 5846 C CA . LYS C 3 11 ? 31.876 16.067 -93.446 1.00 281.06 429 LYS C CA 1
ATOM 5847 C C . LYS C 3 11 ? 30.395 15.671 -93.702 1.00 276.95 429 LYS C C 1
ATOM 5848 O O . LYS C 3 11 ? 29.570 16.560 -93.954 1.00 275.93 429 LYS C O 1
ATOM 5854 N N . PHE C 3 12 ? 30.040 14.354 -93.662 1.00 328.81 430 PHE C N 1
ATOM 5855 C CA . PHE C 3 12 ? 28.697 13.860 -94.063 1.00 323.78 430 PHE C CA 1
ATOM 5856 C C . PHE C 3 12 ? 27.595 14.371 -93.140 1.00 319.91 430 PHE C C 1
ATOM 5857 O O . PHE C 3 12 ? 26.489 14.663 -93.609 1.00 316.51 430 PHE C O 1
ATOM 5865 N N . GLU C 3 13 ? 27.853 14.491 -91.835 1.00 325.39 431 GLU C N 1
ATOM 5866 C CA . GLU C 3 13 ? 26.842 15.052 -90.932 1.00 323.67 431 GLU C CA 1
ATOM 5867 C C . GLU C 3 13 ? 26.691 16.575 -91.090 1.00 323.24 431 GLU C C 1
ATOM 5868 O O . GLU C 3 13 ? 25.604 17.130 -90.867 1.00 320.68 431 GLU C O 1
ATOM 5874 N N . SER C 3 14 ? 27.787 17.258 -91.431 1.00 287.42 432 SER C N 1
ATOM 5875 C CA . SER C 3 14 ? 27.831 18.713 -91.516 1.00 288.14 432 SER C CA 1
ATOM 5876 C C . SER C 3 14 ? 27.222 19.270 -92.802 1.00 288.09 432 SER C C 1
ATOM 5877 O O . SER C 3 14 ? 26.699 20.386 -92.792 1.00 287.35 432 SER C O 1
ATOM 5880 N N . MET C 3 15 ? 27.284 18.544 -93.913 1.00 308.84 433 MET C N 1
ATOM 5881 C CA . MET C 3 15 ? 26.637 19.025 -95.137 1.00 308.44 433 MET C CA 1
ATOM 5882 C C . MET C 3 15 ? 25.145 18.663 -94.996 1.00 304.05 433 MET C C 1
ATOM 5883 O O . MET C 3 15 ? 24.284 19.355 -95.546 1.00 303.44 433 MET C O 1
ATOM 5888 N N . MET C 3 16 ? 24.851 17.616 -94.211 1.00 322.06 434 MET C N 1
ATOM 5889 C CA . MET C 3 16 ? 23.480 17.245 -93.828 1.00 317.75 434 MET C CA 1
ATOM 5890 C C . MET C 3 16 ? 22.949 18.584 -93.284 1.00 316.41 434 MET C C 1
ATOM 5891 O O . MET C 3 16 ? 21.810 18.942 -93.533 1.00 314.79 434 MET C O 1
ATOM 5896 N N . GLN C 3 17 ? 23.816 19.362 -92.619 1.00 278.15 435 GLN C N 1
ATOM 5897 C CA . GLN C 3 17 ? 23.403 20.667 -92.107 1.00 277.85 435 GLN C CA 1
ATOM 5898 C C . GLN C 3 17 ? 23.151 21.696 -93.218 1.00 279.99 435 GLN C C 1
ATOM 5899 O O . GLN C 3 17 ? 22.236 22.513 -93.092 1.00 279.63 435 GLN C O 1
ATOM 5905 N N . GLN C 3 18 ? 23.966 21.728 -94.286 1.00 277.66 436 GLN C N 1
ATOM 5906 C CA . GLN C 3 18 ? 23.732 22.730 -95.343 1.00 278.28 436 GLN C CA 1
ATOM 5907 C C . GLN C 3 18 ? 22.408 22.552 -96.076 1.00 276.43 436 GLN C C 1
ATOM 5908 O O . GLN C 3 18 ? 21.817 23.547 -96.509 1.00 278.07 436 GLN C O 1
ATOM 5914 N N . ARG C 3 19 ? 21.932 21.320 -96.253 1.00 278.13 437 ARG C N 1
ATOM 5915 C CA . ARG C 3 19 ? 20.638 21.125 -96.907 1.00 276.26 437 ARG C CA 1
ATOM 5916 C C . ARG C 3 19 ? 19.477 21.423 -95.982 1.00 273.72 437 ARG C C 1
ATOM 5917 O O . ARG C 3 19 ? 18.419 21.882 -96.422 1.00 272.40 437 ARG C O 1
ATOM 5925 N N . VAL C 3 20 ? 19.618 21.017 -94.731 1.00 275.26 438 VAL C N 1
ATOM 5926 C CA . VAL C 3 20 ? 18.593 21.288 -93.740 1.00 271.94 438 VAL C CA 1
ATOM 5927 C C . VAL C 3 20 ? 18.415 22.784 -93.513 1.00 273.05 438 VAL C C 1
ATOM 5928 O O . VAL C 3 20 ? 17.283 23.277 -93.416 1.00 270.85 438 VAL C O 1
ATOM 5932 N N . ILE C 3 21 ? 19.519 23.542 -93.485 1.00 259.00 439 ILE C N 1
ATOM 5933 C CA . ILE C 3 21 ? 19.380 24.992 -93.376 1.00 260.71 439 ILE C CA 1
ATOM 5934 C C . ILE C 3 21 ? 18.569 25.494 -94.572 1.00 259.90 439 ILE C C 1
ATOM 5935 O O . ILE C 3 21 ? 17.619 26.271 -94.411 1.00 258.41 439 ILE C O 1
ATOM 5940 N N . GLN C 3 22 ? 18.855 24.956 -95.771 1.00 251.54 440 GLN C N 1
ATOM 5941 C CA . GLN C 3 22 ? 18.140 25.333 -96.995 1.00 251.02 440 GLN C CA 1
ATOM 5942 C C . GLN C 3 22 ? 16.674 24.903 -96.941 1.00 248.77 440 GLN C C 1
ATOM 5943 O O . GLN C 3 22 ? 15.798 25.600 -97.474 1.00 249.27 440 GLN C O 1
ATOM 5949 N N . ILE C 3 23 ? 16.380 23.775 -96.293 1.00 228.63 441 ILE C N 1
ATOM 5950 C CA . ILE C 3 23 ? 14.986 23.372 -96.166 1.00 225.63 441 ILE C CA 1
ATOM 5951 C C . ILE C 3 23 ? 14.223 24.308 -95.223 1.00 226.00 441 ILE C C 1
ATOM 5952 O O . ILE C 3 23 ? 13.135 24.792 -95.562 1.00 226.12 441 ILE C O 1
ATOM 5957 N N . ARG C 3 24 ? 14.803 24.653 -94.074 1.00 252.57 442 ARG C N 1
ATOM 5958 C CA . ARG C 3 24 ? 14.170 25.631 -93.192 1.00 251.66 442 ARG C CA 1
ATOM 5959 C C . ARG C 3 24 ? 14.018 26.970 -93.887 1.00 253.83 442 ARG C C 1
ATOM 5960 O O . ARG C 3 24 ? 13.166 27.783 -93.514 1.00 253.01 442 ARG C O 1
ATOM 5968 N N . SER C 3 25 ? 14.869 27.202 -94.875 1.00 263.82 443 SER C N 1
ATOM 5969 C CA . SER C 3 25 ? 14.989 28.405 -95.677 1.00 265.64 443 SER C CA 1
ATOM 5970 C C . SER C 3 25 ? 14.071 28.458 -96.883 1.00 267.15 443 SER C C 1
ATOM 5971 O O . SER C 3 25 ? 14.027 29.499 -97.550 1.00 269.24 443 SER C O 1
ATOM 5974 N N . ILE C 3 26 ? 13.371 27.375 -97.204 1.00 264.20 444 ILE C N 1
ATOM 5975 C CA . ILE C 3 26 ? 12.452 27.426 -98.330 1.00 262.38 444 ILE C CA 1
ATOM 5976 C C . ILE C 3 26 ? 11.523 28.470 -97.757 1.00 262.14 444 ILE C C 1
ATOM 5977 O O . ILE C 3 26 ? 11.041 28.302 -96.626 1.00 261.11 444 ILE C O 1
ATOM 5982 N N . PRO C 3 27 ? 11.342 29.595 -98.442 1.00 296.21 445 PRO C N 1
ATOM 5983 C CA . PRO C 3 27 ? 10.532 30.672 -97.868 1.00 297.28 445 PRO C CA 1
ATOM 5984 C C . PRO C 3 27 ? 9.133 30.189 -97.479 1.00 294.92 445 PRO C C 1
ATOM 5985 O O . PRO C 3 27 ? 8.466 29.462 -98.222 1.00 293.44 445 PRO C O 1
ATOM 5989 N N . GLU C 3 28 ? 8.759 30.529 -96.234 1.00 308.25 446 GLU C N 1
ATOM 5990 C CA . GLU C 3 28 ? 7.498 30.120 -95.614 1.00 305.43 446 GLU C CA 1
ATOM 5991 C C . GLU C 3 28 ? 6.270 30.347 -96.518 1.00 304.59 446 GLU C C 1
ATOM 5992 O O . GLU C 3 28 ? 5.316 29.569 -96.463 1.00 304.38 446 GLU C O 1
ATOM 5998 N N . GLU C 3 29 ? 6.245 31.428 -97.328 1.00 277.49 447 GLU C N 1
ATOM 5999 C CA . GLU C 3 29 ? 5.065 31.731 -98.151 1.00 278.26 447 GLU C CA 1
ATOM 6000 C C . GLU C 3 29 ? 4.950 30.848 -99.359 1.00 279.16 447 GLU C C 1
ATOM 6001 O O . GLU C 3 29 ? 4.043 31.025 -100.190 1.00 280.71 447 GLU C O 1
ATOM 6007 N N . GLU C 3 30 ? 5.745 29.801 -99.454 1.00 262.52 448 GLU C N 1
ATOM 6008 C CA . GLU C 3 30 ? 5.674 28.889 -100.579 1.00 261.56 448 GLU C CA 1
ATOM 6009 C C . GLU C 3 30 ? 4.782 27.694 -100.291 1.00 257.56 448 GLU C C 1
ATOM 6010 O O . GLU C 3 30 ? 4.286 27.066 -101.228 1.00 255.41 448 GLU C O 1
ATOM 6016 N N . TYR C 3 31 ? 4.493 27.445 -99.008 1.00 271.12 449 TYR C N 1
ATOM 6017 C CA . TYR C 3 31 ? 3.655 26.348 -98.538 1.00 269.76 449 TYR C CA 1
ATOM 6018 C C . TYR C 3 31 ? 2.155 26.680 -98.546 1.00 268.61 449 TYR C C 1
ATOM 6019 O O . TYR C 3 31 ? 1.337 25.805 -98.221 1.00 266.46 449 TYR C O 1
ATOM 6028 N N . HIS C 3 32 ? 1.769 27.870 -99.028 1.00 271.83 450 HIS C N 1
ATOM 6029 C CA . HIS C 3 32 ? 0.395 28.394 -98.958 1.00 271.58 450 HIS C CA 1
ATOM 6030 C C . HIS C 3 32 ? -0.062 28.920 -100.290 1.00 272.01 450 HIS C C 1
ATOM 6031 O O . HIS C 3 32 ? -1.269 28.979 -100.535 1.00 272.57 450 HIS C O 1
ATOM 6038 N N . GLU C 3 33 ? 0.859 29.245 -101.167 1.00 255.13 451 GLU C N 1
ATOM 6039 C CA . GLU C 3 33 ? 0.577 29.721 -102.497 1.00 257.15 451 GLU C CA 1
ATOM 6040 C C . GLU C 3 33 ? 0.677 28.547 -103.426 1.00 255.85 451 GLU C C 1
ATOM 6041 O O . GLU C 3 33 ? 1.419 27.598 -103.170 1.00 255.83 451 GLU C O 1
ATOM 6047 N N . LEU C 3 34 ? -0.110 28.599 -104.484 1.00 255.08 452 LEU C N 1
ATOM 6048 C CA . LEU C 3 34 ? -0.156 27.525 -105.452 1.00 254.99 452 LEU C CA 1
ATOM 6049 C C . LEU C 3 34 ? 0.377 28.033 -106.793 1.00 257.54 452 LEU C C 1
ATOM 6050 O O . LEU C 3 34 ? 0.050 29.148 -107.222 1.00 258.17 452 LEU C O 1
ATOM 6055 N N . VAL C 3 35 ? 1.213 27.201 -107.437 1.00 237.93 453 VAL C N 1
ATOM 6056 C CA . VAL C 3 35 ? 1.775 27.427 -108.770 1.00 238.48 453 VAL C CA 1
ATOM 6057 C C . VAL C 3 35 ? 1.151 26.461 -109.770 1.00 238.38 453 VAL C C 1
ATOM 6058 O O . VAL C 3 35 ? 0.802 25.328 -109.421 1.00 235.84 453 VAL C O 1
ATOM 6062 N N . SER C 3 36 ? 1.019 26.897 -111.027 1.00 245.67 454 SER C N 1
ATOM 6063 C CA . SER C 3 36 ? 0.540 25.993 -112.072 1.00 244.64 454 SER C CA 1
ATOM 6064 C C . SER C 3 36 ? 1.723 25.255 -112.710 1.00 245.33 454 SER C C 1
ATOM 6065 O O . SER C 3 36 ? 2.671 25.901 -113.171 1.00 247.14 454 SER C O 1
ATOM 6068 N N . VAL C 3 37 ? 1.654 23.909 -112.751 1.00 234.63 455 VAL C N 1
ATOM 6069 C CA . VAL C 3 37 ? 2.777 23.067 -113.203 1.00 236.28 455 VAL C CA 1
ATOM 6070 C C . VAL C 3 37 ? 2.318 21.691 -113.748 1.00 235.18 455 VAL C C 1
ATOM 6071 O O . VAL C 3 37 ? 1.368 21.096 -113.236 1.00 233.37 455 VAL C O 1
ATOM 6075 N N . GLN C 3 38 ? 2.993 21.170 -114.782 1.00 206.33 456 GLN C N 1
ATOM 6076 C CA . GLN C 3 38 ? 2.618 19.855 -115.386 1.00 204.81 456 GLN C CA 1
ATOM 6077 C C . GLN C 3 38 ? 3.733 18.793 -115.385 1.00 205.29 456 GLN C C 1
ATOM 6078 O O . GLN C 3 38 ? 3.508 17.620 -115.027 1.00 203.50 456 GLN C O 1
ATOM 6084 N N . PRO C 3 44 ? -3.722 18.453 -116.308 1.00 209.78 514 PRO C N 1
ATOM 6085 C CA . PRO C 3 44 ? -2.677 19.215 -115.591 1.00 212.31 514 PRO C CA 1
ATOM 6086 C C . PRO C 3 44 ? -2.920 19.415 -114.068 1.00 213.32 514 PRO C C 1
ATOM 6087 O O . PRO C 3 44 ? -3.961 19.940 -113.695 1.00 212.81 514 PRO C O 1
ATOM 6091 N N . ILE C 3 45 ? -1.882 19.107 -113.203 1.00 226.02 515 ILE C N 1
ATOM 6092 C CA . ILE C 3 45 ? -1.896 19.288 -111.746 1.00 224.61 515 ILE C CA 1
ATOM 6093 C C . ILE C 3 45 ? -1.458 20.694 -111.369 1.00 226.42 515 ILE C C 1
ATOM 6094 O O . ILE C 3 45 ? -0.822 21.398 -112.154 1.00 228.52 515 ILE C O 1
ATOM 6099 N N . GLN C 3 46 ? -1.942 21.156 -110.211 1.00 250.22 516 GLN C N 1
ATOM 6100 C CA . GLN C 3 46 ? -1.492 22.389 -109.565 1.00 249.34 516 GLN C CA 1
ATOM 6101 C C . GLN C 3 46 ? -0.749 22.026 -108.265 1.00 248.92 516 GLN C C 1
ATOM 6102 O O . GLN C 3 46 ? -1.299 21.311 -107.416 1.00 246.28 516 GLN C O 1
ATOM 6108 N N . VAL C 3 47 ? 0.521 22.426 -108.146 1.00 246.63 517 VAL C N 1
ATOM 6109 C CA . VAL C 3 47 ? 1.274 22.233 -106.908 1.00 245.17 517 VAL C CA 1
ATOM 6110 C C . VAL C 3 47 ? 1.523 23.599 -106.272 1.00 246.15 517 VAL C C 1
ATOM 6111 O O . VAL C 3 47 ? 1.442 24.635 -106.927 1.00 246.09 517 VAL C O 1
ATOM 6115 N N . SER C 3 48 ? 1.942 23.578 -105.002 1.00 291.03 518 SER C N 1
ATOM 6116 C CA . SER C 3 48 ? 2.340 24.779 -104.257 1.00 292.46 518 SER C CA 1
ATOM 6117 C C . SER C 3 48 ? 3.661 25.337 -104.786 1.00 295.72 518 SER C C 1
ATOM 6118 O O . SER C 3 48 ? 4.411 24.663 -105.507 1.00 296.19 518 SER C O 1
ATOM 6121 N N . VAL C 3 49 ? 3.880 26.631 -104.510 1.00 280.68 519 VAL C N 1
ATOM 6122 C CA . VAL C 3 49 ? 5.049 27.326 -105.045 1.00 283.90 519 VAL C CA 1
ATOM 6123 C C . VAL C 3 49 ? 6.360 26.667 -104.601 1.00 284.95 519 VAL C C 1
ATOM 6124 O O . VAL C 3 49 ? 7.339 26.669 -105.360 1.00 285.56 519 VAL C O 1
ATOM 6128 N N . PHE C 3 50 ? 6.414 26.099 -103.382 1.00 282.90 520 PHE C N 1
ATOM 6129 C CA . PHE C 3 50 ? 7.645 25.460 -102.876 1.00 281.75 520 PHE C CA 1
ATOM 6130 C C . PHE C 3 50 ? 8.063 24.137 -103.562 1.00 282.76 520 PHE C C 1
ATOM 6131 O O . PHE C 3 50 ? 9.239 23.767 -103.469 1.00 284.66 520 PHE C O 1
ATOM 6139 N N . VAL C 3 51 ? 7.120 23.411 -104.167 1.00 265.47 521 VAL C N 1
ATOM 6140 C CA . VAL C 3 51 ? 7.419 22.069 -104.761 1.00 265.97 521 VAL C CA 1
ATOM 6141 C C . VAL C 3 51 ? 8.592 22.127 -105.755 1.00 269.00 521 VAL C C 1
ATOM 6142 O O . VAL C 3 51 ? 9.449 21.222 -105.713 1.00 268.43 521 VAL C O 1
ATOM 6146 N N . GLN C 3 52 ? 8.612 23.153 -106.606 1.00 270.17 522 GLN C N 1
ATOM 6147 C CA . GLN C 3 52 ? 9.579 23.352 -107.683 1.00 272.58 522 GLN C CA 1
ATOM 6148 C C . GLN C 3 52 ? 10.962 23.738 -107.159 1.00 273.38 522 GLN C C 1
ATOM 6149 O O . GLN C 3 52 ? 11.988 23.357 -107.747 1.00 274.17 522 GLN C O 1
ATOM 6155 N N . SER C 3 53 ? 10.982 24.574 -106.101 1.00 266.10 523 SER C N 1
ATOM 6156 C CA . SER C 3 53 ? 12.182 24.897 -105.317 1.00 267.96 523 SER C CA 1
ATOM 6157 C C . SER C 3 53 ? 12.683 23.635 -104.643 1.00 266.71 523 SER C C 1
ATOM 6158 O O . SER C 3 53 ? 13.880 23.495 -104.361 1.00 267.36 523 SER C O 1
ATOM 6161 N N . ALA C 3 54 ? 11.735 22.788 -104.234 1.00 273.38 524 ALA C N 1
ATOM 6162 C CA . ALA C 3 54 ? 12.023 21.534 -103.547 1.00 274.32 524 ALA C CA 1
ATOM 6163 C C . ALA C 3 54 ? 12.895 20.643 -104.424 1.00 276.98 524 ALA C C 1
ATOM 6164 O O . ALA C 3 54 ? 13.716 19.872 -103.912 1.00 278.07 524 ALA C O 1
ATOM 6166 N N . ALA C 3 55 ? 12.649 20.646 -105.736 1.00 275.07 525 ALA C N 1
ATOM 6167 C CA . ALA C 3 55 ? 13.481 19.879 -106.654 1.00 276.60 525 ALA C CA 1
ATOM 6168 C C . ALA C 3 55 ? 14.979 20.117 -106.391 1.00 278.91 525 ALA C C 1
ATOM 6169 O O . ALA C 3 55 ? 15.795 19.210 -106.588 1.00 278.71 525 ALA C O 1
ATOM 6171 N N . LYS C 3 56 ? 15.372 21.353 -106.020 1.00 242.76 526 LYS C N 1
ATOM 6172 C CA . LYS C 3 56 ? 16.787 21.686 -105.778 1.00 246.34 526 LYS C CA 1
ATOM 6173 C C . LYS C 3 56 ? 17.433 20.971 -104.579 1.00 247.37 526 LYS C C 1
ATOM 6174 O O . LYS C 3 56 ? 18.606 20.590 -104.660 1.00 250.16 526 LYS C O 1
ATOM 6180 N N . VAL C 3 57 ? 16.732 20.863 -103.435 1.00 254.73 527 VAL C N 1
ATOM 6181 C CA . VAL C 3 57 ? 17.297 20.218 -102.234 1.00 254.12 527 VAL C CA 1
ATOM 6182 C C . VAL C 3 57 ? 17.778 18.787 -102.509 1.00 253.97 527 VAL C C 1
ATOM 6183 O O . VAL C 3 57 ? 18.923 18.438 -102.188 1.00 255.39 527 VAL C O 1
ATOM 6187 N N . PHE C 3 58 ? 16.911 17.930 -103.097 1.00 256.49 528 PHE C N 1
ATOM 6188 C CA . PHE C 3 58 ? 17.286 16.533 -103.398 1.00 257.61 528 PHE C CA 1
ATOM 6189 C C . PHE C 3 58 ? 18.172 16.420 -104.641 1.00 261.64 528 PHE C C 1
ATOM 6190 O O . PHE C 3 58 ? 18.814 15.377 -104.826 1.00 264.10 528 PHE C O 1
ATOM 6198 N N . THR C 3 59 ? 18.143 17.394 -105.555 1.00 253.35 529 THR C N 1
ATOM 6199 C CA . THR C 3 59 ? 19.218 17.422 -106.538 1.00 257.20 529 THR C CA 1
ATOM 6200 C C . THR C 3 59 ? 20.514 17.708 -105.790 1.00 259.72 529 THR C C 1
ATOM 6201 O O . THR C 3 59 ? 21.544 17.068 -106.031 1.00 261.28 529 THR C O 1
ATOM 6205 N N . GLU C 3 60 ? 20.473 18.720 -104.911 1.00 276.75 530 GLU C N 1
ATOM 6206 C CA . GLU C 3 60 ? 21.604 19.133 -104.079 1.00 277.87 530 GLU C CA 1
ATOM 6207 C C . GLU C 3 60 ? 22.168 18.032 -103.148 1.00 278.04 530 GLU C C 1
ATOM 6208 O O . GLU C 3 60 ? 23.329 18.140 -102.734 1.00 280.69 530 GLU C O 1
ATOM 6214 N N . PHE C 3 61 ? 21.378 17.013 -102.731 1.00 284.10 531 PHE C N 1
ATOM 6215 C CA . PHE C 3 61 ? 21.962 15.918 -101.924 1.00 283.92 531 PHE C CA 1
ATOM 6216 C C . PHE C 3 61 ? 22.879 15.076 -102.795 1.00 286.75 531 PHE C C 1
ATOM 6217 O O . PHE C 3 61 ? 23.934 14.630 -102.335 1.00 288.31 531 PHE C O 1
ATOM 6225 N N . GLU C 3 62 ? 22.442 14.771 -104.027 1.00 320.86 532 GLU C N 1
ATOM 6226 C CA . GLU C 3 62 ? 23.334 14.119 -104.981 1.00 324.20 532 GLU C CA 1
ATOM 6227 C C . GLU C 3 62 ? 24.561 14.998 -105.219 1.00 327.69 532 GLU C C 1
ATOM 6228 O O . GLU C 3 62 ? 25.687 14.491 -105.309 1.00 330.25 532 GLU C O 1
ATOM 6234 N N . GLN C 3 63 ? 24.336 16.317 -105.402 1.00 304.78 533 GLN C N 1
ATOM 6235 C CA . GLN C 3 63 ? 25.393 17.335 -105.567 1.00 307.38 533 GLN C CA 1
ATOM 6236 C C . GLN C 3 63 ? 26.433 17.344 -104.438 1.00 309.16 533 GLN C C 1
ATOM 6237 O O . GLN C 3 63 ? 27.624 17.587 -104.670 1.00 310.82 533 GLN C O 1
ATOM 6243 N N . GLY C 3 64 ? 25.984 17.184 -103.195 1.00 291.99 534 GLY C N 1
ATOM 6244 C CA . GLY C 3 64 ? 26.899 17.196 -102.068 1.00 292.91 534 GLY C CA 1
ATOM 6245 C C . GLY C 3 64 ? 27.729 15.933 -101.933 1.00 294.41 534 GLY C C 1
ATOM 6246 O O . GLY C 3 64 ? 28.858 16.004 -101.425 1.00 295.71 534 GLY C O 1
ATOM 6247 N N . CYS C 3 65 ? 27.231 14.843 -102.525 1.00 307.96 535 CYS C N 1
ATOM 6248 C CA . CYS C 3 65 ? 27.924 13.528 -102.519 1.00 309.37 535 CYS C CA 1
ATOM 6249 C C . CYS C 3 65 ? 29.231 13.607 -103.322 1.00 314.15 535 CYS C C 1
ATOM 6250 O O . CYS C 3 65 ? 30.180 12.889 -102.947 1.00 316.37 535 CYS C O 1
ATOM 6253 N N . ASP C 3 66 ? 29.284 14.428 -104.381 1.00 281.63 536 ASP C N 1
ATOM 6254 C CA . ASP C 3 66 ? 30.516 14.519 -105.171 1.00 287.20 536 ASP C CA 1
ATOM 6255 C C . ASP C 3 66 ? 31.744 14.824 -104.312 1.00 290.24 536 ASP C C 1
ATOM 6256 O O . ASP C 3 66 ? 32.871 14.558 -104.748 1.00 293.92 536 ASP C O 1
ATOM 6261 N N . THR C 3 67 ? 31.573 15.487 -103.157 1.00 266.73 537 THR C N 1
ATOM 6262 C CA . THR C 3 67 ? 32.759 15.836 -102.377 1.00 270.46 537 THR C CA 1
ATOM 6263 C C . THR C 3 67 ? 33.421 14.644 -101.644 1.00 272.48 537 THR C C 1
ATOM 6264 O O . THR C 3 67 ? 34.302 14.880 -100.804 1.00 274.58 537 THR C O 1
ATOM 6268 N N . ILE C 3 68 ? 33.084 13.369 -101.998 1.00 285.16 538 ILE C N 1
ATOM 6269 C CA . ILE C 3 68 ? 33.891 12.149 -101.745 1.00 287.12 538 ILE C CA 1
ATOM 6270 C C . ILE C 3 68 ? 33.262 10.873 -102.368 1.00 285.98 538 ILE C C 1
ATOM 6271 O O . ILE C 3 68 ? 33.689 9.749 -102.058 1.00 286.41 538 ILE C O 1
ATOM 6276 N N . GLY C 3 69 ? 32.151 11.141 -103.090 1.00 331.17 539 GLY C N 1
ATOM 6277 C CA . GLY C 3 69 ? 31.239 10.271 -103.877 1.00 329.68 539 GLY C CA 1
ATOM 6278 C C . GLY C 3 69 ? 30.669 9.074 -103.129 1.00 328.59 539 GLY C C 1
ATOM 6279 O O . GLY C 3 69 ? 30.296 9.223 -101.948 1.00 325.86 539 GLY C O 1
ATOM 6280 N N . ARG C 3 70 ? 30.615 7.917 -103.824 1.00 308.61 540 ARG C N 1
ATOM 6281 C CA . ARG C 3 70 ? 30.268 6.552 -103.291 1.00 308.39 540 ARG C CA 1
ATOM 6282 C C . ARG C 3 70 ? 31.580 5.833 -102.887 1.00 312.23 540 ARG C C 1
ATOM 6283 O O . ARG C 3 70 ? 32.599 6.593 -102.813 1.00 315.25 540 ARG C O 1
ATOM 6291 N N . SER C 3 71 ? 31.642 4.467 -102.749 1.00 312.10 541 SER C N 1
ATOM 6292 C CA . SER C 3 71 ? 32.812 3.693 -102.314 1.00 314.71 541 SER C CA 1
ATOM 6293 C C . SER C 3 71 ? 33.229 4.147 -100.910 1.00 313.86 541 SER C C 1
ATOM 6294 O O . SER C 3 71 ? 33.338 3.330 -99.984 1.00 314.36 541 SER C O 1
ATOM 6297 N N . LYS C 3 72 ? 33.474 5.457 -100.760 1.00 278.95 542 LYS C N 1
ATOM 6298 C CA . LYS C 3 72 ? 33.697 6.130 -99.487 1.00 278.10 542 LYS C CA 1
ATOM 6299 C C . LYS C 3 72 ? 32.404 6.473 -98.752 1.00 273.45 542 LYS C C 1
ATOM 6300 O O . LYS C 3 72 ? 32.470 7.009 -97.641 1.00 271.21 542 LYS C O 1
ATOM 6306 N N . VAL C 3 73 ? 31.251 6.254 -99.388 1.00 325.21 543 VAL C N 1
ATOM 6307 C CA . VAL C 3 73 ? 29.933 6.615 -98.859 1.00 320.34 543 VAL C CA 1
ATOM 6308 C C . VAL C 3 73 ? 28.884 5.486 -98.971 1.00 317.19 543 VAL C C 1
ATOM 6309 O O . VAL C 3 73 ? 27.870 5.515 -98.246 1.00 314.63 543 VAL C O 1
ATOM 6313 N N . GLU C 3 74 ? 29.126 4.424 -99.765 1.00 337.08 544 GLU C N 1
ATOM 6314 C CA . GLU C 3 74 ? 28.140 3.398 -100.144 1.00 334.42 544 GLU C CA 1
ATOM 6315 C C . GLU C 3 74 ? 27.338 2.786 -98.976 1.00 330.67 544 GLU C C 1
ATOM 6316 O O . GLU C 3 74 ? 26.177 2.399 -99.162 1.00 328.13 544 GLU C O 1
ATOM 6322 N N . SER C 3 75 ? 27.985 2.519 -97.834 1.00 301.43 545 SER C N 1
ATOM 6323 C CA . SER C 3 75 ? 27.351 1.788 -96.719 1.00 301.01 545 SER C CA 1
ATOM 6324 C C . SER C 3 75 ? 26.225 2.513 -95.929 1.00 298.30 545 SER C C 1
ATOM 6325 O O . SER C 3 75 ? 25.336 1.831 -95.397 1.00 298.17 545 SER C O 1
ATOM 6328 N N . ILE C 3 76 ? 26.193 3.854 -95.843 1.00 287.79 546 ILE C N 1
ATOM 6329 C CA . ILE C 3 76 ? 25.152 4.558 -95.072 1.00 282.66 546 ILE C CA 1
ATOM 6330 C C . ILE C 3 76 ? 24.219 5.380 -95.939 1.00 279.03 546 ILE C C 1
ATOM 6331 O O . ILE C 3 76 ? 23.231 5.920 -95.411 1.00 276.90 546 ILE C O 1
ATOM 6336 N N . TYR C 3 77 ? 24.560 5.571 -97.220 1.00 273.57 547 TYR C N 1
ATOM 6337 C CA . TYR C 3 77 ? 23.810 6.387 -98.172 1.00 272.99 547 TYR C CA 1
ATOM 6338 C C . TYR C 3 77 ? 22.332 6.073 -97.997 1.00 270.82 547 TYR C C 1
ATOM 6339 O O . TYR C 3 77 ? 21.527 6.975 -97.745 1.00 266.91 547 TYR C O 1
ATOM 6348 N N . LEU C 3 78 ? 21.975 4.782 -98.035 1.00 298.87 548 LEU C N 1
ATOM 6349 C CA . LEU C 3 78 ? 20.565 4.424 -97.939 1.00 295.56 548 LEU C CA 1
ATOM 6350 C C . LEU C 3 78 ? 20.059 4.804 -96.564 1.00 293.87 548 LEU C C 1
ATOM 6351 O O . LEU C 3 78 ? 18.886 5.154 -96.404 1.00 292.14 548 LEU C O 1
ATOM 6356 N N . TYR C 3 79 ? 20.884 4.607 -95.537 1.00 281.99 549 TYR C N 1
ATOM 6357 C CA . TYR C 3 79 ? 20.451 5.082 -94.242 1.00 280.31 549 TYR C CA 1
ATOM 6358 C C . TYR C 3 79 ? 20.292 6.593 -94.308 1.00 278.33 549 TYR C C 1
ATOM 6359 O O . TYR C 3 79 ? 19.259 7.146 -93.923 1.00 275.81 549 TYR C O 1
ATOM 6368 N N . LYS C 3 80 ? 21.338 7.277 -94.777 1.00 255.75 550 LYS C N 1
ATOM 6369 C CA . LYS C 3 80 ? 21.370 8.736 -94.812 1.00 256.27 550 LYS C CA 1
ATOM 6370 C C . LYS C 3 80 ? 20.369 9.340 -95.814 1.00 255.31 550 LYS C C 1
ATOM 6371 O O . LYS C 3 80 ? 19.771 10.387 -95.547 1.00 254.01 550 LYS C O 1
ATOM 6377 N N . PHE C 3 81 ? 20.180 8.698 -96.975 1.00 294.46 551 PHE C N 1
ATOM 6378 C CA . PHE C 3 81 ? 19.186 9.138 -97.963 1.00 292.86 551 PHE C CA 1
ATOM 6379 C C . PHE C 3 81 ? 17.762 8.979 -97.459 1.00 290.53 551 PHE C C 1
ATOM 6380 O O . PHE C 3 81 ? 16.981 9.941 -97.469 1.00 288.83 551 PHE C O 1
ATOM 6388 N N . ASN C 3 82 ? 17.418 7.775 -96.978 1.00 279.44 552 ASN C N 1
ATOM 6389 C CA . ASN C 3 82 ? 16.064 7.540 -96.487 1.00 277.21 552 ASN C CA 1
ATOM 6390 C C . ASN C 3 82 ? 15.768 8.457 -95.313 1.00 275.62 552 ASN C C 1
ATOM 6391 O O . ASN C 3 82 ? 14.662 8.990 -95.190 1.00 274.60 552 ASN C O 1
ATOM 6396 N N . LEU C 3 83 ? 16.747 8.651 -94.431 1.00 287.40 553 LEU C N 1
ATOM 6397 C CA . LEU C 3 83 ? 16.495 9.477 -93.262 1.00 285.22 553 LEU C CA 1
ATOM 6398 C C . LEU C 3 83 ? 16.168 10.911 -93.699 1.00 285.70 553 LEU C C 1
ATOM 6399 O O . LEU C 3 83 ? 15.261 11.541 -93.145 1.00 284.32 553 LEU C O 1
ATOM 6404 N N . LEU C 3 84 ? 16.905 11.449 -94.685 1.00 239.30 554 LEU C N 1
ATOM 6405 C CA . LEU C 3 84 ? 16.610 12.797 -95.182 1.00 239.40 554 LEU C CA 1
ATOM 6406 C C . LEU C 3 84 ? 15.259 12.899 -95.861 1.00 238.03 554 LEU C C 1
ATOM 6407 O O . LEU C 3 84 ? 14.521 13.876 -95.669 1.00 235.56 554 LEU C O 1
ATOM 6412 N N . GLN C 3 85 ? 14.893 11.889 -96.617 1.00 259.68 555 GLN C N 1
ATOM 6413 C CA . GLN C 3 85 ? 13.571 11.923 -97.197 1.00 257.57 555 GLN C CA 1
ATOM 6414 C C . GLN C 3 85 ? 12.522 11.979 -96.096 1.00 255.14 555 GLN C C 1
ATOM 6415 O O . GLN C 3 85 ? 11.569 12.765 -96.177 1.00 253.65 555 GLN C O 1
ATOM 6421 N N . THR C 3 86 ? 12.753 11.232 -95.000 1.00 305.90 556 THR C N 1
ATOM 6422 C CA . THR C 3 86 ? 11.815 11.207 -93.873 1.00 303.12 556 THR C CA 1
ATOM 6423 C C . THR C 3 86 ? 11.748 12.563 -93.189 1.00 303.61 556 THR C C 1
ATOM 6424 O O . THR C 3 86 ? 10.655 13.067 -92.906 1.00 300.37 556 THR C O 1
ATOM 6428 N N . ALA C 3 87 ? 12.899 13.204 -92.997 1.00 243.97 557 ALA C N 1
ATOM 6429 C CA . ALA C 3 87 ? 12.924 14.497 -92.327 1.00 243.87 557 ALA C CA 1
ATOM 6430 C C . ALA C 3 87 ? 12.122 15.550 -93.068 1.00 243.20 557 ALA C C 1
ATOM 6431 O O . ALA C 3 87 ? 11.306 16.261 -92.473 1.00 241.79 557 ALA C O 1
ATOM 6433 N N . PHE C 3 88 ? 12.377 15.707 -94.356 1.00 206.67 558 PHE C N 1
ATOM 6434 C CA . PHE C 3 88 ? 11.629 16.714 -95.079 1.00 206.14 558 PHE C CA 1
ATOM 6435 C C . PHE C 3 88 ? 10.121 16.480 -94.999 1.00 203.59 558 PHE C C 1
ATOM 6436 O O . PHE C 3 88 ? 9.342 17.406 -94.745 1.00 202.61 558 PHE C O 1
ATOM 6444 N N . PHE C 3 89 ? 9.707 15.236 -95.188 1.00 224.39 559 PHE C N 1
ATOM 6445 C CA . PHE C 3 89 ? 8.297 14.877 -95.250 1.00 222.19 559 PHE C CA 1
ATOM 6446 C C . PHE C 3 89 ? 7.496 15.326 -94.033 1.00 220.64 559 PHE C C 1
ATOM 6447 O O . PHE C 3 89 ? 6.451 15.967 -94.179 1.00 219.44 559 PHE C O 1
ATOM 6455 N N . ALA C 3 90 ? 7.998 15.072 -92.829 1.00 254.66 560 ALA C N 1
ATOM 6456 C CA . ALA C 3 90 ? 7.280 15.435 -91.602 1.00 253.35 560 ALA C CA 1
ATOM 6457 C C . ALA C 3 90 ? 6.935 16.908 -91.478 1.00 253.99 560 ALA C C 1
ATOM 6458 O O . ALA C 3 90 ? 5.797 17.256 -91.151 1.00 255.22 560 ALA C O 1
ATOM 6460 N N . MET C 3 91 ? 7.875 17.781 -91.778 1.00 236.28 561 MET C N 1
ATOM 6461 C CA . MET C 3 91 ? 7.653 19.209 -91.562 1.00 238.64 561 MET C CA 1
ATOM 6462 C C . MET C 3 91 ? 6.576 19.877 -92.374 1.00 238.66 561 MET C C 1
ATOM 6463 O O . MET C 3 91 ? 5.832 20.724 -91.874 1.00 239.63 561 MET C O 1
ATOM 6468 N N . VAL C 3 92 ? 6.556 19.563 -93.661 1.00 206.70 562 VAL C N 1
ATOM 6469 C CA . VAL C 3 92 ? 5.667 20.247 -94.571 1.00 206.28 562 VAL C CA 1
ATOM 6470 C C . VAL C 3 92 ? 4.203 19.945 -94.272 1.00 204.14 562 VAL C C 1
ATOM 6471 O O . VAL C 3 92 ? 3.319 20.685 -94.729 1.00 203.67 562 VAL C O 1
ATOM 6475 N N . SER C 3 93 ? 3.912 18.860 -93.542 1.00 265.20 563 SER C N 1
ATOM 6476 C CA . SER C 3 93 ? 2.539 18.631 -93.089 1.00 263.86 563 SER C CA 1
ATOM 6477 C C . SER C 3 93 ? 2.021 19.767 -92.197 1.00 265.66 563 SER C C 1
ATOM 6478 O O . SER C 3 93 ? 0.830 20.099 -92.258 1.00 266.70 563 SER C O 1
ATOM 6481 N N . GLU C 3 94 ? 2.893 20.382 -91.367 1.00 266.86 564 GLU C N 1
ATOM 6482 C CA . GLU C 3 94 ? 2.485 21.442 -90.439 1.00 267.72 564 GLU C CA 1
ATOM 6483 C C . GLU C 3 94 ? 2.508 22.814 -91.095 1.00 269.75 564 GLU C C 1
ATOM 6484 O O . GLU C 3 94 ? 2.075 23.802 -90.475 1.00 270.50 564 GLU C O 1
ATOM 6490 N N . LYS C 3 95 ? 3.154 22.908 -92.257 1.00 240.99 565 LYS C N 1
ATOM 6491 C CA . LYS C 3 95 ? 3.279 24.167 -92.950 1.00 242.24 565 LYS C CA 1
ATOM 6492 C C . LYS C 3 95 ? 2.263 24.225 -94.095 1.00 241.51 565 LYS C C 1
ATOM 6493 O O . LYS C 3 95 ? 1.808 25.315 -94.450 1.00 243.89 565 LYS C O 1
ATOM 6499 N N . VAL C 3 96 ? 1.877 23.050 -94.647 1.00 239.63 566 VAL C N 1
ATOM 6500 C CA . VAL C 3 96 ? 0.889 22.905 -95.725 1.00 237.87 566 VAL C CA 1
ATOM 6501 C C . VAL C 3 96 ? -0.343 22.345 -95.028 1.00 236.89 566 VAL C C 1
ATOM 6502 O O . VAL C 3 96 ? -0.480 21.121 -94.863 1.00 236.94 566 VAL C O 1
ATOM 6506 N N . ASN C 3 97 ? -1.275 23.253 -94.726 1.00 300.81 567 ASN C N 1
ATOM 6507 C CA . ASN C 3 97 ? -2.524 22.968 -94.018 1.00 302.47 567 ASN C CA 1
ATOM 6508 C C . ASN C 3 97 ? -3.290 21.751 -94.538 1.00 300.95 567 ASN C C 1
ATOM 6509 O O . ASN C 3 97 ? -3.437 20.735 -93.842 1.00 299.64 567 ASN C O 1
ATOM 6514 N N . ASP C 3 98 ? -3.687 21.786 -95.800 1.00 294.89 568 ASP C N 1
ATOM 6515 C CA . ASP C 3 98 ? -4.655 20.811 -96.278 1.00 291.25 568 ASP C CA 1
ATOM 6516 C C . ASP C 3 98 ? -3.797 19.621 -96.697 1.00 289.78 568 ASP C C 1
ATOM 6517 O O . ASP C 3 98 ? -3.043 19.700 -97.668 1.00 290.77 568 ASP C O 1
ATOM 6522 N N . TRP C 3 99 ? -3.911 18.529 -95.934 1.00 259.15 569 TRP C N 1
ATOM 6523 C CA . TRP C 3 99 ? -3.123 17.289 -96.178 1.00 257.70 569 TRP C CA 1
ATOM 6524 C C . TRP C 3 99 ? -3.390 16.745 -97.587 1.00 260.73 569 TRP C C 1
ATOM 6525 O O . TRP C 3 99 ? -2.534 15.995 -98.097 1.00 260.37 569 TRP C O 1
ATOM 6536 N N . THR C 3 100 ? -4.528 17.108 -98.186 1.00 261.34 570 THR C N 1
ATOM 6537 C CA . THR C 3 100 ? -4.867 16.613 -99.539 1.00 261.05 570 THR C CA 1
ATOM 6538 C C . THR C 3 100 ? -4.188 17.493 -100.559 1.00 260.93 570 THR C C 1
ATOM 6539 O O . THR C 3 100 ? -3.776 17.033 -101.630 1.00 260.15 570 THR C O 1
ATOM 6543 N N . GLN C 3 101 ? -4.161 18.786 -100.249 1.00 256.81 571 GLN C N 1
ATOM 6544 C CA . GLN C 3 101 ? -3.276 19.689 -100.950 1.00 257.28 571 GLN C CA 1
ATOM 6545 C C . GLN C 3 101 ? -1.857 19.147 -100.765 1.00 256.08 571 GLN C C 1
ATOM 6546 O O . GLN C 3 101 ? -1.065 19.083 -101.713 1.00 256.45 571 GLN C O 1
ATOM 6552 N N . LEU C 3 102 ? -1.570 18.721 -99.530 1.00 243.37 572 LEU C N 1
ATOM 6553 C CA . LEU C 3 102 ? -0.240 18.170 -99.152 1.00 245.14 572 LEU C CA 1
ATOM 6554 C C . LEU C 3 102 ? 0.051 16.894 -99.952 1.00 244.59 572 LEU C C 1
ATOM 6555 O O . LEU C 3 102 ? 1.123 16.836 -100.586 1.00 244.22 572 LEU C O 1
ATOM 6560 N N . TYR C 3 103 ? -0.861 15.914 -99.924 1.00 273.34 573 TYR C N 1
ATOM 6561 C CA . TYR C 3 103 ? -0.616 14.656 -100.653 1.00 275.12 573 TYR C CA 1
ATOM 6562 C C . TYR C 3 103 ? -0.293 14.869 -102.143 1.00 275.69 573 TYR C C 1
ATOM 6563 O O . TYR C 3 103 ? 0.602 14.210 -102.685 1.00 276.18 573 TYR C O 1
ATOM 6572 N N . LYS C 3 104 ? -1.016 15.771 -102.826 1.00 217.26 574 LYS C N 1
ATOM 6573 C CA . LYS C 3 104 ? -0.785 15.997 -104.259 1.00 217.95 574 LYS C CA 1
ATOM 6574 C C . LYS C 3 104 ? 0.623 16.485 -104.558 1.00 219.98 574 LYS C C 1
ATOM 6575 O O . LYS C 3 104 ? 1.216 16.105 -105.570 1.00 220.87 574 LYS C O 1
ATOM 6581 N N . ASP C 3 105 ? 1.144 17.382 -103.735 1.00 227.57 575 ASP C N 1
ATOM 6582 C CA . ASP C 3 105 ? 2.511 17.844 -103.918 1.00 228.38 575 ASP C CA 1
ATOM 6583 C C . ASP C 3 105 ? 3.498 16.693 -103.841 1.00 228.90 575 ASP C C 1
ATOM 6584 O O . ASP C 3 105 ? 4.433 16.618 -104.642 1.00 229.57 575 ASP C O 1
ATOM 6589 N N . VAL C 3 106 ? 3.322 15.803 -102.860 1.00 229.75 576 VAL C N 1
ATOM 6590 C CA . VAL C 3 106 ? 4.287 14.724 -102.654 1.00 229.58 576 VAL C CA 1
ATOM 6591 C C . VAL C 3 106 ? 4.311 13.679 -103.762 1.00 229.79 576 VAL C C 1
ATOM 6592 O O . VAL C 3 106 ? 5.381 13.158 -104.105 1.00 231.77 576 VAL C O 1
ATOM 6596 N N . ARG C 3 107 ? 3.190 13.381 -104.386 1.00 247.77 577 ARG C N 1
ATOM 6597 C CA . ARG C 3 107 ? 3.281 12.428 -105.477 1.00 248.04 577 ARG C CA 1
ATOM 6598 C C . ARG C 3 107 ? 3.974 13.057 -106.677 1.00 250.44 577 ARG C C 1
ATOM 6599 O O . ARG C 3 107 ? 4.779 12.404 -107.345 1.00 251.93 577 ARG C O 1
ATOM 6607 N N . TYR C 3 108 ? 3.699 14.340 -106.929 1.00 270.87 578 TYR C N 1
ATOM 6608 C CA . TYR C 3 108 ? 4.386 15.107 -107.974 1.00 270.66 578 TYR C CA 1
ATOM 6609 C C . TYR C 3 108 ? 5.913 15.171 -107.808 1.00 273.54 578 TYR C C 1
ATOM 6610 O O . TYR C 3 108 ? 6.646 15.029 -108.796 1.00 274.81 578 TYR C O 1
ATOM 6619 N N . LEU C 3 109 ? 6.421 15.338 -106.581 1.00 232.77 579 LEU C N 1
ATOM 6620 C CA . LEU C 3 109 ? 7.878 15.357 -106.376 1.00 233.72 579 LEU C CA 1
ATOM 6621 C C . LEU C 3 109 ? 8.521 14.009 -106.695 1.00 235.21 579 LEU C C 1
ATOM 6622 O O . LEU C 3 109 ? 9.605 13.970 -107.289 1.00 235.75 579 LEU C O 1
ATOM 6627 N N . TYR C 3 110 ? 7.912 12.898 -106.291 1.00 261.55 580 TYR C N 1
ATOM 6628 C CA . TYR C 3 110 ? 8.566 11.622 -106.535 1.00 264.30 580 TYR C CA 1
ATOM 6629 C C . TYR C 3 110 ? 8.207 11.073 -107.931 1.00 264.97 580 TYR C C 1
ATOM 6630 O O . TYR C 3 110 ? 8.498 9.907 -108.218 1.00 265.72 580 TYR C O 1
ATOM 6639 N N . THR C 3 111 ? 7.470 11.872 -108.740 1.00 255.42 581 THR C N 1
ATOM 6640 C CA . THR C 3 111 ? 7.314 11.767 -110.210 1.00 255.17 581 THR C CA 1
ATOM 6641 C C . THR C 3 111 ? 8.511 12.364 -110.956 1.00 257.17 581 THR C C 1
ATOM 6642 O O . THR C 3 111 ? 8.972 11.820 -111.972 1.00 257.10 581 THR C O 1
ATOM 6646 N N . GLU C 3 112 ? 8.962 13.525 -110.473 1.00 237.06 582 GLU C N 1
ATOM 6647 C CA . GLU C 3 112 ? 10.065 14.286 -111.049 1.00 239.24 582 GLU C CA 1
ATOM 6648 C C . GLU C 3 112 ? 11.410 13.566 -110.894 1.00 241.45 582 GLU C C 1
ATOM 6649 O O . GLU C 3 112 ? 12.225 13.594 -111.827 1.00 243.62 582 GLU C O 1
ATOM 6655 N N . ASN C 3 113 ? 11.598 12.809 -109.804 1.00 240.17 583 ASN C N 1
ATOM 6656 C CA . ASN C 3 113 ? 12.859 12.124 -109.474 1.00 242.01 583 ASN C CA 1
ATOM 6657 C C . ASN C 3 113 ? 12.493 10.780 -108.827 1.00 241.44 583 ASN C C 1
ATOM 6658 O O . ASN C 3 113 ? 12.286 10.718 -107.607 1.00 241.26 583 ASN C O 1
ATOM 6663 N N . PRO C 3 114 ? 12.363 9.679 -109.605 1.00 231.59 584 PRO C N 1
ATOM 6664 C CA . PRO C 3 114 ? 11.912 8.419 -108.966 1.00 229.91 584 PRO C CA 1
ATOM 6665 C C . PRO C 3 114 ? 12.880 7.723 -107.986 1.00 232.39 584 PRO C C 1
ATOM 6666 O O . PRO C 3 114 ? 12.678 6.535 -107.712 1.00 234.58 584 PRO C O 1
ATOM 6670 N N . LYS C 3 115 ? 13.963 8.386 -107.510 1.00 224.24 585 LYS C N 1
ATOM 6671 C CA . LYS C 3 115 ? 14.816 7.882 -106.415 1.00 227.56 585 LYS C CA 1
ATOM 6672 C C . LYS C 3 115 ? 14.281 8.118 -104.981 1.00 226.76 585 LYS C C 1
ATOM 6673 O O . LYS C 3 115 ? 14.871 7.579 -104.036 1.00 228.43 585 LYS C O 1
ATOM 6679 N N . LEU C 3 116 ? 13.179 8.854 -104.776 1.00 254.46 586 LEU C N 1
ATOM 6680 C CA . LEU C 3 116 ? 12.698 9.188 -103.423 1.00 253.18 586 LEU C CA 1
ATOM 6681 C C . LEU C 3 116 ? 11.759 8.084 -102.943 1.00 251.66 586 LEU C C 1
ATOM 6682 O O . LEU C 3 116 ? 10.545 8.261 -102.799 1.00 249.73 586 LEU C O 1
ATOM 6687 N N . LEU C 3 117 ? 12.371 6.915 -102.719 1.00 230.03 587 LEU C N 1
ATOM 6688 C CA . LEU C 3 117 ? 11.678 5.662 -102.318 1.00 229.45 587 LEU C CA 1
ATOM 6689 C C . LEU C 3 117 ? 10.924 5.819 -100.992 1.00 228.44 587 LEU C C 1
ATOM 6690 O O . LEU C 3 117 ? 9.700 5.582 -100.992 1.00 226.98 587 LEU C O 1
ATOM 6695 N N . GLN C 3 118 ? 11.615 6.192 -99.908 1.00 261.45 588 GLN C N 1
ATOM 6696 C CA . GLN C 3 118 ? 10.926 6.261 -98.618 1.00 258.91 588 GLN C CA 1
ATOM 6697 C C . GLN C 3 118 ? 9.773 7.274 -98.713 1.00 256.08 588 GLN C C 1
ATOM 6698 O O . GLN C 3 118 ? 8.692 7.065 -98.145 1.00 253.33 588 GLN C O 1
ATOM 6704 N N . LEU C 3 119 ? 10.025 8.398 -99.415 1.00 255.73 589 LEU C N 1
ATOM 6705 C CA . LEU C 3 119 ? 9.082 9.510 -99.569 1.00 253.87 589 LEU C CA 1
ATOM 6706 C C . LEU C 3 119 ? 7.709 9.107 -100.064 1.00 252.40 589 LEU C C 1
ATOM 6707 O O . LEU C 3 119 ? 6.705 9.717 -99.678 1.00 252.38 589 LEU C O 1
ATOM 6712 N N . MET C 3 120 ? 7.644 8.134 -100.950 1.00 271.93 590 MET C N 1
ATOM 6713 C CA . MET C 3 120 ? 6.384 7.594 -101.455 1.00 272.75 590 MET C CA 1
ATOM 6714 C C . MET C 3 120 ? 5.693 6.661 -100.440 1.00 270.95 590 MET C C 1
ATOM 6715 O O . MET C 3 120 ? 4.460 6.590 -100.383 1.00 270.84 590 MET C O 1
ATOM 6720 N N . GLU C 3 121 ? 6.513 5.867 -99.738 1.00 268.39 591 GLU C N 1
ATOM 6721 C CA . GLU C 3 121 ? 6.025 5.028 -98.651 1.00 270.17 591 GLU C CA 1
ATOM 6722 C C . GLU C 3 121 ? 5.338 5.888 -97.603 1.00 268.62 591 GLU C C 1
ATOM 6723 O O . GLU C 3 121 ? 4.210 5.600 -97.189 1.00 267.72 591 GLU C O 1
ATOM 6729 N N . LEU C 3 122 ? 6.022 6.955 -97.165 1.00 272.00 592 LEU C N 1
ATOM 6730 C CA . LEU C 3 122 ? 5.470 7.896 -96.192 1.00 270.65 592 LEU C CA 1
ATOM 6731 C C . LEU C 3 122 ? 4.155 8.468 -96.724 1.00 269.92 592 LEU C C 1
ATOM 6732 O O . LEU C 3 122 ? 3.173 8.615 -95.984 1.00 268.46 592 LEU C O 1
ATOM 6737 N N . ASN C 3 123 ? 4.181 8.929 -97.981 1.00 264.28 593 ASN C N 1
ATOM 6738 C CA . ASN C 3 123 ? 3.026 9.543 -98.640 1.00 262.45 593 ASN C CA 1
ATOM 6739 C C . ASN C 3 123 ? 1.869 8.560 -98.855 1.00 261.99 593 ASN C C 1
ATOM 6740 O O . ASN C 3 123 ? 0.702 8.926 -98.672 1.00 261.99 593 ASN C O 1
ATOM 6745 N N . SER C 3 124 ? 2.162 7.337 -99.353 1.00 223.63 594 SER C N 1
ATOM 6746 C CA . SER C 3 124 ? 1.083 6.381 -99.630 1.00 223.54 594 SER C CA 1
ATOM 6747 C C . SER C 3 124 ? 0.414 5.961 -98.318 1.00 222.97 594 SER C C 1
ATOM 6748 O O . SER C 3 124 ? -0.807 5.763 -98.272 1.00 221.04 594 SER C O 1
ATOM 6751 N N . ARG C 3 125 ? 1.219 5.668 -97.294 1.00 232.67 595 ARG C N 1
ATOM 6752 C CA . ARG C 3 125 ? 0.730 5.461 -95.926 1.00 232.09 595 ARG C CA 1
ATOM 6753 C C . ARG C 3 125 ? 0.029 6.701 -95.354 1.00 229.48 595 ARG C C 1
ATOM 6754 O O . ARG C 3 125 ? -0.881 6.560 -94.533 1.00 230.45 595 ARG C O 1
ATOM 6762 N N . ARG C 3 126 ? 0.458 7.922 -95.740 1.00 215.28 596 ARG C N 1
ATOM 6763 C CA . ARG C 3 126 ? -0.217 9.140 -95.278 1.00 215.89 596 ARG C CA 1
ATOM 6764 C C . ARG C 3 126 ? -1.645 9.162 -95.771 1.00 216.15 596 ARG C C 1
ATOM 6765 O O . ARG C 3 126 ? -2.568 9.554 -95.050 1.00 216.07 596 ARG C O 1
ATOM 6773 N N . LEU C 3 127 ? -1.816 8.816 -97.030 1.00 218.87 597 LEU C N 1
ATOM 6774 C CA . LEU C 3 127 ? -3.114 8.585 -97.637 1.00 218.81 597 LEU C CA 1
ATOM 6775 C C . LEU C 3 127 ? -3.909 7.431 -96.998 1.00 218.44 597 LEU C C 1
ATOM 6776 O O . LEU C 3 127 ? -5.089 7.595 -96.667 1.00 216.66 597 LEU C O 1
ATOM 6781 N N . ASP C 3 128 ? -3.271 6.257 -96.811 1.00 226.95 598 ASP C N 1
ATOM 6782 C CA . ASP C 3 128 ? -3.977 5.092 -96.262 1.00 227.04 598 ASP C CA 1
ATOM 6783 C C . ASP C 3 128 ? -4.669 5.497 -94.990 1.00 225.87 598 ASP C C 1
ATOM 6784 O O . ASP C 3 128 ? -5.819 5.123 -94.724 1.00 225.16 598 ASP C O 1
ATOM 6789 N N . LEU C 3 129 ? -3.930 6.240 -94.179 1.00 232.29 599 LEU C N 1
ATOM 6790 C CA . LEU C 3 129 ? -4.421 6.838 -92.950 1.00 232.88 599 LEU C CA 1
ATOM 6791 C C . LEU C 3 129 ? -5.658 7.680 -93.187 1.00 231.48 599 LEU C C 1
ATOM 6792 O O . LEU C 3 129 ? -6.699 7.500 -92.545 1.00 231.11 599 LEU C O 1
ATOM 6797 N N . ASN C 3 130 ? -5.546 8.621 -94.117 1.00 247.01 600 ASN C N 1
ATOM 6798 C CA . ASN C 3 130 ? -6.608 9.587 -94.323 1.00 246.61 600 ASN C CA 1
ATOM 6799 C C . ASN C 3 130 ? -7.837 8.876 -94.844 1.00 246.33 600 ASN C C 1
ATOM 6800 O O . ASN C 3 130 ? -8.970 9.317 -94.615 1.00 247.44 600 ASN C O 1
ATOM 6805 N N . LEU C 3 131 ? -7.622 7.794 -95.583 1.00 211.70 601 LEU C N 1
ATOM 6806 C CA . LEU C 3 131 ? -8.736 6.961 -95.997 1.00 212.32 601 LEU C CA 1
ATOM 6807 C C . LEU C 3 131 ? -9.369 6.259 -94.810 1.00 211.96 601 LEU C C 1
ATOM 6808 O O . LEU C 3 131 ? -10.598 6.234 -94.665 1.00 211.76 601 LEU C O 1
ATOM 6813 N N . ASN C 3 132 ? -8.540 5.625 -93.980 1.00 210.69 602 ASN C N 1
ATOM 6814 C CA . ASN C 3 132 ? -9.048 4.956 -92.787 1.00 210.58 602 ASN C CA 1
ATOM 6815 C C . ASN C 3 132 ? -9.797 5.933 -91.859 1.00 208.92 602 ASN C C 1
ATOM 6816 O O . ASN C 3 132 ? -10.821 5.557 -91.273 1.00 209.98 602 ASN C O 1
ATOM 6821 N N . LEU C 3 133 ? -9.308 7.175 -91.774 1.00 222.76 603 LEU C N 1
ATOM 6822 C CA . LEU C 3 133 ? -9.999 8.213 -90.963 1.00 224.23 603 LEU C CA 1
ATOM 6823 C C . LEU C 3 133 ? -11.420 8.345 -91.521 1.00 224.41 603 LEU C C 1
ATOM 6824 O O . LEU C 3 133 ? -12.381 8.303 -90.726 1.00 224.39 603 LEU C O 1
ATOM 6829 N N . ILE C 3 134 ? -11.528 8.499 -92.845 1.00 174.47 604 ILE C N 1
ATOM 6830 C CA . ILE C 3 134 ? -12.795 8.572 -93.535 1.00 173.95 604 ILE C CA 1
ATOM 6831 C C . ILE C 3 134 ? -13.589 7.283 -93.329 1.00 173.87 604 ILE C C 1
ATOM 6832 O O . ILE C 3 134 ? -14.783 7.318 -93.023 1.00 173.62 604 ILE C O 1
ATOM 6837 N N . LYS C 3 135 ? -12.916 6.132 -93.390 1.00 172.97 605 LYS C N 1
ATOM 6838 C CA . LYS C 3 135 ? -13.595 4.863 -93.135 1.00 173.11 605 LYS C CA 1
ATOM 6839 C C . LYS C 3 135 ? -14.095 4.729 -91.692 1.00 173.27 605 LYS C C 1
ATOM 6840 O O . LYS C 3 135 ? -15.228 4.290 -91.467 1.00 173.23 605 LYS C O 1
ATOM 6846 N N . LYS C 3 136 ? -13.243 5.043 -90.701 1.00 181.67 606 LYS C N 1
ATOM 6847 C CA . LYS C 3 136 ? -13.615 4.917 -89.281 1.00 181.86 606 LYS C CA 1
ATOM 6848 C C . LYS C 3 136 ? -14.803 5.791 -88.896 1.00 181.51 606 LYS C C 1
ATOM 6849 O O . LYS C 3 136 ? -15.738 5.327 -88.226 1.00 181.70 606 LYS C O 1
ATOM 6855 N N . THR C 3 137 ? -14.741 7.086 -89.234 1.00 174.58 607 THR C N 1
ATOM 6856 C CA . THR C 3 137 ? -15.873 7.975 -88.984 1.00 174.40 607 THR C CA 1
ATOM 6857 C C . THR C 3 137 ? -17.147 7.421 -89.628 1.00 174.31 607 THR C C 1
ATOM 6858 O O . THR C 3 137 ? -18.215 7.421 -89.005 1.00 174.50 607 THR C O 1
ATOM 6862 N N . ILE C 3 138 ? -17.049 6.927 -90.866 1.00 172.57 608 ILE C N 1
ATOM 6863 C CA . ILE C 3 138 ? -18.220 6.398 -91.574 1.00 172.47 608 ILE C CA 1
ATOM 6864 C C . ILE C 3 138 ? -18.656 5.044 -91.018 1.00 172.94 608 ILE C C 1
ATOM 6865 O O . ILE C 3 138 ? -19.856 4.735 -90.952 1.00 173.14 608 ILE C O 1
ATOM 6870 N N . TYR C 3 139 ? -17.692 4.194 -90.676 1.00 173.26 609 TYR C N 1
ATOM 6871 C CA . TYR C 3 139 ? -18.004 2.919 -90.047 1.00 173.89 609 TYR C CA 1
ATOM 6872 C C . TYR C 3 139 ? -18.837 3.137 -88.795 1.00 174.23 609 TYR C C 1
ATOM 6873 O O . TYR C 3 139 ? -19.778 2.386 -88.521 1.00 174.74 609 TYR C O 1
ATOM 6882 N N . LYS C 3 140 ? -18.488 4.159 -88.020 1.00 174.05 610 LYS C N 1
ATOM 6883 C CA . LYS C 3 140 ? -19.156 4.418 -86.757 1.00 174.42 610 LYS C CA 1
ATOM 6884 C C . LYS C 3 140 ? -20.612 4.761 -86.953 1.00 174.56 610 LYS C C 1
ATOM 6885 O O . LYS C 3 140 ? -21.487 4.102 -86.398 1.00 175.21 610 LYS C O 1
ATOM 6891 N N . LEU C 3 141 ? -20.886 5.699 -87.847 1.00 174.07 611 LEU C N 1
ATOM 6892 C CA . LEU C 3 141 ? -22.243 6.199 -88.068 1.00 174.25 611 LEU C CA 1
ATOM 6893 C C . LEU C 3 141 ? -23.212 5.119 -88.541 1.00 174.65 611 LEU C C 1
ATOM 6894 O O . LEU C 3 141 ? -24.369 5.072 -88.100 1.00 175.29 611 LEU C O 1
ATOM 6899 N N . VAL C 3 142 ? -22.793 4.323 -89.524 1.00 174.36 612 VAL C N 1
ATOM 6900 C CA . VAL C 3 142 ? -23.708 3.390 -90.174 1.00 174.70 612 VAL C CA 1
ATOM 6901 C C . VAL C 3 142 ? -24.232 2.316 -89.227 1.00 175.70 612 VAL C C 1
ATOM 6902 O O . VAL C 3 142 ? -25.451 2.127 -89.111 1.00 176.34 612 VAL C O 1
ATOM 6906 N N . ASN C 3 143 ? -23.335 1.621 -88.510 1.00 175.99 613 ASN C N 1
ATOM 6907 C CA . ASN C 3 143 ? -23.789 0.611 -87.547 1.00 177.07 613 ASN C CA 1
ATOM 6908 C C . ASN C 3 143 ? -24.650 1.225 -86.468 1.00 177.61 613 ASN C C 1
ATOM 6909 O O . ASN C 3 143 ? -25.623 0.623 -86.015 1.00 178.61 613 ASN C O 1
ATOM 6914 N N . ASP C 3 144 ? -24.282 2.425 -86.056 1.00 177.06 614 ASP C N 1
ATOM 6915 C CA . ASP C 3 144 ? -24.961 3.170 -85.011 1.00 177.55 614 ASP C CA 1
ATOM 6916 C C . ASP C 3 144 ? -26.359 3.554 -85.466 1.00 177.96 614 ASP C C 1
ATOM 6917 O O . ASP C 3 144 ? -27.323 3.411 -84.702 1.00 178.99 614 ASP C O 1
ATOM 6922 N N . GLN C 3 145 ? -26.475 4.188 -86.638 1.00 189.71 615 GLN C N 1
ATOM 6923 C CA . GLN C 3 145 ? -27.814 4.342 -87.176 1.00 190.55 615 GLN C CA 1
ATOM 6924 C C . GLN C 3 145 ? -28.456 2.973 -87.245 1.00 191.83 615 GLN C C 1
ATOM 6925 O O . GLN C 3 145 ? -29.626 2.808 -86.891 1.00 192.08 615 GLN C O 1
ATOM 6931 N N . LEU C 3 146 ? -27.696 1.968 -87.695 1.00 178.65 616 LEU C N 1
ATOM 6932 C CA . LEU C 3 146 ? -28.276 0.639 -87.799 1.00 179.58 616 LEU C CA 1
ATOM 6933 C C . LEU C 3 146 ? -28.513 0.127 -86.394 1.00 180.78 616 LEU C C 1
ATOM 6934 O O . LEU C 3 146 ? -29.480 -0.590 -86.128 1.00 182.02 616 LEU C O 1
ATOM 6939 N N . GLN C 3 147 ? -27.603 0.458 -85.486 1.00 180.13 617 GLN C N 1
ATOM 6940 C CA . GLN C 3 147 ? -27.813 0.105 -84.100 1.00 181.21 617 GLN C CA 1
ATOM 6941 C C . GLN C 3 147 ? -29.010 0.857 -83.560 1.00 181.97 617 GLN C C 1
ATOM 6942 O O . GLN C 3 147 ? -29.813 0.302 -82.806 1.00 183.35 617 GLN C O 1
ATOM 6948 N N . GLU C 3 148 ? -29.072 2.163 -83.829 1.00 214.67 618 GLU C N 1
ATOM 6949 C CA . GLU C 3 148 ? -30.267 2.937 -83.508 1.00 216.06 618 GLU C CA 1
ATOM 6950 C C . GLU C 3 148 ? -31.542 2.305 -84.054 1.00 216.30 618 GLU C C 1
ATOM 6951 O O . GLU C 3 148 ? -32.538 2.153 -83.337 1.00 217.74 618 GLU C O 1
ATOM 6957 N N . LEU C 3 149 ? -31.541 1.937 -85.329 1.00 191.29 619 LEU C N 1
ATOM 6958 C CA . LEU C 3 149 ? -32.745 1.324 -85.867 1.00 192.31 619 LEU C CA 1
ATOM 6959 C C . LEU C 3 149 ? -33.083 0.108 -85.027 1.00 193.80 619 LEU C C 1
ATOM 6960 O O . LEU C 3 149 ? -34.258 -0.184 -84.794 1.00 195.28 619 LEU C O 1
ATOM 6965 N N . LYS C 3 150 ? -32.053 -0.682 -84.708 1.00 193.18 620 LYS C N 1
ATOM 6966 C CA . LYS C 3 150 ? -32.142 -1.938 -83.954 1.00 194.56 620 LYS C CA 1
ATOM 6967 C C . LYS C 3 150 ? -32.893 -1.824 -82.593 1.00 196.11 620 LYS C C 1
ATOM 6968 O O . LYS C 3 150 ? -33.628 -2.753 -82.208 1.00 197.78 620 LYS C O 1
ATOM 6974 N N . ASP C 3 151 ? -32.702 -0.715 -81.828 1.00 199.58 621 ASP C N 1
ATOM 6975 C CA . ASP C 3 151 ? -33.243 -0.627 -80.458 1.00 201.14 621 ASP C CA 1
ATOM 6976 C C . ASP C 3 151 ? -34.682 -0.115 -80.345 1.00 202.08 621 ASP C C 1
ATOM 6977 O O . ASP C 3 151 ? -35.339 -0.333 -79.311 1.00 203.98 621 ASP C O 1
ATOM 6982 N N . ASN C 3 152 ? -35.163 0.583 -81.365 1.00 192.31 622 ASN C N 1
ATOM 6983 C CA . ASN C 3 152 ? -36.492 1.163 -81.421 1.00 193.54 622 ASN C CA 1
ATOM 6984 C C . ASN C 3 152 ? -37.125 0.988 -82.803 1.00 193.36 622 ASN C C 1
ATOM 6985 O O . ASN C 3 152 ? -37.303 1.975 -83.515 1.00 192.57 622 ASN C O 1
ATOM 6990 N N . GLU C 3 153 ? -37.335 -0.275 -83.235 1.00 269.09 623 GLU C N 1
ATOM 6991 C CA . GLU C 3 153 ? -37.969 -0.582 -84.533 1.00 268.96 623 GLU C CA 1
ATOM 6992 C C . GLU C 3 153 ? -39.031 0.464 -84.807 1.00 270.04 623 GLU C C 1
ATOM 6993 O O . GLU C 3 153 ? -39.126 1.049 -85.896 1.00 269.82 623 GLU C O 1
ATOM 6999 N N . ARG C 3 154 ? -39.860 0.661 -83.784 1.00 254.99 624 ARG C N 1
ATOM 7000 C CA . ARG C 3 154 ? -41.127 1.355 -83.841 1.00 255.69 624 ARG C CA 1
ATOM 7001 C C . ARG C 3 154 ? -40.931 2.851 -84.035 1.00 255.97 624 ARG C C 1
ATOM 7002 O O . ARG C 3 154 ? -41.771 3.513 -84.657 1.00 258.19 624 ARG C O 1
ATOM 7010 N N . THR C 3 155 ? -39.802 3.378 -83.548 1.00 215.10 625 THR C N 1
ATOM 7011 C CA . THR C 3 155 ? -39.563 4.819 -83.436 1.00 216.43 625 THR C CA 1
ATOM 7012 C C . THR C 3 155 ? -38.081 5.088 -83.660 1.00 215.04 625 THR C C 1
ATOM 7013 O O . THR C 3 155 ? -37.344 5.469 -82.739 1.00 214.28 625 THR C O 1
ATOM 7017 N N . PRO C 3 156 ? -37.607 4.914 -84.892 1.00 217.42 626 PRO C N 1
ATOM 7018 C CA . PRO C 3 156 ? -36.174 5.019 -85.111 1.00 216.08 626 PRO C CA 1
ATOM 7019 C C . PRO C 3 156 ? -35.808 6.489 -85.052 1.00 215.71 626 PRO C C 1
ATOM 7020 O O . PRO C 3 156 ? -36.621 7.368 -85.348 1.00 215.45 626 PRO C O 1
ATOM 7024 N N . ASP C 3 157 ? -34.568 6.760 -84.672 1.00 202.67 627 ASP C N 1
ATOM 7025 C CA . ASP C 3 157 ? -34.066 8.129 -84.626 1.00 202.15 627 ASP C CA 1
ATOM 7026 C C . ASP C 3 157 ? -33.358 8.224 -85.982 1.00 199.77 627 ASP C C 1
ATOM 7027 O O . ASP C 3 157 ? -32.353 7.541 -86.216 1.00 198.90 627 ASP C O 1
ATOM 7032 N N . TRP C 3 158 ? -33.885 9.031 -86.896 1.00 186.70 628 TRP C N 1
ATOM 7033 C CA . TRP C 3 158 ? -33.271 9.035 -88.212 1.00 185.32 628 TRP C CA 1
ATOM 7034 C C . TRP C 3 158 ? -32.160 10.030 -88.254 1.00 184.33 628 TRP C C 1
ATOM 7035 O O . TRP C 3 158 ? -31.529 10.202 -89.294 1.00 183.23 628 TRP C O 1
ATOM 7046 N N . ASP C 3 159 ? -31.905 10.636 -87.100 1.00 210.92 629 ASP C N 1
ATOM 7047 C CA . ASP C 3 159 ? -30.941 11.712 -86.964 1.00 210.69 629 ASP C CA 1
ATOM 7048 C C . ASP C 3 159 ? -29.531 11.264 -87.358 1.00 207.99 629 ASP C C 1
ATOM 7049 O O . ASP C 3 159 ? -28.840 11.988 -88.086 1.00 206.41 629 ASP C O 1
ATOM 7054 N N . ILE C 3 160 ? -29.100 10.059 -86.926 1.00 179.05 630 ILE C N 1
ATOM 7055 C CA . ILE C 3 160 ? -27.765 9.487 -87.199 1.00 178.02 630 ILE C CA 1
ATOM 7056 C C . ILE C 3 160 ? -27.367 9.738 -88.657 1.00 177.10 630 ILE C C 1
ATOM 7057 O O . ILE C 3 160 ? -26.219 10.096 -88.968 1.00 176.35 630 ILE C O 1
ATOM 7062 N N . THR C 3 161 ? -28.308 9.506 -89.557 1.00 176.05 631 THR C N 1
ATOM 7063 C CA . THR C 3 161 ? -28.119 9.646 -90.993 1.00 175.26 631 THR C CA 1
ATOM 7064 C C . THR C 3 161 ? -28.092 11.116 -91.389 1.00 175.14 631 THR C C 1
ATOM 7065 O O . THR C 3 161 ? -27.174 11.596 -92.070 1.00 174.41 631 THR C O 1
ATOM 7069 N N . ILE C 3 162 ? -29.069 11.834 -90.848 1.00 190.79 632 ILE C N 1
ATOM 7070 C CA . ILE C 3 162 ? -29.523 13.135 -91.314 1.00 191.08 632 ILE C CA 1
ATOM 7071 C C . ILE C 3 162 ? -28.579 14.293 -91.022 1.00 190.93 632 ILE C C 1
ATOM 7072 O O . ILE C 3 162 ? -28.308 15.119 -91.904 1.00 190.63 632 ILE C O 1
ATOM 7077 N N . SER C 3 163 ? -27.977 14.326 -89.851 1.00 197.69 633 SER C N 1
ATOM 7078 C CA . SER C 3 163 ? -27.178 15.500 -89.573 1.00 199.17 633 SER C CA 1
ATOM 7079 C C . SER C 3 163 ? -25.712 15.250 -89.752 1.00 196.48 633 SER C C 1
ATOM 7080 O O . SER C 3 163 ? -24.958 16.187 -90.028 1.00 195.49 633 SER C O 1
ATOM 7083 N N . SER C 3 164 ? -25.306 14.012 -89.671 1.00 174.97 634 SER C N 1
ATOM 7084 C CA . SER C 3 164 ? -23.888 13.790 -89.734 1.00 174.30 634 SER C CA 1
ATOM 7085 C C . SER C 3 164 ? -23.458 12.948 -90.922 1.00 173.57 634 SER C C 1
ATOM 7086 O O . SER C 3 164 ? -22.697 13.449 -91.746 1.00 173.18 634 SER C O 1
ATOM 7089 N N . LEU C 3 165 ? -24.018 11.756 -91.133 1.00 188.11 635 LEU C N 1
ATOM 7090 C CA . LEU C 3 165 ? -23.442 10.886 -92.158 1.00 187.47 635 LEU C CA 1
ATOM 7091 C C . LEU C 3 165 ? -23.549 11.443 -93.577 1.00 187.05 635 LEU C C 1
ATOM 7092 O O . LEU C 3 165 ? -22.534 11.596 -94.272 1.00 186.61 635 LEU C O 1
ATOM 7097 N N . LEU C 3 166 ? -24.757 11.657 -94.071 1.00 188.89 636 LEU C N 1
ATOM 7098 C CA . LEU C 3 166 ? -24.886 12.230 -95.412 1.00 188.51 636 LEU C CA 1
ATOM 7099 C C . LEU C 3 166 ? -24.278 13.617 -95.563 1.00 188.60 636 LEU C C 1
ATOM 7100 O O . LEU C 3 166 ? -23.536 13.826 -96.538 1.00 188.16 636 LEU C O 1
ATOM 7105 N N . PRO C 3 167 ? -24.561 14.610 -94.701 1.00 204.03 637 PRO C N 1
ATOM 7106 C CA . PRO C 3 167 ? -23.842 15.882 -94.848 1.00 204.70 637 PRO C CA 1
ATOM 7107 C C . PRO C 3 167 ? -22.340 15.653 -94.893 1.00 202.99 637 PRO C C 1
ATOM 7108 O O . PRO C 3 167 ? -21.637 16.325 -95.655 1.00 202.56 637 PRO C O 1
ATOM 7112 N N . TYR C 3 168 ? -21.819 14.757 -94.061 1.00 230.33 638 TYR C N 1
ATOM 7113 C CA . TYR C 3 168 ? -20.424 14.362 -94.199 1.00 229.52 638 TYR C CA 1
ATOM 7114 C C . TYR C 3 168 ? -20.081 13.961 -95.626 1.00 229.82 638 TYR C C 1
ATOM 7115 O O . TYR C 3 168 ? -19.135 14.465 -96.223 1.00 230.57 638 TYR C O 1
ATOM 7124 N N . LEU C 3 169 ? -20.839 13.044 -96.192 1.00 212.78 639 LEU C N 1
ATOM 7125 C CA . LEU C 3 169 ? -20.503 12.605 -97.530 1.00 212.31 639 LEU C CA 1
ATOM 7126 C C . LEU C 3 169 ? -20.604 13.739 -98.537 1.00 212.32 639 LEU C C 1
ATOM 7127 O O . LEU C 3 169 ? -19.601 14.120 -99.142 1.00 212.33 639 LEU C O 1
ATOM 7132 N N . LYS C 3 170 ? -21.773 14.388 -98.614 1.00 201.48 640 LYS C N 1
ATOM 7133 C CA . LYS C 3 170 ? -22.031 15.382 -99.666 1.00 202.33 640 LYS C CA 1
ATOM 7134 C C . LYS C 3 170 ? -21.189 16.655 -99.502 1.00 205.55 640 LYS C C 1
ATOM 7135 O O . LYS C 3 170 ? -20.678 17.201 -100.490 1.00 205.03 640 LYS C O 1
ATOM 7141 N N . LYS C 3 171 ? -21.123 17.201 -98.281 1.00 224.59 641 LYS C N 1
ATOM 7142 C CA . LYS C 3 171 ? -20.445 18.518 -98.082 1.00 226.29 641 LYS C CA 1
ATOM 7143 C C . LYS C 3 171 ? -19.075 18.381 -97.406 1.00 226.18 641 LYS C C 1
ATOM 7144 O O . LYS C 3 171 ? -18.388 19.412 -97.260 1.00 226.81 641 LYS C O 1
ATOM 7150 N N . THR C 3 172 ? -18.699 17.165 -97.014 1.00 234.14 642 THR C N 1
ATOM 7151 C CA . THR C 3 172 ? -17.423 16.900 -96.352 1.00 233.17 642 THR C CA 1
ATOM 7152 C C . THR C 3 172 ? -16.619 15.721 -96.906 1.00 230.90 642 THR C C 1
ATOM 7153 O O . THR C 3 172 ? -15.525 15.901 -97.449 1.00 231.68 642 THR C O 1
ATOM 7157 N N . ALA C 3 173 ? -17.143 14.505 -96.750 1.00 222.12 643 ALA C N 1
ATOM 7158 C CA . ALA C 3 173 ? -16.371 13.317 -97.077 1.00 221.87 643 ALA C CA 1
ATOM 7159 C C . ALA C 3 173 ? -15.945 13.295 -98.516 1.00 221.74 643 ALA C C 1
ATOM 7160 O O . ALA C 3 173 ? -14.756 13.209 -98.836 1.00 222.02 643 ALA C O 1
ATOM 7162 N N . LEU C 3 174 ? -16.923 13.272 -99.380 1.00 223.61 644 LEU C N 1
ATOM 7163 C CA . LEU C 3 174 ? -16.798 13.167 -100.816 1.00 223.66 644 LEU C CA 1
ATOM 7164 C C . LEU C 3 174 ? -16.134 14.361 -101.498 1.00 225.23 644 LEU C C 1
ATOM 7165 O O . LEU C 3 174 ? -15.317 14.151 -102.400 1.00 223.96 644 LEU C O 1
ATOM 7170 N N . PRO C 3 175 ? -16.487 15.614 -101.171 1.00 246.49 645 PRO C N 1
ATOM 7171 C CA . PRO C 3 175 ? -15.790 16.737 -101.825 1.00 246.10 645 PRO C CA 1
ATOM 7172 C C . PRO C 3 175 ? -14.300 16.734 -101.531 1.00 246.47 645 PRO C C 1
ATOM 7173 O O . PRO C 3 175 ? -13.503 17.178 -102.374 1.00 245.21 645 PRO C O 1
ATOM 7177 N N . THR C 3 176 ? -13.928 16.278 -100.327 1.00 224.88 646 THR C N 1
ATOM 7178 C CA . THR C 3 176 ? -12.535 16.022 -99.971 1.00 225.59 646 THR C CA 1
ATOM 7179 C C . THR C 3 176 ? -11.908 15.049 -100.971 1.00 224.78 646 THR C C 1
ATOM 7180 O O . THR C 3 176 ? -10.772 15.249 -101.418 1.00 225.04 646 THR C O 1
ATOM 7184 N N . LEU C 3 177 ? -12.586 13.926 -101.229 1.00 205.81 647 LEU C N 1
ATOM 7185 C CA . LEU C 3 177 ? -12.091 12.883 -102.133 1.00 203.70 647 LEU C CA 1
ATOM 7186 C C . LEU C 3 177 ? -11.923 13.342 -103.597 1.00 204.03 647 LEU C C 1
ATOM 7187 O O . LEU C 3 177 ? -11.202 12.696 -104.369 1.00 204.26 647 LEU C O 1
ATOM 7192 N N . TYR C 3 178 ? -12.719 14.314 -104.045 1.00 228.81 648 TYR C N 1
ATOM 7193 C CA . TYR C 3 178 ? -12.517 14.916 -105.363 1.00 229.69 648 TYR C CA 1
ATOM 7194 C C . TYR C 3 178 ? -11.162 15.573 -105.495 1.00 231.20 648 TYR C C 1
ATOM 7195 O O . TYR C 3 178 ? -10.549 15.510 -106.567 1.00 232.39 648 TYR C O 1
ATOM 7204 N N . LYS C 3 179 ? -10.751 16.333 -104.469 1.00 240.05 649 LYS C N 1
ATOM 7205 C CA . LYS C 3 179 ? -9.448 17.002 -104.483 1.00 241.18 649 LYS C CA 1
ATOM 7206 C C . LYS C 3 179 ? -8.277 16.052 -104.806 1.00 244.71 649 LYS C C 1
ATOM 7207 O O . LYS C 3 179 ? -7.287 16.470 -105.418 1.00 246.09 649 LYS C O 1
ATOM 7213 N N . LEU C 3 180 ? -8.317 14.802 -104.325 1.00 222.62 650 LEU C N 1
ATOM 7214 C CA . LEU C 3 180 ? -7.231 13.853 -104.611 1.00 222.22 650 LEU C CA 1
ATOM 7215 C C . LEU C 3 180 ? -7.203 13.248 -106.049 1.00 220.82 650 LEU C C 1
ATOM 7216 O O . LEU C 3 180 ? -6.239 12.540 -106.356 1.00 221.77 650 LEU C O 1
ATOM 7221 N N . GLU C 3 181 ? -8.263 13.368 -106.881 1.00 182.34 651 GLU C N 1
ATOM 7222 C CA . GLU C 3 181 ? -8.257 13.009 -108.343 1.00 182.66 651 GLU C CA 1
ATOM 7223 C C . GLU C 3 181 ? -7.781 11.615 -108.837 1.00 183.49 651 GLU C C 1
ATOM 7224 O O . GLU C 3 181 ? -7.060 11.543 -109.836 1.00 185.59 651 GLU C O 1
ATOM 7230 N N . ASP C 3 182 ? -8.179 10.486 -108.238 1.00 188.93 652 ASP C N 1
ATOM 7231 C CA . ASP C 3 182 ? -7.609 9.194 -108.721 1.00 188.59 652 ASP C CA 1
ATOM 7232 C C . ASP C 3 182 ? -8.742 8.161 -108.614 1.00 187.55 652 ASP C C 1
ATOM 7233 O O . ASP C 3 182 ? -8.880 7.471 -107.598 1.00 189.71 652 ASP C O 1
ATOM 7238 N N . ASN C 3 183 ? -9.572 8.089 -109.685 1.00 175.58 653 ASN C N 1
ATOM 7239 C CA . ASN C 3 183 ? -10.826 7.307 -109.798 1.00 174.50 653 ASN C CA 1
ATOM 7240 C C . ASN C 3 183 ? -10.767 5.806 -109.513 1.00 174.66 653 ASN C C 1
ATOM 7241 O O . ASN C 3 183 ? -11.807 5.134 -109.520 1.00 173.92 653 ASN C O 1
ATOM 7246 N N . THR C 3 184 ? -9.569 5.235 -109.487 1.00 173.53 654 THR C N 1
ATOM 7247 C CA . THR C 3 184 ? -9.393 3.848 -109.069 1.00 173.96 654 THR C CA 1
ATOM 7248 C C . THR C 3 184 ? -9.722 3.636 -107.576 1.00 173.84 654 THR C C 1
ATOM 7249 O O . THR C 3 184 ? -10.280 2.598 -107.173 1.00 173.70 654 THR C O 1
ATOM 7253 N N . ILE C 3 185 ? -9.308 4.621 -106.755 1.00 174.03 655 ILE C N 1
ATOM 7254 C CA . ILE C 3 185 ? -9.398 4.692 -105.285 1.00 174.03 655 ILE C CA 1
ATOM 7255 C C . ILE C 3 185 ? -10.814 4.966 -104.752 1.00 172.96 655 ILE C C 1
ATOM 7256 O O . ILE C 3 185 ? -11.248 4.372 -103.753 1.00 172.88 655 ILE C O 1
ATOM 7261 N N . LEU C 3 186 ? -11.511 5.932 -105.366 1.00 172.26 656 LEU C N 1
ATOM 7262 C CA . LEU C 3 186 ? -12.910 6.220 -105.069 1.00 171.37 656 LEU C CA 1
ATOM 7263 C C . LEU C 3 186 ? -13.714 4.927 -105.228 1.00 171.07 656 LEU C C 1
ATOM 7264 O O . LEU C 3 186 ? -14.660 4.670 -104.471 1.00 170.75 656 LEU C O 1
ATOM 7269 N N . VAL C 3 187 ? -13.336 4.105 -106.224 1.00 171.29 657 VAL C N 1
ATOM 7270 C CA . VAL C 3 187 ? -13.938 2.790 -106.459 1.00 171.22 657 VAL C CA 1
ATOM 7271 C C . VAL C 3 187 ? -13.662 1.900 -105.262 1.00 171.88 657 VAL C C 1
ATOM 7272 O O . VAL C 3 187 ? -14.499 1.084 -104.865 1.00 171.81 657 VAL C O 1
ATOM 7276 N N . ALA C 3 188 ? -12.474 2.034 -104.678 1.00 179.10 658 ALA C N 1
ATOM 7277 C CA . ALA C 3 188 ? -12.156 1.275 -103.480 1.00 179.76 658 ALA C CA 1
ATOM 7278 C C . ALA C 3 188 ? -12.953 1.777 -102.271 1.00 179.30 658 ALA C C 1
ATOM 7279 O O . ALA C 3 188 ? -13.340 0.982 -101.409 1.00 179.57 658 ALA C O 1
ATOM 7281 N N . LEU C 3 189 ? -13.135 3.095 -102.133 1.00 196.81 659 LEU C N 1
ATOM 7282 C CA . LEU C 3 189 ? -13.951 3.623 -101.035 1.00 195.90 659 LEU C CA 1
ATOM 7283 C C . LEU C 3 189 ? -15.447 3.260 -101.124 1.00 195.50 659 LEU C C 1
ATOM 7284 O O . LEU C 3 189 ? -15.999 2.668 -100.188 1.00 195.27 659 LEU C O 1
ATOM 7289 N N . ILE C 3 190 ? -16.111 3.560 -102.256 1.00 170.85 660 ILE C N 1
ATOM 7290 C CA . ILE C 3 190 ? -17.539 3.236 -102.415 1.00 170.43 660 ILE C CA 1
ATOM 7291 C C . ILE C 3 190 ? -17.763 1.764 -102.241 1.00 170.89 660 ILE C C 1
ATOM 7292 O O . ILE C 3 190 ? -18.782 1.325 -101.695 1.00 170.97 660 ILE C O 1
ATOM 7297 N N . ARG C 3 191 ? -16.856 0.984 -102.774 1.00 180.42 661 ARG C N 1
ATOM 7298 C CA . ARG C 3 191 ? -16.927 -0.433 -102.561 1.00 181.09 661 ARG C CA 1
ATOM 7299 C C . ARG C 3 191 ? -16.868 -0.752 -101.059 1.00 181.69 661 ARG C C 1
ATOM 7300 O O . ARG C 3 191 ? -17.690 -1.522 -100.557 1.00 182.03 661 ARG C O 1
ATOM 7308 N N . TYR C 3 192 ? -15.989 -0.073 -100.301 1.00 172.75 662 TYR C N 1
ATOM 7309 C CA . TYR C 3 192 ? -15.884 -0.340 -98.857 1.00 173.29 662 TYR C CA 1
ATOM 7310 C C . TYR C 3 192 ? -17.220 -0.152 -98.131 1.00 173.04 662 TYR C C 1
ATOM 7311 O O . TYR C 3 192 ? -17.679 -1.052 -97.420 1.00 173.64 662 TYR C O 1
ATOM 7320 N N . ILE C 3 193 ? -17.891 0.980 -98.339 1.00 172.31 663 ILE C N 1
ATOM 7321 C CA . ILE C 3 193 ? -19.114 1.269 -97.583 1.00 172.25 663 ILE C CA 1
ATOM 7322 C C . ILE C 3 193 ? -20.208 0.255 -97.882 1.00 172.53 663 ILE C C 1
ATOM 7323 O O . ILE C 3 193 ? -20.877 -0.272 -96.984 1.00 173.10 663 ILE C O 1
ATOM 7328 N N . VAL C 3 194 ? -20.419 0.005 -99.160 1.00 172.18 664 VAL C N 1
ATOM 7329 C CA . VAL C 3 194 ? -21.490 -0.861 -99.616 1.00 172.39 664 VAL C CA 1
ATOM 7330 C C . VAL C 3 194 ? -21.255 -2.309 -99.189 1.00 173.39 664 VAL C C 1
ATOM 7331 O O . VAL C 3 194 ? -22.155 -2.969 -98.659 1.00 174.03 664 VAL C O 1
ATOM 7335 N N . HIS C 3 195 ? -20.035 -2.810 -99.350 1.00 189.12 665 HIS C N 1
ATOM 7336 C CA . HIS C 3 195 ? -19.811 -4.245 -99.203 1.00 190.88 665 HIS C CA 1
ATOM 7337 C C . HIS C 3 195 ? -19.445 -4.602 -97.773 1.00 194.44 665 HIS C C 1
ATOM 7338 O O . HIS C 3 195 ? -20.066 -5.484 -97.168 1.00 196.08 665 HIS C O 1
ATOM 7345 N N . ASP C 3 196 ? -18.352 -4.017 -97.289 1.00 184.72 666 ASP C N 1
ATOM 7346 C CA . ASP C 3 196 ? -17.781 -4.296 -95.977 1.00 185.45 666 ASP C CA 1
ATOM 7347 C C . ASP C 3 196 ? -18.514 -3.639 -94.821 1.00 185.27 666 ASP C C 1
ATOM 7348 O O . ASP C 3 196 ? -18.269 -4.012 -93.667 1.00 186.08 666 ASP C O 1
ATOM 7353 N N . LEU C 3 197 ? -19.293 -2.593 -95.076 1.00 177.33 667 LEU C N 1
ATOM 7354 C CA . LEU C 3 197 ? -19.873 -1.854 -93.967 1.00 177.25 667 LEU C CA 1
ATOM 7355 C C . LEU C 3 197 ? -21.347 -2.146 -93.843 1.00 177.58 667 LEU C C 1
ATOM 7356 O O . LEU C 3 197 ? -21.825 -2.828 -92.929 1.00 178.46 667 LEU C O 1
ATOM 7361 N N . VAL C 3 198 ? -22.078 -1.517 -94.730 1.00 174.76 668 VAL C N 1
ATOM 7362 C CA . VAL C 3 198 ? -23.515 -1.551 -94.624 1.00 175.06 668 VAL C CA 1
ATOM 7363 C C . VAL C 3 198 ? -24.056 -2.980 -94.704 1.00 176.05 668 VAL C C 1
ATOM 7364 O O . VAL C 3 198 ? -24.565 -3.521 -93.716 1.00 177.03 668 VAL C O 1
ATOM 7368 N N . ILE C 3 199 ? -23.845 -3.647 -95.845 1.00 175.93 669 ILE C N 1
ATOM 7369 C CA . ILE C 3 199 ? -24.494 -4.938 -96.099 1.00 176.89 669 ILE C CA 1
ATOM 7370 C C . ILE C 3 199 ? -24.072 -6.016 -95.122 1.00 178.16 669 ILE C C 1
ATOM 7371 O O . ILE C 3 199 ? -24.902 -6.799 -94.638 1.00 179.28 669 ILE C O 1
ATOM 7376 N N . ASP C 3 200 ? -22.782 -6.077 -94.808 1.00 181.92 670 ASP C N 1
ATOM 7377 C CA . ASP C 3 200 ? -22.317 -7.159 -93.952 1.00 183.20 670 ASP C CA 1
ATOM 7378 C C . ASP C 3 200 ? -22.887 -7.087 -92.545 1.00 183.89 670 ASP C C 1
ATOM 7379 O O . ASP C 3 200 ? -23.273 -8.118 -91.983 1.00 185.23 670 ASP C O 1
ATOM 7384 N N . ASN C 3 201 ? -22.922 -5.899 -91.938 1.00 179.34 671 ASN C N 1
ATOM 7385 C CA . ASN C 3 201 ? -23.502 -5.839 -90.606 1.00 180.06 671 ASN C CA 1
ATOM 7386 C C . ASN C 3 201 ? -24.930 -6.341 -90.720 1.00 180.91 671 ASN C C 1
ATOM 7387 O O . ASN C 3 201 ? -25.385 -7.139 -89.897 1.00 182.25 671 ASN C O 1
ATOM 7392 N N . ILE C 3 202 ? -25.644 -5.875 -91.755 1.00 180.23 672 ILE C N 1
ATOM 7393 C CA . ILE C 3 202 ? -27.033 -6.260 -91.998 1.00 180.99 672 ILE C CA 1
ATOM 7394 C C . ILE C 3 202 ? -27.186 -7.772 -92.078 1.00 182.40 672 ILE C C 1
ATOM 7395 O O . ILE C 3 202 ? -28.182 -8.336 -91.614 1.00 183.70 672 ILE C O 1
ATOM 7400 N N . LEU C 3 203 ? -26.238 -8.449 -92.697 1.00 182.31 673 LEU C N 1
ATO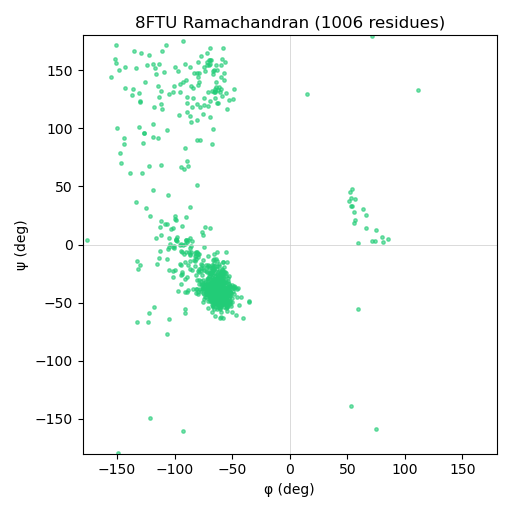M 7401 C CA . LEU C 3 203 ? -26.339 -9.900 -92.761 1.00 183.82 673 LEU C CA 1
ATOM 7402 C C . LEU C 3 203 ? -26.153 -10.586 -91.409 1.00 185.28 673 LEU C C 1
ATOM 7403 O O . LEU C 3 203 ? -26.684 -11.686 -91.189 1.00 186.90 673 LEU C O 1
ATOM 7408 N N . HIS C 3 204 ? -25.439 -9.943 -90.492 1.00 215.97 674 HIS C N 1
ATOM 7409 C CA . HIS C 3 204 ? -25.049 -10.540 -89.218 1.00 217.89 674 HIS C CA 1
ATOM 7410 C C . HIS C 3 204 ? -25.953 -10.261 -88.025 1.00 218.61 674 HIS C C 1
ATOM 7411 O O . HIS C 3 204 ? -25.752 -10.866 -86.967 1.00 220.39 674 HIS C O 1
ATOM 7418 N N . TRP C 3 205 ? -26.961 -9.420 -88.170 1.00 211.16 675 TRP C N 1
ATOM 7419 C CA . TRP C 3 205 ? -27.987 -9.333 -87.149 1.00 212.58 675 TRP C CA 1
ATOM 7420 C C . TRP C 3 205 ? -28.577 -10.714 -86.933 1.00 214.26 675 TRP C C 1
ATOM 7421 O O . TRP C 3 205 ? -28.534 -11.583 -87.811 1.00 214.74 675 TRP C O 1
ATOM 7432 N N . ARG C 3 206 ? -29.161 -10.902 -85.751 1.00 231.60 676 ARG C N 1
ATOM 7433 C CA . ARG C 3 206 ? -29.737 -12.203 -85.432 1.00 234.76 676 ARG C CA 1
ATOM 7434 C C . ARG C 3 206 ? -30.887 -12.450 -86.362 1.00 236.17 676 ARG C C 1
ATOM 7435 O O . ARG C 3 206 ? -31.016 -13.507 -86.995 1.00 237.12 676 ARG C O 1
ATOM 7443 N N . VAL C 3 207 ? -31.683 -11.423 -86.499 1.00 200.39 677 VAL C N 1
ATOM 7444 C CA . VAL C 3 207 ? -32.836 -11.415 -87.350 1.00 200.72 677 VAL C CA 1
ATOM 7445 C C . VAL C 3 207 ? -32.932 -9.943 -87.703 1.00 198.86 677 VAL C C 1
ATOM 7446 O O . VAL C 3 207 ? -32.454 -9.073 -86.964 1.00 198.06 677 VAL C O 1
ATOM 7450 N N . ILE C 3 208 ? -33.618 -9.667 -88.791 1.00 237.19 678 ILE C N 1
ATOM 7451 C CA . ILE C 3 208 ? -33.841 -8.331 -89.334 1.00 234.98 678 ILE C CA 1
ATOM 7452 C C . ILE C 3 208 ? -35.341 -8.286 -89.242 1.00 235.57 678 ILE C C 1
ATOM 7453 O O . ILE C 3 208 ? -36.027 -8.929 -90.051 1.00 236.43 678 ILE C O 1
ATOM 7458 N N . SER C 3 209 ? -35.859 -7.558 -88.252 1.00 234.36 679 SER C N 1
ATOM 7459 C CA . SER C 3 209 ? -37.274 -7.719 -88.069 1.00 234.52 679 SER C CA 1
ATOM 7460 C C . SER C 3 209 ? -37.998 -7.353 -89.331 1.00 233.71 679 SER C C 1
ATOM 7461 O O . SER C 3 209 ? -37.492 -6.629 -90.204 1.00 231.32 679 SER C O 1
ATOM 7464 N N . GLU C 3 210 ? -39.231 -7.865 -89.427 1.00 267.15 680 GLU C N 1
ATOM 7465 C CA . GLU C 3 210 ? -40.125 -7.545 -90.568 1.00 266.57 680 GLU C CA 1
ATOM 7466 C C . GLU C 3 210 ? -40.236 -6.019 -90.604 1.00 266.68 680 GLU C C 1
ATOM 7467 O O . GLU C 3 210 ? -40.097 -5.436 -91.697 1.00 265.01 680 GLU C O 1
ATOM 7473 N N . LYS C 3 211 ? -40.474 -5.411 -89.436 1.00 207.17 681 LYS C N 1
ATOM 7474 C CA . LYS C 3 211 ? -40.504 -3.942 -89.341 1.00 208.09 681 LYS C CA 1
ATOM 7475 C C . LYS C 3 211 ? -39.133 -3.261 -89.496 1.00 204.59 681 LYS C C 1
ATOM 7476 O O . LYS C 3 211 ? -39.035 -2.195 -90.112 1.00 202.88 681 LYS C O 1
ATOM 7482 N N . SER C 3 212 ? -38.072 -3.819 -88.926 1.00 215.92 682 SER C N 1
ATOM 7483 C CA . SER C 3 212 ? -36.757 -3.203 -89.083 1.00 213.85 682 SER C CA 1
ATOM 7484 C C . SER C 3 212 ? -36.370 -3.009 -90.535 1.00 211.70 682 SER C C 1
ATOM 7485 O O . SER C 3 212 ? -35.831 -1.957 -90.885 1.00 210.01 682 SER C O 1
ATOM 7488 N N . SER C 3 213 ? -36.703 -3.972 -91.408 1.00 219.92 683 SER C N 1
ATOM 7489 C CA . SER C 3 213 ? -36.317 -3.885 -92.825 1.00 217.78 683 SER C CA 1
ATOM 7490 C C . SER C 3 213 ? -36.821 -2.616 -93.523 1.00 216.94 683 SER C C 1
ATOM 7491 O O . SER C 3 213 ? -36.098 -2.021 -94.334 1.00 216.08 683 SER C O 1
ATOM 7494 N N . GLU C 3 214 ? -38.072 -2.236 -93.306 1.00 226.85 684 GLU C N 1
ATOM 7495 C CA . GLU C 3 214 ? -38.574 -0.981 -93.860 1.00 227.42 684 GLU C CA 1
ATOM 7496 C C . GLU C 3 214 ? -37.880 0.234 -93.270 1.00 228.21 684 GLU C C 1
ATOM 7497 O O . GLU C 3 214 ? -37.559 1.180 -93.997 1.00 226.52 684 GLU C O 1
ATOM 7503 N N . ASN C 3 215 ? -37.670 0.243 -91.954 1.00 206.07 685 ASN C N 1
ATOM 7504 C CA . ASN C 3 215 ? -36.846 1.290 -91.380 1.00 205.19 685 ASN C CA 1
ATOM 7505 C C . ASN C 3 215 ? -35.553 1.328 -92.150 1.00 203.38 685 ASN C C 1
ATOM 7506 O O . ASN C 3 215 ? -35.217 2.313 -92.808 1.00 202.22 685 ASN C O 1
ATOM 7511 N N . LEU C 3 216 ? -34.950 0.153 -92.261 1.00 181.67 686 LEU C N 1
ATOM 7512 C CA . LEU C 3 216 ? -33.668 0.003 -92.915 1.00 180.22 686 LEU C CA 1
ATOM 7513 C C . LEU C 3 216 ? -33.819 0.408 -94.363 1.00 179.16 686 LEU C C 1
ATOM 7514 O O . LEU C 3 216 ? -32.904 0.972 -94.977 1.00 177.82 686 LEU C O 1
ATOM 7519 N N . SER C 3 217 ? -34.992 0.114 -94.908 1.00 185.68 687 SER C N 1
ATOM 7520 C CA . SER C 3 217 ? -35.299 0.499 -96.263 1.00 184.78 687 SER C CA 1
ATOM 7521 C C . SER C 3 217 ? -35.290 2.033 -96.432 1.00 184.04 687 SER C C 1
ATOM 7522 O O . SER C 3 217 ? -34.545 2.533 -97.278 1.00 182.71 687 SER C O 1
ATOM 7525 N N . GLU C 3 218 ? -35.894 2.781 -95.503 1.00 187.34 688 GLU C N 1
ATOM 7526 C CA . GLU C 3 218 ? -35.851 4.273 -95.582 1.00 186.84 688 GLU C CA 1
ATOM 7527 C C . GLU C 3 218 ? -34.392 4.774 -95.556 1.00 185.56 688 GLU C C 1
ATOM 7528 O O . GLU C 3 218 ? -34.057 5.663 -96.365 1.00 184.61 688 GLU C O 1
ATOM 7530 N N . PHE C 3 219 ? -33.573 4.215 -94.658 1.00 203.83 689 PHE C N 1
ATOM 7531 C CA . PHE C 3 219 ? -32.138 4.506 -94.443 1.00 202.77 689 PHE C CA 1
ATOM 7532 C C . PHE C 3 219 ? -31.137 4.342 -95.598 1.00 202.29 689 PHE C C 1
ATOM 7533 O O . PHE C 3 219 ? -30.468 5.305 -95.993 1.00 200.62 689 PHE C O 1
ATOM 7541 N N . ILE C 3 220 ? -30.987 3.109 -96.097 1.00 177.59 690 ILE C N 1
ATOM 7542 C CA . ILE C 3 220 ? -29.960 2.780 -97.134 1.00 176.54 690 ILE C CA 1
ATOM 7543 C C . ILE C 3 220 ? -30.084 3.707 -98.349 1.00 175.64 690 ILE C C 1
ATOM 7544 O O . ILE C 3 220 ? -29.044 4.180 -98.849 1.00 174.79 690 ILE C O 1
ATOM 7549 N N . MET C 3 221 ? -31.328 3.777 -98.851 1.00 209.06 691 MET C N 1
ATOM 7550 C CA . MET C 3 221 ? -31.754 4.603 -100.011 1.00 209.15 691 MET C CA 1
ATOM 7551 C C . MET C 3 221 ? -31.238 6.012 -99.745 1.00 211.66 691 MET C C 1
ATOM 7552 O O . MET C 3 221 ? -30.717 6.637 -100.693 1.00 212.23 691 MET C O 1
ATOM 7557 N N . LEU C 3 222 ? -31.433 6.496 -98.512 1.00 190.26 692 LEU C N 1
ATOM 7558 C CA . LEU C 3 222 ? -30.837 7.740 -98.175 1.00 190.05 692 LEU C CA 1
ATOM 7559 C C . LEU C 3 222 ? -29.326 7.571 -98.411 1.00 189.19 692 LEU C C 1
ATOM 7560 O O . LEU C 3 222 ? -28.680 8.478 -98.929 1.00 188.64 692 LEU C O 1
ATOM 7565 N N . LEU C 3 223 ? -28.760 6.377 -98.124 1.00 204.47 693 LEU C N 1
ATOM 7566 C CA . LEU C 3 223 ? -27.331 6.121 -98.393 1.00 203.83 693 LEU C CA 1
ATOM 7567 C C . LEU C 3 223 ? -26.984 6.275 -99.886 1.00 203.00 693 LEU C C 1
ATOM 7568 O O . LEU C 3 223 ? -25.968 6.881 -100.218 1.00 202.53 693 LEU C O 1
ATOM 7573 N N . LEU C 3 224 ? -27.796 5.656 -100.750 1.00 195.52 694 LEU C N 1
ATOM 7574 C CA . LEU C 3 224 ? -27.574 5.724 -102.220 1.00 194.73 694 LEU C CA 1
ATOM 7575 C C . LEU C 3 224 ? -27.506 7.199 -102.623 1.00 194.39 694 LEU C C 1
ATOM 7576 O O . LEU C 3 224 ? -26.526 7.594 -103.284 1.00 193.87 694 LEU C O 1
ATOM 7581 N N . SER C 3 225 ? -28.524 7.968 -102.229 1.00 206.15 695 SER C N 1
ATOM 7582 C CA . SER C 3 225 ? -28.580 9.395 -102.504 1.00 206.55 695 SER C CA 1
ATOM 7583 C C . SER C 3 225 ? -27.257 10.133 -102.214 1.00 208.23 695 SER C C 1
ATOM 7584 O O . SER C 3 225 ? -26.864 11.034 -102.965 1.00 209.20 695 SER C O 1
ATOM 7587 N N . GLY C 3 226 ? -26.542 9.764 -101.153 1.00 225.71 696 GLY C N 1
ATOM 7588 C CA . GLY C 3 226 ? -25.286 10.433 -100.851 1.00 226.42 696 GLY C CA 1
ATOM 7589 C C . GLY C 3 226 ? -24.005 9.805 -101.386 1.00 226.12 696 GLY C C 1
ATOM 7590 O O . GLY C 3 226 ? -22.956 10.450 -101.282 1.00 228.52 696 GLY C O 1
ATOM 7591 N N . LEU C 3 227 ? -24.078 8.604 -101.996 1.00 211.53 697 LEU C N 1
ATOM 7592 C CA . LEU C 3 227 ? -22.952 7.871 -102.591 1.00 211.29 697 LEU C CA 1
ATOM 7593 C C . LEU C 3 227 ? -22.964 7.879 -104.122 1.00 210.54 697 LEU C C 1
ATOM 7594 O O . LEU C 3 227 ? -22.333 7.021 -104.752 1.00 209.57 697 LEU C O 1
ATOM 7599 N N . GLU C 3 228 ? -23.718 8.785 -104.724 1.00 220.59 698 GLU C N 1
ATOM 7600 C CA . GLU C 3 228 ? -23.837 8.886 -106.172 1.00 220.68 698 GLU C CA 1
ATOM 7601 C C . GLU C 3 228 ? -22.747 9.817 -106.697 1.00 221.96 698 GLU C C 1
ATOM 7602 O O . GLU C 3 228 ? -22.762 11.022 -106.422 1.00 223.17 698 GLU C O 1
ATOM 7608 N N . ILE C 3 229 ? -21.815 9.273 -107.467 1.00 214.39 699 ILE C N 1
ATOM 7609 C CA . ILE C 3 229 ? -20.713 10.078 -107.987 1.00 214.15 699 ILE C CA 1
ATOM 7610 C C . ILE C 3 229 ? -20.747 10.079 -109.499 1.00 213.06 699 ILE C C 1
ATOM 7611 O O . ILE C 3 229 ? -20.252 9.149 -110.155 1.00 212.16 699 ILE C O 1
ATOM 7616 N N . PRO C 3 230 ? -21.421 11.077 -110.054 1.00 175.64 700 PRO C N 1
ATOM 7617 C CA . PRO C 3 230 ? -21.762 11.054 -111.478 1.00 176.93 700 PRO C CA 1
ATOM 7618 C C . PRO C 3 230 ? -20.566 10.824 -112.380 1.00 176.93 700 PRO C C 1
ATOM 7619 O O . PRO C 3 230 ? -20.686 10.111 -113.390 1.00 175.31 700 PRO C O 1
ATOM 7623 N N . ARG C 3 231 ? -19.397 11.375 -112.021 1.00 191.39 701 ARG C N 1
ATOM 7624 C CA . ARG C 3 231 ? -18.210 11.166 -112.844 1.00 191.82 701 ARG C CA 1
ATOM 7625 C C . ARG C 3 231 ? -17.892 9.672 -113.037 1.00 190.38 701 ARG C C 1
ATOM 7626 O O . ARG C 3 231 ? -17.216 9.303 -114.014 1.00 190.70 701 ARG C O 1
ATOM 7634 N N . LEU C 3 232 ? -18.422 8.801 -112.170 1.00 203.05 702 LEU C N 1
ATOM 7635 C CA . LEU C 3 232 ? -18.076 7.385 -112.204 1.00 202.20 702 LEU C CA 1
ATOM 7636 C C . LEU C 3 232 ? -19.093 6.509 -112.915 1.00 200.72 702 LEU C C 1
ATOM 7637 O O . LEU C 3 232 ? -18.906 5.293 -112.931 1.00 198.08 702 LEU C O 1
ATOM 7642 N N . ASN C 3 233 ? -20.149 7.063 -113.525 1.00 192.34 703 ASN C N 1
ATOM 7643 C CA . ASN C 3 233 ? -21.103 6.177 -114.192 1.00 191.54 703 ASN C CA 1
ATOM 7644 C C . ASN C 3 233 ? -20.396 5.312 -115.199 1.00 193.30 703 ASN C C 1
ATOM 7645 O O . ASN C 3 233 ? -21.040 4.536 -115.906 1.00 194.40 703 ASN C O 1
ATOM 7650 N N . LEU C 3 234 ? -19.116 5.580 -115.392 1.00 192.71 704 LEU C N 1
ATOM 7651 C CA . LEU C 3 234 ? -18.259 4.938 -116.356 1.00 191.19 704 LEU C CA 1
ATOM 7652 C C . LEU C 3 234 ? -17.477 3.727 -115.787 1.00 190.83 704 LEU C C 1
ATOM 7653 O O . LEU C 3 234 ? -17.074 2.860 -116.576 1.00 192.02 704 LEU C O 1
ATOM 7658 N N . ILE C 3 235 ? -17.242 3.644 -114.426 1.00 226.98 705 ILE C N 1
ATOM 7659 C CA . ILE C 3 235 ? -16.563 2.526 -113.723 1.00 228.38 705 ILE C CA 1
ATOM 7660 C C . ILE C 3 235 ? -17.505 1.330 -113.507 1.00 229.61 705 ILE C C 1
ATOM 7661 O O . ILE C 3 235 ? -18.672 1.519 -113.142 1.00 231.32 705 ILE C O 1
ATOM 7666 N N . GLU C 3 236 ? -17.028 0.088 -113.730 1.00 212.92 706 GLU C N 1
ATOM 7667 C CA . GLU C 3 236 ? -17.945 -1.060 -113.656 1.00 213.20 706 GLU C CA 1
ATOM 7668 C C . GLU C 3 236 ? -18.494 -1.376 -112.262 1.00 213.54 706 GLU C C 1
ATOM 7669 O O . GLU C 3 236 ? -19.710 -1.529 -112.087 1.00 213.31 706 GLU C O 1
ATOM 7675 N N . THR C 3 237 ? -17.617 -1.512 -111.260 1.00 206.19 707 THR C N 1
ATOM 7676 C CA . THR C 3 237 ? -18.056 -1.867 -109.905 1.00 205.56 707 THR C CA 1
ATOM 7677 C C . THR C 3 237 ? -18.815 -0.728 -109.228 1.00 206.03 707 THR C C 1
ATOM 7678 O O . THR C 3 237 ? -19.510 -0.976 -108.239 1.00 207.04 707 THR C O 1
ATOM 7682 N N . TYR C 3 238 ? -18.677 0.516 -109.726 1.00 205.70 708 TYR C N 1
ATOM 7683 C CA . TYR C 3 238 ? -19.420 1.654 -109.167 1.00 204.94 708 TYR C CA 1
ATOM 7684 C C . TYR C 3 238 ? -20.890 1.494 -109.489 1.00 204.66 708 TYR C C 1
ATOM 7685 O O . TYR C 3 238 ? -21.753 1.731 -108.642 1.00 205.47 708 TYR C O 1
ATOM 7694 N N . ARG C 3 239 ? -21.181 1.078 -110.708 1.00 223.02 709 ARG C N 1
ATOM 7695 C CA . ARG C 3 239 ? -22.548 0.865 -111.115 1.00 222.10 709 ARG C CA 1
ATOM 7696 C C . ARG C 3 239 ? -23.080 -0.425 -110.492 1.00 221.87 709 ARG C C 1
ATOM 7697 O O . ARG C 3 239 ? -24.236 -0.465 -110.063 1.00 222.19 709 ARG C O 1
ATOM 7705 N N . HIS C 3 240 ? -22.220 -1.466 -110.383 1.00 206.31 710 HIS C N 1
ATOM 7706 C CA . HIS C 3 240 ? -22.617 -2.744 -109.764 1.00 206.30 710 HIS C CA 1
ATOM 7707 C C . HIS C 3 240 ? -22.913 -2.605 -108.295 1.00 208.80 710 HIS C C 1
ATOM 7708 O O . HIS C 3 240 ? -23.683 -3.394 -107.741 1.00 209.31 710 HIS C O 1
ATOM 7715 N N . SER C 3 241 ? -22.209 -1.734 -107.601 1.00 203.08 711 SER C N 1
ATOM 7716 C CA . SER C 3 241 ? -22.570 -1.493 -106.216 1.00 203.48 711 SER C CA 1
ATOM 7717 C C . SER C 3 241 ? -23.926 -0.800 -106.121 1.00 203.80 711 SER C C 1
ATOM 7718 O O . SER C 3 241 ? -24.785 -1.219 -105.340 1.00 205.29 711 SER C O 1
ATOM 7721 N N . ARG C 3 242 ? -24.163 0.210 -106.979 1.00 200.68 712 ARG C N 1
ATOM 7722 C CA . ARG C 3 242 ? -25.396 0.995 -106.888 1.00 200.84 712 ARG C CA 1
ATOM 7723 C C . ARG C 3 242 ? -26.581 0.214 -107.390 1.00 200.96 712 ARG C C 1
ATOM 7724 O O . ARG C 3 242 ? -27.718 0.460 -106.985 1.00 201.27 712 ARG C O 1
ATOM 7732 N N . GLU C 3 243 ? -26.372 -0.590 -108.404 1.00 209.57 713 GLU C N 1
ATOM 7733 C CA . GLU C 3 243 ? -27.453 -1.457 -108.809 1.00 210.08 713 GLU C CA 1
ATOM 7734 C C . GLU C 3 243 ? -27.795 -2.416 -107.681 1.00 210.50 713 GLU C C 1
ATOM 7735 O O . GLU C 3 243 ? -28.957 -2.521 -107.273 1.00 211.21 713 GLU C O 1
ATOM 7741 N N . LYS C 3 244 ? -26.760 -3.070 -107.119 1.00 206.23 714 LYS C N 1
ATOM 7742 C CA . LYS C 3 244 ? -26.938 -4.050 -106.042 1.00 206.18 714 LYS C CA 1
ATOM 7743 C C . LYS C 3 244 ? -27.659 -3.491 -104.841 1.00 208.46 714 LYS C C 1
ATOM 7744 O O . LYS C 3 244 ? -28.599 -4.103 -104.318 1.00 210.32 714 LYS C O 1
ATOM 7750 N N . LEU C 3 245 ? -27.191 -2.358 -104.352 1.00 189.53 715 LEU C N 1
ATOM 7751 C CA . LEU C 3 245 ? -27.929 -1.712 -103.291 1.00 191.82 715 LEU C CA 1
ATOM 7752 C C . LEU C 3 245 ? -29.371 -1.480 -103.745 1.00 190.95 715 LEU C C 1
ATOM 7753 O O . LEU C 3 245 ? -30.316 -1.794 -103.006 1.00 192.72 715 LEU C O 1
ATOM 7758 N N . GLY C 3 246 ? -29.561 -1.016 -104.995 1.00 170.86 716 GLY C N 1
ATOM 7759 C CA . GLY C 3 246 ? -30.915 -0.775 -105.463 1.00 170.88 716 GLY C CA 1
ATOM 7760 C C . GLY C 3 246 ? -31.726 -2.047 -105.350 1.00 171.87 716 GLY C C 1
ATOM 7761 O O . GLY C 3 246 ? -32.897 -2.015 -104.962 1.00 172.60 716 GLY C O 1
ATOM 7762 N N . ILE C 3 247 ? -31.065 -3.186 -105.549 1.00 204.07 717 ILE C N 1
ATOM 7763 C CA . ILE C 3 247 ? -31.672 -4.509 -105.462 1.00 204.48 717 ILE C CA 1
ATOM 7764 C C . ILE C 3 247 ? -31.872 -4.905 -103.988 1.00 206.29 717 ILE C C 1
ATOM 7765 O O . ILE C 3 247 ? -32.834 -5.599 -103.629 1.00 207.21 717 ILE C O 1
ATOM 7770 N N . LEU C 3 248 ? -30.953 -4.492 -103.118 1.00 179.88 718 LEU C N 1
ATOM 7771 C CA . LEU C 3 248 ? -31.088 -4.804 -101.702 1.00 181.08 718 LEU C CA 1
ATOM 7772 C C . LEU C 3 248 ? -32.280 -4.143 -101.037 1.00 181.62 718 LEU C C 1
ATOM 7773 O O . LEU C 3 248 ? -32.953 -4.771 -100.222 1.00 182.98 718 LEU C O 1
ATOM 7778 N N . SER C 3 249 ? -32.570 -2.891 -101.333 1.00 175.39 719 SER C N 1
ATOM 7779 C CA . SER C 3 249 ? -33.775 -2.342 -100.733 1.00 176.16 719 SER C CA 1
ATOM 7780 C C . SER C 3 249 ? -35.003 -3.059 -101.203 1.00 177.02 719 SER C C 1
ATOM 7781 O O . SER C 3 249 ? -36.002 -3.141 -100.482 1.00 178.29 719 SER C O 1
ATOM 7784 N N . LYS C 3 250 ? -35.002 -3.416 -102.472 1.00 176.30 720 LYS C N 1
ATOM 7785 C CA . LYS C 3 250 ? -36.133 -4.110 -103.054 1.00 177.03 720 LYS C CA 1
ATOM 7786 C C . LYS C 3 250 ? -36.364 -5.469 -102.383 1.00 178.65 720 LYS C C 1
ATOM 7787 O O . LYS C 3 250 ? -37.516 -5.862 -102.192 1.00 179.93 720 LYS C O 1
ATOM 7793 N N . ILE C 3 251 ? -35.307 -6.264 -102.151 1.00 181.90 721 ILE C N 1
ATOM 7794 C CA . ILE C 3 251 ? -35.454 -7.505 -101.362 1.00 183.62 721 ILE C CA 1
ATOM 7795 C C . ILE C 3 251 ? -36.183 -7.259 -100.038 1.00 184.96 721 ILE C C 1
ATOM 7796 O O . ILE C 3 251 ? -37.002 -8.077 -99.588 1.00 186.67 721 ILE C O 1
ATOM 7801 N N . LEU C 3 252 ? -35.722 -6.235 -99.312 1.00 181.17 722 LEU C N 1
ATOM 7802 C CA . LEU C 3 252 ? -36.199 -5.824 -97.989 1.00 182.24 722 LEU C CA 1
ATOM 7803 C C . LEU C 3 252 ? -37.716 -5.522 -97.828 1.00 183.40 722 LEU C C 1
ATOM 7804 O O . LEU C 3 252 ? -38.233 -5.637 -96.709 1.00 184.88 722 LEU C O 1
ATOM 7809 N N . THR C 3 253 ? -38.457 -5.100 -98.883 1.00 182.87 723 THR C N 1
ATOM 7810 C CA . THR C 3 253 ? -39.866 -4.712 -98.666 1.00 184.09 723 THR C CA 1
ATOM 7811 C C . THR C 3 253 ? -40.909 -5.509 -99.479 1.00 184.99 723 THR C C 1
ATOM 7812 O O . THR C 3 253 ? -42.008 -4.992 -99.728 1.00 185.52 723 THR C O 1
ATOM 7816 N N . ALA C 3 254 ? -40.599 -6.743 -99.901 1.00 185.26 724 ALA C N 1
ATOM 7817 C CA . ALA C 3 254 ? -41.476 -7.569 -100.742 1.00 186.05 724 ALA C CA 1
ATOM 7818 C C . ALA C 3 254 ? -41.961 -8.847 -100.058 1.00 188.32 724 ALA C C 1
ATOM 7819 O O . ALA C 3 254 ? -41.222 -9.476 -99.292 1.00 188.87 724 ALA C O 1
ATOM 7821 N N . HIS C 3 255 ? -43.190 -9.263 -100.396 1.00 202.26 725 HIS C N 1
ATOM 7822 C CA . HIS C 3 255 ? -43.640 -10.581 -99.968 1.00 204.56 725 HIS C CA 1
ATOM 7823 C C . HIS C 3 255 ? -43.012 -11.649 -100.855 1.00 204.29 725 HIS C C 1
ATOM 7824 O O . HIS C 3 255 ? -42.447 -11.376 -101.920 1.00 201.19 725 HIS C O 1
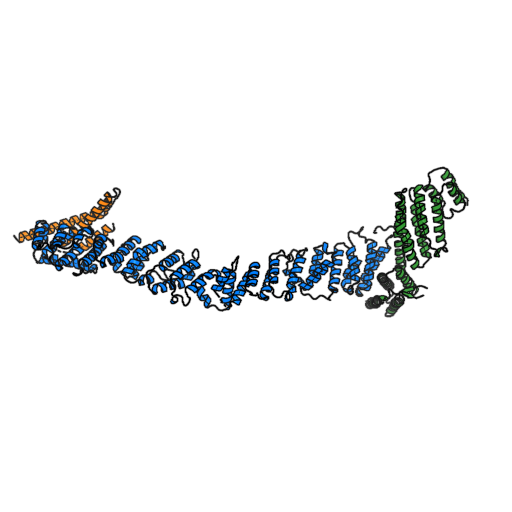ATOM 7831 N N . LEU C 3 256 ? -43.046 -12.873 -100.340 1.00 194.38 726 LEU C N 1
ATOM 7832 C CA . LEU C 3 256 ? -42.265 -13.952 -100.930 1.00 194.24 726 LEU C CA 1
ATOM 7833 C C . LEU C 3 256 ? -42.398 -14.132 -102.442 1.00 193.09 726 LEU C C 1
ATOM 7834 O O . LEU C 3 256 ? -41.381 -14.327 -103.117 1.00 191.68 726 LEU C O 1
ATOM 7839 N N . LYS C 3 257 ? -43.590 -13.952 -103.018 1.00 223.98 727 LYS C N 1
ATOM 7840 C CA . LYS C 3 257 ? -43.721 -14.324 -104.436 1.00 225.11 727 LYS C CA 1
ATOM 7841 C C . LYS C 3 257 ? -42.863 -13.468 -105.375 1.00 222.35 727 LYS C C 1
ATOM 7842 O O . LYS C 3 257 ? -42.341 -13.976 -106.377 1.00 221.45 727 LYS C O 1
ATOM 7848 N N . ASP C 3 258 ? -42.760 -12.170 -105.128 1.00 204.61 728 ASP C N 1
ATOM 7849 C CA . ASP C 3 258 ? -41.896 -11.369 -105.984 1.00 202.14 728 ASP C CA 1
ATOM 7850 C C . ASP C 3 258 ? -40.437 -11.797 -105.907 1.00 201.41 728 ASP C C 1
ATOM 7851 O O . ASP C 3 258 ? -39.716 -11.681 -106.901 1.00 199.81 728 ASP C O 1
ATOM 7856 N N . ILE C 3 259 ? -40.025 -12.427 -104.817 1.00 213.83 729 ILE C N 1
ATOM 7857 C CA . ILE C 3 259 ? -38.619 -12.780 -104.647 1.00 213.84 729 ILE C CA 1
ATOM 7858 C C . ILE C 3 259 ? -38.120 -13.885 -105.603 1.00 215.00 729 ILE C C 1
ATOM 7859 O O . ILE C 3 259 ? -37.079 -13.711 -106.244 1.00 213.56 729 ILE C O 1
ATOM 7864 N N . LEU C 3 260 ? -38.850 -14.987 -105.786 1.00 241.07 730 LEU C N 1
ATOM 7865 C CA . LEU C 3 260 ? -38.396 -16.004 -106.758 1.00 240.80 730 LEU C CA 1
ATOM 7866 C C . LEU C 3 260 ? -38.393 -15.485 -108.172 1.00 239.21 730 LEU C C 1
ATOM 7867 O O . LEU C 3 260 ? -37.564 -15.879 -109.000 1.00 239.16 730 LEU C O 1
ATOM 7872 N N . GLU C 3 261 ? -39.365 -14.662 -108.462 1.00 223.52 731 GLU C N 1
ATOM 7873 C CA . GLU C 3 261 ? -39.522 -14.064 -109.763 1.00 222.09 731 GLU C CA 1
ATOM 7874 C C . GLU C 3 261 ? -38.240 -13.385 -110.237 1.00 220.49 731 GLU C C 1
ATOM 7875 O O . GLU C 3 261 ? -37.839 -13.555 -111.387 1.00 220.97 731 GLU C O 1
ATOM 7881 N N . MET C 3 262 ? -37.567 -12.699 -109.304 1.00 285.12 732 MET C N 1
ATOM 7882 C CA . MET C 3 262 ? -36.309 -11.939 -109.560 1.00 283.73 732 MET C CA 1
ATOM 7883 C C . MET C 3 262 ? -35.151 -12.874 -109.944 1.00 284.30 732 MET C C 1
ATOM 7884 O O . MET C 3 262 ? -34.527 -12.605 -110.992 1.00 282.68 732 MET C O 1
ATOM 7889 N N . PHE C 3 263 ? -34.854 -13.874 -109.098 1.00 304.35 733 PHE C N 1
ATOM 7890 C CA . PHE C 3 263 ? -33.809 -14.858 -109.299 1.00 305.25 733 PHE C CA 1
ATOM 7891 C C . PHE C 3 263 ? -33.765 -15.310 -110.730 1.00 306.10 733 PHE C C 1
ATOM 7892 O O . PHE C 3 263 ? -32.724 -15.225 -111.395 1.00 305.74 733 PHE C O 1
ATOM 7900 N N . TYR C 3 264 ? -34.870 -15.940 -111.143 1.00 300.85 734 TYR C N 1
ATOM 7901 C CA . TYR C 3 264 ? -35.054 -16.383 -112.522 1.00 300.89 734 TYR C CA 1
ATOM 7902 C C . TYR C 3 264 ? -34.725 -15.271 -113.511 1.00 299.04 734 TYR C C 1
ATOM 7903 O O . TYR C 3 264 ? -34.117 -15.531 -114.560 1.00 297.81 734 TYR C O 1
ATOM 7912 N N . GLU C 3 265 ? -35.073 -14.016 -113.176 1.00 283.30 735 GLU C N 1
ATOM 7913 C CA . GLU C 3 265 ? -34.783 -12.881 -114.055 1.00 281.06 735 GLU C CA 1
ATOM 7914 C C . GLU C 3 265 ? -33.321 -12.475 -114.035 1.00 279.29 735 GLU C C 1
ATOM 7915 O O . GLU C 3 265 ? -32.968 -11.421 -114.597 1.00 279.26 735 GLU C O 1
ATOM 7921 N N . GLY C 3 266 ? -32.478 -13.274 -113.383 1.00 305.29 736 GLY C N 1
ATOM 7922 C CA . GLY C 3 266 ? -31.088 -12.948 -113.301 1.00 305.42 736 GLY C CA 1
ATOM 7923 C C . GLY C 3 266 ? -30.891 -11.825 -112.334 1.00 306.67 736 GLY C C 1
ATOM 7924 O O . GLY C 3 266 ? -29.763 -11.402 -112.111 1.00 307.01 736 GLY C O 1
ATOM 7925 N N . GLU C 3 267 ? -31.971 -11.383 -111.700 1.00 223.02 737 GLU C N 1
ATOM 7926 C CA . GLU C 3 267 ? -31.911 -10.237 -110.826 1.00 222.69 737 GLU C CA 1
ATOM 7927 C C . GLU C 3 267 ? -31.052 -10.572 -109.621 1.00 223.84 737 GLU C C 1
ATOM 7928 O O . GLU C 3 267 ? -30.639 -9.669 -108.887 1.00 223.48 737 GLU C O 1
ATOM 7934 N N . PHE C 3 268 ? -30.802 -11.863 -109.390 1.00 261.22 738 PHE C N 1
ATOM 7935 C CA . PHE C 3 268 ? -29.836 -12.261 -108.382 1.00 260.83 738 PHE C CA 1
ATOM 7936 C C . PHE C 3 268 ? -28.452 -12.383 -108.967 1.00 261.15 738 PHE C C 1
ATOM 7937 O O . PHE C 3 268 ? -27.666 -13.211 -108.492 1.00 262.91 738 PHE C O 1
ATOM 7945 N N . PHE C 3 269 ? -28.213 -11.684 -110.089 1.00 281.40 739 PHE C N 1
ATOM 7946 C CA . PHE C 3 269 ? -26.889 -11.580 -110.707 1.00 281.07 739 PHE C CA 1
ATOM 7947 C C . PHE C 3 269 ? -25.847 -11.210 -109.664 1.00 281.84 739 PHE C C 1
ATOM 7948 O O . PHE C 3 269 ? -24.759 -11.801 -109.619 1.00 280.75 739 PHE C O 1
ATOM 7956 N N . LEU C 3 270 ? -26.198 -10.260 -108.784 1.00 254.18 740 LEU C N 1
ATOM 7957 C CA . LEU C 3 270 ? -25.260 -9.744 -107.744 1.00 252.29 740 LEU C CA 1
ATOM 7958 C C . LEU C 3 270 ? -25.497 -10.392 -106.371 1.00 255.41 740 LEU C C 1
ATOM 7959 O O . LEU C 3 270 ? -25.083 -9.786 -105.362 1.00 257.50 740 LEU C O 1
ATOM 7964 N N . PHE C 3 271 ? -26.130 -11.567 -106.334 1.00 247.70 741 PHE C N 1
ATOM 7965 C CA . PHE C 3 271 ? -26.384 -12.309 -105.090 1.00 249.93 741 PHE C CA 1
ATOM 7966 C C . PHE C 3 271 ? -25.939 -13.753 -105.255 1.00 251.65 741 PHE C C 1
ATOM 7967 O O . PHE C 3 271 ? -26.515 -14.497 -106.062 1.00 250.31 741 PHE C O 1
ATOM 7975 N N . GLU C 3 272 ? -25.047 -14.186 -104.373 1.00 275.41 742 GLU C N 1
ATOM 7976 C CA . GLU C 3 272 ? -24.688 -15.589 -104.295 1.00 277.42 742 GLU C CA 1
ATOM 7977 C C . GLU C 3 272 ? -25.877 -16.403 -103.812 1.00 278.89 742 GLU C C 1
ATOM 7978 O O . GLU C 3 272 ? -26.748 -15.910 -103.088 1.00 278.93 742 GLU C O 1
ATOM 7984 N N . THR C 3 273 ? -25.936 -17.648 -104.267 1.00 253.42 743 THR C N 1
ATOM 7985 C CA . THR C 3 273 ? -26.963 -18.513 -103.742 1.00 254.08 743 THR C CA 1
ATOM 7986 C C . THR C 3 273 ? -26.836 -18.521 -102.234 1.00 256.71 743 THR C C 1
ATOM 7987 O O . THR C 3 273 ? -27.839 -18.487 -101.511 1.00 256.86 743 THR C O 1
ATOM 7991 N N . ASP C 3 274 ? -25.579 -18.511 -101.756 1.00 273.42 744 ASP C N 1
ATOM 7992 C CA . ASP C 3 274 ? -25.296 -18.450 -100.326 1.00 275.02 744 ASP C CA 1
ATOM 7993 C C . ASP C 3 274 ? -25.983 -17.233 -99.731 1.00 273.48 744 ASP C C 1
ATOM 7994 O O . ASP C 3 274 ? -26.730 -17.319 -98.752 1.00 276.15 744 ASP C O 1
ATOM 7999 N N . GLU C 3 275 ? -25.767 -16.092 -100.388 1.00 273.39 745 GLU C N 1
ATOM 8000 C CA . GLU C 3 275 ? -26.332 -14.795 -100.039 1.00 272.10 745 GLU C CA 1
ATOM 8001 C C . GLU C 3 275 ? -27.819 -14.742 -100.312 1.00 271.23 745 GLU C C 1
ATOM 8002 O O . GLU C 3 275 ? -28.582 -14.119 -99.566 1.00 271.96 745 GLU C O 1
ATOM 8008 N N . ILE C 3 276 ? -28.253 -15.405 -101.370 1.00 219.64 746 ILE C N 1
ATOM 8009 C CA . ILE C 3 276 ? -29.664 -15.372 -101.676 1.00 219.81 746 ILE C CA 1
ATOM 8010 C C . ILE C 3 276 ? -30.450 -16.090 -100.598 1.00 221.82 746 ILE C C 1
ATOM 8011 O O . ILE C 3 276 ? -31.383 -15.528 -100.023 1.00 221.88 746 ILE C O 1
ATOM 8016 N N . VAL C 3 277 ? -30.009 -17.290 -100.225 1.00 231.37 747 VAL C N 1
ATOM 8017 C CA . VAL C 3 277 ? -30.699 -18.072 -99.201 1.00 234.19 747 VAL C CA 1
ATOM 8018 C C . VAL C 3 277 ? -30.600 -17.440 -97.825 1.00 234.62 747 VAL C C 1
ATOM 8019 O O . VAL C 3 277 ? -31.558 -17.430 -97.044 1.00 235.05 747 VAL C O 1
ATOM 8023 N N . GLN C 3 278 ? -29.409 -16.912 -97.525 1.00 227.20 748 GLN C N 1
ATOM 8024 C CA . GLN C 3 278 ? -29.148 -16.247 -96.220 1.00 227.23 748 GLN C CA 1
ATOM 8025 C C . GLN C 3 278 ? -30.090 -15.046 -96.082 1.00 228.18 748 GLN C C 1
ATOM 8026 O O . GLN C 3 278 ? -30.569 -14.794 -94.957 1.00 230.72 748 GLN C O 1
ATOM 8032 N N . TRP C 3 279 ? -30.339 -14.340 -97.190 1.00 196.19 749 TRP C N 1
ATOM 8033 C CA . TRP C 3 279 ? -31.246 -13.162 -97.188 1.00 195.17 749 TRP C CA 1
ATOM 8034 C C . TRP C 3 279 ? -32.671 -13.679 -96.965 1.00 196.78 749 TRP C C 1
ATOM 8035 O O . TRP C 3 279 ? -33.506 -12.928 -96.423 1.00 196.81 749 TRP C O 1
ATOM 8046 N N . ILE C 3 280 ? -32.911 -14.926 -97.381 1.00 189.93 750 ILE C N 1
ATOM 8047 C CA . ILE C 3 280 ? -34.184 -15.604 -97.215 1.00 191.78 750 ILE C CA 1
ATOM 8048 C C . ILE C 3 280 ? -34.313 -16.103 -95.789 1.00 193.71 750 ILE C C 1
ATOM 8049 O O . ILE C 3 280 ? -35.400 -16.123 -95.197 1.00 195.05 750 ILE C O 1
ATOM 8054 N N . ILE C 3 281 ? -33.202 -16.579 -95.249 1.00 211.06 751 ILE C N 1
ATOM 8055 C CA . ILE C 3 281 ? -33.178 -17.110 -93.901 1.00 213.92 751 ILE C CA 1
ATOM 8056 C C . ILE C 3 281 ? -33.362 -16.015 -92.846 1.00 214.40 751 ILE C C 1
ATOM 8057 O O . ILE C 3 281 ? -34.098 -16.203 -91.871 1.00 215.93 751 ILE C O 1
ATOM 8062 N N . LEU C 3 282 ? -32.783 -14.829 -93.058 1.00 193.05 752 LEU C N 1
ATOM 8063 C CA . LEU C 3 282 ? -32.861 -13.776 -92.040 1.00 192.51 752 LEU C CA 1
ATOM 8064 C C . LEU C 3 282 ? -34.219 -13.085 -91.897 1.00 192.80 752 LEU C C 1
ATOM 8065 O O . LEU C 3 282 ? -34.571 -12.692 -90.777 1.00 193.50 752 LEU C O 1
ATOM 8070 N N . LEU C 3 283 ? -35.000 -12.922 -92.967 1.00 192.38 753 LEU C N 1
ATOM 8071 C CA . LEU C 3 283 ? -36.090 -11.950 -92.874 1.00 192.24 753 LEU C CA 1
ATOM 8072 C C . LEU C 3 283 ? -37.486 -12.526 -92.582 1.00 194.47 753 LEU C C 1
ATOM 8073 O O . LEU C 3 283 ? -38.304 -11.839 -91.959 1.00 195.02 753 LEU C O 1
ATOM 8078 N N . PHE C 3 284 ? -37.724 -13.799 -92.856 1.00 196.03 754 PHE C N 1
ATOM 8079 C CA . PHE C 3 284 ? -39.042 -14.437 -92.802 1.00 198.23 754 PHE C CA 1
ATOM 8080 C C . PHE C 3 284 ? -38.944 -15.756 -92.066 1.00 200.58 754 PHE C C 1
ATOM 8081 O O . PHE C 3 284 ? -37.897 -16.403 -92.067 1.00 200.40 754 PHE C O 1
ATOM 8089 N N . ALA C 3 285 ? -40.057 -16.138 -91.449 1.00 202.90 755 ALA C N 1
ATOM 8090 C CA . ALA C 3 285 ? -40.183 -17.371 -90.668 1.00 205.57 755 ALA C CA 1
ATOM 8091 C C . ALA C 3 285 ? -40.204 -18.669 -91.505 1.00 206.74 755 ALA C C 1
ATOM 8092 O O . ALA C 3 285 ? -40.552 -18.670 -92.695 1.00 205.97 755 ALA C O 1
ATOM 8094 N N . ASP C 3 286 ? -39.784 -19.785 -90.851 1.00 208.67 756 ASP C N 1
ATOM 8095 C CA . ASP C 3 286 ? -39.706 -21.133 -91.453 1.00 210.22 756 ASP C CA 1
ATOM 8096 C C . ASP C 3 286 ? -41.049 -21.695 -91.912 1.00 212.23 756 ASP C C 1
ATOM 8097 O O . ASP C 3 286 ? -41.972 -21.887 -91.111 1.00 214.49 756 ASP C O 1
ATOM 8102 N N . THR C 3 287 ? -41.112 -22.006 -93.200 1.00 213.41 757 THR C N 1
ATOM 8103 C CA . THR C 3 287 ? -42.211 -22.669 -93.880 1.00 215.12 757 THR C CA 1
ATOM 8104 C C . THR C 3 287 ? -41.610 -23.430 -95.047 1.00 214.55 757 THR C C 1
ATOM 8105 O O . THR C 3 287 ? -40.447 -23.195 -95.398 1.00 212.52 757 THR C O 1
ATOM 8109 N N . PRO C 3 288 ? -42.283 -24.477 -95.529 1.00 255.95 758 PRO C N 1
ATOM 8110 C CA . PRO C 3 288 ? -42.056 -24.933 -96.912 1.00 254.46 758 PRO C CA 1
ATOM 8111 C C . PRO C 3 288 ? -42.018 -23.781 -97.930 1.00 250.69 758 PRO C C 1
ATOM 8112 O O . PRO C 3 288 ? -41.319 -23.910 -98.941 1.00 248.35 758 PRO C O 1
ATOM 8116 N N . THR C 3 289 ? -42.850 -22.727 -97.777 1.00 211.34 759 THR C N 1
ATOM 8117 C CA . THR C 3 289 ? -42.888 -21.651 -98.779 1.00 208.50 759 THR C CA 1
ATOM 8118 C C . THR C 3 289 ? -41.501 -21.073 -98.988 1.00 205.88 759 THR C C 1
ATOM 8119 O O . THR C 3 289 ? -41.098 -20.772 -100.126 1.00 203.83 759 THR C O 1
ATOM 8123 N N . ARG C 3 290 ? -40.811 -20.812 -97.873 1.00 226.31 760 ARG C N 1
ATOM 8124 C CA . ARG C 3 290 ? -39.432 -20.359 -97.906 1.00 223.18 760 ARG C CA 1
ATOM 8125 C C . ARG C 3 290 ? -38.549 -21.486 -98.462 1.00 223.94 760 ARG C C 1
ATOM 8126 O O . ARG C 3 290 ? -37.571 -21.237 -99.176 1.00 222.73 760 ARG C O 1
ATOM 8134 N N . ARG C 3 291 ? -38.905 -22.739 -98.117 1.00 225.14 761 ARG C N 1
ATOM 8135 C CA . ARG C 3 291 ? -38.272 -23.989 -98.576 1.00 226.35 761 ARG C CA 1
ATOM 8136 C C . ARG C 3 291 ? -38.334 -24.194 -100.101 1.00 225.29 761 ARG C C 1
ATOM 8137 O O . ARG C 3 291 ? -37.310 -24.490 -100.728 1.00 224.42 761 ARG C O 1
ATOM 8145 N N . ASP C 3 292 ? -39.541 -24.160 -100.710 1.00 240.00 762 ASP C N 1
ATOM 8146 C CA . ASP C 3 292 ? -39.648 -24.435 -102.155 1.00 238.83 762 ASP C CA 1
ATOM 8147 C C . ASP C 3 292 ? -38.863 -23.430 -102.945 1.00 236.25 762 ASP C C 1
ATOM 8148 O O . ASP C 3 292 ? -38.259 -23.753 -103.969 1.00 235.69 762 ASP C O 1
ATOM 8153 N N . CYS C 3 293 ? -39.006 -22.184 -102.552 1.00 240.95 763 CYS C N 1
ATOM 8154 C CA . CYS C 3 293 ? -38.262 -21.100 -103.139 1.00 239.04 763 CYS C CA 1
ATOM 8155 C C . CYS C 3 293 ? -36.742 -21.261 -102.942 1.00 239.41 763 CYS C C 1
ATOM 8156 O O . CYS C 3 293 ? -35.982 -21.140 -103.909 1.00 238.38 763 CYS C O 1
ATOM 8159 N N . ILE C 3 294 ? -36.282 -21.576 -101.705 1.00 259.59 764 ILE C N 1
ATOM 8160 C CA . ILE C 3 294 ? -34.832 -21.707 -101.410 1.00 257.93 764 ILE C CA 1
ATOM 8161 C C . ILE C 3 294 ? -34.168 -22.856 -102.176 1.00 260.21 764 ILE C C 1
ATOM 8162 O O . ILE C 3 294 ? -33.109 -22.673 -102.793 1.00 257.63 764 ILE C O 1
ATOM 8167 N N . ASP C 3 295 ? -34.744 -24.066 -102.123 1.00 238.60 765 ASP C N 1
ATOM 8168 C CA . ASP C 3 295 ? -34.156 -25.182 -102.868 1.00 239.76 765 ASP C CA 1
ATOM 8169 C C . ASP C 3 295 ? -34.231 -24.940 -104.354 1.00 238.08 765 ASP C C 1
ATOM 8170 O O . ASP C 3 295 ? -33.478 -25.547 -105.109 1.00 238.54 765 ASP C O 1
ATOM 8175 N N . GLU C 3 296 ? -35.199 -24.111 -104.758 1.00 248.29 766 GLU C N 1
ATOM 8176 C CA . GLU C 3 296 ? -35.415 -23.767 -106.188 1.00 246.98 766 GLU C CA 1
ATOM 8177 C C . GLU C 3 296 ? -34.242 -22.904 -106.660 1.00 244.43 766 GLU C C 1
ATOM 8178 O O . GLU C 3 296 ? -33.680 -23.204 -107.731 1.00 243.48 766 GLU C O 1
ATOM 8184 N N . ILE C 3 297 ? -33.896 -21.875 -105.880 1.00 307.22 767 ILE C N 1
ATOM 8185 C CA . ILE C 3 297 ? -32.769 -21.006 -106.237 1.00 305.35 767 ILE C CA 1
ATOM 8186 C C . ILE C 3 297 ? -31.441 -21.757 -106.207 1.00 306.02 767 ILE C C 1
ATOM 8187 O O . ILE C 3 297 ? -30.624 -21.617 -107.120 1.00 305.24 767 ILE C O 1
ATOM 8192 N N . ARG C 3 298 ? -31.196 -22.560 -105.156 1.00 292.07 768 ARG C N 1
ATOM 8193 C CA . ARG C 3 298 ? -29.922 -23.279 -105.098 1.00 294.61 768 ARG C CA 1
ATOM 8194 C C . ARG C 3 298 ? -29.847 -24.340 -106.197 1.00 296.18 768 ARG C C 1
ATOM 8195 O O . ARG C 3 298 ? -28.751 -24.652 -106.679 1.00 296.88 768 ARG C O 1
ATOM 8203 N N . ARG C 3 299 ? -31.001 -24.906 -106.591 1.00 295.34 769 ARG C N 1
ATOM 8204 C CA . ARG C 3 299 ? -31.087 -25.984 -107.585 1.00 296.70 769 ARG C CA 1
ATOM 8205 C C . ARG C 3 299 ? -31.028 -25.416 -109.016 1.00 294.96 769 ARG C C 1
ATOM 8206 O O . ARG C 3 299 ? -30.451 -26.050 -109.909 1.00 292.71 769 ARG C O 1
ATOM 8214 N N . VAL C 3 300 ? -31.723 -24.298 -109.293 1.00 279.03 770 VAL C N 1
ATOM 8215 C CA . VAL C 3 300 ? -31.642 -23.696 -110.625 1.00 276.49 770 VAL C CA 1
ATOM 8216 C C . VAL C 3 300 ? -30.230 -23.170 -110.801 1.00 276.62 770 VAL C C 1
ATOM 8217 O O . VAL C 3 300 ? -29.686 -23.147 -111.912 1.00 278.93 770 VAL C O 1
ATOM 8221 N N . ARG C 3 301 ? -29.656 -22.656 -109.700 1.00 268.83 771 ARG C N 1
ATOM 8222 C CA . ARG C 3 301 ? -28.233 -22.327 -109.615 1.00 268.82 771 ARG C CA 1
ATOM 8223 C C . ARG C 3 301 ? -27.377 -23.590 -109.798 1.00 271.00 771 ARG C C 1
ATOM 8224 O O . ARG C 3 301 ? -26.219 -23.496 -110.225 1.00 271.53 771 ARG C O 1
ATOM 8232 N N . GLU C 3 302 ? -27.875 -24.751 -109.339 1.00 266.05 772 GLU C N 1
ATOM 8233 C CA . GLU C 3 302 ? -27.198 -26.052 -109.483 1.00 269.34 772 GLU C CA 1
ATOM 8234 C C . GLU C 3 302 ? -27.142 -26.532 -110.946 1.00 269.22 772 GLU C C 1
ATOM 8235 O O . GLU C 3 302 ? -26.125 -27.085 -111.390 1.00 270.43 772 GLU C O 1
ATOM 8241 N N . GLU C 3 303 ? -28.287 -26.489 -111.649 1.00 287.47 773 GLU C N 1
ATOM 8242 C CA . GLU C 3 303 ? -28.398 -26.957 -113.038 1.00 288.44 773 GLU C CA 1
ATOM 8243 C C . GLU C 3 303 ? -27.583 -26.163 -114.071 1.00 287.59 773 GLU C C 1
ATOM 8244 O O . GLU C 3 303 ? -26.899 -26.759 -114.916 1.00 289.06 773 GLU C O 1
ATOM 8250 N N . ALA C 3 304 ? -27.695 -24.823 -114.054 1.00 258.71 774 ALA C N 1
ATOM 8251 C CA . ALA C 3 304 ? -26.978 -23.851 -114.937 1.00 256.02 774 ALA C CA 1
ATOM 8252 C C . ALA C 3 304 ? -25.620 -24.267 -115.524 1.00 257.68 774 ALA C C 1
ATOM 8253 O O . ALA C 3 304 ? -24.823 -23.408 -115.930 1.00 256.00 774 ALA C O 1
#

B-factor: mean 271.46, std 52.94, range [156.06, 448.36]

Radius of gyration: 72.51 Å; Cα contacts (8 Å, |Δi|>4): 1043; chains: 3; bounding box: 88×120×204 Å

Solvent-accessible surface area: 51873 Å² total; per-residue (Å²): 36,38,66,59,3,4,0,0,0,0,0,13,0,0,74,18,46,57,132,12,0,26,88,2,4,35,11,1,101,46,71,66,33,36,33,60,0,0,32,0,0,0,2,4,2,0,22,36,30,48,34,70,47,3,25,13,2,46,139,136,45,125,123,105,66,116,74,32,59,52,13,13,94,45,10,37,148,143,30,85,42,0,10,1,1,0,64,34,60,122,107,29,12,52,151,13,22,94,42,14,37,58,37,4,52,120,33,2,116,52,35,131,22,118,0,110,102,117,88,22,71,30,6,0,4,64,1,6,0,6,4,14,1,38,10,45,68,65,2,44,21,3,70,89,3,4,77,95,22,141,27,177,49,2,70,55,4,16,59,2,3,0,91,0,0,17,35,3,15,167,55,44,126,56,124,42,9,0,63,93,1,71,98,57,53,25,74,73,0,0,46,51,0,22,108,21,107,82,90,78,33,70,45,0,121,39,0,6,118,100,0,0,48,34,4,1,162,83,80,69,44,50,49,6,3,5,83,32,0,0,23,47,134,30,1,44,2,91,55,102,72,19,4,77,4,1,66,33,0,5,70,33,108,57,14,184,70,98,78,12,45,97,18,4,30,73,0,7,82,56,22,5,140,40,28,51,131,73,143,78,34,22,126,28,2,52,44,8,2,109,64,21,35,121,69,61,164,38,2,73,73,10,47,23,101,74,5,28,22,23,1,121,3,1,118,9,5,111,17,101,22,10,74,40,14,48,116,15,108,125,77,85,85,119,50,47,34,54,73,41,10,75,4,3,36,61,46,1,90,36,173,24,75,111,136,25,23,101,68,5,96,114,47,91,97,79,129,85,22,33,38,18,12,4,70,2,2,0,117,76,27,63,3,98,41,0,72,126,38,38,94,114,51,59,50,163,20,124,52,144,22,2,41,99,14,0,89,79,11,2,78,107,1,67,59,5,27,73,76,11,94,36,0,104,32,0,51,74,0,0,77,34,8,85,75,104,154,91,40,60,30,7,47,49,11,7,84,0,2,25,57,2,46,134,57,65,25,34,18,125,249,80,92,94,21,90,0,29,24,4,68,109,9,99,107,57,5,5,61,0,0,51,48,0,2,94,81,18,84,196,8,45,114,60,16,139,36,0,33,54,0,0,65,60,0,23,80,2,9,120,36,123,36,59,61,197,117,27,36,104,18,59,0,74,0,0,7,41,0,0,48,14,2,17,88,68,40,34,14,155,44,0,24,58,21,0,44,78,0,13,124,50,128,18,2,43,114,29,42,71,8,0,20,62,0,0,93,27,105,14,114,133,37,111,88,66,60,23,30,4,78,25,0,81,69,0,19,18,0,0,4,29,0,8,26,44,1,38,56,155,29,26,90,80,0,4,69,44,14,38,42,5,30,120,52,16,70,102,23,86,56,163,79,33,132,51,78,117,89,62,4,77,64,6,60,140,32,14,61,137,18,36,90,103,128,82,9,8,35,29,20,4,9,0,15,32,9,41,26,6,2,52,24,18,86,128,110,10,79,127,69,32,136,109,69,117,99,26,64,19,58,95,147,12,103,160,29,13,49,166,7,39,127,47,2,71,71,44,27,156,46,39,40,43,103,8,74,115,87,30,69,64,51,67,134,88,117,116,176,190,31,69,117,128,26,84,53,79,38,70,84,36,17,61,53,3,46,70,10,60,78,92,18,8,116,80,96,41,88,37,148,150,38,103,0,1,40,4,0,67,34,6,28,128,4,16,73,40,13,65,98,22,25,122,80,84,24,136,112,114,8,98,111,59,31,97,103,25,7,38,28,3,0,6,15,22,15,5,9,7,24,63,44,4,138,51,53,1,39,7,15,22,4,24,69,29,24,17,101,91,41,104,102,6,108,41,10,78,89,7,1,49,73,45,24,68,40,13,29,43,111,15,51,128,60,0,114,127,25,0,17,59,0,0,64,31,0,84,97,66,72,215,88,29,75,61,75,39,3,101,67,58,0,23,54,35,0,102,177,65,1,5,49,33,19,62,86,18,124,63,59,105,57,6,23,47,1,3,82,36,0,2,70,82,3,0,12,59,37,0,42,134,20,231,97,0,25,141,93,4,4,76,9,0,18,48,1,0,83,80,1,20,64,0,3,88,1,98,101,0,91,150,54,102,57,1,88,45,2,42,82,19,0,16,26,1,12,129,11,8,74,24,124,30,147,62,10,29,75,26,13,110,114,39,70,6,144,34,4,112,19,78,32,5,3,74,5,11,79,25,22,80,85,101,57,84,82,34,133,97,9,18,93,50,0,93,106,35,77,137,118,124